Protein 8T3P (pdb70)

Foldseek 3Di:
DAWAEEEEEAQFLLRLLQQLLVVVRHNAYEYFAQADQDLDLDDTPLCLVLLAWFWAWQLLVVLLCVSFPPLVVVQVVQAKDKAFPPQQEQEQDLQATFDNPGGLITIITARSSVSRNSSNVRRQPDPRYHYDYSKHFDAWDWAFDPDATATFFTWIARNVVRDIDTGGTLAYEYPSALPDPVQVRCVVRVYDGWDKWKWAQQKKKKKFKFQAQPPCLPQAGKYKAWANPDLADKIKIKIWHRHGPNMIMIMIMIGPPDDADDWQVVHLVSCCPTPHSVVSVRCVPTGTDDTMDMDRPAMWMATPLLPRPTNHFRYAYAFNNGIDHGCVLNCRSSLSSLLSVLCSVCQCVQRPDDPPGRVSSRSVSNVSSRVSNVQRRVVRSLVRNSHHPIDTDRDPCVPPVDDPVVSVVLVSLLVQCLRFFPVSVSVVSCSSSVNDGPCVSVDPVNVVSSVPTDGHDGDPARPTDPSNCVSSVHDSD/DAWAEEEEEDQFLLSLLQQLLVVVPHNAYEYFEQADQDLDLDDTDLCQCLLAWFWAFQLLVVLLCVSFPPLVVVVVVQFKDKAFPPQQEFEQDPQATFDNPGGLTTTITARSSSSSSSSNVRRQPDPRYHYDHSKHFDAFDWALQTATFFTFIARDVDGDIDTGGTQAYEYPSAQPDPVQVRCVVRVADGWDKWKWAQQKKKKKFKFQAFDCCQPPAGKYKAWPLQDKIKIKIWHRYGPRMIMIMIMITPPDDADPWQVVHLVSCCPTPHNVVSVLCVPTGIDDIMDMDRPAMWMATCLLPRPNRHFNYAYAFNNHIDHGCVLNCRSSLSSLLSVLCNVCVCVLQPDDPPDRVRSRSSSNVSSRVSNVQRRVVRSLVRNSHNPIDTDDDPCVRVVDDPVVSVVLVSLLVNQLRFFPVSVSVVVCSSSVNDGPCVSVDPVNVCSSVVTDGDDGDPDRPDDVVNCVSSVD

Secondary structure (DSSP, 8-state):
---SEEEEE--SHHHHHHHHHHHHHSSEEEEE-SSPPPSSS---TT-GGGGS--EEEHHHHHHHHHHSTTHHHHHHHTT-EEEEETTTEEEEETTEEPP-PPPSEEEEE--HHHHHHHHHHHHS--TTEEEE-SEEEEEEEEE-STT--EEEEEEEEETTT--EEEEE-SEEEE---TT--HHHHHHHHTPPPPPEEEEE---EEEEEEEEPPTTHHHHS-EEEEE----TTS--EEEEEEEETTTEEEEEEEE-TTS----SGGGHHHHHHTSSSTHHHHHHTTSEE-S--EEE----EEEE-GGG-TTPPBTEEE-HHHHEE--GGG--HHHHHHHHHHHHHHHHHHHH-SSSSSSHHHHHHHHHHHHHHTHHHHHHHHHHHTTSTT-EEE---HHHHTS-HHHHHHHHHHHHHHHHH-HHHHHHHHHHHTTSS-GGGGGSHHHHHHHHHS--PPPPSS----HHHHHHHT----/---SEEEEE--SHHHHHHHHHHHTTSSEEEEE-SSPPPSSS---TT-GGGGS--EEEHHHHHHHHHHSTTHHHHHHHTT-EEEEETTTEEEEETTEEPP-PPPSEEEEE--HHHHHHHHHHHHS--TTEEEE-SEEEEEEEE----BEEEEEEEESSS--EEEEE-SEEEE---TT--HHHHHHHTTPPPPPEEEEE---EEEEEEEE--TTHHHHSPEEEE--TTS--EEEEEEEETTTEEEEEEEE-TTS----SGGGHHHHHHTSSSTHHHHHHSSSPB-S--EEE----EEEE-GGG-TTPPBTEEE-HHHHEE--GGG--HHHHHHHHHHHHHHHHHHHH-SSSSSSHHHHHHHHHHHHHHTHHHHHHHHHHHTTSTT-EEE---HHHHTS-HHHHHHHHHHHHHHHHH-HHHHHHHHHHHTTSS-GGGGGSHHHHHHHHHS--PPPPSS----HHHHHHTT-

Organism: Streptomyces virginiae (NCBI:txid1961)

Radius of gyration: 30.42 Å; Cα contacts (8 Å, |Δi|>4): 2243; chains: 2; bounding box: 74×69×85 Å

InterPro domains:
  IPR003953 FAD-dependent oxidoreductase 2, FAD-binding domain [PF00890] (121-202)
  IPR036188 FAD/NAD(P)-binding domain superfamily [G3DSA:3.50.50.60] (3-400)
  IPR036188 FAD/NAD(P)-binding domain superfamily [SSF51905] (4-359)

Sequence (945 aa):
TRPAHAVVLGASMAGTLAAHVLARHVDAVTVVERDALPEEPQHRKGVPQARHAHLLWSNGARLIEEMLPGTTDRLLAAGARRRLGFPEDLVTLTGQGWQHRFPATQFALVVASRPLLDLTVRQQALGADNITVRQRTEAVELTGSGGGSGGRVTGVVVVRDLDSGRQEQLEADLVIDATGRGSRLKQWLAALGVPALEEDVVDAGVAYATRLFKAPPGATTHFPAVNIAADDRVREPGRFGVVYPIEGGRWLATLSCTRGAQLPTHEDEFIPFAENLNHPILADLLRDAEPLTPVFGSRSGANRRLYPERLEQWPDGLLVIGDSLTAFNPIYGHGMSSAARCATTIDRREFERSVQEGTGSARAGTRALQKAIGAAVDDPWILAATKDIDYVNCRVSATDPRLIGVDTEQRLRFAEAITAASIRSPKASEIVTDVMSLNAPQAELGSNRFLMAMRADERLPELTAPPFLPEELAVVGLDAATRPAHAVVLGASMAGTLAAHVLARHVDAVTVVERDALPEEPQHRKGVPQARHAHLLWSNGARLIEEMLPGTTDRLLAAGARRLGFPEDLVTLTGQGWQHRFPATQFALVASRPLLDLTVRQQALGADNITVRQRTEAVELTGSSGGRVTGVVVRDLDSGRQEQLEADLVIDATGRGSRLKQWLAALGVPALEEDVVDAGVAYATRLFKAPPGATTHFPAVNIARVREPGRFGVVYPIEGGRWLATLSCTRGAQLPTHEDEFIPFAENLNHPILADLLRDAEPLTPVFGSRSGANRRLYPERLEQWPDGLLVIGDSLTAFNPIYGHGMSSAARCATTIDRREFERSVQEGTGSARAGTRALQKAIGAAVDDPWILAATKDIDYVNCRVSATDPRLIGVDTEQRLRFAEAITAASIRSPKASEIVTDVMMSLNAPQAELGSNRFLMAMRADERRLPELTAPPFLPEELAVVGL

Nearest PDB structures (foldseek):
  8t3p-assembly1_A  TM=1.002E+00  e=0.000E+00  Streptomyces virginiae
  8t3p-assembly2_B  TM=1.000E+00  e=8.580E-97  Streptomyces virginiae
  8wvt-assembly2_B  TM=9.619E-01  e=8.902E-63  Streptomyces lasalocidi
  8wvb-assembly1_A  TM=9.643E-01  e=7.269E-62  Streptomyces lasalocidi
  8wvb-assembly2_B  TM=9.584E-01  e=1.609E-61  Streptomyces lasalocidi

Solvent-accessible surface area: 37587 Å² total; per-residue (Å²): 122,65,21,49,40,0,0,0,0,8,0,28,8,10,0,2,0,0,0,27,0,0,14,99,18,1,99,43,1,13,0,4,14,132,20,59,20,27,163,113,72,98,72,34,94,43,8,91,67,6,90,15,24,36,16,3,17,0,18,0,4,116,34,3,56,118,2,6,102,30,2,30,102,102,4,68,93,47,38,8,46,126,0,4,26,9,70,37,3,0,26,17,25,19,68,23,16,19,24,50,23,105,45,61,20,17,0,7,0,10,11,10,13,14,10,13,16,6,1,22,87,54,1,30,62,44,156,48,16,80,47,63,76,99,2,27,14,42,75,11,23,40,65,21,19,58,73,53,6,126,1,53,0,0,14,1,72,46,46,111,69,45,188,105,77,121,22,138,11,70,6,0,0,1,8,50,20,78,70,26,124,4,112,96,11,5,71,81,23,47,8,58,96,22,85,54,1,39,0,28,0,22,4,7,12,2,0,31,25,2,91,10,31,129,37,0,21,86,117,1,4,0,2,42,0,19,9,84,55,174,105,57,82,33,0,78,19,0,22,2,16,2,9,24,62,35,54,2,10,0,10,0,3,4,1,79,71,30,147,20,6,99,111,70,120,57,1,40,59,20,0,74,101,13,72,53,53,10,0,0,54,9,0,109,136,16,111,64,64,22,78,25,41,62,24,209,49,1,24,0,38,12,4,6,2,54,109,23,139,63,2,0,9,1,0,0,0,0,3,40,3,1,1,0,10,1,63,61,23,18,3,27,15,1,2,5,0,31,0,0,17,2,0,38,128,34,1,5,65,14,20,45,65,13,67,76,57,35,48,46,6,6,69,44,2,1,115,21,0,1,76,14,0,15,9,0,0,3,2,0,0,27,90,0,17,37,40,43,101,25,182,63,74,17,88,8,52,40,3,100,43,34,90,61,114,51,24,41,147,108,50,93,44,23,31,29,6,9,2,41,3,44,124,0,3,77,7,15,14,28,0,41,0,0,57,20,22,24,6,20,12,35,0,40,115,0,71,111,17,55,175,80,20,103,158,50,106,115,52,136,58,26,28,28,100,96,124,18,25,77,48,24,65,62,113,98,127,118,58,20,51,39,0,0,0,0,8,1,29,9,10,0,3,0,0,0,27,0,0,14,95,17,1,97,42,1,11,0,3,15,142,13,43,22,33,67,102,58,102,96,34,180,46,6,94,61,7,26,10,20,37,21,4,5,0,17,0,3,102,31,2,55,136,8,5,101,24,3,29,87,123,2,68,77,43,37,10,46,127,0,5,8,7,72,29,4,0,22,18,27,74,59,19,19,17,26,56,21,104,44,59,18,18,0,8,2,11,13,8,10,12,10,11,14,6,1,21,120,69,2,22,71,43,156,49,14,79,48,66,78,122,4,41,17,39,72,9,42,33,92,108,14,22,117,2,45,0,0,31,0,72,46,76,112,61,60,81,93,79,84,25,133,10,71,6,0,0,0,7,52,20,74,69,22,59,2,115,101,18,7,69,77,51,64,15,57,96,27,92,71,3,16,0,30,0,21,4,13,14,0,0,23,22,2,50,11,41,142,34,0,23,85,119,2,4,0,0,35,0,41,120,73,48,94,32,13,87,25,0,19,5,13,3,10,25,69,32,66,4,5,0,4,0,2,4,2,75,54,25,152,24,6,88,114,72,117,67,0,41,72,19,0,71,105,14,118,55,46,11,0,0,56,13,3,118,141,16,108,64,86,36,73,20,64,45,22,162,51,4,8,0,97,13,15,5,1,38,120,27,122,77,3,0,3,2,0,0,0,0,3,46,14,2,2,1,10,3,54,59,24,18,3,27,13,0,3,5,0,32,0,0,27,2,0,39,132,34,0,5,64,17,20,47,70,17,69,76,56,36,51,50,6,8,56,46,4,2,96,23,0,1,75,15,0,15,9,0,0,3,10,0,0,29,128,0,20,42,56,43,69,18,146,71,76,21,91,10,52,41,3,105,45,37,103,61,122,62,24,72,146,105,52,109,46,24,38,20,6,8,2,36,1,47,65,0,1,78,7,21,6,30,4,75,0,1,58,17,24,28,6,18,15,32,1,36,114,0,84,128,17,47,207,77,29,114,120,52,107,109,48,133,58,23,28,22,99,90,111,18,53,74,47,24,64,106

Structure (mmCIF, N/CA/C/O backbone):
data_8T3P
#
_entry.id   8T3P
#
_cell.length_a   67.153
_cell.length_b   52.353
_cell.length_c   141.561
_cell.angle_alpha   90.00
_cell.angle_beta   93.60
_cell.angle_gamma   90.00
#
_symmetry.space_group_name_H-M   'P 1 21 1'
#
loop_
_entity.id
_entity.type
_entity.pdbx_description
1 polymer MonCI
2 non-polymer 'FLAVIN-ADENINE DINUCLEOTIDE'
3 non-polymer 'CHLORIDE ION'
4 water water
#
loop_
_atom_site.group_PDB
_atom_site.id
_atom_site.type_symbol
_atom_site.label_atom_id
_atom_site.label_alt_id
_atom_site.label_comp_id
_atom_site.label_asym_id
_atom_site.label_entity_id
_atom_site.label_seq_id
_atom_site.pdbx_PDB_ins_code
_atom_site.Cartn_x
_atom_site.Cartn_y
_atom_site.Cartn_z
_atom_site.occupancy
_atom_site.B_iso_or_equiv
_atom_site.auth_seq_id
_atom_site.auth_comp_id
_atom_site.auth_asym_id
_atom_site.auth_atom_id
_atom_site.pdbx_PDB_model_num
ATOM 1 N N . THR A 1 20 ? 70.819 -1.154 20.884 1.00 73.98 4 THR A N 1
ATOM 2 C CA . THR A 1 20 ? 71.322 -0.069 21.718 1.00 71.48 4 THR A CA 1
ATOM 3 C C . THR A 1 20 ? 70.488 1.195 21.457 1.00 67.03 4 THR A C 1
ATOM 4 O O . THR A 1 20 ? 69.425 1.125 20.838 1.00 66.91 4 THR A O 1
ATOM 8 N N . ARG A 1 21 ? 70.987 2.353 21.920 1.00 48.68 5 ARG A N 1
ATOM 9 C CA . ARG A 1 21 ? 70.209 3.589 21.989 1.00 41.30 5 ARG A CA 1
ATOM 10 C C . ARG A 1 21 ? 70.186 4.306 20.635 1.00 40.97 5 ARG A C 1
ATOM 11 O O . ARG A 1 21 ? 71.227 4.437 19.987 1.00 37.60 5 ARG A O 1
ATOM 19 N N . PRO A 1 22 ? 69.020 4.802 20.209 1.00 38.92 6 PRO A N 1
ATOM 20 C CA . PRO A 1 22 ? 68.934 5.515 18.925 1.00 35.25 6 PRO A CA 1
ATOM 21 C C . PRO A 1 22 ? 69.853 6.726 18.880 1.00 34.86 6 PRO A C 1
ATOM 22 O O . PRO A 1 22 ? 69.926 7.512 19.826 1.00 31.44 6 PRO A O 1
ATOM 26 N N . ALA A 1 23 ? 70.555 6.874 17.755 1.00 29.99 7 ALA A N 1
ATOM 27 C CA . ALA A 1 23 ? 71.394 8.038 17.509 1.00 27.60 7 ALA A CA 1
ATOM 28 C C . ALA A 1 23 ? 70.843 8.949 16.425 1.00 27.30 7 ALA A C 1
ATOM 29 O O . ALA A 1 23 ? 71.241 10.116 16.347 1.00 26.12 7 ALA A O 1
ATOM 31 N N . HIS A 1 24 ? 69.934 8.455 15.604 1.00 27.18 8 HIS A N 1
ATOM 32 C CA . HIS A 1 24 ? 69.380 9.250 14.520 1.00 26.14 8 HIS A CA 1
ATOM 33 C C . HIS A 1 24 ? 67.918 8.894 14.360 1.00 24.29 8 HIS A C 1
ATOM 34 O O . HIS A 1 24 ? 67.579 7.731 14.116 1.00 24.36 8 HIS A O 1
ATOM 41 N N . ALA A 1 25 ? 67.057 9.890 14.488 1.00 20.10 9 ALA A N 1
ATOM 42 C CA . ALA A 1 25 ? 65.638 9.683 14.313 1.00 17.74 9 ALA A CA 1
ATOM 43 C C . ALA A 1 25 ? 65.209 10.443 13.066 1.00 22.07 9 ALA A C 1
ATOM 44 O O . ALA A 1 25 ? 65.656 11.572 12.836 1.00 23.73 9 ALA A O 1
ATOM 46 N N . VAL A 1 26 ? 64.366 9.826 12.247 1.00 20.27 10 VAL A N 1
ATOM 47 C CA . VAL A 1 26 ? 63.781 10.501 11.101 1.00 17.94 10 VAL A CA 1
ATOM 48 C C . VAL A 1 26 ? 62.287 10.641 11.340 1.00 17.01 10 VAL A C 1
ATOM 49 O O . VAL A 1 26 ? 61.598 9.645 11.593 1.00 20.42 10 VAL A O 1
ATOM 53 N N . VAL A 1 27 ? 61.780 11.869 11.242 1.00 16.98 11 VAL A N 1
ATOM 54 C CA . VAL A 1 27 ? 60.350 12.144 11.371 1.00 15.29 11 VAL A CA 1
ATOM 55 C C . VAL A 1 27 ? 59.793 12.452 9.977 1.00 16.88 11 VAL A C 1
ATOM 56 O O . VAL A 1 27 ? 60.298 13.341 9.268 1.00 18.41 11 VAL A O 1
ATOM 60 N N . LEU A 1 28 ? 58.764 11.710 9.577 1.00 18.53 12 LEU A N 1
ATOM 61 C CA . LEU A 1 28 ? 58.112 11.909 8.284 1.00 16.83 12 LEU A CA 1
ATOM 62 C C . LEU A 1 28 ? 56.894 12.815 8.483 1.00 20.47 12 LEU A C 1
ATOM 63 O O . LEU A 1 28 ? 55.935 12.442 9.169 1.00 18.09 12 LEU A O 1
ATOM 68 N N . GLY A 1 29 ? 56.939 14.014 7.906 1.00 15.91 13 GLY A N 1
ATOM 69 C CA . GLY A 1 29 ? 55.854 14.954 8.075 1.00 18.11 13 GLY A CA 1
ATOM 70 C C . GLY A 1 29 ? 56.142 16.001 9.136 1.00 17.94 13 GLY A C 1
ATOM 71 O O . GLY A 1 29 ? 56.633 15.682 10.228 1.00 17.05 13 GLY A O 1
ATOM 72 N N . ALA A 1 30 ? 55.823 17.264 8.826 1.00 17.37 14 ALA A N 1
ATOM 73 C CA . ALA A 1 30 ? 56.153 18.393 9.689 1.00 18.32 14 ALA A CA 1
ATOM 74 C C . ALA A 1 30 ? 54.941 19.275 9.980 1.00 18.16 14 ALA A C 1
ATOM 75 O O . ALA A 1 30 ? 55.080 20.499 10.095 1.00 18.88 14 ALA A O 1
ATOM 77 N N . SER A 1 31 ? 53.752 18.683 10.076 1.00 19.59 15 SER A N 1
ATOM 78 C CA . SER A 1 31 ? 52.582 19.350 10.647 1.00 17.50 15 SER A CA 1
ATOM 79 C C . SER A 1 31 ? 52.603 19.165 12.173 1.00 19.15 15 SER A C 1
ATOM 80 O O . SER A 1 31 ? 53.681 18.960 12.753 1.00 18.45 15 SER A O 1
ATOM 83 N N . MET A 1 32 ? 51.431 19.205 12.837 1.00 18.83 16 MET A N 1
ATOM 84 C CA . MET A 1 32 ? 51.426 19.311 14.296 1.00 18.25 16 MET A CA 1
ATOM 85 C C . MET A 1 32 ? 52.100 18.098 14.934 1.00 19.29 16 MET A C 1
ATOM 86 O O . MET A 1 32 ? 52.934 18.240 15.835 1.00 19.64 16 MET A O 1
ATOM 91 N N . ALA A 1 33 ? 51.716 16.883 14.512 1.00 15.09 17 ALA A N 1
ATOM 92 C CA . ALA A 1 33 ? 52.290 15.669 15.119 1.00 17.12 17 ALA A CA 1
ATOM 93 C C . ALA A 1 33 ? 53.809 15.588 14.918 1.00 17.78 17 ALA A C 1
ATOM 94 O O . ALA A 1 33 ? 54.565 15.338 15.870 1.00 16.99 17 ALA A O 1
ATOM 96 N N . GLY A 1 34 ? 54.279 15.781 13.677 1.00 14.81 18 GLY A N 1
ATOM 97 C CA . GLY A 1 34 ? 55.708 15.607 13.397 1.00 15.87 18 GLY A CA 1
ATOM 98 C C . GLY A 1 34 ? 56.591 16.697 13.977 1.00 20.32 18 GLY A C 1
ATOM 99 O O . GLY A 1 34 ? 57.717 16.425 14.410 1.00 19.84 18 GLY A O 1
ATOM 100 N N . THR A 1 35 ? 56.094 17.935 14.016 1.00 17.28 19 THR A N 1
ATOM 101 C CA . THR A 1 35 ? 56.860 19.034 14.595 1.00 15.56 19 THR A CA 1
ATOM 102 C C . THR A 1 35 ? 57.030 18.844 16.101 1.00 17.30 19 THR A C 1
ATOM 103 O O . THR A 1 35 ? 58.134 18.979 16.638 1.00 17.96 19 THR A O 1
ATOM 107 N N . LEU A 1 36 ? 55.941 18.538 16.802 1.00 14.28 20 LEU A N 1
ATOM 108 C CA . LEU A 1 36 ? 56.070 18.249 18.232 1.00 15.54 20 LEU A CA 1
ATOM 109 C C . LEU A 1 36 ? 56.969 17.034 18.474 1.00 14.71 20 LEU A C 1
ATOM 110 O O . LEU A 1 36 ? 57.803 17.040 19.387 1.00 17.26 20 LEU A O 1
ATOM 115 N N . ALA A 1 37 ? 56.812 15.978 17.672 1.00 15.18 21 ALA A N 1
ATOM 116 C CA . ALA A 1 37 ? 57.621 14.780 17.882 1.00 15.90 21 ALA A CA 1
ATOM 117 C C . ALA A 1 37 ? 59.104 15.066 17.647 1.00 20.67 21 ALA A C 1
ATOM 118 O O . ALA A 1 37 ? 59.972 14.578 18.386 1.00 19.83 21 ALA A O 1
ATOM 120 N N . ALA A 1 38 ? 59.410 15.863 16.628 1.00 17.62 22 ALA A N 1
ATOM 121 C CA . ALA A 1 38 ? 60.801 16.194 16.361 1.00 17.78 22 ALA A CA 1
ATOM 122 C C . ALA A 1 38 ? 61.389 16.984 17.516 1.00 17.47 22 ALA A C 1
ATOM 123 O O . ALA A 1 38 ? 62.528 16.735 17.934 1.00 20.23 22 ALA A O 1
ATOM 125 N N . HIS A 1 39 ? 60.618 17.924 18.059 1.00 18.02 23 HIS A N 1
ATOM 126 C CA . HIS A 1 39 ? 61.103 18.694 19.198 1.00 19.81 23 HIS A CA 1
ATOM 127 C C . HIS A 1 39 ? 61.463 17.778 20.358 1.00 20.61 23 HIS A C 1
ATOM 128 O O . HIS A 1 39 ? 62.540 17.901 20.966 1.00 21.79 23 HIS A O 1
ATOM 135 N N . VAL A 1 40 ? 60.543 16.878 20.706 1.00 17.28 24 VAL A N 1
ATOM 136 C CA . VAL A 1 40 ? 60.777 15.965 21.812 1.00 18.27 24 VAL A CA 1
ATOM 137 C C . VAL A 1 40 ? 61.934 15.018 21.500 1.00 23.92 24 VAL A C 1
ATOM 138 O O . VAL A 1 40 ? 62.821 14.797 22.342 1.00 21.89 24 VAL A O 1
ATOM 142 N N . LEU A 1 41 ? 61.974 14.470 20.280 1.00 18.95 25 LEU A N 1
ATOM 143 C CA . LEU A 1 41 ? 63.027 13.500 19.996 1.00 22.35 25 LEU A CA 1
ATOM 144 C C . LEU A 1 41 ? 64.402 14.155 20.021 1.00 22.35 25 LEU A C 1
ATOM 145 O O . LEU A 1 41 ? 65.383 13.506 20.405 1.00 24.96 25 LEU A O 1
ATOM 150 N N . ALA A 1 42 ? 64.503 15.438 19.649 1.00 18.43 26 ALA A N 1
ATOM 151 C CA . ALA A 1 42 ? 65.819 16.083 19.683 1.00 21.52 26 ALA A CA 1
ATOM 152 C C . ALA A 1 42 ? 66.380 16.179 21.098 1.00 24.68 26 ALA A C 1
ATOM 153 O O . ALA A 1 42 ? 67.601 16.305 21.266 1.00 22.51 26 ALA A O 1
ATOM 155 N N . ARG A 1 43 ? 65.515 16.125 22.113 1.00 26.61 27 ARG A N 1
ATOM 156 C CA . ARG A 1 43 ? 65.957 16.091 23.502 1.00 27.31 27 ARG A CA 1
ATOM 157 C C . ARG A 1 43 ? 66.585 14.756 23.883 1.00 29.43 27 ARG A C 1
ATOM 158 O O . ARG A 1 43 ? 67.352 14.703 24.852 1.00 31.20 27 ARG A O 1
ATOM 166 N N . HIS A 1 44 ? 66.269 13.673 23.165 1.00 19.90 28 HIS A N 1
ATOM 167 C CA . HIS A 1 44 ? 66.710 12.344 23.578 1.00 21.14 28 HIS A CA 1
ATOM 168 C C . HIS A 1 44 ? 67.613 11.658 22.571 1.00 22.30 28 HIS A C 1
ATOM 169 O O . HIS A 1 44 ? 68.189 10.608 22.896 1.00 23.05 28 HIS A O 1
ATOM 176 N N . VAL A 1 45 ? 67.743 12.202 21.365 1.00 22.62 29 VAL A N 1
ATOM 177 C CA . VAL A 1 45 ? 68.452 11.544 20.280 1.00 27.03 29 VAL A CA 1
ATOM 178 C C . VAL A 1 45 ? 69.441 12.547 19.715 1.00 25.07 29 VAL A C 1
ATOM 179 O O . VAL A 1 45 ? 69.126 13.738 19.605 1.00 25.60 29 VAL A O 1
ATOM 183 N N . ASP A 1 46 ? 70.626 12.059 19.334 1.00 23.19 30 ASP A N 1
ATOM 184 C CA . ASP A 1 46 ? 71.724 12.940 18.926 1.00 27.02 30 ASP A CA 1
ATOM 185 C C . ASP A 1 46 ? 71.324 13.842 17.759 1.00 26.19 30 ASP A C 1
ATOM 186 O O . ASP A 1 46 ? 71.614 15.043 17.762 1.00 24.33 30 ASP A O 1
ATOM 191 N N . ALA A 1 47 ? 70.671 13.273 16.746 1.00 24.19 31 ALA A N 1
ATOM 192 C CA . ALA A 1 47 ? 70.331 13.978 15.513 1.00 20.68 31 ALA A CA 1
ATOM 193 C C . ALA A 1 47 ? 68.919 13.604 15.093 1.00 20.81 31 ALA A C 1
ATOM 194 O O . ALA A 1 47 ? 68.537 12.434 15.155 1.00 20.18 31 ALA A O 1
ATOM 196 N N . VAL A 1 48 ? 68.142 14.598 14.667 1.00 20.95 32 VAL A N 1
ATOM 197 C CA . VAL A 1 48 ? 66.799 14.365 14.141 1.00 20.04 32 VAL A CA 1
ATOM 198 C C . VAL A 1 48 ? 66.703 14.984 12.757 1.00 21.35 32 VAL A C 1
ATOM 199 O O . VAL A 1 48 ? 67.115 16.129 12.565 1.00 24.98 32 VAL A O 1
ATOM 203 N N . THR A 1 49 ? 66.156 14.232 11.800 1.00 18.70 33 THR A N 1
ATOM 204 C CA . THR A 1 49 ? 65.874 14.733 10.462 1.00 20.23 33 THR A CA 1
ATOM 205 C C . THR A 1 49 ? 64.361 14.768 10.295 1.00 20.69 33 THR A C 1
ATOM 206 O O . THR A 1 49 ? 63.681 13.817 10.674 1.00 23.18 33 THR A O 1
ATOM 210 N N . VAL A 1 50 ? 63.839 15.878 9.786 1.00 21.96 34 VAL A N 1
ATOM 211 C CA . VAL A 1 50 ? 62.420 16.014 9.466 1.00 21.94 34 VAL A CA 1
ATOM 212 C C . VAL A 1 50 ? 62.272 16.026 7.947 1.00 20.03 34 VAL A C 1
ATOM 213 O O . VAL A 1 50 ? 62.943 16.801 7.257 1.00 21.12 34 VAL A O 1
ATOM 217 N N . VAL A 1 51 ? 61.397 15.165 7.430 1.00 20.30 35 VAL A N 1
ATOM 218 C CA . VAL A 1 51 ? 61.134 15.071 5.998 1.00 20.75 35 VAL A CA 1
ATOM 219 C C . VAL A 1 51 ? 59.712 15.552 5.771 1.00 21.97 35 VAL A C 1
ATOM 220 O O . VAL A 1 51 ? 58.760 14.968 6.310 1.00 22.61 35 VAL A O 1
ATOM 224 N N . GLU A 1 52 ? 59.574 16.636 5.004 1.00 20.34 36 GLU A N 1
ATOM 225 C CA . GLU A 1 52 ? 58.280 17.246 4.700 1.00 18.21 36 GLU A CA 1
ATOM 226 C C . GLU A 1 52 ? 58.163 17.532 3.208 1.00 19.54 36 GLU A C 1
ATOM 227 O O . GLU A 1 52 ? 59.034 18.186 2.613 1.00 20.80 36 GLU A O 1
ATOM 233 N N . ARG A 1 53 ? 57.051 17.066 2.633 1.00 20.60 37 ARG A N 1
ATOM 234 C CA . ARG A 1 53 ? 56.792 17.153 1.199 1.00 21.54 37 ARG A CA 1
ATOM 235 C C . ARG A 1 53 ? 56.535 18.594 0.761 1.00 25.05 37 ARG A C 1
ATOM 236 O O . ARG A 1 53 ? 56.919 18.992 -0.347 1.00 24.04 37 ARG A O 1
ATOM 244 N N . ASP A 1 54 ? 55.886 19.392 1.611 1.00 20.66 38 ASP A N 1
ATOM 245 C CA . ASP A 1 54 ? 55.623 20.788 1.279 1.00 23.21 38 ASP A CA 1
ATOM 246 C C . ASP A 1 54 ? 56.848 21.664 1.532 1.00 26.16 38 ASP A C 1
ATOM 247 O O . ASP A 1 54 ? 57.755 21.316 2.302 1.00 23.75 38 ASP A O 1
ATOM 252 N N . ALA A 1 55 ? 56.856 22.827 0.877 1.00 26.18 39 ALA A N 1
ATOM 253 C CA . ALA A 1 55 ? 57.618 23.947 1.403 1.00 26.48 39 ALA A CA 1
ATOM 254 C C . ALA A 1 55 ? 56.869 24.525 2.602 1.00 27.29 39 ALA A C 1
ATOM 255 O O . ALA A 1 55 ? 55.642 24.647 2.592 1.00 28.40 39 ALA A O 1
ATOM 257 N N . LEU A 1 56 ? 57.599 24.862 3.652 1.00 24.30 40 LEU A N 1
ATOM 258 C CA . LEU A 1 56 ? 56.953 25.371 4.853 1.00 24.67 40 LEU A CA 1
ATOM 259 C C . LEU A 1 56 ? 57.057 26.878 4.882 1.00 24.92 40 LEU A C 1
ATOM 260 O O . LEU A 1 56 ? 58.180 27.405 4.861 1.00 27.39 40 LEU A O 1
ATOM 265 N N . PRO A 1 57 ? 55.949 27.601 4.950 1.00 26.49 41 PRO A N 1
ATOM 266 C CA . PRO A 1 57 ? 56.008 29.065 4.900 1.00 26.70 41 PRO A CA 1
ATOM 267 C C . PRO A 1 57 ? 56.500 29.696 6.194 1.00 27.06 41 PRO A C 1
ATOM 268 O O . PRO A 1 57 ? 56.335 29.159 7.293 1.00 28.22 41 PRO A O 1
ATOM 272 N N . GLU A 1 58 ? 57.142 30.854 6.039 1.00 32.07 42 GLU A N 1
ATOM 273 C CA . GLU A 1 58 ? 57.586 31.640 7.186 1.00 36.14 42 GLU A CA 1
ATOM 274 C C . GLU A 1 58 ? 56.543 32.660 7.634 1.00 28.81 42 GLU A C 1
ATOM 275 O O . GLU A 1 58 ? 56.728 33.301 8.673 1.00 34.06 42 GLU A O 1
ATOM 281 N N . GLU A 1 59 ? 55.462 32.810 6.879 1.00 32.67 43 GLU A N 1
ATOM 282 C CA . GLU A 1 59 ? 54.284 33.606 7.182 1.00 34.50 43 GLU A CA 1
ATOM 283 C C . GLU A 1 59 ? 53.084 32.674 7.305 1.00 33.15 43 GLU A C 1
ATOM 284 O O . GLU A 1 59 ? 53.123 31.541 6.814 1.00 32.12 43 GLU A O 1
ATOM 290 N N . PRO A 1 60 ? 52.008 33.099 7.978 1.00 29.40 44 PRO A N 1
ATOM 291 C CA . PRO A 1 60 ? 50.873 32.181 8.165 1.00 31.05 44 PRO A CA 1
ATOM 292 C C . PRO A 1 60 ? 50.055 32.033 6.891 1.00 31.26 44 PRO A C 1
ATOM 293 O O . PRO A 1 60 ? 49.070 32.741 6.685 1.00 37.29 44 PRO A O 1
ATOM 297 N N . GLN A 1 61 ? 50.474 31.124 6.019 1.00 27.21 45 GLN A N 1
ATOM 298 C CA . GLN A 1 61 ? 49.779 30.838 4.775 1.00 26.33 45 GLN A CA 1
ATOM 299 C C . GLN A 1 61 ? 49.350 29.378 4.742 1.00 27.08 45 GLN A C 1
ATOM 300 O O . GLN A 1 61 ? 50.025 28.501 5.290 1.00 28.38 45 GLN A O 1
ATOM 306 N N . HIS A 1 62 ? 48.243 29.119 4.053 1.00 26.31 46 HIS A N 1
ATOM 307 C CA . HIS A 1 62 ? 47.795 27.749 3.847 1.00 26.22 46 HIS A CA 1
ATOM 308 C C . HIS A 1 62 ? 48.758 27.008 2.929 1.00 24.33 46 HIS A C 1
ATOM 309 O O . HIS A 1 62 ? 49.496 27.617 2.149 1.00 23.16 46 HIS A O 1
ATOM 316 N N . ARG A 1 63 ? 48.797 25.683 3.072 1.00 19.93 47 ARG A N 1
ATOM 317 C CA . ARG A 1 63 ? 49.658 24.876 2.218 1.00 23.33 47 ARG A CA 1
ATOM 318 C C . ARG A 1 63 ? 48.941 23.589 1.840 1.00 22.84 47 ARG A C 1
ATOM 319 O O . ARG A 1 63 ? 48.032 23.125 2.532 1.00 18.22 47 ARG A O 1
ATOM 327 N N . LYS A 1 64 ? 49.369 23.015 0.716 1.00 24.48 48 LYS A N 1
ATOM 328 C CA . LYS A 1 64 ? 48.629 21.912 0.118 1.00 24.35 48 LYS A CA 1
ATOM 329 C C . LYS A 1 64 ? 48.684 20.656 0.978 1.00 23.65 48 LYS A C 1
ATOM 330 O O . LYS A 1 64 ? 47.760 19.836 0.922 1.00 22.65 48 LYS A O 1
ATOM 332 N N . GLY A 1 65 ? 49.718 20.499 1.808 1.00 22.03 49 GLY A N 1
ATOM 333 C CA . GLY A 1 65 ? 49.800 19.303 2.635 1.00 21.69 49 GLY A CA 1
ATOM 334 C C . GLY A 1 65 ? 48.885 19.265 3.850 1.00 20.85 49 GLY A C 1
ATOM 335 O O . GLY A 1 65 ? 48.759 18.205 4.470 1.00 18.41 49 GLY A O 1
ATOM 336 N N . VAL A 1 66 ? 48.272 20.382 4.233 1.00 17.17 50 VAL A N 1
ATOM 337 C CA . VAL A 1 66 ? 47.322 20.372 5.354 1.00 17.47 50 VAL A CA 1
ATOM 338 C C . VAL A 1 66 ? 46.051 21.059 4.862 1.00 17.81 50 VAL A C 1
ATOM 339 O O . VAL A 1 66 ? 45.730 22.172 5.316 1.00 15.05 50 VAL A O 1
ATOM 343 N N . PRO A 1 67 ? 45.300 20.439 3.936 1.00 20.17 51 PRO A N 1
ATOM 344 C CA . PRO A 1 67 ? 44.095 21.100 3.400 1.00 18.79 51 PRO A CA 1
ATOM 345 C C . PRO A 1 67 ? 43.022 21.318 4.455 1.00 19.18 51 PRO A C 1
ATOM 346 O O . PRO A 1 67 ? 42.166 22.215 4.306 1.00 16.11 51 PRO A O 1
ATOM 350 N N . GLN A 1 68 ? 43.045 20.524 5.521 1.00 13.98 52 GLN A N 1
ATOM 351 C CA . GLN A 1 68 ? 42.055 20.665 6.566 1.00 13.04 52 GLN A CA 1
ATOM 352 C C . GLN A 1 68 ? 42.197 21.974 7.320 1.00 14.68 52 GLN A C 1
ATOM 353 O O . GLN A 1 68 ? 41.253 22.377 8.013 1.00 13.85 52 GLN A O 1
ATOM 359 N N . ALA A 1 69 ? 43.347 22.652 7.198 1.00 17.42 53 ALA A N 1
ATOM 360 C CA . ALA A 1 69 ? 43.553 23.913 7.905 1.00 16.68 53 ALA A CA 1
ATOM 361 C C . ALA A 1 69 ? 42.644 25.034 7.408 1.00 20.88 53 ALA A C 1
ATOM 362 O O . ALA A 1 69 ? 42.610 26.099 8.037 1.00 21.93 53 ALA A O 1
ATOM 364 N N . ARG A 1 70 ? 41.927 24.835 6.290 1.00 18.31 54 ARG A N 1
ATOM 365 C CA . ARG A 1 70 ? 40.924 25.795 5.837 1.00 21.08 54 ARG A CA 1
ATOM 366 C C . ARG A 1 70 ? 39.728 25.874 6.764 1.00 21.53 54 ARG A C 1
ATOM 367 O O . ARG A 1 70 ? 38.940 26.806 6.644 1.00 20.61 54 ARG A O 1
ATOM 375 N N . HIS A 1 71 ? 39.512 24.859 7.587 1.00 13.00 55 HIS A N 1
ATOM 376 C CA . HIS A 1 71 ? 38.282 24.732 8.353 1.00 12.66 55 HIS A CA 1
ATOM 377 C C . HIS A 1 71 ? 38.547 25.101 9.803 1.00 12.49 55 HIS A C 1
ATOM 378 O O . HIS A 1 71 ? 39.690 25.119 10.251 1.00 12.40 55 HIS A O 1
ATOM 385 N N . ALA A 1 72 ? 37.465 25.369 10.531 1.00 14.64 56 ALA A N 1
ATOM 386 C CA . ALA A 1 72 ? 37.594 25.867 11.895 1.00 18.92 56 ALA A CA 1
ATOM 387 C C . ALA A 1 72 ? 38.341 24.858 12.759 1.00 16.66 56 ALA A C 1
ATOM 388 O O . ALA A 1 72 ? 38.063 23.656 12.714 1.00 15.06 56 ALA A O 1
ATOM 390 N N . HIS A 1 73 ? 39.306 25.349 13.532 1.00 14.91 57 HIS A N 1
ATOM 391 C CA . HIS A 1 73 ? 40.107 24.521 14.425 1.00 13.89 57 HIS A CA 1
ATOM 392 C C . HIS A 1 73 ? 40.017 25.102 15.835 1.00 17.57 57 HIS A C 1
ATOM 393 O O . HIS A 1 73 ? 40.189 26.314 16.024 1.00 15.79 57 HIS A O 1
ATOM 400 N N . LEU A 1 74 ? 39.704 24.246 16.805 1.00 15.53 58 LEU A N 1
ATOM 401 C CA . LEU A 1 74 ? 39.836 24.540 18.230 1.00 15.53 58 LEU A CA 1
ATOM 402 C C . LEU A 1 74 ? 41.035 23.781 18.776 1.00 16.33 58 LEU A C 1
ATOM 403 O O . LEU A 1 74 ? 41.162 22.577 18.536 1.00 17.80 58 LEU A O 1
ATOM 408 N N . LEU A 1 75 ? 41.877 24.441 19.566 1.00 14.69 59 LEU A N 1
ATOM 409 C CA . LEU A 1 75 ? 42.928 23.721 20.287 1.00 14.58 59 LEU A CA 1
ATOM 410 C C . LEU A 1 75 ? 42.465 23.591 21.737 1.00 13.86 59 LEU A C 1
ATOM 411 O O . LEU A 1 75 ? 42.540 24.546 22.508 1.00 13.35 59 LEU A O 1
ATOM 416 N N . TRP A 1 76 ? 41.973 22.407 22.106 1.00 16.02 60 TRP A N 1
ATOM 417 C CA . TRP A 1 76 ? 41.394 22.249 23.426 1.00 16.92 60 TRP A CA 1
ATOM 418 C C . TRP A 1 76 ? 42.489 22.342 24.484 1.00 17.77 60 TRP A C 1
ATOM 419 O O . TRP A 1 76 ? 43.667 22.094 24.219 1.00 16.75 60 TRP A O 1
ATOM 430 N N . SER A 1 77 ? 42.070 22.695 25.699 1.00 15.21 61 SER A N 1
ATOM 431 C CA . SER A 1 77 ? 42.994 22.895 26.816 1.00 15.33 61 SER A CA 1
ATOM 432 C C . SER A 1 77 ? 43.921 21.696 27.047 1.00 16.41 61 SER A C 1
ATOM 433 O O . SER A 1 77 ? 45.073 21.883 27.443 1.00 16.61 61 SER A O 1
ATOM 436 N N . ASN A 1 78 ? 43.458 20.469 26.800 1.00 14.86 62 ASN A N 1
ATOM 437 C CA . ASN A 1 78 ? 44.358 19.322 26.923 1.00 14.91 62 ASN A CA 1
ATOM 438 C C . ASN A 1 78 ? 45.564 19.487 25.997 1.00 18.07 62 ASN A C 1
ATOM 439 O O . ASN A 1 78 ? 46.710 19.528 26.456 1.00 15.13 62 ASN A O 1
ATOM 444 N N . GLY A 1 79 ? 45.316 19.659 24.690 1.00 15.29 63 GLY A N 1
ATOM 445 C CA . GLY A 1 79 ? 46.424 19.909 23.773 1.00 14.49 63 GLY A CA 1
ATOM 446 C C . GLY A 1 79 ? 47.183 21.194 24.067 1.00 18.30 63 GLY A C 1
ATOM 447 O O . GLY A 1 79 ? 48.407 21.241 23.957 1.00 16.68 63 GLY A O 1
ATOM 448 N N . ALA A 1 80 ? 46.473 22.268 24.419 1.00 14.86 64 ALA A N 1
ATOM 449 C CA . ALA A 1 80 ? 47.170 23.536 24.629 1.00 17.19 64 ALA A CA 1
ATOM 450 C C . ALA A 1 80 ? 48.148 23.451 25.805 1.00 17.90 64 ALA A C 1
ATOM 451 O O . ALA A 1 80 ? 49.286 23.952 25.716 1.00 16.87 64 ALA A O 1
ATOM 453 N N . ARG A 1 81 ? 47.726 22.831 26.917 1.00 17.81 65 ARG A N 1
ATOM 454 C CA . ARG A 1 81 ? 48.616 22.710 28.072 1.00 18.63 65 ARG A CA 1
ATOM 455 C C . ARG A 1 81 ? 49.794 21.798 27.772 1.00 20.92 65 ARG A C 1
ATOM 456 O O . ARG A 1 81 ? 50.906 22.033 28.256 1.00 21.94 65 ARG A O 1
ATOM 464 N N . LEU A 1 82 ? 49.562 20.715 27.036 1.00 15.31 66 LEU A N 1
ATOM 465 C CA . LEU A 1 82 ? 50.674 19.836 26.707 1.00 14.67 66 LEU A CA 1
ATOM 466 C C . LEU A 1 82 ? 51.689 20.553 25.819 1.00 18.13 66 LEU A C 1
ATOM 467 O O . LEU A 1 82 ? 52.900 20.432 26.039 1.00 17.49 66 LEU A O 1
ATOM 472 N N . ILE A 1 83 ? 51.216 21.329 24.832 1.00 15.84 67 ILE A N 1
ATOM 473 C CA . ILE A 1 83 ? 52.131 22.121 24.009 1.00 17.38 67 ILE A CA 1
ATOM 474 C C . ILE A 1 83 ? 52.844 23.176 24.857 1.00 19.86 67 ILE A C 1
ATOM 475 O O . ILE A 1 83 ? 54.050 23.417 24.697 1.00 18.89 67 ILE A O 1
ATOM 480 N N . GLU A 1 84 ? 52.122 23.817 25.779 1.00 19.31 68 GLU A N 1
ATOM 481 C CA . GLU A 1 84 ? 52.758 24.826 26.621 1.00 21.07 68 GLU A CA 1
ATOM 482 C C . GLU A 1 84 ? 53.839 24.210 27.508 1.00 22.82 68 GLU A C 1
ATOM 483 O O . GLU A 1 84 ? 54.859 24.851 27.793 1.00 25.37 68 GLU A O 1
ATOM 489 N N . GLU A 1 85 ? 53.618 22.976 27.976 1.00 27.31 69 GLU A N 1
ATOM 490 C CA . GLU A 1 85 ? 54.630 22.294 28.777 1.00 28.35 69 GLU A CA 1
ATOM 491 C C . GLU A 1 85 ? 55.869 22.021 27.937 1.00 28.22 69 GLU A C 1
ATOM 492 O O . GLU A 1 85 ? 56.992 22.311 28.367 1.00 27.95 69 GLU A O 1
ATOM 498 N N . MET A 1 86 ? 55.682 21.488 26.716 1.00 22.37 70 MET A N 1
ATOM 499 C CA . MET A 1 86 ? 56.833 21.180 25.868 1.00 22.24 70 MET A CA 1
ATOM 500 C C . MET A 1 86 ? 57.527 22.442 25.358 1.00 25.75 70 MET A C 1
ATOM 501 O O . MET A 1 86 ? 58.746 22.434 25.147 1.00 23.61 70 MET A O 1
ATOM 506 N N . LEU A 1 87 ? 56.773 23.514 25.123 1.00 22.43 71 LEU A N 1
ATOM 507 C CA . LEU A 1 87 ? 57.272 24.705 24.426 1.00 21.93 71 LEU A CA 1
ATOM 508 C C . LEU A 1 87 ? 56.807 25.955 25.173 1.00 23.41 71 LEU A C 1
ATOM 509 O O . LEU A 1 87 ? 55.858 26.639 24.750 1.00 23.19 71 LEU A O 1
ATOM 514 N N . PRO A 1 88 ? 57.443 26.270 26.300 1.00 24.86 72 PRO A N 1
ATOM 515 C CA . PRO A 1 88 ? 57.007 27.417 27.111 1.00 22.57 72 PRO A CA 1
ATOM 516 C C . PRO A 1 88 ? 56.982 28.704 26.305 1.00 26.11 72 PRO A C 1
ATOM 517 O O . PRO A 1 88 ? 57.833 28.941 25.438 1.00 23.80 72 PRO A O 1
ATOM 521 N N . GLY A 1 89 ? 55.994 29.544 26.598 1.00 24.25 73 GLY A N 1
ATOM 522 C CA . GLY A 1 89 ? 55.816 30.785 25.870 1.00 25.83 73 GLY A CA 1
ATOM 523 C C . GLY A 1 89 ? 54.887 30.696 24.673 1.00 27.12 73 GLY A C 1
ATOM 524 O O . GLY A 1 89 ? 54.461 31.740 24.159 1.00 27.89 73 GLY A O 1
ATOM 525 N N . THR A 1 90 ? 54.538 29.487 24.229 1.00 22.75 74 THR A N 1
ATOM 526 C CA . THR A 1 90 ? 53.753 29.352 23.003 1.00 22.44 74 THR A CA 1
ATOM 527 C C . THR A 1 90 ? 52.393 30.027 23.139 1.00 23.36 74 THR A C 1
ATOM 528 O O . THR A 1 90 ? 51.948 30.727 22.217 1.00 22.20 74 THR A O 1
ATOM 532 N N . THR A 1 91 ? 51.725 29.847 24.290 1.00 19.91 75 THR A N 1
ATOM 533 C CA . THR A 1 91 ? 50.373 30.379 24.436 1.00 18.68 75 THR A CA 1
ATOM 534 C C . THR A 1 91 ? 50.376 31.902 24.372 1.00 21.49 75 THR A C 1
ATOM 535 O O . THR A 1 91 ? 49.525 32.507 23.708 1.00 21.44 75 THR A O 1
ATOM 539 N N . ASP A 1 92 ? 51.328 32.543 25.053 1.00 25.20 76 ASP A N 1
ATOM 540 C CA . ASP A 1 92 ? 51.421 33.993 24.970 1.00 25.95 76 ASP A CA 1
ATOM 541 C C . ASP A 1 92 ? 51.764 34.475 23.566 1.00 24.04 76 ASP A C 1
ATOM 542 O O . ASP A 1 92 ? 51.306 35.547 23.168 1.00 22.82 76 ASP A O 1
ATOM 547 N N . ARG A 1 93 ? 52.594 33.739 22.824 1.00 24.82 77 ARG A N 1
ATOM 548 C CA . ARG A 1 93 ? 52.875 34.155 21.455 1.00 25.86 77 ARG A CA 1
ATOM 549 C C . ARG A 1 93 ? 51.611 34.091 20.606 1.00 23.82 77 ARG A C 1
ATOM 550 O O . ARG A 1 93 ? 51.351 34.994 19.807 1.00 22.22 77 ARG A O 1
ATOM 558 N N . LEU A 1 94 ? 50.793 33.052 20.805 1.00 21.70 78 LEU A N 1
ATOM 559 C CA . LEU A 1 94 ? 49.535 32.928 20.074 1.00 18.46 78 LEU A CA 1
ATOM 560 C C . LEU A 1 94 ? 48.578 34.077 20.406 1.00 17.81 78 LEU A C 1
ATOM 561 O O . LEU A 1 94 ? 48.000 34.694 19.506 1.00 22.07 78 LEU A O 1
ATOM 566 N N . LEU A 1 95 ? 48.382 34.366 21.700 1.00 24.42 79 LEU A N 1
ATOM 567 C CA . LEU A 1 95 ? 47.500 35.464 22.096 1.00 21.28 79 LEU A CA 1
ATOM 568 C C . LEU A 1 95 ? 48.035 36.801 21.608 1.00 24.89 79 LEU A C 1
ATOM 569 O O . LEU A 1 95 ? 47.263 37.675 21.195 1.00 23.81 79 LEU A O 1
ATOM 574 N N . ALA A 1 96 ? 49.357 36.987 21.658 1.00 25.27 80 ALA A N 1
ATOM 575 C CA . ALA A 1 96 ? 49.928 38.229 21.151 1.00 26.76 80 ALA A CA 1
ATOM 576 C C . ALA A 1 96 ? 49.676 38.382 19.658 1.00 28.63 80 ALA A C 1
ATOM 577 O O . ALA A 1 96 ? 49.512 39.505 19.176 1.00 29.16 80 ALA A O 1
ATOM 579 N N . ALA A 1 97 ? 49.610 37.273 18.915 1.00 30.25 81 ALA A N 1
ATOM 580 C CA . ALA A 1 97 ? 49.304 37.316 17.490 1.00 28.19 81 ALA A CA 1
ATOM 581 C C . ALA A 1 97 ? 47.802 37.283 17.192 1.00 28.51 81 ALA A C 1
ATOM 582 O O . ALA A 1 97 ? 47.422 37.172 16.023 1.00 27.85 81 ALA A O 1
ATOM 584 N N . GLY A 1 98 ? 46.941 37.389 18.205 1.00 21.01 82 GLY A N 1
ATOM 585 C CA . GLY A 1 98 ? 45.522 37.537 17.975 1.00 20.54 82 GLY A CA 1
ATOM 586 C C . GLY A 1 98 ? 44.669 36.302 18.206 1.00 22.47 82 GLY A C 1
ATOM 587 O O . GLY A 1 98 ? 43.452 36.372 18.006 1.00 21.06 82 GLY A O 1
ATOM 588 N N . ALA A 1 99 ? 45.259 35.173 18.576 1.00 19.83 83 ALA A N 1
ATOM 589 C CA . ALA A 1 99 ? 44.459 34.034 18.986 1.00 21.44 83 ALA A CA 1
ATOM 590 C C . ALA A 1 99 ? 43.565 34.426 20.158 1.00 21.81 83 ALA A C 1
ATOM 591 O O . ALA A 1 99 ? 43.838 35.373 20.892 1.00 21.88 83 ALA A O 1
ATOM 593 N N . ARG A 1 100 ? 42.482 33.694 20.331 1.00 20.07 84 ARG A N 1
ATOM 594 C CA . ARG A 1 100 ? 41.572 33.975 21.428 1.00 17.76 84 ARG A CA 1
ATOM 595 C C . ARG A 1 100 ? 41.451 32.762 22.337 1.00 21.18 84 ARG A C 1
ATOM 596 O O . ARG A 1 100 ? 41.383 31.628 21.866 1.00 20.88 84 ARG A O 1
ATOM 604 N N A ARG A 1 101 ? 41.457 33.008 23.645 0.55 19.66 85 ARG A N 1
ATOM 605 N N B ARG A 1 101 ? 41.412 33.010 23.645 0.45 19.66 85 ARG A N 1
ATOM 606 C CA A ARG A 1 101 ? 41.253 31.957 24.634 0.55 19.82 85 ARG A CA 1
ATOM 607 C CA B ARG A 1 101 ? 41.251 31.955 24.643 0.45 19.82 85 ARG A CA 1
ATOM 608 C C A ARG A 1 101 ? 39.762 31.914 24.940 0.55 19.79 85 ARG A C 1
ATOM 609 C C B ARG A 1 101 ? 39.762 31.905 24.957 0.45 19.79 85 ARG A C 1
ATOM 610 O O A ARG A 1 101 ? 39.231 32.816 25.594 0.55 18.01 85 ARG A O 1
ATOM 611 O O B ARG A 1 101 ? 39.237 32.786 25.636 0.45 18.00 85 ARG A O 1
ATOM 626 N N . LEU A 1 102 ? 39.076 30.898 24.421 1.00 18.12 86 LEU A N 1
ATOM 627 C CA . LEU A 1 102 ? 37.636 30.758 24.606 1.00 17.90 86 LEU A CA 1
ATOM 628 C C . LEU A 1 102 ? 37.380 29.899 25.838 1.00 16.58 86 LEU A C 1
ATOM 629 O O . LEU A 1 102 ? 37.791 28.740 25.859 1.00 19.27 86 LEU A O 1
ATOM 634 N N . GLY A 1 103 ? 36.699 30.447 26.843 1.00 19.36 87 GLY A N 1
ATOM 635 C CA . GLY A 1 103 ? 36.331 29.647 28.007 1.00 19.32 87 GLY A CA 1
ATOM 636 C C . GLY A 1 103 ? 35.035 28.884 27.735 1.00 21.15 87 GLY A C 1
ATOM 637 O O . GLY A 1 103 ? 34.085 29.421 27.170 1.00 19.80 87 GLY A O 1
ATOM 638 N N . PHE A 1 104 ? 34.999 27.604 28.162 1.00 17.72 88 PHE A N 1
ATOM 639 C CA . PHE A 1 104 ? 33.802 26.775 28.001 1.00 16.21 88 PHE A CA 1
ATOM 640 C C . PHE A 1 104 ? 33.145 26.511 29.348 1.00 17.34 88 PHE A C 1
ATOM 641 O O . PHE A 1 104 ? 33.829 26.129 30.310 1.00 18.62 88 PHE A O 1
ATOM 649 N N . PRO A 1 105 ? 31.830 26.644 29.446 1.00 18.17 89 PRO A N 1
ATOM 650 C CA . PRO A 1 105 ? 30.885 26.978 28.370 1.00 17.80 89 PRO A CA 1
ATOM 651 C C . PRO A 1 105 ? 30.660 28.477 28.207 1.00 18.93 89 PRO A C 1
ATOM 652 O O . PRO A 1 105 ? 29.920 28.948 27.335 1.00 20.84 89 PRO A O 1
ATOM 656 N N . GLU A 1 106 ? 31.363 29.211 29.057 1.00 20.00 90 GLU A N 1
ATOM 657 C CA . GLU A 1 106 ? 31.041 30.603 29.333 1.00 20.92 90 GLU A CA 1
ATOM 658 C C . GLU A 1 106 ? 31.047 31.453 28.065 1.00 20.54 90 GLU A C 1
ATOM 659 O O . GLU A 1 106 ? 30.202 32.338 27.898 1.00 22.17 90 GLU A O 1
ATOM 665 N N . ASP A 1 107 ? 32.024 31.233 27.179 1.00 19.66 91 ASP A N 1
ATOM 666 C CA . ASP A 1 107 ? 32.229 32.115 26.036 1.00 20.89 91 ASP A CA 1
ATOM 667 C C . ASP A 1 107 ? 31.533 31.646 24.757 1.00 22.88 91 ASP A C 1
ATOM 668 O O . ASP A 1 107 ? 31.819 32.187 23.677 1.00 22.39 91 ASP A O 1
ATOM 673 N N . LEU A 1 108 ? 30.628 30.673 24.845 1.00 20.13 92 LEU A N 1
ATOM 674 C CA . LEU A 1 108 ? 29.943 30.130 23.674 1.00 23.09 92 LEU A CA 1
ATOM 675 C C . LEU A 1 108 ? 28.431 30.176 23.838 1.00 23.76 92 LEU A C 1
ATOM 676 O O . LEU A 1 108 ? 27.904 29.917 24.921 1.00 25.71 92 LEU A O 1
ATOM 681 N N . VAL A 1 109 ? 27.741 30.499 22.756 1.00 18.06 93 VAL A N 1
ATOM 682 C CA . VAL A 1 109 ? 26.297 30.358 22.672 1.00 19.43 93 VAL A CA 1
ATOM 683 C C . VAL A 1 109 ? 26.089 29.060 21.907 1.00 21.12 93 VAL A C 1
ATOM 684 O O . VAL A 1 109 ? 26.453 28.958 20.729 1.00 21.40 93 VAL A O 1
ATOM 688 N N . THR A 1 110 ? 25.610 28.028 22.607 1.00 17.59 94 THR A N 1
ATOM 689 C CA . THR A 1 110 ? 25.583 26.668 22.084 1.00 16.23 94 THR A CA 1
ATOM 690 C C . THR A 1 110 ? 24.173 26.112 22.195 1.00 17.87 94 THR A C 1
ATOM 691 O O . THR A 1 110 ? 23.611 26.062 23.296 1.00 19.49 94 THR A O 1
ATOM 695 N N . LEU A 1 111 ? 23.609 25.678 21.067 1.00 18.24 95 LEU A N 1
ATOM 696 C CA . LEU A 1 111 ? 22.334 24.961 21.066 1.00 20.33 95 LEU A CA 1
ATOM 697 C C . LEU A 1 111 ? 22.618 23.468 20.896 1.00 21.42 95 LEU A C 1
ATOM 698 O O . LEU A 1 111 ? 23.181 23.048 19.874 1.00 17.97 95 LEU A O 1
ATOM 703 N N . THR A 1 112 ? 22.304 22.675 21.916 1.00 19.06 96 THR A N 1
ATOM 704 C CA . THR A 1 112 ? 22.476 21.231 21.824 1.00 19.43 96 THR A CA 1
ATOM 705 C C . THR A 1 112 ? 21.162 20.594 21.406 1.00 19.95 96 THR A C 1
ATOM 706 O O . THR A 1 112 ? 20.108 21.230 21.431 1.00 21.73 96 THR A O 1
ATOM 710 N N . GLY A 1 113 ? 21.214 19.288 21.137 1.00 25.24 97 GLY A N 1
ATOM 711 C CA . GLY A 1 113 ? 19.989 18.538 20.901 1.00 26.56 97 GLY A CA 1
ATOM 712 C C . GLY A 1 113 ? 19.037 18.511 22.083 1.00 30.15 97 GLY A C 1
ATOM 713 O O . GLY A 1 113 ? 17.925 17.988 21.952 1.00 30.67 97 GLY A O 1
ATOM 714 N N . GLN A 1 114 ? 19.440 19.064 23.226 1.00 25.79 98 GLN A N 1
ATOM 715 C CA . GLN A 1 114 ? 18.596 19.126 24.408 1.00 25.46 98 GLN A CA 1
ATOM 716 C C . GLN A 1 114 ? 18.217 20.555 24.808 1.00 24.64 98 GLN A C 1
ATOM 717 O O . GLN A 1 114 ? 17.506 20.740 25.796 1.00 22.55 98 GLN A O 1
ATOM 723 N N . GLY A 1 115 ? 18.674 21.575 24.084 1.00 19.56 99 GLY A N 1
ATOM 724 C CA . GLY A 1 115 ? 18.408 22.954 24.454 1.00 18.24 99 GLY A CA 1
ATOM 725 C C . GLY A 1 115 ? 19.683 23.778 24.515 1.00 18.66 99 GLY A C 1
ATOM 726 O O . GLY A 1 115 ? 20.783 23.300 24.237 1.00 16.27 99 GLY A O 1
ATOM 727 N N . TRP A 1 116 ? 19.515 25.055 24.878 1.00 20.41 100 TRP A N 1
ATOM 728 C CA . TRP A 1 116 ? 20.650 25.967 24.997 1.00 18.22 100 TRP A CA 1
ATOM 729 C C . TRP A 1 116 ? 21.484 25.664 26.246 1.00 20.29 100 TRP A C 1
ATOM 730 O O . TRP A 1 116 ? 20.950 25.381 27.326 1.00 18.88 100 TRP A O 1
ATOM 741 N N . GLN A 1 117 ? 22.803 25.756 26.091 1.00 16.54 101 GLN A N 1
ATOM 742 C CA . GLN A 1 117 ? 23.756 25.591 27.186 1.00 15.50 101 GLN A CA 1
ATOM 743 C C . GLN A 1 117 ? 23.738 26.851 28.047 1.00 18.33 101 GLN A C 1
ATOM 744 O O . GLN A 1 117 ? 23.966 27.949 27.530 1.00 18.00 101 GLN A O 1
ATOM 750 N N . HIS A 1 118 ? 23.485 26.713 29.356 1.00 16.33 102 HIS A N 1
ATOM 751 C CA . HIS A 1 118 ? 23.688 27.853 30.242 1.00 16.89 102 HIS A CA 1
ATOM 752 C C . HIS A 1 118 ? 25.162 28.229 30.277 1.00 17.21 102 HIS A C 1
ATOM 753 O O . HIS A 1 118 ? 26.032 27.360 30.362 1.00 18.47 102 HIS A O 1
ATOM 760 N N . ARG A 1 119 ? 25.454 29.526 30.229 1.00 18.82 103 ARG A N 1
ATOM 761 C CA . ARG A 1 119 ? 26.855 29.956 30.134 1.00 18.77 103 ARG A CA 1
ATOM 762 C C . ARG A 1 119 ? 27.488 30.085 31.521 1.00 19.27 103 ARG A C 1
ATOM 763 O O . ARG A 1 119 ? 27.810 31.170 31.998 1.00 19.76 103 ARG A O 1
ATOM 771 N N . PHE A 1 120 ? 27.702 28.915 32.142 1.00 17.45 104 PHE A N 1
ATOM 772 C CA . PHE A 1 120 ? 28.363 28.832 33.440 1.00 20.83 104 PHE A CA 1
ATOM 773 C C . PHE A 1 120 ? 29.793 29.378 33.362 1.00 19.98 104 PHE A C 1
ATOM 774 O O . PHE A 1 120 ? 30.430 29.315 32.303 1.00 19.07 104 PHE A O 1
ATOM 782 N N . PRO A 1 121 ? 30.329 29.888 34.478 1.00 20.26 105 PRO A N 1
ATOM 783 C CA . PRO A 1 121 ? 31.729 30.326 34.491 1.00 20.20 105 PRO A CA 1
ATOM 784 C C . PRO A 1 121 ? 32.643 29.228 33.970 1.00 20.31 105 PRO A C 1
ATOM 785 O O . PRO A 1 121 ? 32.452 28.045 34.261 1.00 20.21 105 PRO A O 1
ATOM 789 N N . ALA A 1 122 ? 33.627 29.631 33.165 1.00 19.32 106 ALA A N 1
ATOM 790 C CA . ALA A 1 122 ? 34.392 28.656 32.399 1.00 18.01 106 ALA A CA 1
ATOM 791 C C . ALA A 1 122 ? 35.158 27.699 33.314 1.00 20.48 106 ALA A C 1
ATOM 792 O O . ALA A 1 122 ? 35.794 28.102 34.292 1.00 19.65 106 ALA A O 1
ATOM 794 N N . THR A 1 123 ? 35.087 26.415 32.981 1.00 19.48 107 THR A N 1
ATOM 795 C CA . THR A 1 123 ? 35.873 25.399 33.651 1.00 18.68 107 THR A CA 1
ATOM 796 C C . THR A 1 123 ? 36.951 24.792 32.755 1.00 19.62 107 THR A C 1
ATOM 797 O O . THR A 1 123 ? 37.858 24.136 33.269 1.00 19.02 107 THR A O 1
ATOM 801 N N . GLN A 1 124 ? 36.869 24.993 31.438 1.00 16.64 108 GLN A N 1
ATOM 802 C CA . GLN A 1 124 ? 37.915 24.598 30.502 1.00 15.01 108 GLN A CA 1
ATOM 803 C C . GLN A 1 124 ? 38.016 25.700 29.450 1.00 16.52 108 GLN A C 1
ATOM 804 O O . GLN A 1 124 ? 37.231 26.656 29.456 1.00 16.34 108 GLN A O 1
ATOM 810 N N . PHE A 1 125 ? 38.994 25.584 28.556 1.00 17.75 109 PHE A N 1
ATOM 811 C CA . PHE A 1 125 ? 39.159 26.568 27.495 1.00 19.65 109 PHE A CA 1
ATOM 812 C C . PHE A 1 125 ? 39.635 25.867 26.237 1.00 17.16 109 PHE A C 1
ATOM 813 O O . PHE A 1 125 ? 40.031 24.696 26.249 1.00 16.20 109 PHE A O 1
ATOM 821 N N . ALA A 1 126 ? 39.588 26.607 25.135 1.00 16.17 110 ALA A N 1
ATOM 822 C CA . ALA A 1 126 ? 40.262 26.214 23.919 1.00 12.99 110 ALA A CA 1
ATOM 823 C C . ALA A 1 126 ? 40.865 27.465 23.302 1.00 16.03 110 ALA A C 1
ATOM 824 O O . ALA A 1 126 ? 40.360 28.573 23.491 1.00 16.54 110 ALA A O 1
ATOM 826 N N . LEU A 1 127 ? 41.974 27.293 22.589 1.00 15.18 111 LEU A N 1
ATOM 827 C CA . LEU A 1 127 ? 42.573 28.413 21.871 1.00 16.29 111 LEU A CA 1
ATOM 828 C C . LEU A 1 127 ? 42.081 28.356 20.437 1.00 17.42 111 LEU A C 1
ATOM 829 O O . LEU A 1 127 ? 42.054 27.275 19.839 1.00 17.29 111 LEU A O 1
ATOM 834 N N A VAL A 1 128 ? 41.677 29.510 19.899 0.68 17.05 112 VAL A N 1
ATOM 835 N N B VAL A 1 128 ? 41.697 29.508 19.893 0.32 17.05 112 VAL A N 1
ATOM 836 C CA A VAL A 1 128 ? 41.153 29.607 18.538 0.68 16.72 112 VAL A CA 1
ATOM 837 C CA B VAL A 1 128 ? 41.159 29.599 18.540 0.32 16.72 112 VAL A CA 1
ATOM 838 C C A VAL A 1 128 ? 41.997 30.603 17.748 0.68 17.42 112 VAL A C 1
ATOM 839 C C B VAL A 1 128 ? 41.987 30.598 17.746 0.32 17.42 112 VAL A C 1
ATOM 840 O O A VAL A 1 128 ? 42.153 31.766 18.144 0.68 20.31 112 VAL A O 1
ATOM 841 O O B VAL A 1 128 ? 42.089 31.774 18.120 0.32 20.31 112 VAL A O 1
ATOM 848 N N . ALA A 1 129 ? 42.574 30.126 16.653 1.00 17.23 113 ALA A N 1
ATOM 849 C CA . ALA A 1 129 ? 43.334 30.947 15.733 1.00 16.99 113 ALA A CA 1
ATOM 850 C C . ALA A 1 129 ? 43.189 30.275 14.377 1.00 19.48 113 ALA A C 1
ATOM 851 O O . ALA A 1 129 ? 42.725 29.136 14.298 1.00 17.49 113 ALA A O 1
ATOM 853 N N . SER A 1 130 ? 43.589 30.966 13.306 1.00 15.31 114 SER A N 1
ATOM 854 C CA . SER A 1 130 ? 43.683 30.266 12.027 1.00 16.49 114 SER A CA 1
ATOM 855 C C . SER A 1 130 ? 44.731 29.161 12.160 1.00 17.04 114 SER A C 1
ATOM 856 O O . SER A 1 130 ? 45.750 29.320 12.846 1.00 16.35 114 SER A O 1
ATOM 859 N N . ARG A 1 131 ? 44.440 28.002 11.573 1.00 16.49 115 ARG A N 1
ATOM 860 C CA . ARG A 1 131 ? 45.373 26.898 11.687 1.00 17.75 115 ARG A CA 1
ATOM 861 C C . ARG A 1 131 ? 46.758 27.235 11.112 1.00 18.72 115 ARG A C 1
ATOM 862 O O . ARG A 1 131 ? 47.756 26.802 11.713 1.00 20.68 115 ARG A O 1
ATOM 870 N N . PRO A 1 132 ? 46.911 28.061 10.073 1.00 18.75 116 PRO A N 1
ATOM 871 C CA . PRO A 1 132 ? 48.280 28.406 9.651 1.00 21.49 116 PRO A CA 1
ATOM 872 C C . PRO A 1 132 ? 49.054 29.207 10.686 1.00 22.88 116 PRO A C 1
ATOM 873 O O . PRO A 1 132 ? 50.272 29.029 10.780 1.00 21.20 116 PRO A O 1
ATOM 877 N N . LEU A 1 133 ? 48.392 30.060 11.473 1.00 16.46 117 LEU A N 1
ATOM 878 C CA . LEU A 1 133 ? 49.095 30.781 12.533 1.00 17.97 117 LEU A CA 1
ATOM 879 C C . LEU A 1 133 ? 49.525 29.839 13.652 1.00 16.85 117 LEU A C 1
ATOM 880 O O . LEU A 1 133 ? 50.637 29.963 14.186 1.00 21.78 117 LEU A O 1
ATOM 885 N N . LEU A 1 134 ? 48.643 28.923 14.055 1.00 20.33 118 LEU A N 1
ATOM 886 C CA . LEU A 1 134 ? 49.000 27.973 15.102 1.00 19.57 118 LEU A CA 1
ATOM 887 C C . LEU A 1 134 ? 50.209 27.154 14.674 1.00 22.00 118 LEU A C 1
ATOM 888 O O . LEU A 1 134 ? 51.187 27.007 15.428 1.00 20.34 118 LEU A O 1
ATOM 893 N N . ASP A 1 135 ? 50.167 26.650 13.440 1.00 21.05 119 ASP A N 1
ATOM 894 C CA . ASP A 1 135 ? 51.223 25.783 12.930 1.00 22.83 119 ASP A CA 1
ATOM 895 C C . ASP A 1 135 ? 52.548 26.531 12.863 1.00 21.35 119 ASP A C 1
ATOM 896 O O . ASP A 1 135 ? 53.589 26.029 13.318 1.00 21.87 119 ASP A O 1
ATOM 901 N N . LEU A 1 136 ? 52.521 27.753 12.326 1.00 15.22 120 LEU A N 1
ATOM 902 C CA . LEU A 1 136 ? 53.740 28.553 12.247 1.00 19.86 120 LEU A CA 1
ATOM 903 C C . LEU A 1 136 ? 54.311 28.834 13.635 1.00 18.11 120 LEU A C 1
ATOM 904 O O . LEU A 1 136 ? 55.517 28.685 13.863 1.00 16.71 120 LEU A O 1
ATOM 909 N N . THR A 1 137 ? 53.458 29.259 14.577 1.00 20.61 121 THR A N 1
ATOM 910 C CA . THR A 1 137 ? 53.935 29.573 15.925 1.00 18.27 121 THR A CA 1
ATOM 911 C C . THR A 1 137 ? 54.592 28.364 16.565 1.00 18.86 121 THR A C 1
ATOM 912 O O . THR A 1 137 ? 55.620 28.492 17.244 1.00 20.06 121 THR A O 1
ATOM 916 N N . VAL A 1 138 ? 54.022 27.180 16.353 1.00 18.05 122 VAL A N 1
ATOM 917 C CA . VAL A 1 138 ? 54.586 25.966 16.939 1.00 18.48 122 VAL A CA 1
ATOM 918 C C . VAL A 1 138 ? 55.926 25.636 16.293 1.00 19.18 122 VAL A C 1
ATOM 919 O O . VAL A 1 138 ? 56.913 25.373 16.992 1.00 20.90 122 VAL A O 1
ATOM 923 N N . ARG A 1 139 ? 55.976 25.648 14.953 1.00 19.82 123 ARG A N 1
ATOM 924 C CA . ARG A 1 139 ? 57.213 25.395 14.212 1.00 23.38 123 ARG A CA 1
ATOM 925 C C . ARG A 1 139 ? 58.318 26.328 14.659 1.00 25.48 123 ARG A C 1
ATOM 926 O O . ARG A 1 139 ? 59.458 25.898 14.853 1.00 29.04 123 ARG A O 1
ATOM 934 N N . GLN A 1 140 ? 58.001 27.626 14.770 1.00 25.06 124 GLN A N 1
ATOM 935 C CA . GLN A 1 140 ? 58.975 28.626 15.209 1.00 27.18 124 GLN A CA 1
ATOM 936 C C . GLN A 1 140 ? 59.568 28.268 16.563 1.00 31.24 124 GLN A C 1
ATOM 937 O O . GLN A 1 140 ? 60.752 28.521 16.813 1.00 32.98 124 GLN A O 1
ATOM 943 N N . GLN A 1 141 ? 58.753 27.717 17.462 1.00 31.04 125 GLN A N 1
ATOM 944 C CA . GLN A 1 141 ? 59.265 27.329 18.769 1.00 31.92 125 GLN A CA 1
ATOM 945 C C . GLN A 1 141 ? 60.019 26.004 18.699 1.00 35.60 125 GLN A C 1
ATOM 946 O O . GLN A 1 141 ? 60.997 25.805 19.426 1.00 41.82 125 GLN A O 1
ATOM 952 N N . ALA A 1 142 ? 59.574 25.082 17.842 1.00 31.03 126 ALA A N 1
ATOM 953 C CA . ALA A 1 142 ? 59.959 23.680 17.959 1.00 30.00 126 ALA A CA 1
ATOM 954 C C . ALA A 1 142 ? 61.088 23.258 17.034 1.00 31.77 126 ALA A C 1
ATOM 955 O O . ALA A 1 142 ? 61.829 22.331 17.377 1.00 35.47 126 ALA A O 1
ATOM 957 N N . LEU A 1 143 ? 61.228 23.867 15.861 1.00 28.88 127 LEU A N 1
ATOM 958 C CA . LEU A 1 143 ? 62.190 23.393 14.877 1.00 28.11 127 LEU A CA 1
ATOM 959 C C . LEU A 1 143 ? 63.481 24.204 14.882 1.00 32.26 127 LEU A C 1
ATOM 960 O O . LEU A 1 143 ? 64.296 24.045 13.973 1.00 31.32 127 LEU A O 1
ATOM 965 N N . GLY A 1 144 ? 63.701 25.034 15.905 1.00 39.82 128 GLY A N 1
ATOM 966 C CA . GLY A 1 144 ? 64.902 25.842 16.013 1.00 41.75 128 GLY A CA 1
ATOM 967 C C . GLY A 1 144 ? 66.121 25.149 16.598 1.00 41.29 128 GLY A C 1
ATOM 968 O O . GLY A 1 144 ? 67.222 25.698 16.510 1.00 43.38 128 GLY A O 1
ATOM 969 N N . ALA A 1 145 ? 65.959 23.959 17.177 1.00 38.16 129 ALA A N 1
ATOM 970 C CA . ALA A 1 145 ? 67.064 23.272 17.840 1.00 36.39 129 ALA A CA 1
ATOM 971 C C . ALA A 1 145 ? 68.172 22.917 16.849 1.00 36.12 129 ALA A C 1
ATOM 972 O O . ALA A 1 145 ? 67.916 22.544 15.700 1.00 30.70 129 ALA A O 1
ATOM 974 N N . ASP A 1 146 ? 69.416 22.997 17.335 1.00 34.75 130 ASP A N 1
ATOM 975 C CA . ASP A 1 146 ? 70.598 22.826 16.499 1.00 33.49 130 ASP A CA 1
ATOM 976 C C . ASP A 1 146 ? 70.745 21.423 15.945 1.00 32.70 130 ASP A C 1
ATOM 977 O O . ASP A 1 146 ? 71.428 21.253 14.934 1.00 34.00 130 ASP A O 1
ATOM 982 N N . ASN A 1 147 ? 70.154 20.413 16.589 1.00 28.46 131 ASN A N 1
ATOM 983 C CA . ASN A 1 147 ? 70.286 19.040 16.125 1.00 27.68 131 ASN A CA 1
ATOM 984 C C . ASN A 1 147 ? 69.058 18.554 15.348 1.00 26.06 131 ASN A C 1
ATOM 985 O O . ASN A 1 147 ? 68.935 17.349 15.093 1.00 30.74 131 ASN A O 1
ATOM 990 N N . ILE A 1 148 ? 68.171 19.458 14.946 1.00 24.50 132 ILE A N 1
ATOM 991 C CA . ILE A 1 148 ? 67.073 19.150 14.026 1.00 21.48 132 ILE A CA 1
ATOM 992 C C . ILE A 1 148 ? 67.423 19.674 12.633 1.00 21.92 132 ILE A C 1
ATOM 993 O O . ILE A 1 148 ? 67.715 20.863 12.466 1.00 24.56 132 ILE A O 1
ATOM 998 N N . THR A 1 149 ? 67.368 18.798 11.631 1.00 21.52 133 THR A N 1
ATOM 999 C CA . THR A 1 149 ? 67.568 19.166 10.232 1.00 23.35 133 THR A CA 1
ATOM 1000 C C . THR A 1 149 ? 66.236 18.964 9.515 1.00 21.98 133 THR A C 1
ATOM 1001 O O . THR A 1 149 ? 65.655 17.875 9.576 1.00 23.42 133 THR A O 1
ATOM 1005 N N . VAL A 1 150 ? 65.725 20.019 8.888 1.00 24.93 134 VAL A N 1
ATOM 1006 C CA . VAL A 1 150 ? 64.437 19.959 8.196 1.00 30.07 134 VAL A CA 1
ATOM 1007 C C . VAL A 1 150 ? 64.694 19.906 6.704 1.00 27.63 134 VAL A C 1
ATOM 1008 O O . VAL A 1 150 ? 65.279 20.834 6.133 1.00 25.39 134 VAL A O 1
ATOM 1012 N N . ARG A 1 151 ? 64.272 18.819 6.078 1.00 23.24 135 ARG A N 1
ATOM 1013 C CA . ARG A 1 151 ? 64.355 18.669 4.626 1.00 24.82 135 ARG A CA 1
ATOM 1014 C C . ARG A 1 151 ? 62.965 18.925 4.057 1.00 22.80 135 ARG A C 1
ATOM 1015 O O . ARG A 1 151 ? 62.113 18.040 4.079 1.00 23.87 135 ARG A O 1
ATOM 1023 N N . GLN A 1 152 ? 62.723 20.147 3.601 1.00 27.92 136 GLN A N 1
ATOM 1024 C CA . GLN A 1 152 ? 61.463 20.497 2.955 1.00 30.82 136 GLN A CA 1
ATOM 1025 C C . GLN A 1 152 ? 61.468 20.053 1.494 1.00 29.73 136 GLN A C 1
ATOM 1026 O O . GLN A 1 152 ? 62.500 19.694 0.935 1.00 28.21 136 GLN A O 1
ATOM 1032 N N . ARG A 1 153 ? 60.289 20.103 0.866 1.00 22.12 137 ARG A N 1
ATOM 1033 C CA . ARG A 1 153 ? 60.135 19.692 -0.527 1.00 24.29 137 ARG A CA 1
ATOM 1034 C C . ARG A 1 153 ? 60.770 18.326 -0.758 1.00 27.50 137 ARG A C 1
ATOM 1035 O O . ARG A 1 153 ? 61.400 18.069 -1.785 1.00 23.90 137 ARG A O 1
ATOM 1043 N N . THR A 1 154 ? 60.625 17.448 0.235 1.00 22.95 138 THR A N 1
ATOM 1044 C CA . THR A 1 154 ? 61.173 16.102 0.195 1.00 22.10 138 THR A CA 1
ATOM 1045 C C . THR A 1 154 ? 60.093 15.118 0.608 1.00 25.68 138 THR A C 1
ATOM 1046 O O . THR A 1 154 ? 59.478 15.281 1.664 1.00 22.59 138 THR A O 1
ATOM 1050 N N . GLU A 1 155 ? 59.896 14.083 -0.198 1.00 26.97 139 GLU A N 1
ATOM 1051 C CA . GLU A 1 155 ? 58.796 13.144 -0.024 1.00 27.52 139 GLU A CA 1
ATOM 1052 C C . GLU A 1 155 ? 59.339 11.810 0.468 1.00 25.03 139 GLU A C 1
ATOM 1053 O O . GLU A 1 155 ? 60.322 11.304 -0.076 1.00 25.14 139 GLU A O 1
ATOM 1059 N N . ALA A 1 156 ? 58.707 11.247 1.498 1.00 23.04 140 ALA A N 1
ATOM 1060 C CA . ALA A 1 156 ? 59.012 9.885 1.910 1.00 21.29 140 ALA A CA 1
ATOM 1061 C C . ALA A 1 156 ? 58.349 8.917 0.935 1.00 23.20 140 ALA A C 1
ATOM 1062 O O . ALA A 1 156 ? 57.140 9.011 0.690 1.00 23.47 140 ALA A O 1
ATOM 1064 N N . VAL A 1 157 ? 59.136 7.999 0.377 1.00 26.67 141 VAL A N 1
ATOM 1065 C CA . VAL A 1 157 ? 58.691 7.114 -0.701 1.00 28.03 141 VAL A CA 1
ATOM 1066 C C . VAL A 1 157 ? 58.401 5.709 -0.190 1.00 28.08 141 VAL A C 1
ATOM 1067 O O . VAL A 1 157 ? 57.368 5.127 -0.514 1.00 27.65 141 VAL A O 1
ATOM 1071 N N . GLU A 1 158 ? 59.316 5.133 0.587 1.00 23.16 142 GLU A N 1
ATOM 1072 C CA . GLU A 1 158 ? 59.051 3.843 1.207 1.00 23.99 142 GLU A CA 1
ATOM 1073 C C . GLU A 1 158 ? 60.008 3.659 2.373 1.00 24.92 142 GLU A C 1
ATOM 1074 O O . GLU A 1 158 ? 60.966 4.416 2.544 1.00 27.17 142 GLU A O 1
ATOM 1080 N N . LEU A 1 159 ? 59.733 2.639 3.179 1.00 26.06 143 LEU A N 1
ATOM 1081 C CA . LEU A 1 159 ? 60.625 2.275 4.269 1.00 27.39 143 LEU A CA 1
ATOM 1082 C C . LEU A 1 159 ? 61.615 1.213 3.805 1.00 29.73 143 LEU A C 1
ATOM 1083 O O . LEU A 1 159 ? 61.328 0.426 2.900 1.00 28.13 143 LEU A O 1
ATOM 1088 N N . THR A 1 160 ? 62.791 1.201 4.428 1.00 24.92 144 THR A N 1
ATOM 1089 C CA . THR A 1 160 ? 63.787 0.175 4.156 1.00 27.27 144 THR A CA 1
ATOM 1090 C C . THR A 1 160 ? 63.975 -0.706 5.384 1.00 28.09 144 THR A C 1
ATOM 1091 O O . THR A 1 160 ? 63.791 -0.263 6.520 1.00 26.00 144 THR A O 1
ATOM 1095 N N . GLY A 1 161 ? 64.337 -1.960 5.145 1.00 26.97 145 GLY A N 1
ATOM 1096 C CA . GLY A 1 161 ? 64.517 -2.904 6.230 1.00 26.82 145 GLY A CA 1
ATOM 1097 C C . GLY A 1 161 ? 63.887 -4.250 5.925 1.00 29.02 145 GLY A C 1
ATOM 1098 O O . GLY A 1 161 ? 63.762 -4.633 4.757 1.00 31.16 145 GLY A O 1
ATOM 1099 N N . SER A 1 162 ? 63.474 -4.974 6.963 1.00 33.60 146 SER A N 1
ATOM 1100 C CA . SER A 1 162 ? 62.854 -6.281 6.808 1.00 36.87 146 SER A CA 1
ATOM 1101 C C . SER A 1 162 ? 61.671 -6.396 7.760 1.00 39.94 146 SER A C 1
ATOM 1102 O O . SER A 1 162 ? 61.670 -5.815 8.849 1.00 43.20 146 SER A O 1
ATOM 1105 N N . GLY A 1 163 ? 60.650 -7.136 7.327 1.00 33.71 147 GLY A N 1
ATOM 1106 C CA . GLY A 1 163 ? 59.439 -7.275 8.106 1.00 35.36 147 GLY A CA 1
ATOM 1107 C C . GLY A 1 163 ? 58.960 -8.711 8.104 1.00 39.25 147 GLY A C 1
ATOM 1108 O O . GLY A 1 163 ? 59.485 -9.561 7.383 1.00 35.96 147 GLY A O 1
ATOM 1109 N N . GLY A 1 164 ? 57.959 -8.969 8.934 1.00 42.05 148 GLY A N 1
ATOM 1110 C CA . GLY A 1 164 ? 57.427 -10.306 9.065 1.00 46.89 148 GLY A CA 1
ATOM 1111 C C . GLY A 1 164 ? 58.207 -11.160 10.054 1.00 47.93 148 GLY A C 1
ATOM 1112 O O . GLY A 1 164 ? 59.365 -10.899 10.377 1.00 41.51 148 GLY A O 1
ATOM 1113 N N . GLY A 1 165 ? 57.533 -12.217 10.520 1.00 59.89 149 GLY A N 1
ATOM 1114 C CA . GLY A 1 165 ? 57.928 -13.100 11.609 1.00 62.59 149 GLY A CA 1
ATOM 1115 C C . GLY A 1 165 ? 59.245 -12.922 12.344 1.00 64.28 149 GLY A C 1
ATOM 1116 O O . GLY A 1 165 ? 60.321 -13.042 11.749 1.00 66.92 149 GLY A O 1
ATOM 1117 N N . SER A 1 166 ? 59.170 -12.644 13.646 1.00 61.34 150 SER A N 1
ATOM 1118 C CA . SER A 1 166 ? 60.307 -12.872 14.533 1.00 63.99 150 SER A CA 1
ATOM 1119 C C . SER A 1 166 ? 61.216 -11.663 14.736 1.00 65.64 150 SER A C 1
ATOM 1120 O O . SER A 1 166 ? 61.337 -11.166 15.861 1.00 69.40 150 SER A O 1
ATOM 1121 N N . GLY A 1 167 ? 61.861 -11.183 13.669 1.00 67.06 151 GLY A N 1
ATOM 1122 C CA . GLY A 1 167 ? 62.910 -10.185 13.824 1.00 64.41 151 GLY A CA 1
ATOM 1123 C C . GLY A 1 167 ? 62.888 -8.931 12.958 1.00 59.71 151 GLY A C 1
ATOM 1124 O O . GLY A 1 167 ? 63.940 -8.316 12.737 1.00 58.62 151 GLY A O 1
ATOM 1125 N N . GLY A 1 168 ? 61.711 -8.519 12.485 1.00 41.25 152 GLY A N 1
ATOM 1126 C CA . GLY A 1 168 ? 61.649 -7.408 11.551 1.00 35.53 152 GLY A CA 1
ATOM 1127 C C . GLY A 1 168 ? 62.177 -6.109 12.139 1.00 30.87 152 GLY A C 1
ATOM 1128 O O . GLY A 1 168 ? 62.025 -5.822 13.332 1.00 29.17 152 GLY A O 1
ATOM 1129 N N . ARG A 1 169 ? 62.796 -5.301 11.273 1.00 34.16 153 ARG A N 1
ATOM 1130 C CA . ARG A 1 169 ? 63.312 -3.994 11.658 1.00 33.87 153 ARG A CA 1
ATOM 1131 C C . ARG A 1 169 ? 63.257 -3.019 10.495 1.00 34.32 153 ARG A C 1
ATOM 1132 O O . ARG A 1 169 ? 63.531 -3.387 9.352 1.00 34.14 153 ARG A O 1
ATOM 1140 N N . VAL A 1 170 ? 62.932 -1.766 10.805 1.00 26.76 154 VAL A N 1
ATOM 1141 C CA . VAL A 1 170 ? 63.000 -0.680 9.830 1.00 24.08 154 VAL A CA 1
ATOM 1142 C C . VAL A 1 170 ? 64.325 0.037 10.014 1.00 26.15 154 VAL A C 1
ATOM 1143 O O . VAL A 1 170 ? 64.692 0.403 11.134 1.00 28.71 154 VAL A O 1
ATOM 1147 N N . THR A 1 171 ? 65.058 0.215 8.918 1.00 30.92 155 THR A N 1
ATOM 1148 C CA . THR A 1 171 ? 66.419 0.723 8.983 1.00 30.96 155 THR A CA 1
ATOM 1149 C C . THR A 1 171 ? 66.562 2.091 8.353 1.00 29.72 155 THR A C 1
ATOM 1150 O O . THR A 1 171 ? 67.667 2.644 8.344 1.00 30.20 155 THR A O 1
ATOM 1154 N N . GLY A 1 172 ? 65.503 2.630 7.781 1.00 25.82 156 GLY A N 1
ATOM 1155 C CA . GLY A 1 172 ? 65.610 3.915 7.130 1.00 24.58 156 GLY A CA 1
ATOM 1156 C C . GLY A 1 172 ? 64.429 4.145 6.209 1.00 23.96 156 GLY A C 1
ATOM 1157 O O . GLY A 1 172 ? 63.430 3.433 6.256 1.00 25.76 156 GLY A O 1
ATOM 1158 N N A VAL A 1 173 ? 64.583 5.156 5.360 0.61 22.60 157 VAL A N 1
ATOM 1159 N N B VAL A 1 173 ? 64.577 5.174 5.374 0.39 22.59 157 VAL A N 1
ATOM 1160 C CA A VAL A 1 173 ? 6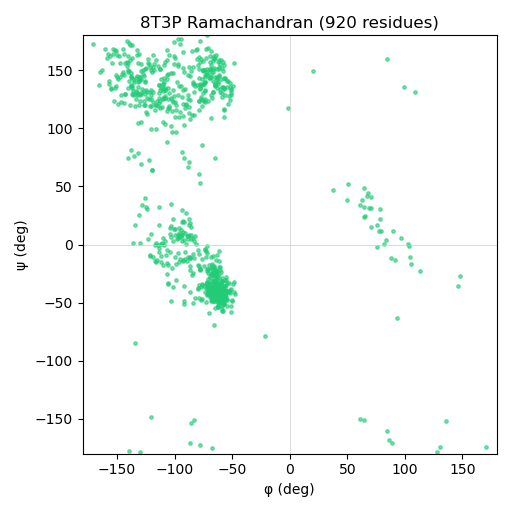3.513 5.617 4.485 0.61 25.56 157 VAL A CA 1
ATOM 1161 C CA B VAL A 1 173 ? 63.516 5.662 4.498 0.39 25.55 157 VAL A CA 1
ATOM 1162 C C A VAL A 1 173 ? 64.126 6.053 3.160 0.61 26.76 157 VAL A C 1
ATOM 1163 C C B VAL A 1 173 ? 64.135 6.052 3.160 0.39 26.77 157 VAL A C 1
ATOM 1164 O O A VAL A 1 173 ? 65.205 6.657 3.129 0.61 26.52 157 VAL A O 1
ATOM 1165 O O B VAL A 1 173 ? 65.217 6.648 3.121 0.39 26.53 157 VAL A O 1
ATOM 1172 N N . VAL A 1 174 ? 63.450 5.728 2.064 1.00 24.74 158 VAL A N 1
ATOM 1173 C CA . VAL A 1 174 ? 63.792 6.277 0.751 1.00 26.14 158 VAL A CA 1
ATOM 1174 C C . VAL A 1 174 ? 63.062 7.603 0.605 1.00 25.13 158 VAL A C 1
ATOM 1175 O O . VAL A 1 174 ? 61.844 7.676 0.809 1.00 23.74 158 VAL A O 1
ATOM 1179 N N . VAL A 1 175 ? 63.797 8.660 0.282 1.00 22.11 159 VAL A N 1
ATOM 1180 C CA . VAL A 1 175 ? 63.198 9.982 0.139 1.00 24.78 159 VAL A CA 1
ATOM 1181 C C . VAL A 1 175 ? 63.461 10.474 -1.272 1.00 26.63 159 VAL A C 1
ATOM 1182 O O . VAL A 1 175 ? 64.432 10.066 -1.920 1.00 29.82 159 VAL A O 1
ATOM 1186 N N . ARG A 1 176 ? 62.578 11.323 -1.772 1.00 28.42 160 ARG A N 1
ATOM 1187 C CA . ARG A 1 176 ? 62.776 11.905 -3.091 1.00 30.15 160 ARG A CA 1
ATOM 1188 C C . ARG A 1 176 ? 62.757 13.417 -2.969 1.00 32.40 160 ARG A C 1
ATOM 1189 O O . ARG A 1 176 ? 61.805 13.986 -2.421 1.00 32.26 160 ARG A O 1
ATOM 1197 N N . ASP A 1 177 ? 63.806 14.065 -3.471 1.00 27.31 161 ASP A N 1
ATOM 1198 C CA . ASP A 1 177 ? 63.801 15.517 -3.540 1.00 29.96 161 ASP A CA 1
ATOM 1199 C C . ASP A 1 177 ? 62.867 15.925 -4.667 1.00 30.09 161 ASP A C 1
ATOM 1200 O O . ASP A 1 177 ? 63.031 15.474 -5.808 1.00 30.13 161 ASP A O 1
ATOM 1205 N N . LEU A 1 178 ? 61.889 16.767 -4.360 1.00 31.35 162 LEU A N 1
ATOM 1206 C CA . LEU A 1 178 ? 60.880 17.086 -5.363 1.00 35.77 162 LEU A CA 1
ATOM 1207 C C . LEU A 1 178 ? 61.372 18.085 -6.403 1.00 35.62 162 LEU A C 1
ATOM 1208 O O . LEU A 1 178 ? 60.820 18.129 -7.507 1.00 37.99 162 LEU A O 1
ATOM 1213 N N . ASP A 1 179 ? 62.395 18.874 -6.096 1.00 41.94 163 ASP A N 1
ATOM 1214 C CA . ASP A 1 179 ? 62.881 19.827 -7.086 1.00 48.11 163 ASP A CA 1
ATOM 1215 C C . ASP A 1 179 ? 63.782 19.152 -8.116 1.00 48.99 163 ASP A C 1
ATOM 1216 O O . ASP A 1 179 ? 63.736 19.496 -9.302 1.00 52.07 163 ASP A O 1
ATOM 1221 N N . SER A 1 180 ? 64.606 18.194 -7.683 1.00 36.86 164 SER A N 1
ATOM 1222 C CA . SER A 1 180 ? 65.528 17.484 -8.563 1.00 34.14 164 SER A CA 1
ATOM 1223 C C . SER A 1 180 ? 65.019 16.126 -9.016 1.00 37.23 164 SER A C 1
ATOM 1224 O O . SER A 1 180 ? 65.556 15.582 -9.984 1.00 38.69 164 SER A O 1
ATOM 1227 N N . GLY A 1 181 ? 64.013 15.556 -8.345 1.00 35.47 165 GLY A N 1
ATOM 1228 C CA . GLY A 1 181 ? 63.551 14.219 -8.667 1.00 34.73 165 GLY A CA 1
ATOM 1229 C C . GLY A 1 181 ? 64.452 13.108 -8.173 1.00 34.02 165 GLY A C 1
ATOM 1230 O O . GLY A 1 181 ? 64.104 11.929 -8.332 1.00 39.51 165 GLY A O 1
ATOM 1231 N N . ARG A 1 182 ? 65.571 13.448 -7.543 1.00 30.46 166 ARG A N 1
ATOM 1232 C CA . ARG A 1 182 ? 66.556 12.480 -7.089 1.00 29.77 166 ARG A CA 1
ATOM 1233 C C . ARG A 1 182 ? 66.114 11.758 -5.825 1.00 32.94 166 ARG A C 1
ATOM 1234 O O . ARG A 1 182 ? 65.603 12.372 -4.881 1.00 31.75 166 ARG A O 1
ATOM 1242 N N . GLN A 1 183 ? 66.336 10.448 -5.806 1.00 32.56 167 GLN A N 1
ATOM 1243 C CA . GLN A 1 183 ? 65.983 9.610 -4.671 1.00 35.02 167 GLN A CA 1
ATOM 1244 C C . GLN A 1 183 ? 67.244 9.217 -3.926 1.00 34.12 167 GLN A C 1
ATOM 1245 O O . GLN A 1 183 ? 68.284 8.969 -4.538 1.00 34.08 167 GLN A O 1
ATOM 1251 N N . GLU A 1 184 ? 67.143 9.166 -2.605 1.00 31.97 168 GLU A N 1
ATOM 1252 C CA . GLU A 1 184 ? 68.272 8.845 -1.752 1.00 36.00 168 GLU A CA 1
ATOM 1253 C C . GLU A 1 184 ? 67.782 8.017 -0.574 1.00 36.21 168 GLU A C 1
ATOM 1254 O O . GLU A 1 184 ? 66.653 8.184 -0.102 1.00 34.75 168 GLU A O 1
ATOM 1260 N N . GLN A 1 185 ? 68.635 7.101 -0.127 1.00 35.42 169 GLN A N 1
ATOM 1261 C CA . GLN A 1 185 ? 68.366 6.273 1.036 1.00 34.23 169 GLN A CA 1
ATOM 1262 C C . GLN A 1 185 ? 68.810 7.009 2.287 1.00 41.15 169 GLN A C 1
ATOM 1263 O O . GLN A 1 185 ? 69.969 7.418 2.395 1.00 42.27 169 GLN A O 1
ATOM 1269 N N . LEU A 1 186 ? 67.888 7.171 3.229 1.00 30.54 170 LEU A N 1
ATOM 1270 C CA . LEU A 1 186 ? 68.149 7.871 4.477 1.00 32.73 170 LEU A CA 1
ATOM 1271 C C . LEU A 1 186 ? 68.143 6.842 5.596 1.00 34.96 170 LEU A C 1
ATOM 1272 O O . LEU A 1 186 ? 67.074 6.348 5.980 1.00 33.07 170 LEU A O 1
ATOM 1277 N N . GLU A 1 187 ? 69.331 6.508 6.100 1.00 31.59 171 GLU A N 1
ATOM 1278 C CA . GLU A 1 187 ? 69.445 5.547 7.189 1.00 31.99 171 GLU A CA 1
ATOM 1279 C C . GLU A 1 187 ? 69.024 6.189 8.504 1.00 27.88 171 GLU A C 1
ATOM 1280 O O . GLU A 1 187 ? 69.156 7.399 8.694 1.00 31.53 171 GLU A O 1
ATOM 1286 N N . ALA A 1 188 ? 68.499 5.367 9.409 1.00 30.01 172 ALA A N 1
ATOM 1287 C CA . ALA A 1 188 ? 67.975 5.879 10.668 1.00 29.97 172 ALA A CA 1
ATOM 1288 C C . ALA A 1 188 ? 67.801 4.730 11.646 1.00 28.03 172 ALA A C 1
ATOM 1289 O O . ALA A 1 188 ? 67.532 3.595 11.248 1.00 30.70 172 ALA A O 1
ATOM 1291 N N . ASP A 1 189 ? 67.976 5.040 12.929 1.00 25.13 173 ASP A N 1
ATOM 1292 C CA . ASP A 1 189 ? 67.721 4.066 13.976 1.00 25.42 173 ASP A CA 1
ATOM 1293 C C . ASP A 1 189 ? 66.253 4.019 14.348 1.00 24.98 173 ASP A C 1
ATOM 1294 O O . ASP A 1 189 ? 65.780 2.991 14.841 1.00 24.90 173 ASP A O 1
ATOM 1299 N N . LEU A 1 190 ? 65.533 5.110 14.100 1.00 22.11 174 LEU A N 1
ATOM 1300 C CA . LEU A 1 190 ? 64.134 5.240 14.471 1.00 23.14 174 LEU A CA 1
ATOM 1301 C C . LEU A 1 190 ? 63.434 6.088 13.415 1.00 19.68 174 LEU A C 1
ATOM 1302 O O . LEU A 1 190 ? 63.922 7.167 13.062 1.00 19.24 174 LEU A O 1
ATOM 1307 N N . VAL A 1 191 ? 62.316 5.588 12.896 1.00 16.96 175 VAL A N 1
ATOM 1308 C CA . VAL A 1 191 ? 61.508 6.295 11.903 1.00 16.24 175 VAL A CA 1
ATOM 1309 C C . VAL A 1 191 ? 60.127 6.532 12.498 1.00 16.20 175 VAL A C 1
ATOM 1310 O O . VAL A 1 191 ? 59.516 5.596 13.026 1.00 17.67 175 VAL A O 1
ATOM 1314 N N . ILE A 1 192 ? 59.640 7.769 12.406 1.00 18.08 176 ILE A N 1
ATOM 1315 C CA . ILE A 1 192 ? 58.340 8.157 12.957 1.00 19.33 176 ILE A CA 1
ATOM 1316 C C . ILE A 1 192 ? 57.442 8.604 11.817 1.00 17.84 176 ILE A C 1
ATOM 1317 O O . ILE A 1 192 ? 57.726 9.614 11.155 1.00 17.56 176 ILE A O 1
ATOM 1322 N N . ASP A 1 193 ? 56.361 7.871 11.593 1.00 15.81 177 ASP A N 1
ATOM 1323 C CA . ASP A 1 193 ? 55.386 8.280 10.590 1.00 17.08 177 ASP A CA 1
ATOM 1324 C C . ASP A 1 193 ? 54.445 9.306 11.210 1.00 17.31 177 ASP A C 1
ATOM 1325 O O . ASP A 1 193 ? 53.621 8.961 12.059 1.00 15.25 177 ASP A O 1
ATOM 1330 N N . ALA A 1 194 ? 54.536 10.553 10.759 1.00 14.67 178 ALA A N 1
ATOM 1331 C CA . ALA A 1 194 ? 53.574 11.596 11.108 1.00 13.71 178 ALA A CA 1
ATOM 1332 C C . ALA A 1 194 ? 53.002 12.231 9.837 1.00 13.06 178 ALA A C 1
ATOM 1333 O O . ALA A 1 194 ? 52.813 13.455 9.756 1.00 14.49 178 ALA A O 1
ATOM 1335 N N . THR A 1 195 ? 52.730 11.412 8.818 1.00 14.58 179 THR A N 1
ATOM 1336 C CA . THR A 1 195 ? 52.298 11.946 7.523 1.00 14.17 179 THR A CA 1
ATOM 1337 C C . THR A 1 195 ? 50.782 12.027 7.387 1.00 15.62 179 THR A C 1
ATOM 1338 O O . THR A 1 195 ? 50.277 12.292 6.292 1.00 16.87 179 THR A O 1
ATOM 1342 N N . GLY A 1 196 ? 50.044 11.836 8.481 1.00 17.40 180 GLY A N 1
ATOM 1343 C CA . GLY A 1 196 ? 48.659 12.223 8.520 1.00 14.45 180 GLY A CA 1
ATOM 1344 C C . GLY A 1 196 ? 47.714 11.163 7.978 1.00 16.38 180 GLY A C 1
ATOM 1345 O O . GLY A 1 196 ? 48.080 10.016 7.742 1.00 16.21 180 GLY A O 1
ATOM 1346 N N . ARG A 1 197 ? 46.462 11.586 7.774 1.00 19.53 181 ARG A N 1
ATOM 1347 C CA . ARG A 1 197 ? 45.405 10.662 7.356 1.00 20.87 181 ARG A CA 1
ATOM 1348 C C . ARG A 1 197 ? 45.698 10.071 5.982 1.00 22.33 181 ARG A C 1
ATOM 1349 O O . ARG A 1 197 ? 45.287 8.939 5.693 1.00 22.36 181 ARG A O 1
ATOM 1357 N N . GLY A 1 198 ? 46.437 10.800 5.143 1.00 19.74 182 GLY A N 1
ATOM 1358 C CA . GLY A 1 198 ? 46.860 10.291 3.850 1.00 21.61 182 GLY A CA 1
ATOM 1359 C C . GLY A 1 198 ? 48.154 9.497 3.863 1.00 23.35 182 GLY A C 1
ATOM 1360 O O . GLY A 1 198 ? 48.768 9.311 2.807 1.00 23.89 182 GLY A O 1
ATOM 1361 N N . SER A 1 199 ? 48.585 9.019 5.035 1.00 17.90 183 SER A N 1
ATOM 1362 C CA . SER A 1 199 ? 49.835 8.263 5.122 1.00 19.42 183 SER A CA 1
ATOM 1363 C C . SER A 1 199 ? 49.799 7.018 4.248 1.00 19.98 183 SER A C 1
ATOM 1364 O O . SER A 1 199 ? 48.778 6.337 4.160 1.00 19.76 183 SER A O 1
ATOM 1367 N N . ARG A 1 200 ? 50.940 6.701 3.629 1.00 19.89 184 ARG A N 1
ATOM 1368 C CA . ARG A 1 200 ? 51.108 5.465 2.877 1.00 20.83 184 ARG A CA 1
ATOM 1369 C C . ARG A 1 200 ? 51.568 4.286 3.740 1.00 20.88 184 ARG A C 1
ATOM 1370 O O . ARG A 1 200 ? 52.018 3.266 3.199 1.00 20.46 184 ARG A O 1
ATOM 1378 N N . LEU A 1 201 ? 51.439 4.398 5.064 1.00 19.52 185 LEU A N 1
ATOM 1379 C CA . LEU A 1 201 ? 52.006 3.417 5.988 1.00 20.05 185 LEU A CA 1
ATOM 1380 C C . LEU A 1 201 ? 51.637 1.978 5.631 1.00 16.92 185 LEU A C 1
ATOM 1381 O O . LEU A 1 201 ? 52.503 1.101 5.594 1.00 20.00 185 LEU A O 1
ATOM 1386 N N . LYS A 1 202 ? 50.354 1.713 5.363 1.00 16.36 186 LYS A N 1
ATOM 1387 C CA . LYS A 1 202 ? 49.946 0.343 5.052 1.00 18.14 186 LYS A CA 1
ATOM 1388 C C . LYS A 1 202 ? 50.709 -0.220 3.853 1.00 21.74 186 LYS A C 1
ATOM 1389 O O . LYS A 1 202 ? 50.998 -1.424 3.803 1.00 19.33 186 LYS A O 1
ATOM 1395 N N . GLN A 1 203 ? 51.001 0.624 2.860 1.00 23.56 187 GLN A N 1
ATOM 1396 C CA . GLN A 1 203 ? 51.727 0.150 1.683 1.00 26.32 187 GLN A CA 1
ATOM 1397 C C . GLN A 1 203 ? 53.174 -0.145 2.035 1.00 26.85 187 GLN A C 1
ATOM 1398 O O . GLN A 1 203 ? 53.751 -1.136 1.575 1.00 27.17 187 GLN A O 1
ATOM 1404 N N . TRP A 1 204 ? 53.781 0.737 2.823 1.00 21.09 188 TRP A N 1
ATOM 1405 C CA . TRP A 1 204 ? 55.150 0.533 3.267 1.00 22.82 188 TRP A CA 1
ATOM 1406 C C . TRP A 1 204 ? 55.289 -0.766 4.050 1.00 25.90 188 TRP A C 1
ATOM 1407 O O . TRP A 1 204 ? 56.241 -1.526 3.847 1.00 23.58 188 TRP A O 1
ATOM 1418 N N . LEU A 1 205 ? 54.346 -1.035 4.952 1.00 21.98 189 LEU A N 1
ATOM 1419 C CA . LEU A 1 205 ? 54.390 -2.260 5.747 1.00 25.23 189 LEU A CA 1
ATOM 1420 C C . LEU A 1 205 ? 54.233 -3.497 4.862 1.00 24.47 189 LEU A C 1
ATOM 1421 O O . LEU A 1 205 ? 54.992 -4.461 4.991 1.00 24.80 189 LEU A O 1
ATOM 1426 N N . ALA A 1 206 ? 53.265 -3.478 3.945 1.00 21.41 190 ALA A N 1
ATOM 1427 C CA . ALA A 1 206 ? 53.077 -4.617 3.048 1.00 22.97 190 ALA A CA 1
ATOM 1428 C C . ALA A 1 206 ? 54.336 -4.894 2.235 1.00 22.13 190 ALA A C 1
ATOM 1429 O O . ALA A 1 206 ? 54.671 -6.053 1.955 1.00 24.73 190 ALA A O 1
ATOM 1431 N N . ALA A 1 207 ? 55.046 -3.841 1.840 1.00 27.60 191 ALA A N 1
ATOM 1432 C CA . ALA A 1 207 ? 56.234 -4.025 1.017 1.00 30.76 191 ALA A CA 1
ATOM 1433 C C . ALA A 1 207 ? 57.362 -4.684 1.813 1.00 32.34 191 ALA A C 1
ATOM 1434 O O . ALA A 1 207 ? 58.214 -5.382 1.239 1.00 30.62 191 ALA A O 1
ATOM 1436 N N . LEU A 1 208 ? 57.371 -4.496 3.132 1.00 30.81 192 LEU A N 1
ATOM 1437 C CA . LEU A 1 208 ? 58.356 -5.139 3.992 1.00 31.07 192 LEU A CA 1
ATOM 1438 C C . LEU A 1 208 ? 57.958 -6.549 4.387 1.00 32.52 192 LEU A C 1
ATOM 1439 O O . LEU A 1 208 ? 58.760 -7.253 5.008 1.00 34.09 192 LEU A O 1
ATOM 1444 N N . GLY A 1 209 ? 56.742 -6.968 4.074 1.00 25.25 193 GLY A N 1
ATOM 1445 C CA . GLY A 1 209 ? 56.277 -8.267 4.494 1.00 25.44 193 GLY A CA 1
ATOM 1446 C C . GLY A 1 209 ? 55.586 -8.291 5.832 1.00 29.54 193 GLY A C 1
ATOM 1447 O O . GLY A 1 209 ? 55.332 -9.382 6.357 1.00 30.46 193 GLY A O 1
ATOM 1448 N N . VAL A 1 210 ? 55.255 -7.132 6.388 1.00 26.98 194 VAL A N 1
ATOM 1449 C CA . VAL A 1 210 ? 54.549 -7.063 7.672 1.00 25.05 194 VAL A CA 1
ATOM 1450 C C . VAL A 1 210 ? 53.070 -7.362 7.435 1.00 24.90 194 VAL A C 1
ATOM 1451 O O . VAL A 1 210 ? 52.492 -6.834 6.478 1.00 22.99 194 VAL A O 1
ATOM 1455 N N . PRO A 1 211 ? 52.429 -8.200 8.251 1.00 26.59 195 PRO A N 1
ATOM 1456 C CA . PRO A 1 211 ? 50.999 -8.465 8.045 1.00 26.23 195 PRO A CA 1
ATOM 1457 C C . PRO A 1 211 ? 50.161 -7.231 8.360 1.00 24.99 195 PRO A C 1
ATOM 1458 O O . PRO A 1 211 ? 50.635 -6.245 8.929 1.00 26.98 195 PRO A O 1
ATOM 1462 N N . ALA A 1 212 ? 48.895 -7.287 7.941 1.00 25.35 196 ALA A N 1
ATOM 1463 C CA . ALA A 1 212 ? 48.005 -6.142 8.049 1.00 24.88 196 ALA A CA 1
ATOM 1464 C C . ALA A 1 212 ? 47.725 -5.792 9.507 1.00 22.67 196 ALA A C 1
ATOM 1465 O O . ALA A 1 212 ? 47.713 -6.652 10.386 1.00 25.05 196 ALA A O 1
ATOM 1467 N N . LEU A 1 213 ? 47.448 -4.518 9.746 1.00 21.71 197 LEU A N 1
ATOM 1468 C CA . LEU A 1 213 ? 47.160 -4.036 11.085 1.00 22.79 197 LEU A CA 1
ATOM 1469 C C . LEU A 1 213 ? 45.674 -4.197 11.396 1.00 22.11 197 LEU A C 1
ATOM 1470 O O . LEU A 1 213 ? 44.823 -4.025 10.523 1.00 23.13 197 LEU A O 1
ATOM 1475 N N . GLU A 1 214 ? 45.370 -4.508 12.650 1.00 23.90 198 GLU A N 1
ATOM 1476 C CA . GLU A 1 214 ? 44.004 -4.385 13.146 1.00 23.45 198 GLU A CA 1
ATOM 1477 C C . GLU A 1 214 ? 43.574 -2.920 13.145 1.00 20.88 198 GLU A C 1
ATOM 1478 O O . GLU A 1 214 ? 44.370 -2.031 13.430 1.00 17.89 198 GLU A O 1
ATOM 1484 N N . GLU A 1 215 ? 42.298 -2.676 12.846 1.00 22.21 199 GLU A N 1
ATOM 1485 C CA . GLU A 1 215 ? 41.815 -1.319 12.662 1.00 21.74 199 GLU A CA 1
ATOM 1486 C C . GLU A 1 215 ? 40.343 -1.249 13.040 1.00 17.65 199 GLU A C 1
ATOM 1487 O O . GLU A 1 215 ? 39.560 -2.114 12.641 1.00 19.55 199 GLU A O 1
ATOM 1493 N N . ASP A 1 216 ? 39.968 -0.201 13.767 1.00 16.17 200 ASP A N 1
ATOM 1494 C CA . ASP A 1 216 ? 38.570 0.085 14.095 1.00 14.73 200 ASP A CA 1
ATOM 1495 C C . ASP A 1 216 ? 38.115 1.319 13.324 1.00 14.40 200 ASP A C 1
ATOM 1496 O O . ASP A 1 216 ? 38.882 2.270 13.158 1.00 14.85 200 ASP A O 1
ATOM 1501 N N . VAL A 1 217 ? 36.858 1.314 12.882 1.00 14.45 201 VAL A N 1
ATOM 1502 C CA . VAL A 1 217 ? 36.265 2.431 12.159 1.00 14.21 201 VAL A CA 1
ATOM 1503 C C . VAL A 1 217 ? 34.867 2.658 12.701 1.00 14.30 201 VAL A C 1
ATOM 1504 O O . VAL A 1 217 ? 34.095 1.702 12.856 1.00 15.09 201 VAL A O 1
ATOM 1508 N N . VAL A 1 218 ? 34.529 3.917 12.952 1.00 14.07 202 VAL A N 1
ATOM 1509 C CA . VAL A 1 218 ? 33.146 4.353 13.182 1.00 14.15 202 VAL A CA 1
ATOM 1510 C C . VAL A 1 218 ? 32.962 5.578 12.284 1.00 14.32 202 VAL A C 1
ATOM 1511 O O . VAL A 1 218 ? 33.495 6.660 12.571 1.00 13.65 202 VAL A O 1
ATOM 1515 N N . ASP A 1 219 ? 32.243 5.396 11.173 1.00 15.05 203 ASP A N 1
ATOM 1516 C CA . ASP A 1 219 ? 32.213 6.350 10.063 1.00 13.84 203 ASP A CA 1
ATOM 1517 C C . ASP A 1 219 ? 30.777 6.818 9.859 1.00 15.42 203 ASP A C 1
ATOM 1518 O O . ASP A 1 219 ? 29.998 6.148 9.175 1.00 17.59 203 ASP A O 1
ATOM 1523 N N . ALA A 1 220 ? 30.450 7.994 10.386 1.00 14.42 204 ALA A N 1
ATOM 1524 C CA . ALA A 1 220 ? 29.119 8.556 10.241 1.00 15.06 204 ALA A CA 1
ATOM 1525 C C . ALA A 1 220 ? 28.949 9.347 8.946 1.00 15.15 204 ALA A C 1
ATOM 1526 O O . ALA A 1 220 ? 27.928 10.007 8.785 1.00 14.96 204 ALA A O 1
ATOM 1528 N N . GLY A 1 221 ? 29.923 9.298 8.040 1.00 17.41 205 GLY A N 1
ATOM 1529 C CA . GLY A 1 221 ? 29.849 10.025 6.779 1.00 18.96 205 GLY A CA 1
ATOM 1530 C C . GLY A 1 221 ? 29.790 11.534 6.915 1.00 18.27 205 GLY A C 1
ATOM 1531 O O . GLY A 1 221 ? 29.048 12.192 6.175 1.00 19.23 205 GLY A O 1
ATOM 1532 N N . VAL A 1 222 ? 30.523 12.093 7.863 1.00 17.43 206 VAL A N 1
ATOM 1533 C CA . VAL A 1 222 ? 30.473 13.527 8.136 1.00 15.20 206 VAL A CA 1
ATOM 1534 C C . VAL A 1 222 ? 31.245 14.278 7.056 1.00 19.68 206 VAL A C 1
ATOM 1535 O O . VAL A 1 222 ? 32.296 13.830 6.587 1.00 16.62 206 VAL A O 1
ATOM 1539 N N . ALA A 1 223 ? 30.728 15.432 6.665 1.00 15.39 207 ALA A N 1
ATOM 1540 C CA . ALA A 1 223 ? 31.398 16.295 5.704 1.00 15.08 207 ALA A CA 1
ATOM 1541 C C . ALA A 1 223 ? 31.289 17.728 6.206 1.00 17.17 207 ALA A C 1
ATOM 1542 O O . ALA A 1 223 ? 30.433 18.046 7.030 1.00 14.02 207 ALA A O 1
ATOM 1544 N N . TYR A 1 224 ? 32.168 18.592 5.690 1.00 14.95 208 TYR A N 1
ATOM 1545 C CA . TYR A 1 224 ? 32.333 19.964 6.147 1.00 13.18 208 TYR A CA 1
ATOM 1546 C C . TYR A 1 224 ? 32.332 20.914 4.958 1.00 17.54 208 TYR A C 1
ATOM 1547 O O . TYR A 1 224 ? 32.848 20.587 3.887 1.00 16.68 208 TYR A O 1
ATOM 1556 N N . ALA A 1 225 ? 31.753 22.093 5.176 1.00 13.33 209 ALA A N 1
ATOM 1557 C CA . ALA A 1 225 ? 31.764 23.189 4.219 1.00 13.14 209 ALA A CA 1
ATOM 1558 C C . ALA A 1 225 ? 32.043 24.461 4.998 1.00 13.08 209 ALA A C 1
ATOM 1559 O O . ALA A 1 225 ? 31.372 24.736 5.997 1.00 14.03 209 ALA A O 1
ATOM 1561 N N . THR A 1 226 ? 33.020 25.244 4.545 1.00 14.39 210 THR A N 1
ATOM 1562 C CA . THR A 1 226 ? 33.512 26.359 5.337 1.00 14.26 210 THR A CA 1
ATOM 1563 C C . THR A 1 226 ? 33.675 27.586 4.463 1.00 17.38 210 THR A C 1
ATOM 1564 O O . THR A 1 226 ? 34.124 27.481 3.317 1.00 15.03 210 THR A O 1
ATOM 1568 N N . ARG A 1 227 ? 33.342 28.751 5.014 1.00 13.47 211 ARG A N 1
ATOM 1569 C CA . ARG A 1 227 ? 33.679 30.033 4.400 1.00 13.57 211 ARG A CA 1
ATOM 1570 C C . ARG A 1 227 ? 34.326 30.919 5.453 1.00 14.84 211 ARG A C 1
ATOM 1571 O O . ARG A 1 227 ? 33.958 30.868 6.628 1.00 13.45 211 ARG A O 1
ATOM 1579 N N . LEU A 1 228 ? 35.299 31.709 5.037 1.00 17.25 212 LEU A N 1
ATOM 1580 C CA . LEU A 1 228 ? 35.909 32.708 5.903 1.00 17.52 212 LEU A CA 1
ATOM 1581 C C . LEU A 1 228 ? 35.196 34.028 5.662 1.00 19.48 212 LEU A C 1
ATOM 1582 O O . LEU A 1 228 ? 34.876 34.357 4.515 1.00 18.39 212 LEU A O 1
ATOM 1587 N N . PHE A 1 229 ? 34.884 34.746 6.746 1.00 19.14 213 PHE A N 1
ATOM 1588 C CA . PHE A 1 229 ? 34.208 36.033 6.654 1.00 16.96 213 PHE A CA 1
ATOM 1589 C C . PHE A 1 229 ? 35.002 37.111 7.375 1.00 22.48 213 PHE A C 1
ATOM 1590 O O . PHE A 1 229 ? 35.720 36.833 8.348 1.00 21.54 213 PHE A O 1
ATOM 1598 N N . LYS A 1 230 ? 34.852 38.358 6.917 1.00 21.79 214 LYS A N 1
ATOM 1599 C CA . LYS A 1 230 ? 35.169 39.476 7.797 1.00 19.87 214 LYS A CA 1
ATOM 1600 C C . LYS A 1 230 ? 34.069 39.608 8.835 1.00 23.78 214 LYS A C 1
ATOM 1601 O O . LYS A 1 230 ? 32.899 39.758 8.478 1.00 22.68 214 LYS A O 1
ATOM 1607 N N . ALA A 1 231 ? 34.436 39.547 10.115 1.00 20.95 215 ALA A N 1
ATOM 1608 C CA . ALA A 1 231 ? 33.444 39.632 11.177 1.00 21.00 215 ALA A CA 1
ATOM 1609 C C . ALA A 1 231 ? 32.967 41.070 11.343 1.00 18.92 215 ALA A C 1
ATOM 1610 O O . ALA A 1 231 ? 33.665 42.011 10.967 1.00 20.02 215 ALA A O 1
ATOM 1612 N N . PRO A 1 232 ? 31.786 41.280 11.917 1.00 22.58 216 PRO A N 1
ATOM 1613 C CA . PRO A 1 232 ? 31.438 42.636 12.385 1.00 26.15 216 PRO A CA 1
ATOM 1614 C C . PRO A 1 232 ? 32.562 43.169 13.252 1.00 24.78 216 PRO A C 1
ATOM 1615 O O . PRO A 1 232 ? 33.091 42.433 14.098 1.00 26.18 216 PRO A O 1
ATOM 1619 N N . PRO A 1 233 ? 32.991 44.412 13.050 1.00 26.56 217 PRO A N 1
ATOM 1620 C CA . PRO A 1 233 ? 34.119 44.935 13.835 1.00 25.61 217 PRO A CA 1
ATOM 1621 C C . PRO A 1 233 ? 33.905 44.731 15.328 1.00 22.82 217 PRO A C 1
ATOM 1622 O O . PRO A 1 233 ? 32.839 45.031 15.872 1.00 24.71 217 PRO A O 1
ATOM 1626 N N . GLY A 1 234 ? 34.920 44.180 15.987 1.00 22.80 218 GLY A N 1
ATOM 1627 C CA . GLY A 1 234 ? 34.861 43.945 17.412 1.00 24.14 218 GLY A CA 1
ATOM 1628 C C . GLY A 1 234 ? 34.261 42.615 17.805 1.00 24.83 218 GLY A C 1
ATOM 1629 O O . GLY A 1 234 ? 34.362 42.230 18.979 1.00 24.16 218 GLY A O 1
ATOM 1630 N N . ALA A 1 235 ? 33.633 41.897 16.868 1.00 21.72 219 ALA A N 1
ATOM 1631 C CA . ALA A 1 235 ? 32.992 40.643 17.256 1.00 24.01 219 ALA A CA 1
ATOM 1632 C C . ALA A 1 235 ? 34.006 39.589 17.686 1.00 20.42 219 ALA A C 1
ATOM 1633 O O . ALA A 1 235 ? 33.704 38.768 18.565 1.00 23.35 219 ALA A O 1
ATOM 1635 N N . THR A 1 236 ? 35.208 39.593 17.106 1.00 19.91 220 THR A N 1
ATOM 1636 C CA . THR A 1 236 ? 36.154 38.546 17.468 1.00 20.53 220 THR A CA 1
ATOM 1637 C C . THR A 1 236 ? 36.668 38.715 18.889 1.00 23.47 220 THR A C 1
ATOM 1638 O O . THR A 1 236 ? 37.200 37.762 19.466 1.00 21.97 220 THR A O 1
ATOM 1642 N N . THR A 1 237 ? 36.511 39.895 19.472 1.00 25.48 221 THR A N 1
ATOM 1643 C CA . THR A 1 237 ? 36.959 40.130 20.832 1.00 24.96 221 THR A CA 1
ATOM 1644 C C . THR A 1 237 ? 35.810 40.192 21.827 1.00 26.52 221 THR A C 1
ATOM 1645 O O . THR A 1 237 ? 35.962 39.724 22.955 1.00 29.27 221 THR A O 1
ATOM 1649 N N . HIS A 1 238 ? 34.648 40.701 21.406 1.00 22.47 222 HIS A N 1
ATOM 1650 C CA . HIS A 1 238 ? 33.548 41.038 22.307 1.00 23.63 222 HIS A CA 1
ATOM 1651 C C . HIS A 1 238 ? 32.256 40.282 22.013 1.00 25.87 222 HIS A C 1
ATOM 1652 O O . HIS A 1 238 ? 31.205 40.613 22.587 1.00 23.46 222 HIS A O 1
ATOM 1659 N N . PHE A 1 239 ? 32.294 39.292 21.127 1.00 20.11 223 PHE A N 1
ATOM 1660 C CA . PHE A 1 239 ? 31.115 38.519 20.803 1.00 16.87 223 PHE A CA 1
ATOM 1661 C C . PHE A 1 239 ? 31.484 37.047 20.902 1.00 18.65 223 PHE A C 1
ATOM 1662 O O . PHE A 1 239 ? 32.608 36.668 20.537 1.00 19.08 223 PHE A O 1
ATOM 1670 N N . PRO A 1 240 ? 30.590 36.200 21.402 1.00 17.27 224 PRO A N 1
ATOM 1671 C CA . PRO A 1 240 ? 30.962 34.802 21.660 1.00 17.25 224 PRO A CA 1
ATOM 1672 C C . PRO A 1 240 ? 31.160 33.995 20.378 1.00 19.20 224 PRO A C 1
ATOM 1673 O O . PRO A 1 240 ? 30.880 34.447 19.269 1.00 19.64 224 PRO A O 1
ATOM 1677 N N . ALA A 1 241 ? 31.723 32.796 20.539 1.00 17.33 225 ALA A N 1
ATOM 1678 C CA . ALA A 1 241 ? 31.599 31.808 19.468 1.00 16.53 225 ALA A CA 1
ATOM 1679 C C . ALA A 1 241 ? 30.200 31.196 19.531 1.00 16.03 225 ALA A C 1
ATOM 1680 O O . ALA A 1 241 ? 29.532 31.234 20.569 1.00 15.04 225 ALA A O 1
ATOM 1682 N N . VAL A 1 242 ? 29.733 30.654 18.404 1.00 16.08 226 VAL A N 1
ATOM 1683 C CA . VAL A 1 242 ? 28.359 30.148 18.323 1.00 16.57 226 VAL A CA 1
ATOM 1684 C C . VAL A 1 242 ? 28.367 28.766 17.688 1.00 19.01 226 VAL A C 1
ATOM 1685 O O . VAL A 1 242 ? 28.977 28.568 16.636 1.00 18.59 226 VAL A O 1
ATOM 1689 N N . ASN A 1 243 ? 27.682 27.819 18.321 1.00 16.54 227 ASN A N 1
ATOM 1690 C CA . ASN A 1 243 ? 27.672 26.416 17.911 1.00 17.77 227 ASN A CA 1
ATOM 1691 C C . ASN A 1 243 ? 26.229 25.919 17.931 1.00 21.06 227 ASN A C 1
ATOM 1692 O O . ASN A 1 243 ? 25.589 25.942 18.982 1.00 19.72 227 ASN A O 1
ATOM 1697 N N . ILE A 1 244 ? 25.716 25.479 16.773 1.00 21.25 228 ILE A N 1
ATOM 1698 C CA . ILE A 1 244 ? 24.325 25.069 16.622 1.00 21.01 228 ILE A CA 1
ATOM 1699 C C . ILE A 1 244 ? 24.283 23.612 16.163 1.00 27.61 228 ILE A C 1
ATOM 1700 O O . ILE A 1 244 ? 24.878 23.261 15.137 1.00 21.49 228 ILE A O 1
ATOM 1705 N N . ALA A 1 245 ? 23.571 22.770 16.911 1.00 31.05 229 ALA A N 1
ATOM 1706 C CA . ALA A 1 245 ? 23.395 21.369 16.548 1.00 30.06 229 ALA A CA 1
ATOM 1707 C C . ALA A 1 245 ? 21.916 21.054 16.335 1.00 37.86 229 ALA A C 1
ATOM 1708 O O . ALA A 1 245 ? 21.026 21.809 16.751 1.00 32.86 229 ALA A O 1
ATOM 1710 N N . ALA A 1 246 ? 21.672 19.922 15.665 1.00 48.40 230 ALA A N 1
ATOM 1711 C CA . ALA A 1 246 ? 20.325 19.425 15.414 1.00 48.98 230 ALA A CA 1
ATOM 1712 C C . ALA A 1 246 ? 19.640 19.007 16.714 1.00 52.03 230 ALA A C 1
ATOM 1713 O O . ALA A 1 246 ? 20.279 18.774 17.744 1.00 48.73 230 ALA A O 1
ATOM 1715 N N . ASP A 1 247 ? 18.306 18.930 16.659 1.00 61.68 231 ASP A N 1
ATOM 1716 C CA . ASP A 1 247 ? 17.582 18.179 17.677 1.00 62.36 231 ASP A CA 1
ATOM 1717 C C . ASP A 1 247 ? 17.949 16.707 17.633 1.00 63.89 231 ASP A C 1
ATOM 1718 O O . ASP A 1 247 ? 17.580 15.963 18.546 1.00 60.57 231 ASP A O 1
ATOM 1723 N N . ASP A 1 248 ? 18.689 16.293 16.602 1.00 78.85 232 ASP A N 1
ATOM 1724 C CA . ASP A 1 248 ? 19.178 14.932 16.444 1.00 85.38 232 ASP A CA 1
ATOM 1725 C C . ASP A 1 248 ? 18.042 13.926 16.622 1.00 87.21 232 ASP A C 1
ATOM 1726 O O . ASP A 1 248 ? 18.115 12.997 17.433 1.00 93.40 232 ASP A O 1
ATOM 1731 N N . ARG A 1 249 ? 16.961 14.145 15.867 1.00 88.93 233 ARG A N 1
ATOM 1732 C CA . ARG A 1 249 ? 15.948 13.111 15.705 1.00 79.42 233 ARG A CA 1
ATOM 1733 C C . ARG A 1 249 ? 16.621 11.810 15.295 1.00 78.30 233 ARG A C 1
ATOM 1734 O O . ARG A 1 249 ? 17.473 11.792 14.404 1.00 76.91 233 ARG A O 1
ATOM 1742 N N . VAL A 1 250 ? 16.229 10.726 15.970 1.00 56.28 234 VAL A N 1
ATOM 1743 C CA . VAL A 1 250 ? 16.995 9.477 15.971 1.00 54.10 234 VAL A CA 1
ATOM 1744 C C . VAL A 1 250 ? 17.310 9.017 14.557 1.00 49.51 234 VAL A C 1
ATOM 1745 O O . VAL A 1 250 ? 18.415 8.539 14.271 1.00 49.65 234 VAL A O 1
ATOM 1749 N N . ARG A 1 251 ? 16.341 9.134 13.655 1.00 43.81 235 ARG A N 1
ATOM 1750 C CA . ARG A 1 251 ? 16.443 8.532 12.336 1.00 43.08 235 ARG A CA 1
ATOM 1751 C C . ARG A 1 251 ? 16.816 9.539 11.270 1.00 40.64 235 ARG A C 1
ATOM 1752 O O . ARG A 1 251 ? 16.554 9.301 10.086 1.00 41.51 235 ARG A O 1
ATOM 1753 N N . GLU A 1 252 ? 17.416 10.657 11.659 1.00 34.54 236 GLU A N 1
ATOM 1754 C CA . GLU A 1 252 ? 17.741 11.670 10.674 1.00 32.27 236 GLU A CA 1
ATOM 1755 C C . GLU A 1 252 ? 19.206 12.051 10.775 1.00 26.84 236 GLU A C 1
ATOM 1756 O O . GLU A 1 252 ? 19.781 12.071 11.871 1.00 24.26 236 GLU A O 1
ATOM 1762 N N . PRO A 1 253 ? 19.826 12.380 9.641 1.00 21.22 237 PRO A N 1
ATOM 1763 C CA . PRO A 1 253 ? 21.202 12.886 9.666 1.00 19.25 237 PRO A CA 1
ATOM 1764 C C . PRO A 1 253 ? 21.330 14.114 10.561 1.00 22.55 237 PRO A C 1
ATOM 1765 O O . PRO A 1 253 ? 20.436 14.959 10.621 1.00 22.16 237 PRO A O 1
ATOM 1769 N N . GLY A 1 254 ? 22.457 14.205 11.264 1.00 19.11 238 GLY A N 1
ATOM 1770 C CA . GLY A 1 254 ? 22.765 15.417 11.999 1.00 18.94 238 GLY A CA 1
ATOM 1771 C C . GLY A 1 254 ? 23.212 16.528 11.057 1.00 17.10 238 GLY A C 1
ATOM 1772 O O . GLY A 1 254 ? 23.783 16.291 9.988 1.00 16.61 238 GLY A O 1
ATOM 1773 N N . ARG A 1 255 ? 22.912 17.754 11.444 1.00 16.16 239 ARG A N 1
ATOM 1774 C CA . ARG A 1 255 ? 23.341 18.941 10.711 1.00 17.02 239 ARG A CA 1
ATOM 1775 C C . ARG A 1 255 ? 23.815 19.947 11.748 1.00 17.31 239 ARG A C 1
ATOM 1776 O O . ARG A 1 255 ? 23.156 20.120 12.775 1.00 18.91 239 ARG A O 1
ATOM 1784 N N . PHE A 1 256 ? 24.946 20.599 11.481 1.00 14.12 240 PHE A N 1
ATOM 1785 C CA . PHE A 1 256 ? 25.617 21.420 12.480 1.00 15.24 240 PHE A CA 1
ATOM 1786 C C . PHE A 1 256 ? 26.197 22.674 11.850 1.00 16.40 240 PHE A C 1
ATOM 1787 O O . PHE A 1 256 ? 26.515 22.704 10.657 1.00 15.60 240 PHE A O 1
ATOM 1795 N N . GLY A 1 257 ? 26.405 23.695 12.674 1.00 13.59 241 GLY A N 1
ATOM 1796 C CA . GLY A 1 257 ? 27.168 24.850 12.229 1.00 15.94 241 GLY A CA 1
ATOM 1797 C C . GLY A 1 257 ? 27.879 25.523 13.385 1.00 17.37 241 GLY A C 1
ATOM 1798 O O . GLY A 1 257 ? 27.368 25.570 14.516 1.00 15.99 241 GLY A O 1
ATOM 1799 N N . VAL A 1 258 ? 29.061 26.064 13.099 1.00 15.82 242 VAL A N 1
ATOM 1800 C CA . VAL A 1 258 ? 29.823 26.781 14.114 1.00 19.45 242 VAL A CA 1
ATOM 1801 C C . VAL A 1 258 ? 30.399 28.028 13.471 1.00 20.83 242 VAL A C 1
ATOM 1802 O O . VAL A 1 258 ? 30.743 28.031 12.284 1.00 17.83 242 VAL A O 1
ATOM 1806 N N . VAL A 1 259 ? 30.480 29.101 14.262 1.00 17.65 243 VAL A N 1
ATOM 1807 C CA . VAL A 1 259 ? 31.221 30.304 13.879 1.00 15.92 243 VAL A CA 1
ATOM 1808 C C . VAL A 1 259 ? 32.205 30.600 15.001 1.00 17.76 243 VAL A C 1
ATOM 1809 O O . VAL A 1 259 ? 31.795 30.764 16.164 1.00 18.59 243 VAL A O 1
ATOM 1813 N N . TYR A 1 260 ? 33.537 30.601 14.656 1.00 17.68 244 TYR A N 1
ATOM 1814 C CA . TYR A 1 260 ? 34.652 30.890 15.553 1.00 20.16 244 TYR A CA 1
ATOM 1815 C C . TYR A 1 260 ? 35.342 32.181 15.135 1.00 22.21 244 TYR A C 1
ATOM 1816 O O . TYR A 1 260 ? 35.570 32.404 13.935 1.00 18.15 244 TYR A O 1
ATOM 1825 N N . PRO A 1 261 ? 35.683 33.034 16.104 1.00 19.06 245 PRO A N 1
ATOM 1826 C CA . PRO A 1 261 ? 36.555 34.177 15.819 1.00 17.94 245 PRO A CA 1
ATOM 1827 C C . PRO A 1 261 ? 37.988 33.701 15.621 1.00 22.14 245 PRO A C 1
ATOM 1828 O O . PRO A 1 261 ? 38.465 32.813 16.339 1.00 21.93 245 PRO A O 1
ATOM 1832 N N . ILE A 1 262 ? 38.694 34.287 14.650 1.00 16.61 246 ILE A N 1
ATOM 1833 C CA . ILE A 1 262 ? 40.143 34.076 14.555 1.00 16.44 246 ILE A CA 1
ATOM 1834 C C . ILE A 1 262 ? 40.831 35.428 14.436 1.00 18.29 246 ILE A C 1
ATOM 1835 O O . ILE A 1 262 ? 40.183 36.473 14.459 1.00 20.69 246 ILE A O 1
ATOM 1840 N N . GLU A 1 263 ? 42.156 35.401 14.318 1.00 17.04 247 GLU A N 1
ATOM 1841 C CA . GLU A 1 263 ? 42.894 36.654 14.327 1.00 21.31 247 GLU A CA 1
ATOM 1842 C C . GLU A 1 263 ? 42.545 37.490 13.095 1.00 22.12 247 GLU A C 1
ATOM 1843 O O . GLU A 1 263 ? 42.054 36.989 12.081 1.00 20.48 247 GLU A O 1
ATOM 1849 N N . GLY A 1 264 ? 42.800 38.788 13.193 1.00 23.93 248 GLY A N 1
ATOM 1850 C CA . GLY A 1 264 ? 42.542 39.671 12.075 1.00 22.36 248 GLY A CA 1
ATOM 1851 C C . GLY A 1 264 ? 41.097 40.067 11.885 1.00 21.73 248 GLY A C 1
ATOM 1852 O O . GLY A 1 264 ? 40.714 40.448 10.772 1.00 20.67 248 GLY A O 1
ATOM 1853 N N . GLY A 1 265 ? 40.275 39.990 12.931 1.00 18.82 249 GLY A N 1
ATOM 1854 C CA . GLY A 1 265 ? 38.886 40.397 12.794 1.00 19.00 249 GLY A CA 1
ATOM 1855 C C . GLY A 1 265 ? 38.072 39.542 11.842 1.00 15.68 249 GLY A C 1
ATOM 1856 O O . GLY A 1 265 ? 37.130 40.044 11.226 1.00 18.99 249 GLY A O 1
ATOM 1857 N N . ARG A 1 266 ? 38.384 38.249 11.741 1.00 19.18 250 ARG A N 1
ATOM 1858 C CA . ARG A 1 266 ? 37.713 37.335 10.829 1.00 17.81 250 ARG A CA 1
ATOM 1859 C C . ARG A 1 266 ? 36.900 36.285 11.581 1.00 18.38 250 ARG A C 1
ATOM 1860 O O . ARG A 1 266 ? 37.194 35.945 12.728 1.00 16.39 250 ARG A O 1
ATOM 1868 N N . TRP A 1 267 ? 35.831 35.820 10.935 1.00 17.10 251 TRP A N 1
ATOM 1869 C CA . TRP A 1 267 ? 35.007 34.710 11.413 1.00 16.10 251 TRP A CA 1
ATOM 1870 C C . TRP A 1 267 ? 35.235 33.520 10.495 1.00 18.92 251 TRP A C 1
ATOM 1871 O O . TRP A 1 267 ? 35.145 33.659 9.270 1.00 18.37 251 TRP A O 1
ATOM 1882 N N . LEU A 1 268 ? 35.478 32.350 11.067 1.00 16.26 252 LEU A N 1
ATOM 1883 C CA . LEU A 1 268 ? 35.512 31.121 10.292 1.00 17.16 252 LEU A CA 1
ATOM 1884 C C . LEU A 1 268 ? 34.222 30.359 10.579 1.00 16.89 252 LEU A C 1
ATOM 1885 O O . LEU A 1 268 ? 33.956 30.000 11.736 1.00 16.59 252 LEU A O 1
ATOM 1890 N N . ALA A 1 269 ? 33.413 30.118 9.535 1.00 13.22 253 ALA A N 1
ATOM 1891 C CA . ALA A 1 269 ? 32.118 29.452 9.694 1.00 13.22 253 ALA A CA 1
ATOM 1892 C C . ALA A 1 269 ? 32.192 28.074 9.046 1.00 13.54 253 ALA A C 1
ATOM 1893 O O . ALA A 1 269 ? 32.414 27.973 7.841 1.00 15.80 253 ALA A O 1
ATOM 1895 N N . THR A 1 270 ? 32.010 27.025 9.829 1.00 12.96 254 THR A N 1
ATOM 1896 C CA . THR A 1 270 ? 32.101 25.660 9.324 1.00 14.16 254 THR A CA 1
ATOM 1897 C C . THR A 1 270 ? 30.768 24.958 9.562 1.00 16.57 254 THR A C 1
ATOM 1898 O O . THR A 1 270 ? 30.313 24.840 10.711 1.00 15.67 254 THR A O 1
ATOM 1902 N N . LEU A 1 271 ? 30.135 24.526 8.466 1.00 15.44 255 LEU A N 1
ATOM 1903 C CA . LEU A 1 271 ? 28.877 23.797 8.447 1.00 14.95 255 LEU A CA 1
ATOM 1904 C C . LEU A 1 271 ? 29.170 22.328 8.196 1.00 15.93 255 LEU A C 1
ATOM 1905 O O . LEU A 1 271 ? 30.131 21.983 7.504 1.00 15.40 255 LEU A O 1
ATOM 1910 N N . SER A 1 272 ? 28.346 21.454 8.760 1.00 16.00 256 SER A N 1
ATOM 1911 C CA . SER A 1 272 ? 28.647 20.032 8.599 1.00 13.76 256 SER A CA 1
ATOM 1912 C C . SER A 1 272 ? 27.370 19.219 8.708 1.00 16.08 256 SER A C 1
ATOM 1913 O O . SER A 1 272 ? 26.338 19.700 9.190 1.00 15.58 256 SER A O 1
ATOM 1916 N N . CYS A 1 273 ? 27.453 17.974 8.246 1.00 15.33 257 CYS A N 1
ATOM 1917 C CA . CYS A 1 273 ? 26.317 17.067 8.356 1.00 16.32 257 CYS A CA 1
ATOM 1918 C C . CYS A 1 273 ? 26.823 15.638 8.288 1.00 16.46 257 CYS A C 1
ATOM 1919 O O . CYS A 1 273 ? 27.932 15.379 7.821 1.00 18.56 257 CYS A O 1
ATOM 1922 N N . THR A 1 274 ? 25.974 14.704 8.703 1.00 13.95 258 THR A N 1
ATOM 1923 C CA . THR A 1 274 ? 26.285 13.289 8.596 1.00 14.01 258 THR A CA 1
ATOM 1924 C C . THR A 1 274 ? 25.649 12.683 7.326 1.00 14.51 258 THR A C 1
ATOM 1925 O O . THR A 1 274 ? 24.915 13.333 6.579 1.00 16.90 258 THR A O 1
ATOM 1929 N N . ARG A 1 275 ? 25.940 11.404 7.100 1.00 15.45 259 ARG A N 1
ATOM 1930 C CA . ARG A 1 275 ? 25.518 10.677 5.903 1.00 15.83 259 ARG A CA 1
ATOM 1931 C C . ARG A 1 275 ? 24.017 10.783 5.655 1.00 15.45 259 ARG A C 1
ATOM 1932 O O . ARG A 1 275 ? 23.195 10.485 6.537 1.00 17.62 259 ARG A O 1
ATOM 1940 N N . GLY A 1 276 ? 23.657 11.186 4.427 1.00 19.85 260 GLY A N 1
ATOM 1941 C CA . GLY A 1 276 ? 22.264 11.328 4.045 1.00 21.98 260 GLY A CA 1
ATOM 1942 C C . GLY A 1 276 ? 21.755 12.762 3.961 1.00 22.29 260 GLY A C 1
ATOM 1943 O O . GLY A 1 276 ? 20.694 12.988 3.361 1.00 22.55 260 GLY A O 1
ATOM 1944 N N . ALA A 1 277 ? 22.454 13.728 4.542 1.00 21.24 261 ALA A N 1
ATOM 1945 C CA . ALA A 1 277 ? 22.121 15.130 4.358 1.00 20.90 261 ALA A CA 1
ATOM 1946 C C . ALA A 1 277 ? 23.049 15.738 3.316 1.00 22.72 261 ALA A C 1
ATOM 1947 O O . ALA A 1 277 ? 24.122 15.207 3.034 1.00 21.72 261 ALA A O 1
ATOM 1949 N N . GLN A 1 278 ? 22.625 16.863 2.752 1.00 29.19 262 GLN A N 1
ATOM 1950 C CA . GLN A 1 278 ? 23.364 17.543 1.696 1.00 31.00 262 GLN A CA 1
ATOM 1951 C C . GLN A 1 278 ? 23.976 18.831 2.239 1.00 25.77 262 GLN A C 1
ATOM 1952 O O . GLN A 1 278 ? 23.292 19.619 2.894 1.00 29.17 262 GLN A O 1
ATOM 1958 N N . LEU A 1 279 ? 25.238 19.046 1.954 1.00 19.75 263 LEU A N 1
ATOM 1959 C CA . LEU A 1 279 ? 25.960 20.244 2.360 1.00 18.44 263 LEU A CA 1
ATOM 1960 C C . LEU A 1 279 ? 26.046 21.208 1.195 1.00 18.67 263 LEU A C 1
ATOM 1961 O O . LEU A 1 279 ? 26.024 20.783 0.044 1.00 20.92 263 LEU A O 1
ATOM 1966 N N . PRO A 1 280 ? 26.207 22.500 1.464 1.00 19.48 264 PRO A N 1
ATOM 1967 C CA . PRO A 1 280 ? 26.417 23.469 0.377 1.00 18.76 264 PRO A CA 1
ATOM 1968 C C . PRO A 1 280 ? 27.702 23.191 -0.392 1.00 20.05 264 PRO A C 1
ATOM 1969 O O . PRO A 1 280 ? 28.757 22.934 0.191 1.00 20.16 264 PRO A O 1
ATOM 1973 N N . THR A 1 281 ? 27.616 23.306 -1.711 1.00 26.95 265 THR A N 1
ATOM 1974 C CA . THR A 1 281 ? 28.800 23.307 -2.564 1.00 24.87 265 THR A CA 1
ATOM 1975 C C . THR A 1 281 ? 28.943 24.569 -3.403 1.00 27.20 265 THR A C 1
ATOM 1976 O O . THR A 1 281 ? 29.986 24.755 -4.042 1.00 30.95 265 THR A O 1
ATOM 1980 N N . HIS A 1 282 ? 27.927 25.421 -3.442 1.00 20.45 266 HIS A N 1
ATOM 1981 C CA . HIS A 1 282 ? 28.004 26.719 -4.083 1.00 18.63 266 HIS A CA 1
ATOM 1982 C C . HIS A 1 282 ? 27.781 27.782 -3.021 1.00 19.08 266 HIS A C 1
ATOM 1983 O O . HIS A 1 282 ? 27.170 27.532 -1.968 1.00 19.69 266 HIS A O 1
ATOM 1990 N N . GLU A 1 283 ? 28.305 28.968 -3.292 1.00 17.79 267 GLU A N 1
ATOM 1991 C CA . GLU A 1 283 ? 28.270 30.026 -2.290 1.00 19.62 267 GLU A CA 1
ATOM 1992 C C . GLU A 1 283 ? 26.844 30.410 -1.898 1.00 19.35 267 GLU A C 1
ATOM 1993 O O . GLU A 1 283 ? 26.572 30.621 -0.713 1.00 18.81 267 GLU A O 1
ATOM 1999 N N . ASP A 1 284 ? 25.911 30.498 -2.862 1.00 17.30 268 ASP A N 1
ATOM 2000 C CA . ASP A 1 284 ? 24.541 30.892 -2.516 1.00 18.07 268 ASP A CA 1
ATOM 2001 C C . ASP A 1 284 ? 23.767 29.805 -1.758 1.00 16.13 268 ASP A C 1
ATOM 2002 O O . ASP A 1 284 ? 22.612 30.031 -1.387 1.00 18.64 268 ASP A O 1
ATOM 2007 N N . GLU A 1 285 ? 24.367 28.651 -1.516 1.00 15.81 269 GLU A N 1
ATOM 2008 C CA . GLU A 1 285 ? 23.734 27.611 -0.725 1.00 15.69 269 GLU A CA 1
ATOM 2009 C C . GLU A 1 285 ? 24.152 27.657 0.744 1.00 19.82 269 GLU A C 1
ATOM 2010 O O . GLU A 1 285 ? 23.511 27.003 1.583 1.00 16.74 269 GLU A O 1
ATOM 2016 N N . PHE A 1 286 ? 25.192 28.439 1.060 1.00 16.64 270 PHE A N 1
ATOM 2017 C CA . PHE A 1 286 ? 25.856 28.365 2.360 1.00 18.50 270 PHE A CA 1
ATOM 2018 C C . PHE A 1 286 ? 24.974 28.915 3.481 1.00 19.30 270 PHE A C 1
ATOM 2019 O O . PHE A 1 286 ? 24.651 28.199 4.444 1.00 15.76 270 PHE A O 1
ATOM 2027 N N . ILE A 1 287 ? 24.569 30.187 3.379 1.00 14.99 271 ILE A N 1
ATOM 2028 C CA . ILE A 1 287 ? 23.729 30.778 4.428 1.00 15.12 271 ILE A CA 1
ATOM 2029 C C . ILE A 1 287 ? 22.390 30.061 4.526 1.00 17.12 271 ILE A C 1
ATOM 2030 O O . ILE A 1 287 ? 21.917 29.837 5.655 1.00 17.38 271 ILE A O 1
ATOM 2035 N N . PRO A 1 288 ? 21.726 29.656 3.419 1.00 18.99 272 PRO A N 1
ATOM 2036 C CA . PRO A 1 288 ? 20.469 28.907 3.581 1.00 20.29 272 PRO A CA 1
ATOM 2037 C C . PRO A 1 288 ? 20.630 27.613 4.363 1.00 20.12 272 PRO A C 1
ATOM 2038 O O . PRO A 1 288 ? 19.705 27.231 5.087 1.00 19.14 272 PRO A O 1
ATOM 2042 N N . PHE A 1 289 ? 21.762 26.914 4.240 1.00 17.80 273 PHE A N 1
ATOM 2043 C CA . PHE A 1 289 ? 21.956 25.736 5.080 1.00 17.42 273 PHE A CA 1
ATOM 2044 C C . PHE A 1 289 ? 21.959 26.136 6.548 1.00 17.10 273 PHE A C 1
ATOM 2045 O O . PHE A 1 289 ? 21.284 25.504 7.375 1.00 17.76 273 PHE A O 1
ATOM 2053 N N . ALA A 1 290 ? 22.696 27.202 6.891 1.00 16.94 274 ALA A N 1
ATOM 2054 C CA . ALA A 1 290 ? 22.727 27.661 8.285 1.00 18.75 274 ALA A CA 1
ATOM 2055 C C . ALA A 1 290 ? 21.360 28.155 8.750 1.00 20.60 274 ALA A C 1
ATOM 2056 O O . ALA A 1 290 ? 21.013 28.040 9.934 1.00 18.16 274 ALA A O 1
ATOM 2058 N N . GLU A 1 291 ? 20.570 28.704 7.829 1.00 22.61 275 GLU A N 1
ATOM 2059 C CA . GLU A 1 291 ? 19.213 29.135 8.135 1.00 21.83 275 GLU A CA 1
ATOM 2060 C C . GLU A 1 291 ? 18.321 27.958 8.506 1.00 25.45 275 GLU A C 1
ATOM 2061 O O . GLU A 1 291 ? 17.345 28.118 9.253 1.00 26.12 275 GLU A O 1
ATOM 2067 N N . ASN A 1 292 ? 18.643 26.766 8.012 1.00 22.32 276 ASN A N 1
ATOM 2068 C CA . ASN A 1 292 ? 17.809 25.602 8.238 1.00 24.72 276 ASN A CA 1
ATOM 2069 C C . ASN A 1 292 ? 18.245 24.780 9.425 1.00 24.46 276 ASN A C 1
ATOM 2070 O O . ASN A 1 292 ? 17.715 23.686 9.620 1.00 23.52 276 ASN A O 1
ATOM 2075 N N . LEU A 1 293 ? 19.195 25.272 10.218 1.00 23.68 277 LEU A N 1
ATOM 2076 C CA . LEU A 1 293 ? 19.546 24.581 11.453 1.00 19.14 277 LEU A CA 1
ATOM 2077 C C . LEU A 1 293 ? 18.397 24.753 12.478 1.00 23.37 277 LEU A C 1
ATOM 2078 O O . LEU A 1 293 ? 17.377 25.390 12.210 1.00 22.71 277 LEU A O 1
ATOM 2083 N N . ASN A 1 294 ? 18.551 24.179 13.674 1.00 27.02 278 ASN A N 1
ATOM 2084 C CA . ASN A 1 294 ? 17.432 24.187 14.624 1.00 31.19 278 ASN A CA 1
ATOM 2085 C C . ASN A 1 294 ? 17.073 25.599 15.070 1.00 31.82 278 ASN A C 1
ATOM 2086 O O . ASN A 1 294 ? 15.934 25.859 15.475 1.00 31.37 278 ASN A O 1
ATOM 2091 N N . HIS A 1 295 ? 18.039 26.509 15.054 1.00 24.04 279 HIS A N 1
ATOM 2092 C CA . HIS A 1 295 ? 17.783 27.908 15.281 1.00 22.87 279 HIS A CA 1
ATOM 2093 C C . HIS A 1 295 ? 18.572 28.665 14.219 1.00 24.95 279 HIS A C 1
ATOM 2094 O O . HIS A 1 295 ? 19.717 28.288 13.924 1.00 21.49 279 HIS A O 1
ATOM 2101 N N . PRO A 1 296 ? 18.001 29.720 13.636 1.00 26.41 280 PRO A N 1
ATOM 2102 C CA . PRO A 1 296 ? 18.632 30.393 12.495 1.00 27.07 280 PRO A CA 1
ATOM 2103 C C . PRO A 1 296 ? 19.709 31.412 12.849 1.00 27.23 280 PRO A C 1
ATOM 2104 O O . PRO A 1 296 ? 20.191 32.096 11.938 1.00 25.02 280 PRO A O 1
ATOM 2108 N N . ILE A 1 297 ? 20.119 31.516 14.126 1.00 23.15 281 ILE A N 1
ATOM 2109 C CA . ILE A 1 297 ? 21.016 32.592 14.561 1.00 23.70 281 ILE A CA 1
ATOM 2110 C C . ILE A 1 297 ? 22.274 32.682 13.695 1.00 19.84 281 ILE A C 1
ATOM 2111 O O . ILE A 1 297 ? 22.746 33.781 13.402 1.00 18.80 281 ILE A O 1
ATOM 2116 N N . LEU A 1 298 ? 22.873 31.541 13.311 1.00 19.68 282 LEU A N 1
ATOM 2117 C CA . LEU A 1 298 ? 24.094 31.637 12.508 1.00 21.88 282 LEU A CA 1
ATOM 2118 C C . LEU A 1 298 ? 23.832 32.384 11.216 1.00 20.91 282 LEU A C 1
ATOM 2119 O O . LEU A 1 298 ? 24.653 33.188 10.773 1.00 21.21 282 LEU A O 1
ATOM 2124 N N . ALA A 1 299 ? 22.700 32.109 10.575 1.00 19.62 283 ALA A N 1
ATOM 2125 C CA . ALA A 1 299 ? 22.372 32.833 9.353 1.00 23.63 283 ALA A CA 1
ATOM 2126 C C . ALA A 1 299 ? 22.175 34.324 9.624 1.00 23.21 283 ALA A C 1
ATOM 2127 O O . ALA A 1 299 ? 22.602 35.171 8.825 1.00 21.81 283 ALA A O 1
ATOM 2129 N N . ASP A 1 300 ? 21.524 34.670 10.742 1.00 23.45 284 ASP A N 1
ATOM 2130 C CA . ASP A 1 300 ? 21.339 36.083 11.069 1.00 22.55 284 ASP A CA 1
ATOM 2131 C C . ASP A 1 300 ? 22.676 36.782 11.271 1.00 21.67 284 ASP A C 1
ATOM 2132 O O . ASP A 1 300 ? 22.826 37.949 10.913 1.00 24.63 284 ASP A O 1
ATOM 2137 N N . LEU A 1 301 ? 23.652 36.082 11.859 1.00 22.01 285 LEU A N 1
ATOM 2138 C CA . LEU A 1 301 ? 24.980 36.656 12.064 1.00 19.28 285 LEU A CA 1
ATOM 2139 C C . LEU A 1 301 ? 25.737 36.805 10.753 1.00 21.62 285 LEU A C 1
ATOM 2140 O O . LEU A 1 301 ? 26.409 37.816 10.527 1.00 23.77 285 LEU A O 1
ATOM 2145 N N . LEU A 1 302 ? 25.635 35.819 9.867 1.00 21.16 286 LEU A N 1
ATOM 2146 C CA . LEU A 1 302 ? 26.433 35.857 8.645 1.00 22.56 286 LEU A CA 1
ATOM 2147 C C . LEU A 1 302 ? 25.767 36.640 7.519 1.00 25.53 286 LEU A C 1
ATOM 2148 O O . LEU A 1 302 ? 26.447 36.979 6.537 1.00 25.88 286 LEU A O 1
ATOM 2153 N N . ARG A 1 303 ? 24.479 36.983 7.672 1.00 31.28 287 ARG A N 1
ATOM 2154 C CA . ARG A 1 303 ? 23.675 37.500 6.564 1.00 34.98 287 ARG A CA 1
ATOM 2155 C C . ARG A 1 303 ? 24.308 38.722 5.902 1.00 35.07 287 ARG A C 1
ATOM 2156 O O . ARG A 1 303 ? 24.295 38.832 4.672 1.00 34.66 287 ARG A O 1
ATOM 2164 N N . ASP A 1 304 ? 24.883 39.637 6.685 1.00 39.58 288 ASP A N 1
ATOM 2165 C CA . ASP A 1 304 ? 25.529 40.825 6.132 1.00 47.52 288 ASP A CA 1
ATOM 2166 C C . ASP A 1 304 ? 27.047 40.841 6.302 1.00 47.66 288 ASP A C 1
ATOM 2167 O O . ASP A 1 304 ? 27.688 41.810 5.879 1.00 48.94 288 ASP A O 1
ATOM 2172 N N . ALA A 1 305 ? 27.637 39.812 6.914 1.00 29.75 289 ALA A N 1
ATOM 2173 C CA . ALA A 1 305 ? 29.088 39.738 7.022 1.00 25.07 289 ALA A CA 1
ATOM 2174 C C . ALA A 1 305 ? 29.703 39.546 5.644 1.00 25.52 289 ALA A C 1
ATOM 2175 O O . ALA A 1 305 ? 29.108 38.932 4.759 1.00 26.94 289 ALA A O 1
ATOM 2177 N N . GLU A 1 306 ? 30.919 40.044 5.476 1.00 25.99 290 GLU A N 1
ATOM 2178 C CA . GLU A 1 306 ? 31.540 40.056 4.158 1.00 24.27 290 GLU A CA 1
ATOM 2179 C C . GLU A 1 306 ? 32.281 38.741 3.922 1.00 26.11 290 GLU A C 1
ATOM 2180 O O . GLU A 1 306 ? 33.204 38.410 4.688 1.00 22.76 290 GLU A O 1
ATOM 2186 N N . P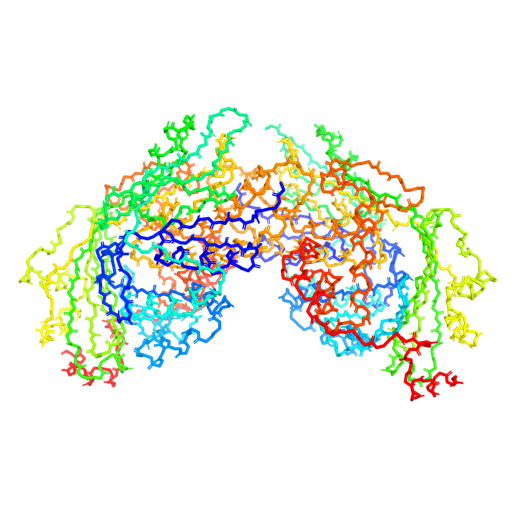RO A 1 307 ? 31.901 37.952 2.918 1.00 18.55 291 PRO A N 1
ATOM 2187 C CA . PRO A 1 307 ? 32.594 36.681 2.686 1.00 16.47 291 PRO A CA 1
ATOM 2188 C C . PRO A 1 307 ? 33.921 36.934 1.989 1.00 18.39 291 PRO A C 1
ATOM 2189 O O . PRO A 1 307 ? 34.026 37.751 1.067 1.00 18.01 291 PRO A O 1
ATOM 2193 N N . LEU A 1 308 ? 34.946 36.228 2.455 1.00 19.62 292 LEU A N 1
ATOM 2194 C CA . LEU A 1 308 ? 36.295 36.410 1.945 1.00 18.42 292 LEU A CA 1
ATOM 2195 C C . LEU A 1 308 ? 36.752 35.279 1.047 1.00 19.93 292 LEU A C 1
ATOM 2196 O O . LEU A 1 308 ? 37.709 35.467 0.296 1.00 21.80 292 LEU A O 1
ATOM 2201 N N . THR A 1 309 ? 36.090 34.131 1.099 1.00 15.67 293 THR A N 1
ATOM 2202 C CA . THR A 1 309 ? 36.515 32.934 0.395 1.00 15.47 293 THR A CA 1
ATOM 2203 C C . THR A 1 309 ? 35.295 32.264 -0.202 1.00 17.19 293 THR A C 1
ATOM 2204 O O . THR A 1 309 ? 34.168 32.481 0.258 1.00 17.71 293 THR A O 1
ATOM 2208 N N . PRO A 1 310 ? 35.485 31.443 -1.207 1.00 18.68 294 PRO A N 1
ATOM 2209 C CA . PRO A 1 310 ? 34.428 30.496 -1.575 1.00 16.86 294 PRO A CA 1
ATOM 2210 C C . PRO A 1 310 ? 34.218 29.434 -0.499 1.00 19.34 294 PRO A C 1
ATOM 2211 O O . PRO A 1 310 ? 34.874 29.445 0.552 1.00 19.73 294 PRO A O 1
ATOM 2215 N N . VAL A 1 311 ? 33.343 28.480 -0.791 1.00 18.49 295 VAL A N 1
ATOM 2216 C CA . VAL A 1 311 ? 33.101 27.344 0.091 1.00 17.01 295 VAL A CA 1
ATOM 2217 C C . VAL A 1 311 ? 34.223 26.330 -0.098 1.00 21.77 295 VAL A C 1
ATOM 2218 O O . VAL A 1 311 ? 34.491 25.904 -1.228 1.00 19.06 295 VAL A O 1
ATOM 2222 N N . PHE A 1 312 ? 34.910 25.989 0.992 1.00 18.10 296 PHE A N 1
ATOM 2223 C CA . PHE A 1 312 ? 35.854 24.877 1.029 1.00 17.37 296 PHE A CA 1
ATOM 2224 C C . PHE A 1 312 ? 35.142 23.670 1.624 1.00 16.42 296 PHE A C 1
ATOM 2225 O O . PHE A 1 312 ? 34.403 23.808 2.598 1.00 17.82 296 PHE A O 1
ATOM 2233 N N . GLY A 1 313 ? 35.396 22.487 1.067 1.00 15.05 297 GLY A N 1
ATOM 2234 C CA . GLY A 1 313 ? 34.815 21.256 1.564 1.00 13.56 297 GLY A CA 1
ATOM 2235 C C . GLY A 1 313 ? 35.857 20.307 2.135 1.00 17.72 297 GLY A C 1
ATOM 2236 O O . GLY A 1 313 ? 37.032 20.344 1.758 1.00 17.60 297 GLY A O 1
ATOM 2237 N N . SER A 1 314 ? 35.422 19.455 3.066 1.00 15.54 298 SER A N 1
ATOM 2238 C CA . SER A 1 314 ? 36.218 18.313 3.511 1.00 13.80 298 SER A CA 1
ATOM 2239 C C . SER A 1 314 ? 35.297 17.107 3.628 1.00 16.28 298 SER A C 1
ATOM 2240 O O . SER A 1 314 ? 34.128 17.242 4.014 1.00 13.79 298 SER A O 1
ATOM 2243 N N . ARG A 1 315 ? 35.824 15.935 3.282 1.00 16.26 299 ARG A N 1
ATOM 2244 C CA . ARG A 1 315 ? 35.147 14.671 3.551 1.00 14.43 299 ARG A CA 1
ATOM 2245 C C . ARG A 1 315 ? 35.896 13.823 4.573 1.00 12.87 299 ARG A C 1
ATOM 2246 O O . ARG A 1 315 ? 35.638 12.619 4.682 1.00 16.43 299 ARG A O 1
ATOM 2254 N N . SER A 1 316 ? 36.820 14.418 5.321 1.00 15.19 300 SER A N 1
ATOM 2255 C CA . SER A 1 316 ? 37.625 13.658 6.288 1.00 13.05 300 SER A CA 1
ATOM 2256 C C . SER A 1 316 ? 36.957 13.677 7.671 1.00 19.48 300 SER A C 1
ATOM 2257 O O . SER A 1 316 ? 37.402 14.355 8.601 1.00 17.99 300 SER A O 1
ATOM 2260 N N . GLY A 1 317 ? 35.880 12.904 7.808 1.00 18.35 301 GLY A N 1
ATOM 2261 C CA . GLY A 1 317 ? 35.098 12.963 9.042 1.00 18.88 301 GLY A CA 1
ATOM 2262 C C . GLY A 1 317 ? 34.924 11.645 9.790 1.00 18.29 301 GLY A C 1
ATOM 2263 O O . GLY A 1 317 ? 34.201 11.579 10.784 1.00 23.70 301 GLY A O 1
ATOM 2264 N N . ALA A 1 318 ? 35.571 10.586 9.322 1.00 12.05 302 ALA A N 1
ATOM 2265 C CA . ALA A 1 318 ? 35.400 9.272 9.926 1.00 12.08 302 ALA A CA 1
ATOM 2266 C C . ALA A 1 318 ? 36.326 9.134 11.121 1.00 14.72 302 ALA A C 1
ATOM 2267 O O . ALA A 1 318 ? 37.404 9.737 11.162 1.00 14.21 302 ALA A O 1
ATOM 2269 N N . ASN A 1 319 ? 35.924 8.295 12.081 1.00 11.97 303 ASN A N 1
ATOM 2270 C CA . ASN A 1 319 ? 36.819 7.883 13.153 1.00 11.91 303 ASN A CA 1
ATOM 2271 C C . ASN A 1 319 ? 37.489 6.577 12.771 1.00 12.83 303 ASN A C 1
ATOM 2272 O O . ASN A 1 319 ? 36.806 5.596 12.455 1.00 13.46 303 ASN A O 1
ATOM 2277 N N . ARG A 1 320 ? 38.818 6.549 12.837 1.00 15.76 304 ARG A N 1
ATOM 2278 C CA . ARG A 1 320 ? 39.541 5.335 12.494 1.00 13.54 304 ARG A CA 1
ATOM 2279 C C . ARG A 1 320 ? 40.760 5.248 13.396 1.00 12.77 304 ARG A C 1
ATOM 2280 O O . ARG A 1 320 ? 41.352 6.258 13.762 1.00 16.27 304 ARG A O 1
ATOM 2288 N N . ARG A 1 321 ? 41.133 4.029 13.736 1.00 14.09 305 ARG A N 1
ATOM 2289 C CA . ARG A 1 321 ? 42.254 3.815 14.652 1.00 13.96 305 ARG A CA 1
ATOM 2290 C C . ARG A 1 321 ? 42.990 2.546 14.266 1.00 13.89 305 ARG A C 1
ATOM 2291 O O . ARG A 1 321 ? 42.384 1.470 14.237 1.00 14.12 305 ARG A O 1
ATOM 2299 N N . LEU A 1 322 ? 44.289 2.669 13.988 1.00 13.96 306 LEU A N 1
ATOM 2300 C CA . LEU A 1 322 ? 45.145 1.511 13.794 1.00 14.70 306 LEU A CA 1
ATOM 2301 C C . LEU A 1 322 ? 45.659 1.025 15.143 1.00 14.01 306 LEU A C 1
ATOM 2302 O O . LEU A 1 322 ? 45.848 1.822 16.063 1.00 13.66 306 LEU A O 1
ATOM 2307 N N . TYR A 1 323 ? 45.904 -0.283 15.265 1.00 13.85 307 TYR A N 1
ATOM 2308 C CA . TYR A 1 323 ? 46.456 -0.849 16.501 1.00 15.75 307 TYR A CA 1
ATOM 2309 C C . TYR A 1 323 ? 47.802 -1.535 16.272 1.00 15.74 307 TYR A C 1
ATOM 2310 O O . TYR A 1 323 ? 47.931 -2.748 16.473 1.00 16.75 307 TYR A O 1
ATOM 2319 N N . PRO A 1 324 ? 48.839 -0.783 15.872 1.00 19.67 308 PRO A N 1
ATOM 2320 C CA . PRO A 1 324 ? 50.186 -1.386 15.811 1.00 19.37 308 PRO A CA 1
ATOM 2321 C C . PRO A 1 324 ? 50.641 -2.014 17.126 1.00 23.83 308 PRO A C 1
ATOM 2322 O O . PRO A 1 324 ? 51.407 -2.990 17.099 1.00 21.50 308 PRO A O 1
ATOM 2326 N N . GLU A 1 325 ? 50.195 -1.481 18.271 1.00 20.35 309 GLU A N 1
ATOM 2327 C CA . GLU A 1 325 ? 50.560 -2.041 19.568 1.00 21.59 309 GLU A CA 1
ATOM 2328 C C . GLU A 1 325 ? 50.035 -3.452 19.762 1.00 24.39 309 GLU A C 1
ATOM 2329 O O . GLU A 1 325 ? 50.465 -4.135 20.699 1.00 22.05 309 GLU A O 1
ATOM 2335 N N . ARG A 1 326 ? 49.117 -3.901 18.912 1.00 21.91 310 ARG A N 1
ATOM 2336 C CA . ARG A 1 326 ? 48.608 -5.264 18.958 1.00 23.36 310 ARG A CA 1
ATOM 2337 C C . ARG A 1 326 ? 49.287 -6.203 17.976 1.00 26.14 310 ARG A C 1
ATOM 2338 O O . ARG A 1 326 ? 49.009 -7.404 18.008 1.00 29.70 310 ARG A O 1
ATOM 2346 N N . LEU A 1 327 ? 50.135 -5.697 17.087 1.00 21.54 311 LEU A N 1
ATOM 2347 C CA . LEU A 1 327 ? 50.691 -6.522 16.019 1.00 23.80 311 LEU A CA 1
ATOM 2348 C C . LEU A 1 327 ? 51.958 -7.208 16.523 1.00 24.61 311 LEU A C 1
ATOM 2349 O O . LEU A 1 327 ? 52.964 -6.543 16.793 1.00 22.92 311 LEU A O 1
ATOM 2354 N N . GLU A 1 328 ? 51.909 -8.537 16.642 1.00 25.43 312 GLU A N 1
ATOM 2355 C CA . GLU A 1 328 ? 53.089 -9.296 17.056 1.00 30.07 312 GLU A CA 1
ATOM 2356 C C . GLU A 1 328 ? 54.277 -9.040 16.134 1.00 29.96 312 GLU A C 1
ATOM 2357 O O . GLU A 1 328 ? 55.425 -9.021 16.589 1.00 33.37 312 GLU A O 1
ATOM 2363 N N . GLN A 1 329 ? 54.029 -8.857 14.837 1.00 28.89 313 GLN A N 1
ATOM 2364 C CA . GLN A 1 329 ? 55.095 -8.612 13.869 1.00 31.68 313 GLN A CA 1
ATOM 2365 C C . GLN A 1 329 ? 55.358 -7.128 13.615 1.00 31.81 313 GLN A C 1
ATOM 2366 O O . GLN A 1 329 ? 55.783 -6.764 12.512 1.00 30.25 313 GLN A O 1
ATOM 2372 N N . TRP A 1 330 ? 55.126 -6.255 14.589 1.00 28.05 314 TRP A N 1
ATOM 2373 C CA . TRP A 1 330 ? 55.465 -4.852 14.391 1.00 24.66 314 TRP A CA 1
ATOM 2374 C C . TRP A 1 330 ? 56.980 -4.715 14.292 1.00 25.25 314 TRP A C 1
ATOM 2375 O O . TRP A 1 330 ? 57.700 -5.276 15.125 1.00 29.85 314 TRP A O 1
ATOM 2386 N N . PRO A 1 331 ? 57.503 -4.017 13.285 1.00 24.98 315 PRO A N 1
ATOM 2387 C CA . PRO A 1 331 ? 58.961 -3.952 13.112 1.00 25.67 315 PRO A CA 1
ATOM 2388 C C . PRO A 1 331 ? 59.620 -2.968 14.069 1.00 26.26 315 PRO A C 1
ATOM 2389 O O . PRO A 1 331 ? 59.066 -1.909 14.381 1.00 23.89 315 PRO A O 1
ATOM 2393 N N . ASP A 1 332 ? 60.814 -3.340 14.541 1.00 24.82 316 ASP A N 1
ATOM 2394 C CA . ASP A 1 332 ? 61.618 -2.460 15.391 1.00 27.71 316 ASP A CA 1
ATOM 2395 C C . ASP A 1 332 ? 62.018 -1.201 14.629 1.00 26.27 316 ASP A C 1
ATOM 2396 O O . ASP A 1 332 ? 62.179 -1.218 13.411 1.00 27.43 316 ASP A O 1
ATOM 2401 N N . GLY A 1 333 ? 62.206 -0.111 15.365 1.00 22.95 317 GLY A N 1
ATOM 2402 C CA . GLY A 1 333 ? 62.667 1.132 14.785 1.00 22.41 317 GLY A CA 1
ATOM 2403 C C . GLY A 1 333 ? 61.609 1.954 14.080 1.00 22.89 317 GLY A C 1
ATOM 2404 O O . GLY A 1 333 ? 61.964 2.901 13.369 1.00 22.99 317 GLY A O 1
ATOM 2405 N N . LEU A 1 334 ? 60.329 1.621 14.246 1.00 19.76 318 LEU A N 1
ATOM 2406 C CA . LEU A 1 334 ? 59.223 2.304 13.580 1.00 18.44 318 LEU A CA 1
ATOM 2407 C C . LEU A 1 334 ? 58.173 2.702 14.607 1.00 22.06 318 LEU A C 1
ATOM 2408 O O . LEU A 1 334 ? 57.761 1.874 15.427 1.00 19.25 318 LEU A O 1
ATOM 2413 N N . LEU A 1 335 ? 57.754 3.968 14.560 1.00 17.86 319 LEU A N 1
ATOM 2414 C CA . LEU A 1 335 ? 56.639 4.488 15.349 1.00 17.50 319 LEU A CA 1
ATOM 2415 C C . LEU A 1 335 ? 55.659 5.177 14.407 1.00 18.73 319 LEU A C 1
ATOM 2416 O O . LEU A 1 335 ? 56.054 5.704 13.361 1.00 16.27 319 LEU A O 1
ATOM 2421 N N . VAL A 1 336 ? 54.380 5.163 14.779 1.00 16.68 320 VAL A N 1
ATOM 2422 C CA . VAL A 1 336 ? 53.330 5.869 14.045 1.00 15.43 320 VAL A CA 1
ATOM 2423 C C . VAL A 1 336 ? 52.586 6.764 15.030 1.00 15.59 320 VAL A C 1
ATOM 2424 O O . VAL A 1 336 ? 52.208 6.306 16.112 1.00 16.88 320 VAL A O 1
ATOM 2428 N N . ILE A 1 337 ? 52.380 8.036 14.666 1.00 14.58 321 ILE A N 1
ATOM 2429 C CA . ILE A 1 337 ? 51.732 9.010 15.556 1.00 12.68 321 ILE A CA 1
ATOM 2430 C C . ILE A 1 337 ? 50.760 9.868 14.756 1.00 13.16 321 ILE A C 1
ATOM 2431 O O . ILE A 1 337 ? 50.719 9.815 13.527 1.00 13.43 321 ILE A O 1
ATOM 2436 N N . GLY A 1 338 ? 49.981 10.683 15.480 1.00 15.41 322 GLY A N 1
ATOM 2437 C CA . GLY A 1 338 ? 49.075 11.645 14.864 1.00 14.70 322 GLY A CA 1
ATOM 2438 C C . GLY A 1 338 ? 47.967 10.996 14.051 1.00 16.58 322 GLY A C 1
ATOM 2439 O O . GLY A 1 338 ? 47.543 9.862 14.309 1.00 14.40 322 GLY A O 1
ATOM 2440 N N . ASP A 1 339 ? 47.506 11.723 13.020 1.00 14.78 323 ASP A N 1
ATOM 2441 C CA . ASP A 1 339 ? 46.376 11.240 12.232 1.00 13.48 323 ASP A CA 1
ATOM 2442 C C . ASP A 1 339 ? 46.690 9.947 11.501 1.00 14.67 323 ASP A C 1
ATOM 2443 O O . ASP A 1 339 ? 45.760 9.193 11.204 1.00 15.60 323 ASP A O 1
ATOM 2448 N N . SER A 1 340 ? 47.965 9.657 11.218 1.00 13.24 324 SER A N 1
ATOM 2449 C CA . SER A 1 340 ? 48.277 8.392 10.556 1.00 15.32 324 SER A CA 1
ATOM 2450 C C . SER A 1 340 ? 47.900 7.214 11.455 1.00 15.83 324 SER A C 1
ATOM 2451 O O . SER A 1 340 ? 47.344 6.208 10.988 1.00 17.93 324 SER A O 1
ATOM 2454 N N . LEU A 1 341 ? 48.157 7.348 12.763 1.00 15.91 325 LEU A N 1
ATOM 2455 C CA . LEU A 1 341 ? 47.801 6.302 13.719 1.00 12.78 325 LEU A CA 1
ATOM 2456 C C . LEU A 1 341 ? 46.289 6.264 13.935 1.00 15.06 325 LEU A C 1
ATOM 2457 O O . LEU A 1 341 ? 45.665 5.200 13.861 1.00 15.61 325 LEU A O 1
ATOM 2462 N N . THR A 1 342 ? 45.686 7.425 14.200 1.00 15.44 326 THR A N 1
ATOM 2463 C CA . THR A 1 342 ? 44.265 7.492 14.512 1.00 15.14 326 THR A CA 1
ATOM 2464 C C . THR A 1 342 ? 43.738 8.892 14.210 1.00 15.16 326 THR A C 1
ATOM 2465 O O . THR A 1 342 ? 44.422 9.881 14.461 1.00 16.46 326 THR A O 1
ATOM 2469 N N . ALA A 1 343 ? 42.522 8.972 13.660 1.00 14.85 327 ALA A N 1
ATOM 2470 C CA . ALA A 1 343 ? 41.955 10.259 13.270 1.00 14.32 327 ALA A CA 1
ATOM 2471 C C . ALA A 1 343 ? 40.462 10.227 13.567 1.00 14.17 327 ALA A C 1
ATOM 2472 O O . ALA A 1 343 ? 39.856 9.151 13.656 1.00 15.64 327 ALA A O 1
ATOM 2474 N N . PHE A 1 344 ? 39.881 11.405 13.755 1.00 12.99 328 PHE A N 1
ATOM 2475 C CA . PHE A 1 344 ? 38.568 11.512 14.375 1.00 15.28 328 PHE A CA 1
ATOM 2476 C C . PHE A 1 344 ? 37.655 12.430 13.574 1.00 16.79 328 PHE A C 1
ATOM 2477 O O . PHE A 1 344 ? 38.107 13.236 12.753 1.00 14.39 328 PHE A O 1
ATOM 2485 N N . ASN A 1 345 ? 36.354 12.306 13.856 1.00 13.69 329 ASN A N 1
ATOM 2486 C CA . ASN A 1 345 ? 35.375 13.275 13.380 1.00 12.44 329 ASN A CA 1
ATOM 2487 C C . ASN A 1 345 ? 35.787 14.660 13.895 1.00 13.38 329 ASN A C 1
ATOM 2488 O O . ASN A 1 345 ? 35.847 14.861 15.108 1.00 15.31 329 ASN A O 1
ATOM 2493 N N . PRO A 1 346 ? 36.108 15.613 13.012 1.00 15.51 330 PRO A N 1
ATOM 2494 C CA . PRO A 1 346 ? 36.626 16.919 13.471 1.00 14.28 330 PRO A CA 1
ATOM 2495 C C . PRO A 1 346 ? 35.671 17.720 14.346 1.00 16.53 330 PRO A C 1
ATOM 2496 O O . PRO A 1 346 ? 36.120 18.659 15.017 1.00 13.63 330 PRO A O 1
ATOM 2500 N N . ILE A 1 347 ? 34.368 17.412 14.320 1.00 14.04 331 ILE A N 1
ATOM 2501 C CA . ILE A 1 347 ? 33.389 18.175 15.101 1.00 15.65 331 ILE A CA 1
ATOM 2502 C C . ILE A 1 347 ? 33.772 18.219 16.581 1.00 13.72 331 ILE A C 1
ATOM 2503 O O . ILE A 1 347 ? 33.538 19.230 17.267 1.00 15.14 331 ILE A O 1
ATOM 2508 N N . TYR A 1 348 ? 34.400 17.155 17.098 1.00 15.66 332 TYR A N 1
ATOM 2509 C CA . TYR A 1 348 ? 34.760 17.179 18.514 1.00 14.85 332 TYR A CA 1
ATOM 2510 C C . TYR A 1 348 ? 36.110 17.840 18.776 1.00 16.17 332 TYR A C 1
ATOM 2511 O O . TYR A 1 348 ? 36.442 18.085 19.940 1.00 15.31 332 TYR A O 1
ATOM 2520 N N . GLY A 1 349 ? 36.902 18.111 17.734 1.00 16.33 333 GLY A N 1
ATOM 2521 C CA . GLY A 1 349 ? 38.089 18.971 17.841 1.00 14.83 333 GLY A CA 1
ATOM 2522 C C . GLY A 1 349 ? 39.300 18.460 18.605 1.00 13.79 333 GLY A C 1
ATOM 2523 O O . GLY A 1 349 ? 39.953 19.243 19.307 1.00 14.44 333 GLY A O 1
ATOM 2524 N N . HIS A 1 350 ? 39.654 17.188 18.457 1.00 11.41 334 HIS A N 1
ATOM 2525 C CA . HIS A 1 350 ? 40.703 16.605 19.297 1.00 14.23 334 HIS A CA 1
ATOM 2526 C C . HIS A 1 350 ? 41.981 16.210 18.570 1.00 15.32 334 HIS A C 1
ATOM 2527 O O . HIS A 1 350 ? 42.940 15.840 19.236 1.00 12.82 334 HIS A O 1
ATOM 2534 N N . GLY A 1 351 ? 42.034 16.287 17.243 1.00 13.45 335 GLY A N 1
ATOM 2535 C CA . GLY A 1 351 ? 43.195 15.751 16.529 1.00 12.65 335 GLY A CA 1
ATOM 2536 C C . GLY A 1 351 ? 44.515 16.396 16.939 1.00 13.27 335 GLY A C 1
ATOM 2537 O O . GLY A 1 351 ? 45.539 15.715 17.083 1.00 15.20 335 GLY A O 1
ATOM 2538 N N . MET A 1 352 ? 44.524 17.719 17.119 1.00 12.20 336 MET A N 1
ATOM 2539 C CA . MET A 1 352 ? 45.771 18.377 17.519 1.00 13.51 336 MET A CA 1
ATOM 2540 C C . MET A 1 352 ? 46.126 18.006 18.954 1.00 13.89 336 MET A C 1
ATOM 2541 O O . MET A 1 352 ? 47.304 17.857 19.299 1.00 14.47 336 MET A O 1
ATOM 2546 N N . SER A 1 353 ? 45.110 17.870 19.827 1.00 13.79 337 SER A N 1
ATOM 2547 C CA . SER A 1 353 ? 45.376 17.437 21.203 1.00 13.37 337 SER A CA 1
ATOM 2548 C C . SER A 1 353 ? 45.924 16.014 21.214 1.00 15.65 337 SER A C 1
ATOM 2549 O O . SER A 1 353 ? 46.830 15.676 21.990 1.00 13.64 337 SER A O 1
ATOM 2552 N N . SER A 1 354 ? 45.386 15.160 20.339 1.00 13.74 338 SER A N 1
ATOM 2553 C CA . SER A 1 354 ? 45.877 13.791 20.253 1.00 14.30 338 SER A CA 1
ATOM 2554 C C . SER A 1 354 ? 47.313 13.771 19.737 1.00 14.02 338 SER A C 1
ATOM 2555 O O . SER A 1 354 ? 48.156 12.991 20.217 1.00 15.65 338 SER A O 1
ATOM 2558 N N . ALA A 1 355 ? 47.628 14.670 18.801 1.00 14.86 339 ALA A N 1
ATOM 2559 C CA . ALA A 1 355 ? 49.001 14.778 18.317 1.00 14.43 339 ALA A CA 1
ATOM 2560 C C . ALA A 1 355 ? 49.947 15.198 19.439 1.00 13.43 339 ALA A C 1
ATOM 2561 O O . ALA A 1 355 ? 51.044 14.629 19.596 1.00 14.90 339 ALA A O 1
ATOM 2563 N N . ALA A 1 356 ? 49.528 16.188 20.241 1.00 13.69 340 ALA A N 1
ATOM 2564 C CA . ALA A 1 356 ? 50.340 16.632 21.371 1.00 14.17 340 ALA A CA 1
ATOM 2565 C C . ALA A 1 356 ? 50.537 15.515 22.388 1.00 15.52 340 ALA A C 1
ATOM 2566 O O . ALA A 1 356 ? 51.611 15.402 22.992 1.00 17.08 340 ALA A O 1
ATOM 2568 N N . ARG A 1 357 ? 49.501 14.692 22.616 1.00 14.50 341 ARG A N 1
ATOM 2569 C CA . ARG A 1 357 ? 49.635 13.550 23.520 1.00 15.38 341 ARG A CA 1
ATOM 2570 C C . ARG A 1 357 ? 50.685 12.557 23.021 1.00 17.68 341 ARG A C 1
ATOM 2571 O O . ARG A 1 357 ? 51.452 12.002 23.819 1.00 18.70 341 ARG A O 1
ATOM 2579 N N . CYS A 1 358 ? 50.710 12.296 21.706 1.00 15.18 342 CYS A N 1
ATOM 2580 C CA . CYS A 1 358 ? 51.716 11.390 21.150 1.00 17.93 342 CYS A CA 1
ATOM 2581 C C . CYS A 1 358 ? 53.121 11.878 21.464 1.00 17.29 342 CYS A C 1
ATOM 2582 O O . CYS A 1 358 ? 53.972 11.097 21.898 1.00 19.00 342 CYS A O 1
ATOM 2585 N N . ALA A 1 359 ? 53.389 13.169 21.246 1.00 16.49 343 ALA A N 1
ATOM 2586 C CA . ALA A 1 359 ? 54.729 13.690 21.525 1.00 18.40 343 ALA A CA 1
ATOM 2587 C C . ALA A 1 359 ? 55.033 13.695 23.023 1.00 17.65 343 ALA A C 1
ATOM 2588 O O . ALA A 1 359 ? 56.148 13.360 23.435 1.00 20.15 343 ALA A O 1
ATOM 2590 N N . THR A 1 360 ? 54.070 14.111 23.849 1.00 16.05 344 THR A N 1
ATOM 2591 C CA . THR A 1 360 ? 54.283 14.085 25.293 1.00 18.04 344 THR A CA 1
ATOM 2592 C C . THR A 1 360 ? 54.619 12.678 25.764 1.00 18.41 344 THR A C 1
ATOM 2593 O O . THR A 1 360 ? 55.517 12.484 26.598 1.00 19.80 344 THR A O 1
ATOM 2597 N N . THR A 1 361 ? 53.930 11.681 25.214 1.00 15.84 345 THR A N 1
ATOM 2598 C CA . THR A 1 361 ? 54.135 10.309 25.654 1.00 16.23 345 THR A CA 1
ATOM 2599 C C . THR A 1 361 ? 55.532 9.833 25.266 1.00 18.18 345 THR A C 1
ATOM 2600 O O . THR A 1 361 ? 56.223 9.190 26.062 1.00 20.61 345 THR A O 1
ATOM 2604 N N . ILE A 1 362 ? 55.964 10.150 24.048 1.00 15.12 346 ILE A N 1
ATOM 2605 C CA . ILE A 1 362 ? 57.334 9.835 23.654 1.00 16.51 346 ILE A CA 1
ATOM 2606 C C . ILE A 1 362 ? 58.314 10.463 24.638 1.00 16.44 346 ILE A C 1
ATOM 2607 O O . ILE A 1 362 ? 59.220 9.794 25.152 1.00 17.27 346 ILE A O 1
ATOM 2612 N N . ASP A 1 363 ? 58.105 11.745 24.949 1.00 20.05 347 ASP A N 1
ATOM 2613 C CA . ASP A 1 363 ? 58.973 12.453 25.884 1.00 22.69 347 ASP A CA 1
ATOM 2614 C C . ASP A 1 363 ? 59.009 11.778 27.244 1.00 26.30 347 ASP A C 1
ATOM 2615 O O . ASP A 1 363 ? 60.081 11.609 27.837 1.00 28.32 347 ASP A O 1
ATOM 2620 N N A ARG A 1 364 ? 57.842 11.363 27.739 0.47 23.17 348 ARG A N 1
ATOM 2621 N N B ARG A 1 364 ? 57.859 11.371 27.760 0.53 23.28 348 ARG A N 1
ATOM 2622 C CA A ARG A 1 364 ? 57.747 10.786 29.075 0.47 21.98 348 ARG A CA 1
ATOM 2623 C CA B ARG A 1 364 ? 57.880 10.807 29.100 0.53 21.63 348 ARG A CA 1
ATOM 2624 C C A ARG A 1 364 ? 58.303 9.367 29.119 0.47 22.45 348 ARG A C 1
ATOM 2625 C C B ARG A 1 364 ? 58.328 9.353 29.127 0.53 22.45 348 ARG A C 1
ATOM 2626 O O A ARG A 1 364 ? 58.816 8.936 30.155 0.47 23.13 348 ARG A O 1
ATOM 2627 O O B ARG A 1 364 ? 58.777 8.880 30.172 0.53 23.12 348 ARG A O 1
ATOM 2642 N N . GLU A 1 365 ? 58.214 8.622 28.019 1.00 18.15 349 GLU A N 1
ATOM 2643 C CA . GLU A 1 365 ? 58.557 7.215 28.045 1.00 19.32 349 GLU A CA 1
ATOM 2644 C C . GLU A 1 365 ? 59.844 6.855 27.323 1.00 19.95 349 GLU A C 1
ATOM 2645 O O . GLU A 1 365 ? 60.284 5.695 27.419 1.00 19.15 349 GLU A O 1
ATOM 2651 N N . PHE A 1 366 ? 60.451 7.798 26.596 1.00 18.59 350 PHE A N 1
ATOM 2652 C CA . PHE A 1 366 ? 61.609 7.453 25.771 1.00 19.64 350 PHE A CA 1
ATOM 2653 C C . PHE A 1 366 ? 62.699 6.764 26.590 1.00 18.76 350 PHE A C 1
ATOM 2654 O O . PHE A 1 366 ? 63.191 5.692 26.214 1.00 21.22 350 PHE A O 1
ATOM 2662 N N . GLU A 1 367 ? 63.115 7.379 27.698 1.00 19.04 351 GLU A N 1
ATOM 2663 C CA . GLU A 1 367 ? 64.299 6.859 28.394 1.00 19.28 351 GLU A CA 1
ATOM 2664 C C . GLU A 1 367 ? 64.013 5.486 29.000 1.00 21.44 351 GLU A C 1
ATOM 2665 O O . GLU A 1 367 ? 64.798 4.543 28.832 1.00 21.03 351 GLU A O 1
ATOM 2671 N N . ARG A 1 368 ? 62.884 5.353 29.698 1.00 25.50 352 ARG A N 1
ATOM 2672 C CA . ARG A 1 368 ? 62.470 4.059 30.236 1.00 25.20 352 ARG A CA 1
ATOM 2673 C C . ARG A 1 368 ? 62.437 2.974 29.166 1.00 22.98 352 ARG A C 1
ATOM 2674 O O . ARG A 1 368 ? 62.867 1.841 29.412 1.00 26.25 352 ARG A O 1
ATOM 2682 N N . SER A 1 369 ? 61.962 3.312 27.960 1.00 21.12 353 SER A N 1
ATOM 2683 C CA . SER A 1 369 ? 61.765 2.314 26.915 1.00 23.40 353 SER A CA 1
ATOM 2684 C C . SER A 1 369 ? 63.060 1.879 26.247 1.00 28.22 353 SER A C 1
ATOM 2685 O O . SER A 1 369 ? 63.179 0.712 25.852 1.00 23.99 353 SER A O 1
ATOM 2688 N N . VAL A 1 370 ? 64.031 2.782 26.098 1.00 27.15 354 VAL A N 1
ATOM 2689 C CA . VAL A 1 370 ? 65.253 2.464 25.367 1.00 28.14 354 VAL A CA 1
ATOM 2690 C C . VAL A 1 370 ? 66.394 2.051 26.290 1.00 31.54 354 VAL A C 1
ATOM 2691 O O . VAL A 1 370 ? 67.534 1.866 25.820 1.00 31.71 354 VAL A O 1
ATOM 2695 N N . GLN A 1 371 ? 66.135 1.915 27.591 1.00 26.72 355 GLN A N 1
ATOM 2696 C CA . GLN A 1 371 ? 67.206 1.511 28.497 1.00 31.41 355 GLN A CA 1
ATOM 2697 C C . GLN A 1 371 ? 67.802 0.183 28.046 1.00 35.21 355 GLN A C 1
ATOM 2698 O O . GLN A 1 371 ? 67.080 -0.752 27.682 1.00 33.69 355 GLN A O 1
ATOM 2704 N N . GLU A 1 372 ? 69.129 0.114 28.036 1.00 42.02 356 GLU A N 1
ATOM 2705 C CA . GLU A 1 372 ? 69.789 -1.044 27.456 1.00 46.59 356 GLU A CA 1
ATOM 2706 C C . GLU A 1 372 ? 69.646 -2.272 28.363 1.00 47.23 356 GLU A C 1
ATOM 2707 O O . GLU A 1 372 ? 69.333 -2.175 29.557 1.00 45.21 356 GLU A O 1
ATOM 2713 N N . GLY A 1 373 ? 69.850 -3.443 27.761 1.00 48.78 357 GLY A N 1
ATOM 2714 C CA . GLY A 1 373 ? 69.654 -4.708 28.442 1.00 49.35 357 GLY A CA 1
ATOM 2715 C C . GLY A 1 373 ? 69.130 -5.822 27.552 1.00 49.15 357 GLY A C 1
ATOM 2716 O O . GLY A 1 373 ? 69.510 -6.983 27.730 1.00 49.53 357 GLY A O 1
ATOM 2717 N N . THR A 1 374 ? 68.257 -5.493 26.590 1.00 46.12 358 THR A N 1
ATOM 2718 C CA . THR A 1 374 ? 67.668 -6.515 25.732 1.00 45.28 358 THR A CA 1
ATOM 2719 C C . THR A 1 374 ? 68.524 -6.846 24.513 1.00 47.74 358 THR A C 1
ATOM 2720 O O . THR A 1 374 ? 68.329 -7.908 23.907 1.00 48.10 358 THR A O 1
ATOM 2724 N N . GLY A 1 375 ? 69.462 -5.978 24.138 1.00 44.32 359 GLY A N 1
ATOM 2725 C CA . GLY A 1 375 ? 70.319 -6.247 23.003 1.00 46.96 359 GLY A CA 1
ATOM 2726 C C . GLY A 1 375 ? 69.731 -5.886 21.660 1.00 49.19 359 GLY A C 1
ATOM 2727 O O . GLY A 1 375 ? 70.367 -6.153 20.631 1.00 47.99 359 GLY A O 1
ATOM 2728 N N . SER A 1 376 ? 68.539 -5.297 21.627 1.00 46.13 360 SER A N 1
ATOM 2729 C CA . SER A 1 376 ? 67.937 -4.874 20.373 1.00 46.23 360 SER A CA 1
ATOM 2730 C C . SER A 1 376 ? 66.993 -3.718 20.661 1.00 44.82 360 SER A C 1
ATOM 2731 O O . SER A 1 376 ? 66.670 -3.424 21.816 1.00 44.97 360 SER A O 1
ATOM 2734 N N . ALA A 1 377 ? 66.550 -3.064 19.586 1.00 44.33 361 ALA A N 1
ATOM 2735 C CA . ALA A 1 377 ? 65.603 -1.959 19.678 1.00 43.49 361 ALA A CA 1
ATOM 2736 C C . ALA A 1 377 ? 64.152 -2.418 19.772 1.00 40.92 361 ALA A C 1
ATOM 2737 O O . ALA A 1 377 ? 63.266 -1.556 19.810 1.00 40.19 361 ALA A O 1
ATOM 2739 N N . ARG A 1 378 ? 63.891 -3.736 19.819 1.00 41.47 362 ARG A N 1
ATOM 2740 C CA . ARG A 1 378 ? 62.513 -4.246 19.826 1.00 43.99 362 ARG A CA 1
ATOM 2741 C C . ARG A 1 378 ? 61.727 -3.786 21.045 1.00 42.89 362 ARG A C 1
ATOM 2742 O O . ARG A 1 378 ? 60.609 -3.268 20.912 1.00 36.57 362 ARG A O 1
ATOM 2750 N N . ALA A 1 379 ? 62.274 -4.024 22.246 1.00 41.41 363 ALA A N 1
ATOM 2751 C CA . ALA A 1 379 ? 61.565 -3.701 23.482 1.00 39.66 363 ALA A CA 1
ATOM 2752 C C . ALA A 1 379 ? 61.192 -2.224 23.542 1.00 34.29 363 ALA A C 1
ATOM 2753 O O . ALA A 1 379 ? 60.061 -1.877 23.900 1.00 31.87 363 ALA A O 1
ATOM 2755 N N . GLY A 1 380 ? 62.138 -1.350 23.181 1.00 27.21 364 GLY A N 1
ATOM 2756 C CA . GLY A 1 380 ? 61.895 0.082 23.214 1.00 25.24 364 GLY A CA 1
ATOM 2757 C C . GLY A 1 380 ? 60.858 0.546 22.206 1.00 25.60 364 GLY A C 1
ATOM 2758 O O . GLY A 1 380 ? 59.960 1.315 22.544 1.00 21.57 364 GLY A O 1
ATOM 2759 N N . THR A 1 381 ? 60.990 0.116 20.944 1.00 24.43 365 THR A N 1
ATOM 2760 C CA . THR A 1 381 ? 60.003 0.463 19.925 1.00 24.87 365 THR A CA 1
ATOM 2761 C C . THR A 1 381 ? 58.609 0.020 20.333 1.00 21.82 365 THR A C 1
ATOM 2762 O O . THR A 1 381 ? 57.647 0.793 20.257 1.00 23.01 365 THR A O 1
ATOM 2766 N N . ARG A 1 382 ? 58.476 -1.242 20.738 1.00 25.39 366 ARG A N 1
ATOM 2767 C CA . ARG A 1 382 ? 57.166 -1.753 21.102 1.00 27.65 366 ARG A CA 1
ATOM 2768 C C . ARG A 1 382 ? 56.629 -1.073 22.354 1.00 25.75 366 ARG A C 1
ATOM 2769 O O . ARG A 1 382 ? 55.428 -0.790 22.430 1.00 24.36 366 ARG A O 1
ATOM 2777 N N . ALA A 1 383 ? 57.490 -0.795 23.346 1.00 21.67 367 ALA A N 1
ATOM 2778 C CA . ALA A 1 383 ? 57.010 -0.107 24.549 1.00 19.58 367 ALA A CA 1
ATOM 2779 C C . ALA A 1 383 ? 56.548 1.315 24.234 1.00 21.72 367 ALA A C 1
ATOM 2780 O O . ALA A 1 383 ? 55.534 1.791 24.776 1.00 18.82 367 ALA A O 1
ATOM 2782 N N . LEU A 1 384 ? 57.275 2.020 23.367 1.00 16.78 368 LEU A N 1
ATOM 2783 C CA . LEU A 1 384 ? 56.827 3.352 22.961 1.00 18.29 368 LEU A CA 1
ATOM 2784 C C . LEU A 1 384 ? 55.501 3.289 22.220 1.00 17.18 368 LEU A C 1
ATOM 2785 O O . LEU A 1 384 ? 54.573 4.058 22.517 1.00 16.55 368 LEU A O 1
ATOM 2790 N N . GLN A 1 385 ? 55.389 2.396 21.233 1.00 15.69 369 GLN A N 1
ATOM 2791 C CA . GLN A 1 385 ? 54.136 2.359 20.470 1.00 15.66 369 GLN A CA 1
ATOM 2792 C C . GLN A 1 385 ? 52.955 1.942 21.352 1.00 18.10 369 GLN A C 1
ATOM 2793 O O . GLN A 1 385 ? 51.826 2.400 21.142 1.00 15.69 369 GLN A O 1
ATOM 2799 N N . LYS A 1 386 ? 53.190 1.063 22.332 1.00 19.25 370 LYS A N 1
ATOM 2800 C CA . LYS A 1 386 ? 52.122 0.705 23.255 1.00 20.92 370 LYS A CA 1
ATOM 2801 C C . LYS A 1 386 ? 51.708 1.904 24.105 1.00 20.23 370 LYS A C 1
ATOM 2802 O O . LYS A 1 386 ? 50.512 2.129 24.332 1.00 18.99 370 LYS A O 1
ATOM 2808 N N . ALA A 1 387 ? 52.667 2.714 24.561 1.00 20.68 371 ALA A N 1
ATOM 2809 C CA . ALA A 1 387 ? 52.282 3.877 25.361 1.00 19.49 371 ALA A CA 1
ATOM 2810 C C . ALA A 1 387 ? 51.569 4.934 24.508 1.00 20.14 371 ALA A C 1
ATOM 2811 O O . ALA A 1 387 ? 50.616 5.584 24.967 1.00 18.17 371 ALA A O 1
ATOM 2813 N N . ILE A 1 388 ? 52.017 5.123 23.266 1.00 20.01 372 ILE A N 1
ATOM 2814 C CA . ILE A 1 388 ? 51.322 6.023 22.352 1.00 16.96 372 ILE A CA 1
ATOM 2815 C C . ILE A 1 388 ? 49.892 5.549 22.144 1.00 15.03 372 ILE A C 1
ATOM 2816 O O . ILE A 1 388 ? 48.951 6.356 22.128 1.00 14.81 372 ILE A O 1
ATOM 2821 N N . GLY A 1 389 ? 49.712 4.233 21.956 1.00 17.74 373 GLY A N 1
ATOM 2822 C CA . GLY A 1 389 ? 48.381 3.679 21.779 1.00 16.49 373 GLY A CA 1
ATOM 2823 C C . GLY A 1 389 ? 47.460 3.982 22.944 1.00 16.08 373 GLY A C 1
ATOM 2824 O O . GLY A 1 389 ? 46.295 4.355 22.747 1.00 16.21 373 GLY A O 1
ATOM 2825 N N . ALA A 1 390 ? 47.962 3.837 24.173 1.00 16.22 374 ALA A N 1
ATOM 2826 C CA . ALA A 1 390 ? 47.135 4.185 25.322 1.00 16.70 374 ALA A CA 1
ATOM 2827 C C . ALA A 1 390 ? 46.806 5.665 25.347 1.00 18.22 374 ALA A C 1
ATOM 2828 O O . ALA A 1 390 ? 45.728 6.045 25.823 1.00 16.34 374 ALA A O 1
ATOM 2830 N N . ALA A 1 391 ? 47.724 6.516 24.873 1.00 15.55 375 ALA A N 1
ATOM 2831 C CA . ALA A 1 391 ? 47.512 7.958 24.965 1.00 15.10 375 ALA A CA 1
ATOM 2832 C C . ALA A 1 391 ? 46.420 8.456 24.017 1.00 17.76 375 ALA A C 1
ATOM 2833 O O . ALA A 1 391 ? 45.815 9.498 24.291 1.00 15.70 375 ALA A O 1
ATOM 2835 N N . VAL A 1 392 ? 46.146 7.745 22.926 1.00 15.68 376 VAL A N 1
ATOM 2836 C CA . VAL A 1 392 ? 45.140 8.201 21.978 1.00 12.55 376 VAL A CA 1
ATOM 2837 C C . VAL A 1 392 ? 43.789 7.537 22.232 1.00 14.63 376 VAL A C 1
ATOM 2838 O O . VAL A 1 392 ? 42.845 7.752 21.463 1.00 15.56 376 VAL A O 1
ATOM 2842 N N . ASP A 1 393 ? 43.657 6.772 23.319 1.00 13.34 377 ASP A N 1
ATOM 2843 C CA . ASP A 1 393 ? 42.370 6.134 23.572 1.00 15.56 377 ASP A CA 1
ATOM 2844 C C . ASP A 1 393 ? 41.266 7.154 23.864 1.00 12.22 377 ASP A C 1
ATOM 2845 O O . ASP A 1 393 ? 40.124 6.978 23.403 1.00 15.35 377 ASP A O 1
ATOM 2850 N N . ASP A 1 394 ? 41.561 8.215 24.644 1.00 13.95 378 ASP A N 1
ATOM 2851 C CA . ASP A 1 394 ? 40.488 9.143 25.025 1.00 12.03 378 ASP A CA 1
ATOM 2852 C C . ASP A 1 394 ? 39.799 9.766 23.805 1.00 14.21 378 ASP A C 1
ATOM 2853 O O . ASP A 1 394 ? 38.562 9.716 23.726 1.00 12.09 378 ASP A O 1
ATOM 2858 N N . PRO A 1 395 ? 40.506 10.374 22.845 1.00 15.55 379 PRO A N 1
ATOM 2859 C CA . PRO A 1 395 ? 39.774 10.958 21.704 1.00 12.74 379 PRO A CA 1
ATOM 2860 C C . PRO A 1 395 ? 39.087 9.910 20.849 1.00 12.77 379 PRO A C 1
ATOM 2861 O O . PRO A 1 395 ? 38.055 10.218 20.230 1.00 14.48 379 PRO A O 1
ATOM 2865 N N . TRP A 1 396 ? 39.624 8.682 20.792 1.00 11.56 380 TRP A N 1
ATOM 2866 C CA . TRP A 1 396 ? 38.966 7.630 20.006 1.00 11.70 380 TRP A CA 1
ATOM 2867 C C . TRP A 1 396 ? 37.606 7.280 20.604 1.00 13.57 380 TRP A C 1
ATOM 2868 O O . TRP A 1 396 ? 36.585 7.313 19.917 1.00 13.84 380 TRP A O 1
ATOM 2879 N N . ILE A 1 397 ? 37.571 6.939 21.892 1.00 15.01 381 ILE A N 1
ATOM 2880 C CA . ILE A 1 397 ? 36.325 6.427 22.447 1.00 14.08 381 ILE A CA 1
ATOM 2881 C C . ILE A 1 397 ? 35.306 7.555 22.563 1.00 15.91 381 ILE A C 1
ATOM 2882 O O . ILE A 1 397 ? 34.112 7.328 22.373 1.00 15.55 381 ILE A O 1
ATOM 2887 N N . LEU A 1 398 ? 35.757 8.793 22.811 1.00 15.01 382 LEU A N 1
ATOM 2888 C CA . LEU A 1 398 ? 34.823 9.927 22.790 1.00 12.48 382 LEU A CA 1
ATOM 2889 C C . LEU A 1 398 ? 34.132 10.071 21.433 1.00 13.70 382 LEU A C 1
ATOM 2890 O O . LEU A 1 398 ? 32.891 10.064 21.340 1.00 13.57 382 LEU A O 1
ATOM 2895 N N . ALA A 1 399 ? 34.919 10.184 20.367 1.00 11.50 383 ALA A N 1
ATOM 2896 C CA . ALA A 1 399 ? 34.314 10.477 19.074 1.00 11.51 383 ALA A CA 1
ATOM 2897 C C . ALA A 1 399 ? 33.521 9.285 18.566 1.00 12.89 383 ALA A C 1
ATOM 2898 O O . ALA A 1 399 ? 32.422 9.455 18.020 1.00 13.39 383 ALA A O 1
ATOM 2900 N N . ALA A 1 400 ? 34.041 8.069 18.762 1.00 13.42 384 ALA A N 1
ATOM 2901 C CA . ALA A 1 400 ? 33.318 6.887 18.299 1.00 14.42 384 ALA A CA 1
ATOM 2902 C C . ALA A 1 400 ? 31.991 6.724 19.036 1.00 15.74 384 ALA A C 1
ATOM 2903 O O . ALA A 1 400 ? 30.962 6.358 18.439 1.00 15.46 384 ALA A O 1
ATOM 2905 N N . THR A 1 401 ? 31.992 6.982 20.339 1.00 13.23 385 THR A N 1
ATOM 2906 C CA . THR A 1 401 ? 30.751 6.869 21.096 1.00 12.39 385 THR A CA 1
ATOM 2907 C C . THR A 1 401 ? 29.746 7.892 20.609 1.00 12.93 385 THR A C 1
ATOM 2908 O O . THR A 1 401 ? 28.554 7.604 20.513 1.00 15.43 385 THR A O 1
ATOM 2912 N N . LYS A 1 402 ? 30.211 9.090 20.274 1.00 17.17 386 LYS A N 1
ATOM 2913 C CA . LYS A 1 402 ? 29.283 10.113 19.826 1.00 18.83 386 LYS A CA 1
ATOM 2914 C C . LYS A 1 402 ? 28.719 9.815 18.441 1.00 17.57 386 LYS A C 1
ATOM 2915 O O . LYS A 1 402 ? 27.573 10.170 18.171 1.00 19.61 386 LYS A O 1
ATOM 2921 N N . ASP A 1 403 ? 29.472 9.130 17.567 1.00 13.27 387 ASP A N 1
ATOM 2922 C CA . ASP A 1 403 ? 29.048 8.947 16.183 1.00 14.57 387 ASP A CA 1
ATOM 2923 C C . ASP A 1 403 ? 28.345 7.621 15.921 1.00 17.70 387 ASP A C 1
ATOM 2924 O O . ASP A 1 403 ? 27.695 7.477 14.877 1.00 14.43 387 ASP A O 1
ATOM 2929 N N . ILE A 1 404 ? 28.440 6.648 16.839 1.00 15.12 388 ILE A N 1
ATOM 2930 C CA . ILE A 1 404 ? 28.111 5.287 16.441 1.00 14.81 388 ILE A CA 1
ATOM 2931 C C . ILE A 1 404 ? 26.625 5.116 16.149 1.00 19.38 388 ILE A C 1
ATOM 2932 O O . ILE A 1 404 ? 26.251 4.234 15.372 1.00 17.15 388 ILE A O 1
ATOM 2937 N N . ASP A 1 405 ? 25.753 5.938 16.730 1.00 17.59 389 ASP A N 1
ATOM 2938 C CA . ASP A 1 405 ? 24.321 5.716 16.548 1.00 19.53 389 ASP A CA 1
ATOM 2939 C C . ASP A 1 405 ? 23.684 6.623 15.491 1.00 20.39 389 ASP A C 1
ATOM 2940 O O . ASP A 1 405 ? 22.459 6.600 15.339 1.00 19.57 389 ASP A O 1
ATOM 2945 N N . TYR A 1 406 ? 24.468 7.389 14.732 1.00 16.53 390 TYR A N 1
ATOM 2946 C CA . TYR A 1 406 ? 23.869 8.137 13.624 1.00 16.17 390 TYR A CA 1
ATOM 2947 C C . TYR A 1 406 ? 23.272 7.186 12.594 1.00 16.03 390 TYR A C 1
ATOM 2948 O O . TYR A 1 406 ? 23.823 6.111 12.323 1.00 16.79 390 TYR A O 1
ATOM 2957 N N . VAL A 1 407 ? 22.130 7.590 12.012 1.00 16.38 391 VAL A N 1
ATOM 2958 C CA . VAL A 1 407 ? 21.504 6.764 10.989 1.00 17.23 391 VAL A CA 1
ATOM 2959 C C . VAL A 1 407 ? 22.511 6.530 9.876 1.00 17.44 391 VAL A C 1
ATOM 2960 O O . VAL A 1 407 ? 23.243 7.445 9.474 1.00 16.54 391 VAL A O 1
ATOM 2964 N N . ASN A 1 408 ? 22.615 5.268 9.450 1.00 20.13 392 ASN A N 1
ATOM 2965 C CA . ASN A 1 408 ? 23.464 4.806 8.356 1.00 24.13 392 ASN A CA 1
ATOM 2966 C C . ASN A 1 408 ? 24.953 4.977 8.633 1.00 23.36 392 ASN A C 1
ATOM 2967 O O . ASN A 1 408 ? 25.763 5.041 7.706 1.00 17.81 392 ASN A O 1
ATOM 2972 N N . CYS A 1 409 ? 25.319 5.038 9.901 1.00 20.02 393 CYS A N 1
ATOM 2973 C CA . CYS A 1 409 ? 26.725 5.021 10.266 1.00 19.30 393 CYS A CA 1
ATOM 2974 C C . CYS A 1 409 ? 27.332 3.658 9.923 1.00 21.53 393 CYS A C 1
ATOM 2975 O O . CYS A 1 409 ? 26.681 2.610 10.046 1.00 18.93 393 CYS A O 1
ATOM 2978 N N . ARG A 1 410 ? 28.566 3.682 9.432 1.00 17.60 394 ARG A N 1
ATOM 2979 C CA . ARG A 1 410 ? 29.302 2.483 9.051 1.00 21.15 394 ARG A CA 1
ATOM 2980 C C . ARG A 1 410 ? 30.242 2.110 10.191 1.00 21.60 394 ARG A C 1
ATOM 2981 O O . ARG A 1 410 ? 31.142 2.891 10.533 1.00 18.74 394 ARG A O 1
ATOM 2989 N N . VAL A 1 411 ? 30.015 0.945 10.801 1.00 20.86 395 VAL A N 1
ATOM 2990 C CA . VAL A 1 411 ? 30.770 0.537 11.990 1.00 20.18 395 VAL A CA 1
ATOM 2991 C C . VAL A 1 411 ? 31.525 -0.732 11.667 1.00 23.67 395 VAL A C 1
ATOM 2992 O O . VAL A 1 411 ? 30.916 -1.750 11.332 1.00 20.97 395 VAL A O 1
ATOM 2996 N N . SER A 1 412 ? 32.836 -0.687 11.822 1.00 19.49 396 SER A N 1
ATOM 2997 C CA . SER A 1 412 ? 33.690 -1.852 11.647 1.00 18.78 396 SER A CA 1
ATOM 2998 C C . SER A 1 412 ? 34.716 -1.809 12.774 1.00 16.53 396 SER A C 1
ATOM 2999 O O . SER A 1 412 ? 35.831 -1.356 12.564 1.00 17.38 396 SER A O 1
ATOM 3002 N N . ALA A 1 413 ? 34.330 -2.274 13.969 1.00 18.45 397 ALA A N 1
ATOM 3003 C CA . ALA A 1 413 ? 35.181 -2.102 15.144 1.00 18.08 397 ALA A CA 1
ATOM 3004 C C . ALA A 1 413 ? 35.059 -3.309 16.068 1.00 17.79 397 ALA A C 1
ATOM 3005 O O . ALA A 1 413 ? 34.010 -3.955 16.139 1.00 21.42 397 ALA A O 1
ATOM 3007 N N . THR A 1 414 ? 36.157 -3.621 16.761 1.00 17.83 398 THR A N 1
ATOM 3008 C CA . THR A 1 414 ? 36.144 -4.699 17.734 1.00 18.85 398 THR A CA 1
ATOM 3009 C C . THR A 1 414 ? 36.050 -4.199 19.177 1.00 17.74 398 THR A C 1
ATOM 3010 O O . THR A 1 414 ? 36.081 -5.012 20.085 1.00 19.11 398 THR A O 1
ATOM 3014 N N . ASP A 1 415 ? 35.929 -2.906 19.393 1.00 17.67 399 ASP A N 1
ATOM 3015 C CA . ASP A 1 415 ? 35.953 -2.307 20.729 1.00 17.03 399 ASP A CA 1
ATOM 3016 C C . ASP A 1 415 ? 34.706 -2.706 21.498 1.00 17.79 399 ASP A C 1
ATOM 3017 O O . ASP A 1 415 ? 33.610 -2.253 21.138 1.00 17.28 399 ASP A O 1
ATOM 3022 N N . PRO A 1 416 ? 34.801 -3.561 22.524 1.00 15.87 400 PRO A N 1
ATOM 3023 C CA . PRO A 1 416 ? 33.584 -3.990 23.237 1.00 17.14 400 PRO A CA 1
ATOM 3024 C C . PRO A 1 416 ? 32.839 -2.854 23.937 1.00 15.74 400 PRO A C 1
ATOM 3025 O O . PRO A 1 416 ? 31.635 -2.996 24.218 1.00 17.98 400 PRO A O 1
ATOM 3029 N N . ARG A 1 417 ? 33.508 -1.747 24.253 1.00 15.32 401 ARG A N 1
ATOM 3030 C CA . ARG A 1 417 ? 32.784 -0.598 24.814 1.00 16.15 401 ARG A CA 1
ATOM 3031 C C . ARG A 1 417 ? 31.737 -0.061 23.842 1.00 18.68 401 ARG A C 1
ATOM 3032 O O . ARG A 1 417 ? 30.714 0.509 24.262 1.00 17.29 401 ARG A O 1
ATOM 3040 N N . LEU A 1 418 ? 31.992 -0.223 22.550 1.00 13.91 402 LEU A N 1
ATOM 3041 C CA . LEU A 1 418 ? 31.076 0.202 21.509 1.00 14.45 402 LEU A CA 1
ATOM 3042 C C . LEU A 1 418 ? 30.112 -0.902 21.107 1.00 16.41 402 LEU A C 1
ATOM 3043 O O . LEU A 1 418 ? 28.895 -0.690 21.107 1.00 19.92 402 LEU A O 1
ATOM 3048 N N . ILE A 1 419 ? 30.638 -2.100 20.793 1.00 18.91 403 ILE A N 1
ATOM 3049 C CA . ILE A 1 419 ? 29.819 -3.103 20.127 1.00 19.31 403 ILE A CA 1
ATOM 3050 C C . ILE A 1 419 ? 29.147 -4.036 21.127 1.00 22.56 403 ILE A C 1
ATOM 3051 O O . ILE A 1 419 ? 28.239 -4.787 20.745 1.00 20.84 403 ILE A O 1
ATOM 3056 N N . GLY A 1 420 ? 29.566 -4.019 22.394 1.00 20.58 404 GLY A N 1
ATOM 3057 C CA . GLY A 1 420 ? 28.960 -4.878 23.381 1.00 18.34 404 GLY A CA 1
ATOM 3058 C C . GLY A 1 420 ? 27.826 -4.254 24.167 1.00 22.12 404 GLY A C 1
ATOM 3059 O O . GLY A 1 420 ? 27.353 -4.870 25.127 1.00 23.95 404 GLY A O 1
ATOM 3060 N N . VAL A 1 421 ? 27.352 -3.069 23.804 1.00 26.18 405 VAL A N 1
ATOM 3061 C CA . VAL A 1 421 ? 26.339 -2.415 24.625 1.00 27.20 405 VAL A CA 1
ATOM 3062 C C . VAL A 1 421 ? 25.075 -2.224 23.808 1.00 25.02 405 VAL A C 1
ATOM 3063 O O . VAL A 1 421 ? 25.116 -2.038 22.587 1.00 27.34 405 VAL A O 1
ATOM 3067 N N . ASP A 1 422 ? 23.954 -2.189 24.520 1.00 33.94 406 ASP A N 1
ATOM 3068 C CA . ASP A 1 422 ? 22.654 -1.933 23.913 1.00 38.99 406 ASP A CA 1
ATOM 3069 C C . ASP A 1 422 ? 22.544 -0.506 23.372 1.00 35.69 406 ASP A C 1
ATOM 3070 O O . ASP A 1 422 ? 22.749 0.470 24.100 1.00 36.02 406 ASP A O 1
ATOM 3075 N N . THR A 1 423 ? 22.190 -0.399 22.089 1.00 27.12 407 THR A N 1
ATOM 3076 C CA . THR A 1 423 ? 22.080 0.893 21.422 1.00 31.60 407 THR A CA 1
ATOM 3077 C C . THR A 1 423 ? 21.028 1.786 22.088 1.00 32.05 407 THR A C 1
ATOM 3078 O O . THR A 1 423 ? 21.224 3.000 22.224 1.00 25.54 407 THR A O 1
ATOM 3082 N N . GLU A 1 424 ? 19.904 1.210 22.505 1.00 28.85 408 GLU A N 1
ATOM 3083 C CA . GLU A 1 424 ? 18.865 2.035 23.117 1.00 29.08 408 GLU A CA 1
ATOM 3084 C C . GLU A 1 424 ? 19.326 2.583 24.465 1.00 30.07 408 GLU A C 1
ATOM 3085 O O . GLU A 1 424 ? 19.063 3.747 24.791 1.00 28.05 408 GLU A O 1
ATOM 3091 N N . GLN A 1 425 ? 20.042 1.772 25.245 1.00 29.86 409 GLN A N 1
ATOM 3092 C CA . GLN A 1 425 ? 20.626 2.254 26.495 1.00 29.42 409 GLN A CA 1
ATOM 3093 C C . GLN A 1 425 ? 21.636 3.376 26.261 1.00 27.78 409 GLN A C 1
ATOM 3094 O O . GLN A 1 425 ? 21.614 4.391 26.967 1.00 27.65 409 GLN A O 1
ATOM 3100 N N . ARG A 1 426 ? 22.520 3.221 25.269 1.00 22.00 410 ARG A N 1
ATOM 3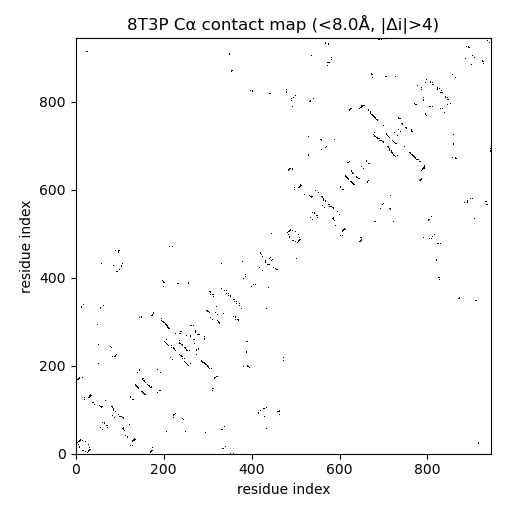101 C CA . ARG A 1 426 ? 23.496 4.268 24.977 1.00 19.50 410 ARG A CA 1
ATOM 3102 C C . ARG A 1 426 ? 22.810 5.579 24.617 1.00 19.10 410 ARG A C 1
ATOM 3103 O O . ARG A 1 426 ? 23.236 6.651 25.059 1.00 18.31 410 ARG A O 1
ATOM 3111 N N . LEU A 1 427 ? 21.775 5.511 23.780 1.00 20.46 411 LEU A N 1
ATOM 3112 C CA . LEU A 1 427 ? 21.042 6.712 23.381 1.00 22.27 411 LEU A CA 1
ATOM 3113 C C . LEU A 1 427 ? 20.432 7.401 24.596 1.00 24.17 411 LEU A C 1
ATOM 3114 O O . LEU A 1 427 ? 20.488 8.631 24.723 1.00 21.62 411 LEU A O 1
ATOM 3119 N N . ARG A 1 428 ? 19.870 6.614 25.513 1.00 24.73 412 ARG A N 1
ATOM 3120 C CA . ARG A 1 428 ? 19.328 7.171 26.746 1.00 25.13 412 ARG A CA 1
ATOM 3121 C C . ARG A 1 428 ? 20.431 7.808 27.592 1.00 20.50 412 ARG A C 1
ATOM 3122 O O . ARG A 1 428 ? 20.262 8.921 28.102 1.00 25.64 412 ARG A O 1
ATOM 3130 N N . PHE A 1 429 ? 21.571 7.123 27.749 1.00 23.45 413 PHE A N 1
ATOM 3131 C CA . PHE A 1 429 ? 22.688 7.711 28.496 1.00 25.11 413 PHE A CA 1
ATOM 3132 C C . PHE A 1 429 ? 23.089 9.052 27.905 1.00 24.84 413 PHE A C 1
ATOM 3133 O O . PHE A 1 429 ? 23.345 10.015 28.643 1.00 23.67 413 PHE A O 1
ATOM 3141 N N . ALA A 1 430 ? 23.162 9.123 26.569 1.00 24.98 414 ALA A N 1
ATOM 3142 C CA . ALA A 1 430 ? 23.692 10.307 25.893 1.00 22.89 414 ALA A CA 1
ATOM 3143 C C . ALA A 1 430 ? 22.776 11.505 26.076 1.00 23.01 414 ALA A C 1
ATOM 3144 O O . ALA A 1 430 ? 23.246 12.618 26.335 1.00 23.14 414 ALA A O 1
ATOM 3146 N N . GLU A 1 431 ? 21.467 11.303 25.938 1.00 25.78 415 GLU A N 1
ATOM 3147 C CA . GLU A 1 431 ? 20.538 12.397 26.173 1.00 28.69 415 GLU A CA 1
ATOM 3148 C C . GLU A 1 431 ? 20.620 12.870 27.611 1.00 27.79 415 GLU A C 1
ATOM 3149 O O . GLU A 1 431 ? 20.570 14.073 27.870 1.00 25.75 415 GLU A O 1
ATOM 3155 N N . ALA A 1 432 ? 20.790 11.938 28.559 1.00 21.11 416 ALA A N 1
ATOM 3156 C CA . ALA A 1 432 ? 20.855 12.333 29.963 1.00 20.89 416 ALA A CA 1
ATOM 3157 C C . ALA A 1 432 ? 22.081 13.184 30.240 1.00 19.80 416 ALA A C 1
ATOM 3158 O O . ALA A 1 432 ? 21.998 14.196 30.955 1.00 18.70 416 ALA A O 1
ATOM 3160 N N . ILE A 1 433 ? 23.231 12.790 29.682 1.00 21.01 417 ILE A N 1
ATOM 3161 C CA . ILE A 1 433 ? 24.460 13.544 29.890 1.00 21.20 417 ILE A CA 1
ATOM 3162 C C . ILE A 1 433 ? 24.302 14.941 29.329 1.00 21.06 417 ILE A C 1
ATOM 3163 O O . ILE A 1 433 ? 24.647 15.938 29.974 1.00 20.84 417 ILE A O 1
ATOM 3168 N N . THR A 1 434 ? 23.783 15.032 28.110 1.00 16.88 418 THR A N 1
ATOM 3169 C CA . THR A 1 434 ? 23.617 16.334 27.485 1.00 17.05 418 THR A CA 1
ATOM 3170 C C . THR A 1 434 ? 22.638 17.188 28.276 1.00 19.91 418 THR A C 1
ATOM 3171 O O . THR A 1 434 ? 22.904 18.367 28.534 1.00 20.03 418 THR A O 1
ATOM 3175 N N . ALA A 1 435 ? 21.512 16.602 28.681 1.00 20.52 419 ALA A N 1
ATOM 3176 C CA . ALA A 1 435 ? 20.511 17.358 29.428 1.00 24.91 419 ALA A CA 1
ATOM 3177 C C . ALA A 1 435 ? 21.088 17.911 30.727 1.00 23.38 419 ALA A C 1
ATOM 3178 O O . ALA A 1 435 ? 20.785 19.046 31.118 1.00 24.46 419 ALA A O 1
ATOM 3180 N N . ALA A 1 436 ? 21.919 17.127 31.410 1.00 20.55 420 ALA A N 1
ATOM 3181 C CA . ALA A 1 436 ? 22.523 17.615 32.640 1.00 22.71 420 ALA A CA 1
ATOM 3182 C C . ALA A 1 436 ? 23.555 18.693 32.355 1.00 21.85 420 ALA A C 1
ATOM 3183 O O . ALA A 1 436 ? 23.635 19.692 33.081 1.00 21.75 420 ALA A O 1
ATOM 3185 N N . SER A 1 437 ? 24.352 18.511 31.300 1.00 19.98 421 SER A N 1
ATOM 3186 C CA . SER A 1 437 ? 25.451 19.429 31.047 1.00 20.17 421 SER A CA 1
ATOM 3187 C C . SER A 1 437 ? 24.945 20.841 30.771 1.00 18.97 421 SER A C 1
ATOM 3188 O O . SER A 1 437 ? 25.582 21.821 31.163 1.00 20.79 421 SER A O 1
ATOM 3191 N N . ILE A 1 438 ? 23.810 20.975 30.089 1.00 16.49 422 ILE A N 1
ATOM 3192 C CA . ILE A 1 438 ? 23.387 22.323 29.716 1.00 16.69 422 ILE A CA 1
ATOM 3193 C C . ILE A 1 438 ? 22.758 23.099 30.869 1.00 17.15 422 ILE A C 1
ATOM 3194 O O . ILE A 1 438 ? 22.719 24.339 30.816 1.00 17.36 422 ILE A O 1
ATOM 3199 N N . ARG A 1 439 ? 22.263 22.430 31.913 1.00 17.44 423 ARG A N 1
ATOM 3200 C CA . ARG A 1 439 ? 21.499 23.162 32.921 1.00 18.01 423 ARG A CA 1
ATOM 3201 C C . ARG A 1 439 ? 21.936 22.908 34.365 1.00 18.19 423 ARG A C 1
ATOM 3202 O O . ARG A 1 439 ? 21.337 23.481 35.280 1.00 18.74 423 ARG A O 1
ATOM 3210 N N . SER A 1 440 ? 22.953 22.086 34.595 1.00 19.63 424 SER A N 1
ATOM 3211 C CA . SER A 1 440 ? 23.423 21.758 35.939 1.00 20.98 424 SER A CA 1
ATOM 3212 C C . SER A 1 440 ? 24.909 22.084 36.033 1.00 21.88 424 SER A C 1
ATOM 3213 O O . SER A 1 440 ? 25.720 21.428 35.348 1.00 20.48 424 SER A O 1
ATOM 3216 N N . PRO A 1 441 ? 25.332 23.068 36.844 1.00 23.62 425 PRO A N 1
ATOM 3217 C CA . PRO A 1 441 ? 26.762 23.458 36.811 1.00 22.53 425 PRO A CA 1
ATOM 3218 C C . PRO A 1 441 ? 27.722 22.332 37.183 1.00 23.24 425 PRO A C 1
ATOM 3219 O O . PRO A 1 441 ? 28.790 22.216 36.573 1.00 21.33 425 PRO A O 1
ATOM 3223 N N . LYS A 1 442 ? 27.390 21.492 38.165 1.00 22.79 426 LYS A N 1
ATOM 3224 C CA . LYS A 1 442 ? 28.342 20.451 38.548 1.00 27.80 426 LYS A CA 1
ATOM 3225 C C . LYS A 1 442 ? 28.461 19.386 37.465 1.00 26.77 426 LYS A C 1
ATOM 3226 O O . LYS A 1 442 ? 29.569 18.909 37.185 1.00 23.30 426 LYS A O 1
ATOM 3232 N N . ALA A 1 443 ? 27.348 19.052 36.796 1.00 20.32 427 ALA A N 1
ATOM 3233 C CA . ALA A 1 443 ? 27.438 18.140 35.661 1.00 24.08 427 ALA A CA 1
ATOM 3234 C C . ALA A 1 443 ? 28.217 18.774 34.517 1.00 23.74 427 ALA A C 1
ATOM 3235 O O . ALA A 1 443 ? 29.032 18.109 33.868 1.00 23.73 427 ALA A O 1
ATOM 3237 N N . SER A 1 444 ? 27.985 20.059 34.258 1.00 19.32 428 SER A N 1
ATOM 3238 C CA . SER A 1 444 ? 28.664 20.708 33.136 1.00 20.82 428 SER A CA 1
ATOM 3239 C C . SER A 1 444 ? 30.182 20.699 33.327 1.00 19.70 428 SER A C 1
ATOM 3240 O O . SER A 1 444 ? 30.930 20.517 32.357 1.00 17.32 428 SER A O 1
ATOM 3243 N N . GLU A 1 445 ? 30.655 20.838 34.567 1.00 20.77 429 GLU A N 1
ATOM 3244 C CA . GLU A 1 445 ? 32.095 20.744 34.822 1.00 19.64 429 GLU A CA 1
ATOM 3245 C C . GLU A 1 445 ? 32.659 19.406 34.364 1.00 22.70 429 GLU A C 1
ATOM 3246 O O . GLU A 1 445 ? 33.651 19.358 33.632 1.00 20.51 429 GLU A O 1
ATOM 3252 N N . ILE A 1 446 ? 32.029 18.307 34.766 1.00 18.72 430 ILE A N 1
ATOM 3253 C CA . ILE A 1 446 ? 32.559 16.989 34.419 1.00 18.84 430 ILE A CA 1
ATOM 3254 C C . ILE A 1 446 ? 32.459 16.755 32.914 1.00 16.94 430 ILE A C 1
ATOM 3255 O O . ILE A 1 446 ? 33.413 16.281 32.275 1.00 15.80 430 ILE A O 1
ATOM 3260 N N . VAL A 1 447 ? 31.326 17.123 32.305 1.00 15.95 431 VAL A N 1
ATOM 3261 C CA . VAL A 1 447 ? 31.193 16.926 30.864 1.00 15.87 431 VAL A CA 1
ATOM 3262 C C . VAL A 1 447 ? 32.187 17.813 30.103 1.00 14.85 431 VAL A C 1
ATOM 3263 O O . VAL A 1 447 ? 32.796 17.380 29.107 1.00 15.98 431 VAL A O 1
ATOM 3267 N N . THR A 1 448 ? 32.396 19.049 30.572 1.00 18.43 432 THR A N 1
ATOM 3268 C CA . THR A 1 448 ? 33.380 19.919 29.927 1.00 16.89 432 THR A CA 1
ATOM 3269 C C . THR A 1 448 ? 34.800 19.355 30.057 1.00 18.28 432 THR A C 1
ATOM 3270 O O . THR A 1 448 ? 35.603 19.454 29.115 1.00 18.58 432 THR A O 1
ATOM 3274 N N . ASP A 1 449 ? 35.124 18.751 31.208 1.00 19.46 433 ASP A N 1
ATOM 3275 C CA . ASP A 1 449 ? 36.381 18.008 31.353 1.00 20.77 433 ASP A CA 1
ATOM 3276 C C . ASP A 1 449 ? 36.544 16.938 30.272 1.00 18.21 433 ASP A C 1
ATOM 3277 O O . ASP A 1 449 ? 37.615 16.795 29.680 1.00 20.66 433 ASP A O 1
ATOM 3282 N N . VAL A 1 450 ? 35.508 16.138 30.046 1.00 17.33 434 VAL A N 1
ATOM 3283 C CA . VAL A 1 450 ? 35.583 15.098 29.018 1.00 17.22 434 VAL A CA 1
ATOM 3284 C C . VAL A 1 450 ? 35.675 15.715 27.628 1.00 14.47 434 VAL A C 1
ATOM 3285 O O . VAL A 1 450 ? 36.502 15.307 26.797 1.00 15.09 434 VAL A O 1
ATOM 3289 N N . MET A 1 451 ? 34.834 16.711 27.344 1.00 15.73 435 MET A N 1
ATOM 3290 C CA . MET A 1 451 ? 34.823 17.273 26.003 1.00 16.07 435 MET A CA 1
ATOM 3291 C C . MET A 1 451 ? 36.124 17.995 25.661 1.00 18.14 435 MET A C 1
ATOM 3292 O O . MET A 1 451 ? 36.475 18.076 24.478 1.00 17.69 435 MET A O 1
ATOM 3297 N N . SER A 1 452 ? 36.871 18.458 26.664 1.00 14.34 436 SER A N 1
ATOM 3298 C CA . SER A 1 452 ? 38.165 19.095 26.454 1.00 14.41 436 SER A CA 1
ATOM 3299 C C . SER A 1 452 ? 39.325 18.090 26.439 1.00 14.51 436 SER A C 1
ATOM 3300 O O . SER A 1 452 ? 40.487 18.513 26.378 1.00 15.06 436 SER A O 1
ATOM 3303 N N . LEU A 1 453 ? 39.028 16.785 26.511 1.00 14.52 437 LEU A N 1
ATOM 3304 C CA . LEU A 1 453 ? 40.013 15.700 26.512 1.00 14.69 437 LEU A CA 1
ATOM 3305 C C . LEU A 1 453 ? 40.843 15.679 27.790 1.00 15.30 437 LEU A C 1
ATOM 3306 O O . LEU A 1 453 ? 42.012 15.266 27.779 1.00 17.84 437 LEU A O 1
ATOM 3311 N N . ASN A 1 454 ? 40.252 16.096 28.909 1.00 15.00 438 ASN A N 1
ATOM 3312 C CA . ASN A 1 454 ? 40.967 16.072 30.184 1.00 16.06 438 ASN A CA 1
ATOM 3313 C C . ASN A 1 454 ? 40.417 15.043 31.160 1.00 20.59 438 ASN A C 1
ATOM 3314 O O . ASN A 1 454 ? 40.921 14.942 32.283 1.00 20.28 438 ASN A O 1
ATOM 3319 N N . ALA A 1 455 ? 39.407 14.279 30.761 1.00 17.91 439 ALA A N 1
ATOM 3320 C CA . ALA A 1 455 ? 38.899 13.156 31.536 1.00 18.47 439 ALA A CA 1
ATOM 3321 C C . ALA A 1 455 ? 38.354 12.156 30.525 1.00 16.52 439 ALA A C 1
ATOM 3322 O O . ALA A 1 455 ? 37.840 12.567 29.470 1.00 17.97 439 ALA A O 1
ATOM 3324 N N . PRO A 1 456 ? 38.495 10.858 30.778 1.00 18.04 440 PRO A N 1
ATOM 3325 C CA . PRO A 1 456 ? 38.022 9.864 29.806 1.00 16.16 440 PRO A CA 1
ATOM 3326 C C . PRO A 1 456 ? 36.501 9.817 29.705 1.00 20.20 440 PRO A C 1
ATOM 3327 O O . PRO A 1 456 ? 35.780 10.071 30.675 1.00 19.93 440 PRO A O 1
ATOM 3331 N N . GLN A 1 457 ? 36.022 9.451 28.509 1.00 17.77 441 GLN A N 1
ATOM 3332 C CA . GLN A 1 457 ? 34.591 9.248 28.285 1.00 16.10 441 GLN A CA 1
ATOM 3333 C C . GLN A 1 457 ? 33.968 8.349 29.355 1.00 18.74 441 GLN A C 1
ATOM 3334 O O . GLN A 1 457 ? 32.817 8.571 29.765 1.00 19.43 441 GLN A O 1
ATOM 3340 N N . ALA A 1 458 ? 34.731 7.371 29.858 1.00 15.98 442 ALA A N 1
ATOM 3341 C CA . ALA A 1 458 ? 34.229 6.462 30.891 1.00 16.41 442 ALA A CA 1
ATOM 3342 C C . ALA A 1 458 ? 33.800 7.181 32.171 1.00 16.77 442 ALA A C 1
ATOM 3343 O O . ALA A 1 458 ? 32.965 6.647 32.911 1.00 16.87 442 ALA A O 1
ATOM 3345 N N . GLU A 1 459 ? 34.333 8.374 32.437 1.00 19.29 443 GLU A N 1
ATOM 3346 C CA . GLU A 1 459 ? 33.926 9.139 33.616 1.00 20.75 443 GLU A CA 1
ATOM 3347 C C . GLU A 1 459 ? 32.437 9.500 33.634 1.00 19.49 443 GLU A C 1
ATOM 3348 O O . GLU A 1 459 ? 31.892 9.757 34.708 1.00 21.18 443 GLU A O 1
ATOM 3354 N N . LEU A 1 460 ? 31.760 9.521 32.481 1.00 17.03 444 LEU A N 1
ATOM 3355 C CA . LEU A 1 460 ? 30.334 9.836 32.416 1.00 20.02 444 LEU A CA 1
ATOM 3356 C C . LEU A 1 460 ? 29.448 8.662 32.817 1.00 19.91 444 LEU A C 1
ATOM 3357 O O . LEU A 1 460 ? 28.225 8.832 32.893 1.00 19.98 444 LEU A O 1
ATOM 3362 N N . GLY A 1 461 ? 30.026 7.481 33.013 1.00 17.57 445 GLY A N 1
ATOM 3363 C CA . GLY A 1 461 ? 29.352 6.345 33.590 1.00 18.91 445 GLY A CA 1
ATOM 3364 C C . GLY A 1 461 ? 29.715 6.090 35.039 1.00 22.21 445 GLY A C 1
ATOM 3365 O O . GLY A 1 461 ? 29.271 5.083 35.606 1.00 21.10 445 GLY A O 1
ATOM 3366 N N . SER A 1 462 ? 30.490 6.975 35.662 1.00 18.15 446 SER A N 1
ATOM 3367 C CA . SER A 1 462 ? 30.993 6.772 37.020 1.00 21.91 446 SER A CA 1
ATOM 3368 C C . SER A 1 462 ? 29.922 7.044 38.065 1.00 23.17 446 SER A C 1
ATOM 3369 O O . SER A 1 462 ? 28.948 7.760 37.818 1.00 20.83 446 SER A O 1
ATOM 3372 N N . ASN A 1 463 ? 30.146 6.484 39.268 1.00 22.27 447 ASN A N 1
ATOM 3373 C CA . ASN A 1 463 ? 29.325 6.831 40.424 1.00 24.98 447 ASN A CA 1
ATOM 3374 C C . ASN A 1 463 ? 29.357 8.329 40.672 1.00 22.53 447 ASN A C 1
ATOM 3375 O O . ASN A 1 463 ? 28.330 8.938 41.004 1.00 22.45 447 ASN A O 1
ATOM 3380 N N . ARG A 1 464 ? 30.539 8.932 40.530 1.00 29.23 448 ARG A N 1
ATOM 3381 C CA . ARG A 1 464 ? 30.689 10.354 40.808 1.00 30.98 448 ARG A CA 1
ATOM 3382 C C . ARG A 1 464 ? 29.810 11.179 39.877 1.00 30.35 448 ARG A C 1
ATOM 3383 O O . ARG A 1 464 ? 29.083 12.071 40.321 1.00 29.15 448 ARG A O 1
ATOM 3391 N N . PHE A 1 465 ? 29.834 10.876 38.580 1.00 23.19 449 PHE A N 1
ATOM 3392 C CA . PHE A 1 465 ? 29.054 11.691 37.651 1.00 21.05 449 PHE A CA 1
ATOM 3393 C C . PHE A 1 465 ? 27.560 11.439 37.813 1.00 24.68 449 PHE A C 1
ATOM 3394 O O . PHE A 1 465 ? 26.756 12.385 37.802 1.00 23.45 449 PHE A O 1
ATOM 3402 N N . LEU A 1 466 ? 27.164 10.175 37.960 1.00 24.66 450 LEU A N 1
ATOM 3403 C CA . LEU A 1 466 ? 25.753 9.879 38.182 1.00 24.88 450 LEU A CA 1
ATOM 3404 C C . LEU A 1 466 ? 25.228 10.603 39.419 1.00 27.86 450 LEU A C 1
ATOM 3405 O O . LEU A 1 466 ? 24.122 11.152 39.400 1.00 27.30 450 LEU A O 1
ATOM 3410 N N . MET A 1 467 ? 26.019 10.641 40.495 1.00 31.32 451 MET A N 1
ATOM 3411 C CA . MET A 1 467 ? 25.578 11.338 41.702 1.00 33.29 451 MET A CA 1
ATOM 3412 C C . MET A 1 467 ? 25.431 12.837 41.453 1.00 34.76 451 MET A C 1
ATOM 3413 O O . MET A 1 467 ? 24.453 13.459 41.892 1.00 34.81 451 MET A O 1
ATOM 3418 N N . ALA A 1 468 ? 26.394 13.427 40.739 1.00 29.64 452 ALA A N 1
ATOM 3419 C CA . ALA A 1 468 ? 26.312 14.838 40.376 1.00 30.61 452 ALA A CA 1
ATOM 3420 C C . ALA A 1 468 ? 25.090 15.120 39.512 1.00 30.96 452 ALA A C 1
ATOM 3421 O O . ALA A 1 468 ? 24.420 16.146 39.691 1.00 35.27 452 ALA A O 1
ATOM 3423 N N . MET A 1 469 ? 24.790 14.226 38.566 1.00 30.97 453 MET A N 1
ATOM 3424 C CA . MET A 1 469 ? 23.584 14.359 37.750 1.00 28.17 453 MET A CA 1
ATOM 3425 C C . MET A 1 469 ? 22.337 14.383 38.617 1.00 33.06 453 MET A C 1
ATOM 3426 O O . MET A 1 469 ? 21.364 15.082 38.312 1.00 37.45 453 MET A O 1
ATOM 3431 N N . ARG A 1 470 ? 22.335 13.585 39.680 1.00 29.62 454 ARG A N 1
ATOM 3432 C CA . ARG A 1 470 ? 21.135 13.408 40.489 1.00 32.39 454 ARG A CA 1
ATOM 3433 C C . ARG A 1 470 ? 20.966 14.543 41.498 1.00 33.72 454 ARG A C 1
ATOM 3434 O O . ARG A 1 470 ? 19.874 15.116 41.627 1.00 35.78 454 ARG A O 1
ATOM 3442 N N . ALA A 1 471 ? 22.047 14.896 42.203 1.00 32.97 455 ALA A N 1
ATOM 3443 C CA . ALA A 1 471 ? 21.975 15.817 43.331 1.00 28.73 455 ALA A CA 1
ATOM 3444 C C . ALA A 1 471 ? 22.034 17.284 42.933 1.00 30.22 455 ALA A C 1
ATOM 3445 O O . ALA A 1 471 ? 21.528 18.126 43.676 1.00 27.35 455 ALA A O 1
ATOM 3447 N N . ASP A 1 472 ? 22.645 17.628 41.798 1.00 25.21 456 ASP A N 1
ATOM 3448 C CA . ASP A 1 472 ? 22.776 19.037 41.457 1.00 24.21 456 ASP A CA 1
ATOM 3449 C C . ASP A 1 472 ? 21.420 19.646 41.118 1.00 27.99 456 ASP A C 1
ATOM 3450 O O . ASP A 1 472 ? 20.508 18.970 40.641 1.00 25.42 456 ASP A O 1
ATOM 3455 N N . GLU A 1 473 ? 21.294 20.939 41.382 1.00 27.88 457 GLU A N 1
ATOM 3456 C CA . GLU A 1 473 ? 20.164 21.687 40.863 1.00 27.21 457 GLU A CA 1
ATOM 3457 C C . GLU A 1 473 ? 20.161 21.624 39.332 1.00 28.29 457 GLU A C 1
ATOM 3458 O O . GLU A 1 473 ? 21.180 21.365 38.683 1.00 23.93 457 GLU A O 1
ATOM 3464 N N . ARG A 1 474 ? 18.994 21.861 38.750 1.00 23.53 458 ARG A N 1
ATOM 3465 C CA . ARG A 1 474 ? 18.888 22.047 37.308 1.00 22.82 458 ARG A CA 1
ATOM 3466 C C . ARG A 1 474 ? 18.164 23.362 37.079 1.00 24.58 458 ARG A C 1
ATOM 3467 O O . ARG A 1 474 ? 17.045 23.544 37.564 1.00 25.20 458 ARG A O 1
ATOM 3475 N N . LEU A 1 475 ? 18.820 24.288 36.393 1.00 20.17 459 LEU A N 1
ATOM 3476 C CA . LEU A 1 475 ? 18.230 25.591 36.132 1.00 22.43 459 LEU A CA 1
ATOM 3477 C C . LEU A 1 475 ? 17.077 25.450 35.143 1.00 23.52 459 LEU A C 1
ATOM 3478 O O . LEU A 1 475 ? 16.961 24.429 34.462 1.00 21.21 459 LEU A O 1
ATOM 3483 N N . PRO A 1 476 ? 16.197 26.451 35.065 1.00 23.50 460 PRO A N 1
ATOM 3484 C CA . PRO A 1 476 ? 15.134 26.402 34.056 1.00 26.89 460 PRO A CA 1
ATOM 3485 C C . PRO A 1 476 ? 15.712 26.373 32.647 1.00 24.95 460 PRO A C 1
ATOM 3486 O O . PRO A 1 476 ? 16.820 26.862 32.391 1.00 22.77 460 PRO A O 1
ATOM 3490 N N . GLU A 1 477 ? 14.957 25.745 31.742 1.00 24.36 461 GLU A N 1
ATOM 3491 C CA . GLU A 1 477 ? 15.282 25.783 30.318 1.00 24.88 461 GLU A CA 1
ATOM 3492 C C . GLU A 1 477 ? 15.431 27.217 29.843 1.00 28.41 461 GLU A C 1
ATOM 3493 O O . GLU A 1 477 ? 14.663 28.097 30.237 1.00 29.55 461 GLU A O 1
ATOM 3499 N N . LEU A 1 478 ? 16.413 27.447 28.971 1.00 21.01 462 LEU A N 1
ATOM 3500 C CA . LEU A 1 478 ? 16.503 28.724 28.281 1.00 22.02 462 LEU A CA 1
ATOM 3501 C C . LEU A 1 478 ? 15.595 28.677 27.059 1.00 23.85 462 LEU A C 1
ATOM 3502 O O . LEU A 1 478 ? 15.485 27.639 26.405 1.00 24.12 462 LEU A O 1
ATOM 3507 N N . THR A 1 479 ? 14.898 29.779 26.778 1.00 31.56 463 THR A N 1
ATOM 3508 C CA . THR A 1 479 ? 13.998 29.817 25.630 1.00 37.55 463 THR A CA 1
ATOM 3509 C C . THR A 1 479 ? 14.526 30.689 24.496 1.00 38.63 463 THR A C 1
ATOM 3510 O O . THR A 1 479 ? 13.839 30.858 23.482 1.00 38.48 463 THR A O 1
ATOM 3514 N N . ALA A 1 480 ? 15.721 31.246 24.641 1.00 33.12 464 ALA A N 1
ATOM 3515 C CA . ALA A 1 480 ? 16.346 32.091 23.635 1.00 32.17 464 ALA A CA 1
ATOM 3516 C C . ALA A 1 480 ? 17.848 31.865 23.721 1.00 31.04 464 ALA A C 1
ATOM 3517 O O . ALA A 1 480 ? 18.345 31.406 24.753 1.00 35.00 464 ALA A O 1
ATOM 3519 N N . PRO A 1 481 ? 18.592 32.129 22.648 1.00 26.48 465 PRO A N 1
ATOM 3520 C CA . PRO A 1 481 ? 20.045 32.061 22.749 1.00 24.77 465 PRO A CA 1
ATOM 3521 C C . PRO A 1 481 ? 20.527 33.025 23.817 1.00 26.38 465 PRO A C 1
ATOM 3522 O O . PRO A 1 481 ? 20.133 34.203 23.822 1.00 25.14 465 PRO A O 1
ATOM 3526 N N . PRO A 1 482 ? 21.322 32.549 24.790 1.00 22.89 466 PRO A N 1
ATOM 3527 C CA . PRO A 1 482 ? 21.704 33.400 25.935 1.00 21.76 466 PRO A CA 1
ATOM 3528 C C . PRO A 1 482 ? 22.819 34.396 25.609 1.00 20.31 466 PRO A C 1
ATOM 3529 O O . PRO A 1 482 ? 23.893 34.392 26.208 1.00 22.57 466 PRO A O 1
ATOM 3533 N N . PHE A 1 483 ? 22.563 35.281 24.653 1.00 24.39 467 PHE A N 1
ATOM 3534 C CA . PHE A 1 483 ? 23.470 36.401 24.407 1.00 24.58 467 PHE A CA 1
ATOM 3535 C C . PHE A 1 483 ? 23.349 37.447 25.509 1.00 25.93 467 PHE A C 1
ATOM 3536 O O . PHE A 1 483 ? 22.259 37.697 26.016 1.00 28.55 467 PHE A O 1
ATOM 3544 N N . LEU A 1 484 ? 24.474 38.076 25.872 1.00 26.84 468 LEU A N 1
ATOM 3545 C CA . LEU A 1 484 ? 24.414 39.246 26.741 1.00 27.46 468 LEU A CA 1
ATOM 3546 C C . LEU A 1 484 ? 24.038 40.490 25.929 1.00 25.04 468 LEU A C 1
ATOM 3547 O O . LEU A 1 484 ? 24.249 40.530 24.713 1.00 27.84 468 LEU A O 1
ATOM 3552 N N . PRO A 1 485 ? 23.440 41.506 26.563 1.00 27.99 469 PRO A N 1
ATOM 3553 C CA . PRO A 1 485 ? 23.065 42.708 25.796 1.00 31.17 469 PRO A CA 1
ATOM 3554 C C . PRO A 1 485 ? 24.242 43.387 25.116 1.00 28.79 469 PRO A C 1
ATOM 3555 O O . PRO A 1 485 ? 24.092 43.868 23.986 1.00 28.32 469 PRO A O 1
ATOM 3559 N N . GLU A 1 486 ? 25.413 43.425 25.765 1.00 26.40 470 GLU A N 1
ATOM 3560 C CA . GLU A 1 486 ? 26.579 44.041 25.145 1.00 26.47 470 GLU A CA 1
ATOM 3561 C C . GLU A 1 486 ? 26.998 43.280 23.898 1.00 23.91 470 GLU A C 1
ATOM 3562 O O . GLU A 1 486 ? 27.585 43.863 22.979 1.00 24.15 470 GLU A O 1
ATOM 3568 N N . GLU A 1 487 ? 26.700 41.983 23.847 1.00 22.40 471 GLU A N 1
ATOM 3569 C CA . GLU A 1 487 ? 27.095 41.171 22.702 1.00 22.46 471 GLU A CA 1
ATOM 3570 C C . GLU A 1 487 ? 26.177 41.426 21.509 1.00 23.31 471 GLU A C 1
ATOM 3571 O O . GLU A 1 487 ? 26.651 41.622 20.384 1.00 24.71 471 GLU A O 1
ATOM 3577 N N . LEU A 1 488 ? 24.861 41.414 21.736 1.00 26.84 472 LEU A N 1
ATOM 3578 C CA . LEU A 1 488 ? 23.907 41.815 20.702 1.00 29.07 472 LEU A CA 1
ATOM 3579 C C . LEU A 1 488 ? 24.202 43.203 20.157 1.00 31.59 472 LEU A C 1
ATOM 3580 O O . LEU A 1 488 ? 24.088 43.430 18.947 1.00 33.69 472 LEU A O 1
ATOM 3585 N N . ALA A 1 489 ? 24.573 44.147 21.032 1.00 25.14 473 ALA A N 1
ATOM 3586 C CA . ALA A 1 489 ? 24.945 45.480 20.559 1.00 24.44 473 ALA A CA 1
ATOM 3587 C C . ALA A 1 489 ? 26.087 45.422 19.541 1.00 25.02 473 ALA A C 1
ATOM 3588 O O . ALA A 1 489 ? 26.072 46.152 18.550 1.00 25.32 473 ALA A O 1
ATOM 3590 N N . VAL A 1 490 ? 27.091 44.569 19.775 1.00 23.96 474 VAL A N 1
ATOM 3591 C CA . VAL A 1 490 ? 28.232 44.488 18.856 1.00 23.35 474 VAL A CA 1
ATOM 3592 C C . VAL A 1 490 ? 27.778 44.117 17.445 1.00 25.33 474 VAL A C 1
ATOM 3593 O O . VAL A 1 490 ? 28.205 44.728 16.459 1.00 27.85 474 VAL A O 1
ATOM 3597 N N . VAL A 1 491 ? 26.924 43.100 17.317 1.00 32.77 475 VAL A N 1
ATOM 3598 C CA . VAL A 1 491 ? 26.537 42.636 15.983 1.00 33.49 475 VAL A CA 1
ATOM 3599 C C . VAL A 1 491 ? 25.248 43.313 15.539 1.00 35.44 475 VAL A C 1
ATOM 3600 O O . VAL A 1 491 ? 24.695 42.987 14.482 1.00 37.86 475 VAL A O 1
ATOM 3604 N N . GLY A 1 492 ? 24.777 44.269 16.333 1.00 35.59 476 GLY A N 1
ATOM 3605 C CA . GLY A 1 492 ? 23.623 45.058 15.941 1.00 37.97 476 GLY A CA 1
ATOM 3606 C C . GLY A 1 492 ? 22.367 44.243 15.737 1.00 42.82 476 GLY A C 1
ATOM 3607 O O . GLY A 1 492 ? 21.569 44.562 14.849 1.00 41.53 476 GLY A O 1
ATOM 3608 N N . LEU A 1 493 ? 22.181 43.176 16.509 1.00 42.27 477 LEU A N 1
ATOM 3609 C CA . LEU A 1 493 ? 20.909 42.473 16.517 1.00 41.45 477 LEU A CA 1
ATOM 3610 C C . LEU A 1 493 ? 20.089 42.883 17.728 1.00 44.39 477 LEU A C 1
ATOM 3611 O O . LEU A 1 493 ? 20.598 43.449 18.702 1.00 41.95 477 LEU A O 1
ATOM 3616 N N . ASP A 1 494 ? 18.796 42.607 17.642 1.00 62.05 478 ASP A N 1
ATOM 3617 C CA . ASP A 1 494 ? 17.871 42.849 18.733 1.00 68.60 478 ASP A CA 1
ATOM 3618 C C . ASP A 1 494 ? 17.392 41.510 19.272 1.00 66.10 478 ASP A C 1
ATOM 3619 O O . ASP A 1 494 ? 17.187 40.565 18.501 1.00 67.07 478 ASP A O 1
ATOM 3624 N N . ALA A 1 495 ? 17.233 41.433 20.600 1.00 56.50 479 ALA A N 1
ATOM 3625 C CA . ALA A 1 495 ? 16.732 40.213 21.229 1.00 55.87 479 ALA A CA 1
ATOM 3626 C C . ALA A 1 495 ? 15.493 39.683 20.514 1.00 57.51 479 ALA A C 1
ATOM 3627 O O . ALA A 1 495 ? 15.377 38.475 20.268 1.00 58.49 479 ALA A O 1
ATOM 3629 N N . ALA A 1 496 ? 14.567 40.570 20.148 1.00 50.88 480 ALA A N 1
ATOM 3630 C CA . ALA A 1 496 ? 13.408 40.146 19.369 1.00 50.66 480 ALA A CA 1
ATOM 3631 C C . ALA A 1 496 ? 13.779 39.998 17.900 1.00 55.06 480 ALA A C 1
ATOM 3632 O O . ALA A 1 496 ? 13.683 40.959 17.133 1.00 59.93 480 ALA A O 1
ATOM 3634 N N . THR B 1 20 ? 29.968 -7.139 35.547 1.00 59.00 4 THR B N 1
ATOM 3635 C CA . THR B 1 20 ? 29.643 -5.724 35.428 1.00 54.48 4 THR B CA 1
ATOM 3636 C C . THR B 1 20 ? 30.521 -4.900 36.393 1.00 49.20 4 THR B C 1
ATOM 3637 O O . THR B 1 20 ? 31.581 -5.359 36.832 1.00 46.32 4 THR B O 1
ATOM 3641 N N . ARG B 1 21 ? 30.076 -3.685 36.697 1.00 39.38 5 ARG B N 1
ATOM 3642 C CA . ARG B 1 21 ? 30.882 -2.762 37.487 1.00 33.90 5 ARG B CA 1
ATOM 3643 C C . ARG B 1 21 ? 30.880 -3.190 38.956 1.00 32.22 5 ARG B C 1
ATOM 3644 O O . ARG B 1 21 ? 29.838 -3.592 39.484 1.00 33.09 5 ARG B O 1
ATOM 3652 N N . PRO B 1 22 ? 32.023 -3.121 39.643 1.00 33.36 6 PRO B N 1
ATOM 3653 C CA . PRO B 1 22 ? 32.068 -3.590 41.036 1.00 34.78 6 PRO B CA 1
ATOM 3654 C C . PRO B 1 22 ? 31.186 -2.736 41.937 1.00 34.61 6 PRO B C 1
ATOM 3655 O O . PRO B 1 22 ? 31.173 -1.508 41.839 1.00 31.87 6 PRO B O 1
ATOM 3659 N N . ALA B 1 23 ? 30.439 -3.406 42.819 1.00 27.81 7 ALA B N 1
ATOM 3660 C CA . ALA B 1 23 ? 29.574 -2.736 43.788 1.00 30.48 7 ALA B CA 1
ATOM 3661 C C . ALA B 1 23 ? 30.103 -2.785 45.214 1.00 30.44 7 ALA B C 1
ATOM 3662 O O . ALA B 1 23 ? 29.774 -1.912 46.016 1.00 31.71 7 ALA B O 1
ATOM 3664 N N . HIS B 1 24 ? 30.918 -3.778 45.536 1.00 29.82 8 HIS B N 1
ATOM 3665 C CA . HIS B 1 24 ? 31.511 -3.915 46.862 1.00 31.07 8 HIS B CA 1
ATOM 3666 C C . HIS B 1 24 ? 32.966 -4.338 46.695 1.00 30.76 8 HIS B C 1
ATOM 3667 O O . HIS B 1 24 ? 33.247 -5.365 46.069 1.00 34.09 8 HIS B O 1
ATOM 3674 N N . ALA B 1 25 ? 33.882 -3.517 47.204 1.00 30.80 9 ALA B N 1
ATOM 3675 C CA . ALA B 1 25 ? 35.304 -3.832 47.233 1.00 29.70 9 ALA B CA 1
ATOM 3676 C C . ALA B 1 25 ? 35.725 -4.079 48.675 1.00 31.28 9 ALA B C 1
ATOM 3677 O O . ALA B 1 25 ? 35.279 -3.380 49.592 1.00 35.30 9 ALA B O 1
ATOM 3679 N N . VAL B 1 26 ? 36.550 -5.097 48.875 1.00 31.33 10 VAL B N 1
ATOM 3680 C CA . VAL B 1 26 ? 37.134 -5.402 50.179 1.00 36.82 10 VAL B CA 1
ATOM 3681 C C . VAL B 1 26 ? 38.644 -5.209 50.100 1.00 34.94 10 VAL B C 1
ATOM 3682 O O . VAL B 1 26 ? 39.323 -5.819 49.263 1.00 34.83 10 VAL B O 1
ATOM 3686 N N . VAL B 1 27 ? 39.171 -4.357 50.971 1.00 31.67 11 VAL B N 1
ATOM 3687 C CA . VAL B 1 27 ? 40.600 -4.085 51.040 1.00 31.24 11 VAL B CA 1
ATOM 3688 C C . VAL B 1 27 ? 41.156 -4.874 52.218 1.00 35.44 11 VAL B C 1
ATOM 3689 O O . VAL B 1 27 ? 40.680 -4.716 53.346 1.00 40.39 11 VAL B O 1
ATOM 3693 N N . LEU B 1 28 ? 42.145 -5.730 51.963 1.00 34.12 12 LEU B N 1
ATOM 3694 C CA . LEU B 1 28 ? 42.814 -6.492 53.022 1.00 32.49 12 LEU B CA 1
ATOM 3695 C C . LEU B 1 28 ? 44.088 -5.767 53.437 1.00 37.57 12 LEU B C 1
ATOM 3696 O O . LEU B 1 28 ? 45.064 -5.733 52.685 1.00 38.29 12 LEU B O 1
ATOM 3701 N N . GLY B 1 29 ? 44.082 -5.198 54.634 1.00 41.69 13 GLY B N 1
ATOM 3702 C CA . GLY B 1 29 ? 45.192 -4.397 55.099 1.00 40.93 13 GLY B CA 1
ATOM 3703 C C . GLY B 1 29 ? 44.857 -2.922 55.154 1.00 42.06 13 GLY B C 1
ATOM 3704 O O . GLY B 1 29 ? 44.327 -2.345 54.198 1.00 40.95 13 GLY B O 1
ATOM 3705 N N . ALA B 1 30 ? 45.162 -2.302 56.284 1.00 41.24 14 ALA B N 1
ATOM 3706 C CA . ALA B 1 30 ? 44.874 -0.897 56.520 1.00 36.09 14 ALA B CA 1
ATOM 3707 C C . ALA B 1 30 ? 46.138 -0.124 56.882 1.00 40.82 14 ALA B C 1
ATOM 3708 O O . ALA B 1 30 ? 46.083 0.858 57.625 1.00 45.15 14 ALA B O 1
ATOM 3710 N N . SER B 1 31 ? 47.288 -0.553 56.369 1.00 41.71 15 SER B N 1
ATOM 3711 C CA . SER B 1 31 ? 48.462 0.307 56.442 1.00 41.61 15 SER B CA 1
ATOM 3712 C C . SER B 1 31 ? 48.417 1.294 55.278 1.00 42.57 15 SER B C 1
ATOM 3713 O O . SER B 1 31 ? 47.334 1.653 54.796 1.00 39.09 15 SER B O 1
ATOM 3716 N N . MET B 1 32 ? 49.586 1.728 54.812 1.00 40.25 16 MET B N 1
ATOM 3717 C CA . MET B 1 32 ? 49.634 2.878 53.915 1.00 38.50 16 MET B CA 1
ATOM 3718 C C . MET B 1 32 ? 48.963 2.556 52.592 1.00 35.97 16 MET B C 1
ATOM 3719 O O . MET B 1 32 ? 48.190 3.357 52.052 1.00 35.10 16 MET B O 1
ATOM 3724 N N . ALA B 1 33 ? 49.250 1.375 52.047 1.00 35.12 17 ALA B N 1
ATOM 3725 C CA . ALA B 1 33 ? 48.657 0.988 50.770 1.00 35.26 17 ALA B CA 1
ATOM 3726 C C . ALA B 1 33 ? 47.150 0.772 50.900 1.00 33.23 17 ALA B C 1
ATOM 3727 O O . ALA B 1 33 ? 46.359 1.264 50.075 1.00 28.68 17 ALA B O 1
ATOM 3729 N N . GLY B 1 34 ? 46.734 0.024 51.924 1.00 30.57 18 GLY B N 1
ATOM 3730 C CA . GLY B 1 34 ? 45.322 -0.303 52.043 1.00 31.76 18 GLY B CA 1
ATOM 3731 C C . GLY B 1 34 ? 44.470 0.918 52.322 1.00 32.63 18 GLY B C 1
ATOM 3732 O O . GLY B 1 34 ? 43.377 1.065 51.770 1.00 35.38 18 GLY B O 1
ATOM 3733 N N . THR B 1 35 ? 44.974 1.820 53.164 1.00 35.94 19 THR B N 1
ATOM 3734 C CA . THR B 1 35 ? 44.240 3.029 53.520 1.00 31.26 19 THR B CA 1
ATOM 3735 C C . THR B 1 35 ? 44.051 3.947 52.311 1.00 31.65 19 THR B C 1
ATOM 3736 O O . THR B 1 35 ? 42.966 4.5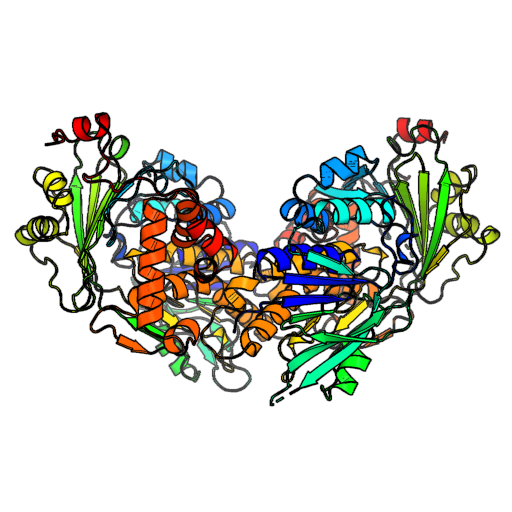00 52.098 1.00 30.07 19 THR B O 1
ATOM 3740 N N . LEU B 1 36 ? 45.110 4.139 51.524 1.00 30.25 20 LEU B N 1
ATOM 3741 C CA . LEU B 1 36 ? 44.994 4.959 50.323 1.00 31.04 20 LEU B CA 1
ATOM 3742 C C . LEU B 1 36 ? 44.085 4.302 49.288 1.00 31.62 20 LEU B C 1
ATOM 3743 O O . LEU B 1 36 ? 43.260 4.983 48.662 1.00 28.69 20 LEU B O 1
ATOM 3748 N N . ALA B 1 37 ? 44.223 2.987 49.088 1.00 30.92 21 ALA B N 1
ATOM 3749 C CA . ALA B 1 37 ? 43.365 2.293 48.130 1.00 32.43 21 ALA B CA 1
ATOM 3750 C C . ALA B 1 37 ? 41.905 2.316 48.565 1.00 32.79 21 ALA B C 1
ATOM 3751 O O . ALA B 1 37 ? 41.007 2.507 47.737 1.00 28.59 21 ALA B O 1
ATOM 3753 N N . ALA B 1 38 ? 41.643 2.114 49.857 1.00 30.13 22 ALA B N 1
ATOM 3754 C CA . ALA B 1 38 ? 40.267 2.172 50.338 1.00 31.04 22 ALA B CA 1
ATOM 3755 C C . ALA B 1 38 ? 39.655 3.538 50.063 1.00 28.37 22 ALA B C 1
ATOM 3756 O O . ALA B 1 38 ? 38.509 3.638 49.593 1.00 29.34 22 ALA B O 1
ATOM 3758 N N . HIS B 1 39 ? 40.413 4.600 50.339 1.00 29.30 23 HIS B N 1
ATOM 3759 C CA . HIS B 1 39 ? 39.934 5.943 50.044 1.00 31.89 23 HIS B CA 1
ATOM 3760 C C . HIS B 1 39 ? 39.603 6.088 48.563 1.00 32.00 23 HIS B C 1
ATOM 3761 O O . HIS B 1 39 ? 38.551 6.625 48.190 1.00 29.97 23 HIS B O 1
ATOM 3768 N N . VAL B 1 40 ? 40.496 5.602 47.701 1.00 27.99 24 VAL B N 1
ATOM 3769 C CA . VAL B 1 40 ? 40.309 5.795 46.264 1.00 29.59 24 VAL B CA 1
ATOM 3770 C C . VAL B 1 40 ? 39.137 4.956 45.767 1.00 24.80 24 VAL B C 1
ATOM 3771 O O . VAL B 1 40 ? 38.327 5.412 44.953 1.00 24.75 24 VAL B O 1
ATOM 3775 N N . LEU B 1 41 ? 39.009 3.728 46.269 1.00 27.31 25 LEU B N 1
ATOM 3776 C CA . LEU B 1 41 ? 37.975 2.848 45.751 1.00 31.29 25 LEU B CA 1
ATOM 3777 C C . LEU B 1 41 ? 36.587 3.326 46.158 1.00 31.62 25 LEU B C 1
ATOM 3778 O O . LEU B 1 41 ? 35.639 3.207 45.381 1.00 27.16 25 LEU B O 1
ATOM 3783 N N . ALA B 1 42 ? 36.456 3.914 47.348 1.00 27.38 26 ALA B N 1
ATOM 3784 C CA . ALA B 1 42 ? 35.151 4.391 47.790 1.00 26.52 26 ALA B CA 1
ATOM 3785 C C . ALA B 1 42 ? 34.622 5.539 46.932 1.00 25.85 26 ALA B C 1
ATOM 3786 O O . ALA B 1 42 ? 33.407 5.777 46.921 1.00 29.73 26 ALA B O 1
ATOM 3788 N N . ARG B 1 43 ? 35.495 6.239 46.187 1.00 27.66 27 ARG B N 1
ATOM 3789 C CA . ARG B 1 43 ? 35.015 7.190 45.189 1.00 29.38 27 ARG B CA 1
ATOM 3790 C C . ARG B 1 43 ? 34.378 6.497 43.992 1.00 33.23 27 ARG B C 1
ATOM 3791 O O . ARG B 1 43 ? 33.599 7.128 43.267 1.00 32.49 27 ARG B O 1
ATOM 3799 N N . HIS B 1 44 ? 34.695 5.223 43.757 1.00 25.47 28 HIS B N 1
ATOM 3800 C CA . HIS B 1 44 ? 34.298 4.564 42.527 1.00 26.03 28 HIS B CA 1
ATOM 3801 C C . HIS B 1 44 ? 33.353 3.391 42.720 1.00 24.26 28 HIS B C 1
ATOM 3802 O O . HIS B 1 44 ? 32.748 2.934 41.735 1.00 24.21 28 HIS B O 1
ATOM 3809 N N . VAL B 1 45 ? 33.215 2.899 43.940 1.00 28.21 29 VAL B N 1
ATOM 3810 C CA . VAL B 1 45 ? 32.524 1.656 44.253 1.00 29.53 29 VAL B CA 1
ATOM 3811 C C . VAL B 1 45 ? 31.554 1.957 45.381 1.00 31.78 29 VAL B C 1
ATOM 3812 O O . VAL B 1 45 ? 31.880 2.721 46.295 1.00 29.75 29 VAL B O 1
ATOM 3816 N N . ASP B 1 46 ? 30.364 1.354 45.316 1.00 31.85 30 ASP B N 1
ATOM 3817 C CA . ASP B 1 46 ? 29.285 1.750 46.217 1.00 31.67 30 ASP B CA 1
ATOM 3818 C C . ASP B 1 46 ? 29.669 1.508 47.671 1.00 33.19 30 ASP B C 1
ATOM 3819 O O . ASP B 1 46 ? 29.436 2.360 48.535 1.00 34.01 30 ASP B O 1
ATOM 3824 N N . ALA B 1 47 ? 30.240 0.346 47.960 1.00 29.42 31 ALA B N 1
ATOM 3825 C CA . ALA B 1 47 ? 30.695 0.036 49.310 1.00 30.88 31 ALA B CA 1
ATOM 3826 C C . ALA B 1 47 ? 32.112 -0.532 49.317 1.00 33.78 31 ALA B C 1
ATOM 3827 O O . ALA B 1 47 ? 32.472 -1.374 48.486 1.00 32.42 31 ALA B O 1
ATOM 3829 N N . VAL B 1 48 ? 32.892 -0.093 50.301 1.00 33.50 32 VAL B N 1
ATOM 3830 C CA . VAL B 1 48 ? 34.216 -0.634 50.588 1.00 33.60 32 VAL B CA 1
ATOM 3831 C C . VAL B 1 48 ? 34.267 -1.094 52.041 1.00 34.39 32 VAL B C 1
ATOM 3832 O O . VAL B 1 48 ? 33.881 -0.351 52.952 1.00 32.43 32 VAL B O 1
ATOM 3836 N N . THR B 1 49 ? 34.759 -2.309 52.240 1.00 32.53 33 THR B N 1
ATOM 3837 C CA . THR B 1 49 ? 35.068 -2.870 53.548 1.00 36.03 33 THR B CA 1
ATOM 3838 C C . THR B 1 49 ? 36.581 -2.991 53.685 1.00 38.37 33 THR B C 1
ATOM 3839 O O . THR B 1 49 ? 37.234 -3.605 52.832 1.00 38.48 33 THR B O 1
ATOM 3843 N N . VAL B 1 50 ? 37.137 -2.405 54.746 1.00 40.66 34 VAL B N 1
ATOM 3844 C CA . VAL B 1 50 ? 38.552 -2.562 55.072 1.00 37.23 34 VAL B CA 1
ATOM 3845 C C . VAL B 1 50 ? 38.673 -3.599 56.177 1.00 39.47 34 VAL B C 1
ATOM 3846 O O . VAL B 1 50 ? 38.005 -3.488 57.213 1.00 39.35 34 VAL B O 1
ATOM 3850 N N . VAL B 1 51 ? 39.518 -4.608 55.951 1.00 41.08 35 VAL B N 1
ATOM 3851 C CA . VAL B 1 51 ? 39.796 -5.670 56.914 1.00 44.31 35 VAL B CA 1
ATOM 3852 C C . VAL B 1 51 ? 41.210 -5.467 57.451 1.00 44.27 35 VAL B C 1
ATOM 3853 O O . VAL B 1 51 ? 42.169 -5.381 56.669 1.00 40.42 35 VAL B O 1
ATOM 3857 N N . GLU B 1 52 ? 41.344 -5.405 58.780 1.00 40.53 36 GLU B N 1
ATOM 3858 C CA . GLU B 1 52 ? 42.625 -5.129 59.430 1.00 40.90 36 GLU B CA 1
ATOM 3859 C C . GLU B 1 52 ? 42.756 -5.949 60.710 1.00 42.94 36 GLU B C 1
ATOM 3860 O O . GLU B 1 52 ? 41.863 -5.922 61.565 1.00 42.95 36 GLU B O 1
ATOM 3866 N N . ARG B 1 53 ? 43.888 -6.651 60.838 1.00 43.66 37 ARG B N 1
ATOM 3867 C CA . ARG B 1 53 ? 44.146 -7.524 61.981 1.00 46.11 37 ARG B CA 1
ATOM 3868 C C . ARG B 1 53 ? 44.298 -6.736 63.278 1.00 48.33 37 ARG B C 1
ATOM 3869 O O . ARG B 1 53 ? 43.864 -7.197 64.343 1.00 53.13 37 ARG B O 1
ATOM 3877 N N . ASP B 1 54 ? 44.917 -5.560 63.216 1.00 44.11 38 ASP B N 1
ATOM 3878 C CA . ASP B 1 54 ? 45.183 -4.779 64.413 1.00 50.35 38 ASP B CA 1
ATOM 3879 C C . ASP B 1 54 ? 43.986 -3.919 64.802 1.00 51.68 38 ASP B C 1
ATOM 3880 O O . ASP B 1 54 ? 43.038 -3.717 64.036 1.00 51.81 38 ASP B O 1
ATOM 3885 N N . ALA B 1 55 ? 44.050 -3.399 66.022 1.00 54.79 39 ALA B N 1
ATOM 3886 C CA . ALA B 1 55 ? 43.260 -2.245 66.414 1.00 53.93 39 ALA B CA 1
ATOM 3887 C C . ALA B 1 55 ? 43.997 -0.991 65.955 1.00 53.90 39 ALA B C 1
ATOM 3888 O O . ALA B 1 55 ? 45.205 -0.855 66.179 1.00 54.79 39 ALA B O 1
ATOM 3890 N N . LEU B 1 56 ? 43.285 -0.090 65.291 1.00 44.84 40 LEU B N 1
ATOM 3891 C CA . LEU B 1 56 ? 43.912 1.130 64.807 1.00 47.88 40 LEU B CA 1
ATOM 3892 C C . LEU B 1 56 ? 43.811 2.203 65.881 1.00 48.64 40 LEU B C 1
ATOM 3893 O O . LEU B 1 56 ? 42.695 2.533 66.309 1.00 48.15 40 LEU B O 1
ATOM 3898 N N . PRO B 1 57 ? 44.929 2.748 66.352 1.00 49.62 41 PRO B N 1
ATOM 3899 C CA . PRO B 1 57 ? 44.872 3.729 67.442 1.00 53.13 41 PRO B CA 1
ATOM 3900 C C . PRO B 1 57 ? 44.354 5.068 66.950 1.00 53.15 41 PRO B C 1
ATOM 3901 O O . PRO B 1 57 ? 44.579 5.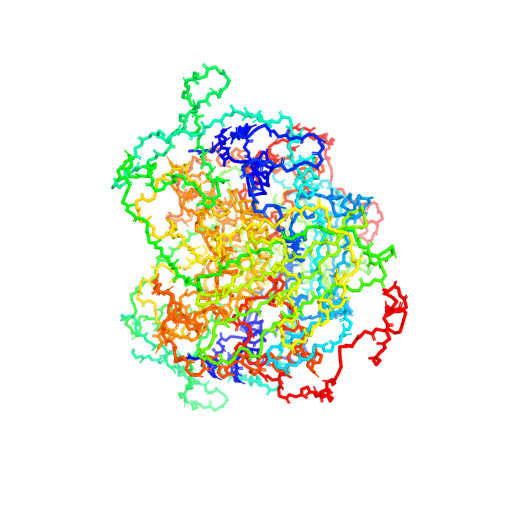469 65.806 1.00 51.99 41 PRO B O 1
ATOM 3905 N N . GLU B 1 58 ? 43.628 5.754 67.823 1.00 51.96 42 GLU B N 1
ATOM 3906 C CA . GLU B 1 58 ? 43.257 7.142 67.580 1.00 50.51 42 GLU B CA 1
ATOM 3907 C C . GLU B 1 58 ? 44.358 8.098 68.000 1.00 52.10 42 GLU B C 1
ATOM 3908 O O . GLU B 1 58 ? 44.174 9.320 67.961 1.00 53.03 42 GLU B O 1
ATOM 3909 N N . GLU B 1 59 ? 45.497 7.547 68.393 1.00 53.89 43 GLU B N 1
ATOM 3910 C CA . GLU B 1 59 ? 46.634 8.256 68.939 1.00 57.01 43 GLU B CA 1
ATOM 3911 C C . GLU B 1 59 ? 47.884 7.793 68.206 1.00 54.54 43 GLU B C 1
ATOM 3912 O O . GLU B 1 59 ? 48.019 6.597 67.911 1.00 54.41 43 GLU B O 1
ATOM 3918 N N . PRO B 1 60 ? 48.814 8.706 67.896 1.00 61.79 44 PRO B N 1
ATOM 3919 C CA . PRO B 1 60 ? 50.015 8.306 67.142 1.00 60.84 44 PRO B CA 1
ATOM 3920 C C . PRO B 1 60 ? 50.878 7.346 67.944 1.00 64.79 44 PRO B C 1
ATOM 3921 O O . PRO B 1 60 ? 51.926 7.728 68.474 1.00 68.84 44 PRO B O 1
ATOM 3925 N N . GLN B 1 61 ? 50.426 6.100 68.054 1.00 56.36 45 GLN B N 1
ATOM 3926 C CA . GLN B 1 61 ? 51.127 5.050 68.774 1.00 55.86 45 GLN B CA 1
ATOM 3927 C C . GLN B 1 61 ? 51.489 3.942 67.801 1.00 53.06 45 GLN B C 1
ATOM 3928 O O . GLN B 1 61 ? 50.781 3.709 66.818 1.00 51.66 45 GLN B O 1
ATOM 3934 N N . HIS B 1 62 ? 52.591 3.255 68.080 1.00 52.38 46 HIS B N 1
ATOM 3935 C CA . HIS B 1 62 ? 52.967 2.122 67.258 1.00 48.99 46 HIS B CA 1
ATOM 3936 C C . HIS B 1 62 ? 51.937 1.010 67.413 1.00 53.76 46 HIS B C 1
ATOM 3937 O O . HIS B 1 62 ? 51.147 0.988 68.370 1.00 55.58 46 HIS B O 1
ATOM 3944 N N . ARG B 1 63 ? 51.946 0.075 66.464 1.00 48.03 47 ARG B N 1
ATOM 3945 C CA . ARG B 1 63 ? 51.079 -1.095 66.549 1.00 47.84 47 ARG B CA 1
ATOM 3946 C C . ARG B 1 63 ? 51.814 -2.303 65.982 1.00 45.98 47 ARG B C 1
ATOM 3947 O O . ARG B 1 63 ? 52.818 -2.170 65.284 1.00 46.69 47 ARG B O 1
ATOM 3955 N N . LYS B 1 64 ? 51.285 -3.493 66.287 1.00 53.60 48 LYS B N 1
ATOM 3956 C CA . LYS B 1 64 ? 51.983 -4.745 65.984 1.00 56.06 48 LYS B CA 1
ATOM 3957 C C . LYS B 1 64 ? 52.147 -4.970 64.484 1.00 52.62 48 LYS B C 1
ATOM 3958 O O . LYS B 1 64 ? 53.226 -5.356 64.022 1.00 48.79 48 LYS B O 1
ATOM 3964 N N . GLY B 1 65 ? 51.072 -4.787 63.717 1.00 58.08 49 GLY B N 1
ATOM 3965 C CA . GLY B 1 65 ? 51.035 -5.229 62.329 1.00 57.13 49 GLY B CA 1
ATOM 3966 C C . GLY B 1 65 ? 51.939 -4.467 61.390 1.00 53.56 49 GLY B C 1
ATOM 3967 O O . GLY B 1 65 ? 52.103 -4.896 60.242 1.00 48.77 49 GLY B O 1
ATOM 3968 N N . VAL B 1 66 ? 52.514 -3.353 61.841 1.00 42.82 50 VAL B N 1
ATOM 3969 C CA . VAL B 1 66 ? 53.491 -2.584 61.071 1.00 42.05 50 VAL B CA 1
ATOM 3970 C C . VAL B 1 66 ? 54.775 -2.494 61.880 1.00 42.85 50 VAL B C 1
ATOM 3971 O O . VAL B 1 66 ? 55.106 -1.419 62.398 1.00 48.05 50 VAL B O 1
ATOM 3975 N N . PRO B 1 67 ? 55.532 -3.584 62.001 1.00 43.35 51 PRO B N 1
ATOM 3976 C CA . PRO B 1 67 ? 56.735 -3.543 62.854 1.00 44.26 51 PRO B CA 1
ATOM 3977 C C . PRO B 1 67 ? 57.814 -2.624 62.311 1.00 43.79 51 PRO B C 1
ATOM 3978 O O . PRO B 1 67 ? 58.636 -2.116 63.081 1.00 44.49 51 PRO B O 1
ATOM 3982 N N . GLN B 1 68 ? 57.832 -2.380 60.998 1.00 42.64 52 GLN B N 1
ATOM 3983 C CA . GLN B 1 68 ? 58.892 -1.567 60.411 1.00 42.19 52 GLN B CA 1
ATOM 3984 C C . GLN B 1 68 ? 58.750 -0.091 60.742 1.00 43.39 52 GLN B C 1
ATOM 3985 O O . GLN B 1 68 ? 59.680 0.679 60.481 1.00 42.10 52 GLN B O 1
ATOM 3991 N N . ALA B 1 69 ? 57.610 0.310 61.305 1.00 42.24 53 ALA B N 1
ATOM 3992 C CA . ALA B 1 69 ? 57.396 1.693 61.712 1.00 43.07 53 ALA B CA 1
ATOM 3993 C C . ALA B 1 69 ? 58.404 2.162 62.762 1.00 43.32 53 ALA B C 1
ATOM 3994 O O . ALA B 1 69 ? 58.599 3.375 62.920 1.00 43.32 53 ALA B O 1
ATOM 3996 N N . ARG B 1 70 ? 59.066 1.238 63.462 1.00 44.22 54 ARG B N 1
ATOM 3997 C CA . ARG B 1 70 ? 60.052 1.637 64.466 1.00 45.26 54 ARG B CA 1
ATOM 3998 C C . ARG B 1 70 ? 61.349 2.153 63.845 1.00 44.95 54 ARG B C 1
ATOM 3999 O O . ARG B 1 70 ? 62.235 2.583 64.581 1.00 45.76 54 ARG B O 1
ATOM 4002 N N . HIS B 1 71 ? 61.489 2.121 62.527 1.00 49.13 55 HIS B N 1
ATOM 4003 C CA . HIS B 1 71 ? 62.692 2.560 61.824 1.00 48.18 55 HIS B CA 1
ATOM 4004 C C . HIS B 1 71 ? 62.487 3.887 61.110 1.00 48.36 55 HIS B C 1
ATOM 4005 O O . HIS B 1 71 ? 61.365 4.381 60.957 1.00 47.05 55 HIS B O 1
ATOM 4012 N N . ALA B 1 72 ? 63.613 4.458 60.678 1.00 48.08 56 ALA B N 1
ATOM 4013 C CA . ALA B 1 72 ? 63.604 5.659 59.856 1.00 50.14 56 ALA B CA 1
ATOM 4014 C C . ALA B 1 72 ? 62.680 5.481 58.677 1.00 46.33 56 ALA B C 1
ATOM 4015 O O . ALA B 1 72 ? 62.762 4.475 57.974 1.00 44.64 56 ALA B O 1
ATOM 4017 N N . HIS B 1 73 ? 61.780 6.445 58.490 1.00 44.22 57 HIS B N 1
ATOM 4018 C CA . HIS B 1 73 ? 60.913 6.478 57.319 1.00 40.87 57 HIS B CA 1
ATOM 4019 C C . HIS B 1 73 ? 60.984 7.870 56.712 1.00 43.14 57 HIS B C 1
ATOM 4020 O O . HIS B 1 73 ? 60.754 8.867 57.408 1.00 45.83 57 HIS B O 1
ATOM 4027 N N . LEU B 1 74 ? 61.345 7.936 55.435 1.00 40.62 58 LEU B N 1
ATOM 4028 C CA . LEU B 1 74 ? 61.234 9.142 54.633 1.00 36.90 58 LEU B CA 1
ATOM 4029 C C . LEU B 1 74 ? 60.045 8.978 53.696 1.00 35.87 58 LEU B C 1
ATOM 4030 O O . LEU B 1 74 ? 59.923 7.948 53.028 1.00 35.84 58 LEU B O 1
ATOM 4035 N N . LEU B 1 75 ? 59.168 9.974 53.659 1.00 39.41 59 LEU B N 1
ATOM 4036 C CA . LEU B 1 75 ? 58.101 10.032 52.662 1.00 36.06 59 LEU B CA 1
ATOM 4037 C C . LEU B 1 75 ? 58.595 10.972 51.577 1.00 34.98 59 LEU B C 1
ATOM 4038 O O . LEU B 1 75 ? 58.509 12.193 51.722 1.00 34.88 59 LEU B O 1
ATOM 4043 N N . TRP B 1 76 ? 59.147 10.404 50.506 1.00 33.23 60 TRP B N 1
ATOM 4044 C CA . TRP B 1 76 ? 59.688 11.233 49.438 1.00 32.79 60 TRP B CA 1
ATOM 4045 C C . TRP B 1 76 ? 58.596 12.083 48.796 1.00 30.74 60 TRP B C 1
ATOM 4046 O O . TRP B 1 76 ? 57.412 11.750 48.829 1.00 32.60 60 TRP B O 1
ATOM 4057 N N . SER B 1 77 ? 59.035 13.179 48.167 1.00 30.33 61 SER B N 1
ATOM 4058 C CA . SER B 1 77 ? 58.128 14.109 47.491 1.00 31.93 61 SER B CA 1
ATOM 4059 C C . SER B 1 77 ? 57.170 13.412 46.523 1.00 29.22 61 SER B C 1
ATOM 4060 O O . SER B 1 77 ? 56.009 13.815 46.401 1.00 30.62 61 SER B O 1
ATOM 4063 N N . ASN B 1 78 ? 57.639 12.394 45.796 1.00 28.91 62 ASN B N 1
ATOM 4064 C CA . ASN B 1 78 ? 56.727 11.633 44.948 1.00 27.45 62 ASN B CA 1
ATOM 4065 C C . ASN B 1 78 ? 55.510 11.172 45.740 1.00 27.86 62 ASN B C 1
ATOM 4066 O O . ASN B 1 78 ? 54.369 11.506 45.407 1.00 27.78 62 ASN B O 1
ATOM 4071 N N . GLY B 1 79 ? 55.747 10.413 46.809 1.00 30.72 63 GLY B N 1
ATOM 4072 C CA . GLY B 1 79 ? 54.637 9.901 47.591 1.00 31.87 63 GLY B CA 1
ATOM 4073 C C . GLY B 1 79 ? 53.896 10.999 48.324 1.00 32.69 63 GLY B C 1
ATOM 4074 O O . GLY B 1 79 ? 52.669 10.960 48.441 1.00 31.16 63 GLY B O 1
ATOM 4075 N N . ALA B 1 80 ? 54.629 11.997 48.816 1.00 30.02 64 ALA B N 1
ATOM 4076 C CA . ALA B 1 80 ? 53.993 13.085 49.546 1.00 34.44 64 ALA B CA 1
ATOM 4077 C C . ALA B 1 80 ? 53.049 13.880 48.652 1.00 32.03 64 ALA B C 1
ATOM 4078 O O . ALA B 1 80 ? 51.950 14.246 49.079 1.00 31.68 64 ALA B O 1
ATOM 4080 N N . ARG B 1 81 ? 53.453 14.164 47.413 1.00 30.53 65 ARG B N 1
ATOM 4081 C CA . ARG B 1 81 ? 52.574 14.930 46.529 1.00 28.12 65 ARG B CA 1
ATOM 4082 C C . ARG B 1 81 ? 51.375 14.099 46.074 1.00 32.38 65 ARG B C 1
ATOM 4083 O O . ARG B 1 81 ? 50.269 14.630 45.911 1.00 28.88 65 ARG B O 1
ATOM 4091 N N . LEU B 1 82 ? 51.583 12.804 45.818 1.00 34.50 66 LEU B N 1
ATOM 4092 C CA . LEU B 1 82 ? 50.466 11.936 45.453 1.00 31.37 66 LEU B CA 1
ATOM 4093 C C . LEU B 1 82 ? 49.446 11.856 46.584 1.00 33.72 66 LEU B C 1
ATOM 4094 O O . LEU B 1 82 ? 48.234 11.897 46.343 1.00 32.04 66 LEU B O 1
ATOM 4099 N N . ILE B 1 83 ? 49.921 11.754 47.827 1.00 30.86 67 ILE B N 1
ATOM 4100 C CA . ILE B 1 83 ? 49.014 11.691 48.970 1.00 30.78 67 ILE B CA 1
ATOM 4101 C C . ILE B 1 83 ? 48.303 13.025 49.159 1.00 29.95 67 ILE B C 1
ATOM 4102 O O . ILE B 1 83 ? 47.118 13.067 49.504 1.00 33.27 67 ILE B O 1
ATOM 4107 N N . GLU B 1 84 ? 49.014 14.137 48.946 1.00 32.79 68 GLU B N 1
ATOM 4108 C CA . GLU B 1 84 ? 48.398 15.452 49.101 1.00 34.18 68 GLU B CA 1
ATOM 4109 C C . GLU B 1 84 ? 47.323 15.688 48.040 1.00 36.89 68 GLU B C 1
ATOM 4110 O O . GLU B 1 84 ? 46.310 16.348 48.306 1.00 36.33 68 GLU B O 1
ATOM 4116 N N . GLU B 1 85 ? 47.518 15.159 46.833 1.00 34.53 69 GLU B N 1
ATOM 4117 C CA . GLU B 1 85 ? 46.474 15.306 45.825 1.00 35.52 69 GLU B CA 1
ATOM 4118 C C . GLU B 1 85 ? 45.267 14.424 46.134 1.00 35.67 69 GLU B C 1
ATOM 4119 O O . GLU B 1 85 ? 44.135 14.848 45.902 1.00 37.91 69 GLU B O 1
ATOM 4125 N N . MET B 1 86 ? 45.469 13.211 46.661 1.00 34.29 70 MET B N 1
ATOM 4126 C CA . MET B 1 86 ? 44.319 12.405 47.076 1.00 34.83 70 MET B CA 1
ATOM 4127 C C . MET B 1 86 ? 43.668 12.947 48.341 1.00 37.63 70 MET B C 1
ATOM 4128 O O . MET B 1 86 ? 42.447 12.827 48.491 1.00 36.45 70 MET B O 1
ATOM 4133 N N . LEU B 1 87 ? 44.455 13.513 49.272 1.00 34.41 71 LEU B N 1
ATOM 4134 C CA . LEU B 1 87 ? 43.966 13.916 50.596 1.00 37.27 71 LEU B CA 1
ATOM 4135 C C . LEU B 1 87 ? 44.416 15.335 50.919 1.00 35.24 71 LEU B C 1
ATOM 4136 O O . LEU B 1 87 ? 45.344 15.534 51.711 1.00 35.95 71 LEU B O 1
ATOM 4141 N N . PRO B 1 88 ? 43.748 16.344 50.364 1.00 37.70 72 PRO B N 1
ATOM 4142 C CA . PRO B 1 88 ? 44.211 17.727 50.546 1.00 38.28 72 PRO B CA 1
ATOM 4143 C C . PRO B 1 88 ? 44.230 18.126 52.012 1.00 40.09 72 PRO B C 1
ATOM 4144 O O . PRO B 1 88 ? 43.257 17.926 52.742 1.00 39.04 72 PRO B O 1
ATOM 4148 N N . GLY B 1 89 ? 45.355 18.699 52.437 1.00 42.50 73 GLY B N 1
ATOM 4149 C CA . GLY B 1 89 ? 45.537 19.120 53.808 1.00 43.54 73 GLY B CA 1
ATOM 4150 C C . GLY B 1 89 ? 46.432 18.223 54.633 1.00 41.52 73 GLY B C 1
ATOM 4151 O O . GLY B 1 89 ? 46.825 18.621 55.737 1.00 42.70 73 GLY B O 1
ATOM 4152 N N . THR B 1 90 ? 46.782 17.040 54.123 1.00 37.18 74 THR B N 1
ATOM 4153 C CA . THR B 1 90 ? 47.565 16.077 54.893 1.00 38.51 74 THR B CA 1
ATOM 4154 C C . THR B 1 90 ? 48.940 16.637 55.260 1.00 40.47 74 THR B C 1
ATOM 4155 O O . THR B 1 90 ? 49.386 16.520 56.409 1.00 39.13 74 THR B O 1
ATOM 4159 N N . THR B 1 91 ? 49.628 17.248 54.293 1.00 38.59 75 THR B N 1
ATOM 4160 C CA . THR B 1 91 ? 50.953 17.804 54.558 1.00 39.18 75 THR B CA 1
ATOM 4161 C C . THR B 1 91 ? 50.899 18.843 55.677 1.00 40.71 75 THR B C 1
ATOM 4162 O O . THR B 1 91 ? 51.668 18.772 56.645 1.00 39.05 75 THR B O 1
ATOM 4166 N N . ASP B 1 92 ? 49.989 19.813 55.565 1.00 44.46 76 ASP B N 1
ATOM 4167 C CA . ASP B 1 92 ? 49.901 20.833 56.603 1.00 46.59 76 ASP B CA 1
ATOM 4168 C C . ASP B 1 92 ? 49.529 20.221 57.945 1.00 46.87 76 ASP B C 1
ATOM 4169 O O . ASP B 1 92 ? 50.054 20.641 58.983 1.00 50.79 76 ASP B O 1
ATOM 4174 N N . ARG B 1 93 ? 48.663 19.202 57.952 1.00 46.38 77 ARG B N 1
ATOM 4175 C CA . ARG B 1 93 ? 48.346 18.538 59.218 1.00 48.52 77 ARG B CA 1
ATOM 4176 C C . ARG B 1 93 ? 49.582 17.874 59.809 1.00 50.42 77 ARG B C 1
ATOM 4177 O O . ARG B 1 93 ? 49.832 17.975 61.020 1.00 48.17 77 ARG B O 1
ATOM 4185 N N . LEU B 1 94 ? 50.384 17.217 58.963 1.00 42.36 78 LEU B N 1
ATOM 4186 C CA . LEU B 1 94 ? 51.598 16.565 59.438 1.00 42.10 78 LEU B CA 1
ATOM 4187 C C . LEU B 1 94 ? 52.553 17.577 60.050 1.00 42.19 78 LEU B C 1
ATOM 4188 O O . LEU B 1 94 ? 53.067 17.372 61.157 1.00 46.45 78 LEU B O 1
ATOM 4193 N N . LEU B 1 95 ? 52.795 18.683 59.341 1.00 40.77 79 LEU B N 1
ATOM 4194 C CA . LEU B 1 95 ? 53.674 19.727 59.858 1.00 41.51 79 LEU B CA 1
ATOM 4195 C C . LEU B 1 95 ? 53.158 20.279 61.183 1.00 44.75 79 LEU B C 1
ATOM 4196 O O . LEU B 1 95 ? 53.918 20.416 62.150 1.00 43.12 79 LEU B O 1
ATOM 4201 N N . ALA B 1 96 ? 51.857 20.581 61.256 1.00 47.01 80 ALA B N 1
ATOM 4202 C CA . ALA B 1 96 ? 51.288 21.055 62.515 1.00 47.15 80 ALA B CA 1
ATOM 4203 C C . ALA B 1 96 ? 51.489 20.042 63.638 1.00 49.86 80 ALA B C 1
ATOM 4204 O O . ALA B 1 96 ? 51.592 20.424 64.811 1.00 50.32 80 ALA B O 1
ATOM 4206 N N . ALA B 1 97 ? 51.559 18.756 63.298 1.00 49.23 81 ALA B N 1
ATOM 4207 C CA . ALA B 1 97 ? 51.770 17.675 64.251 1.00 44.24 81 ALA B CA 1
ATOM 4208 C C . ALA B 1 97 ? 53.240 17.415 64.559 1.00 46.99 81 ALA B C 1
ATOM 4209 O O . ALA B 1 97 ? 53.543 16.455 65.275 1.00 47.14 81 ALA B O 1
ATOM 4211 N N . GLY B 1 98 ? 54.159 18.220 64.029 1.00 41.27 82 GLY B N 1
ATOM 4212 C CA . GLY B 1 98 ? 55.560 18.093 64.366 1.00 45.84 82 GLY B CA 1
ATOM 4213 C C . GLY B 1 98 ? 56.434 17.420 63.327 1.00 45.63 82 GLY B C 1
ATOM 4214 O O . GLY B 1 98 ? 57.634 17.250 63.574 1.00 38.45 82 GLY B O 1
ATOM 4215 N N . ALA B 1 99 ? 55.875 17.013 62.189 1.00 49.32 83 ALA B N 1
ATOM 4216 C CA . ALA B 1 99 ? 56.694 16.504 61.098 1.00 45.04 83 ALA B CA 1
ATOM 4217 C C . ALA B 1 99 ? 57.609 17.606 60.579 1.00 44.44 83 ALA B C 1
ATOM 4218 O O . ALA B 1 99 ? 57.397 18.794 60.837 1.00 45.45 83 ALA B O 1
ATOM 4220 N N . ARG B 1 100 ? 58.644 17.207 59.841 1.00 39.50 84 ARG B N 1
ATOM 4221 C CA . ARG B 1 100 ? 59.570 18.171 59.264 1.00 40.37 84 ARG B CA 1
ATOM 4222 C C . ARG B 1 100 ? 59.728 17.904 57.777 1.00 41.16 84 ARG B C 1
ATOM 4223 O O . ARG B 1 100 ? 59.896 16.754 57.356 1.00 39.87 84 ARG B O 1
ATOM 4231 N N . ARG B 1 101 ? 59.666 18.973 56.993 1.00 50.38 85 ARG B N 1
ATOM 4232 C CA . ARG B 1 101 ? 59.855 18.905 55.550 1.00 47.49 85 ARG B CA 1
ATOM 4233 C C . ARG B 1 101 ? 61.335 19.151 55.290 1.00 47.34 85 ARG B C 1
ATOM 4234 O O . ARG B 1 101 ? 61.815 20.286 55.372 1.00 49.01 85 ARG B O 1
ATOM 4242 N N . LEU B 1 102 ? 62.063 18.069 55.011 1.00 43.53 86 LEU B N 1
ATOM 4243 C CA . LEU B 1 102 ? 63.496 18.116 54.743 1.00 36.73 86 LEU B CA 1
ATOM 4244 C C . LEU B 1 102 ? 63.734 18.311 53.254 1.00 39.42 86 LEU B C 1
ATOM 4245 O O . LEU B 1 102 ? 63.340 17.468 52.444 1.00 35.92 86 LEU B O 1
ATOM 4250 N N . GLY B 1 103 ? 64.408 19.399 52.901 1.00 34.70 87 GLY B N 1
ATOM 4251 C CA . GLY B 1 103 ? 64.774 19.644 51.527 1.00 32.78 87 GLY B CA 1
ATOM 4252 C C . GLY B 1 103 ? 66.048 18.887 51.191 1.00 32.54 87 GLY B C 1
ATOM 4253 O O . GLY B 1 103 ? 66.994 18.837 51.989 1.00 33.51 87 GLY B O 1
ATOM 4254 N N . PHE B 1 104 ? 66.059 18.299 50.008 1.00 34.59 88 PHE B N 1
ATOM 4255 C CA . PHE B 1 104 ? 67.249 17.616 49.517 1.00 34.34 88 PHE B CA 1
ATOM 4256 C C . PHE B 1 104 ? 67.887 18.413 48.385 1.00 35.01 88 PHE B C 1
ATOM 4257 O O . PHE B 1 104 ? 67.187 18.830 47.455 1.00 33.79 88 PHE B O 1
ATOM 4265 N N . PRO B 1 105 ? 69.214 18.586 48.402 1.00 33.88 89 PRO B N 1
ATOM 4266 C CA . PRO B 1 105 ? 70.166 18.070 49.410 1.00 34.02 89 PRO B CA 1
ATOM 4267 C C . PRO B 1 105 ? 70.445 19.043 50.554 1.00 35.32 89 PRO B C 1
ATOM 4268 O O . PRO B 1 105 ? 71.244 18.766 51.446 1.00 37.61 89 PRO B O 1
ATOM 4272 N N . GLU B 1 106 ? 69.757 20.182 50.547 1.00 51.72 90 GLU B N 1
ATOM 4273 C CA . GLU B 1 106 ? 70.136 21.305 51.396 1.00 52.60 90 GLU B CA 1
ATOM 4274 C C . GLU B 1 106 ? 70.076 20.958 52.883 1.00 52.78 90 GLU B C 1
ATOM 4275 O O . GLU B 1 106 ? 70.961 21.352 53.649 1.00 54.47 90 GLU B O 1
ATOM 4281 N N . ASP B 1 107 ? 69.054 20.216 53.317 1.00 39.04 91 ASP B N 1
ATOM 4282 C CA . ASP B 1 107 ? 68.837 19.952 54.742 1.00 40.74 91 ASP B CA 1
ATOM 4283 C C . ASP B 1 107 ? 69.472 18.653 55.235 1.00 43.21 91 ASP B C 1
ATOM 4284 O O . ASP B 1 107 ? 69.067 18.145 56.286 1.00 43.07 91 ASP B O 1
ATOM 4289 N N . LEU B 1 108 ? 70.441 18.098 54.508 1.00 45.01 92 LEU B N 1
ATOM 4290 C CA . LEU B 1 108 ? 71.144 16.896 54.944 1.00 46.15 92 LEU B CA 1
ATOM 4291 C C . LEU B 1 108 ? 72.643 17.085 54.772 1.00 47.54 92 LEU B C 1
ATOM 4292 O O . LEU B 1 108 ? 73.085 17.705 53.800 1.00 43.95 92 LEU B O 1
ATOM 4297 N N . VAL B 1 109 ? 73.426 16.540 55.701 1.00 49.89 93 VAL B N 1
ATOM 4298 C CA . VAL B 1 109 ? 74.848 16.342 55.470 1.00 49.39 93 VAL B CA 1
ATOM 4299 C C . VAL B 1 109 ? 75.044 14.850 55.232 1.00 49.21 93 VAL B C 1
ATOM 4300 O O . VAL B 1 109 ? 74.701 14.018 56.083 1.00 49.35 93 VAL B O 1
ATOM 4304 N N . THR B 1 110 ? 75.518 14.516 54.029 1.00 41.18 94 THR B N 1
ATOM 4305 C CA . THR B 1 110 ? 75.500 13.164 53.492 1.00 37.28 94 THR B CA 1
ATOM 4306 C C . THR B 1 110 ? 76.883 12.815 52.978 1.00 39.32 94 THR B C 1
ATOM 4307 O O . THR B 1 110 ? 77.458 13.570 52.191 1.00 38.84 94 THR B O 1
ATOM 4311 N N . LEU B 1 111 ? 77.396 11.667 53.411 1.00 35.96 95 LEU B N 1
ATOM 4312 C CA . LEU B 1 111 ? 78.661 11.129 52.942 1.00 36.13 95 LEU B CA 1
ATOM 4313 C C . LEU B 1 111 ? 78.381 9.953 52.017 1.00 37.05 95 LEU B C 1
ATOM 4314 O O . LEU B 1 111 ? 77.817 8.942 52.447 1.00 36.36 95 LEU B O 1
ATOM 4319 N N . THR B 1 112 ? 78.739 10.100 50.749 1.00 38.30 96 THR B N 1
ATOM 4320 C CA . THR B 1 112 ? 78.583 9.033 49.774 1.00 34.18 96 THR B CA 1
ATOM 4321 C C . THR B 1 112 ? 79.932 8.359 49.573 1.00 35.68 96 THR B C 1
ATOM 4322 O O . THR B 1 112 ? 80.947 8.796 50.106 1.00 35.42 96 THR B O 1
ATOM 4326 N N . GLY B 1 113 ? 79.939 7.277 48.792 1.00 46.67 97 GLY B N 1
ATOM 4327 C CA . GLY B 1 113 ? 81.209 6.643 48.472 1.00 47.07 97 GLY B CA 1
ATOM 4328 C C . GLY B 1 113 ? 82.167 7.539 47.722 1.00 48.27 97 GLY B C 1
ATOM 4329 O O . GLY B 1 113 ? 83.361 7.226 47.648 1.00 51.62 97 GLY B O 1
ATOM 4330 N N . GLN B 1 114 ? 81.678 8.659 47.195 1.00 43.06 98 GLN B N 1
ATOM 4331 C CA . GLN B 1 114 ? 82.462 9.595 46.405 1.00 39.57 98 GLN B CA 1
ATOM 4332 C C . GLN B 1 114 ? 82.840 10.851 47.167 1.00 38.18 98 GLN B C 1
ATOM 4333 O O . GLN B 1 114 ? 83.579 11.681 46.625 1.00 41.99 98 GLN B O 1
ATOM 4339 N N . GLY B 1 115 ? 82.320 11.037 48.391 1.00 29.26 99 GLY B N 1
ATOM 4340 C CA . GLY B 1 115 ? 82.632 12.205 49.186 1.00 29.98 99 GLY B CA 1
ATOM 4341 C C . GLY B 1 115 ? 81.383 12.863 49.737 1.00 32.29 99 GLY B C 1
ATOM 4342 O O . GLY B 1 115 ? 80.263 12.357 49.602 1.00 32.73 99 GLY B O 1
ATOM 4343 N N . TRP B 1 116 ? 81.579 14.016 50.379 1.00 34.56 100 TRP B N 1
ATOM 4344 C CA . TRP B 1 116 ? 80.477 14.744 50.998 1.00 35.27 100 TRP B CA 1
ATOM 4345 C C . TRP B 1 116 ? 79.632 15.453 49.951 1.00 32.68 100 TRP B C 1
ATOM 4346 O O . TRP B 1 116 ? 80.162 16.079 49.025 1.00 33.49 100 TRP B O 1
ATOM 4357 N N . GLN B 1 117 ? 78.310 15.389 50.130 1.00 29.83 101 GLN B N 1
ATOM 4358 C CA . GLN B 1 117 ? 77.372 16.086 49.252 1.00 29.21 101 GLN B CA 1
ATOM 4359 C C . GLN B 1 117 ? 77.338 17.580 49.585 1.00 31.50 101 GLN B C 1
ATOM 4360 O O . GLN B 1 117 ? 77.116 17.960 50.746 1.00 31.66 101 GLN B O 1
ATOM 4366 N N . HIS B 1 118 ? 77.574 18.430 48.581 1.00 28.97 102 HIS B N 1
ATOM 4367 C CA . HIS B 1 118 ? 77.395 19.869 48.762 1.00 29.45 102 HIS B CA 1
ATOM 4368 C C . HIS B 1 118 ? 75.922 20.171 49.029 1.00 34.11 102 HIS B C 1
ATOM 4369 O O . HIS B 1 118 ? 75.032 19.616 48.373 1.00 31.40 102 HIS B O 1
ATOM 4376 N N . ARG B 1 119 ? 75.656 21.056 49.993 1.00 35.06 103 ARG B N 1
ATOM 4377 C CA . ARG B 1 119 ? 74.274 21.288 50.426 1.00 36.18 103 ARG B CA 1
ATOM 4378 C C . ARG B 1 119 ? 73.642 22.375 49.553 1.00 36.05 103 ARG B C 1
ATOM 4379 O O . ARG B 1 119 ? 73.322 23.479 49.997 1.00 38.05 103 ARG B O 1
ATOM 4387 N N . PHE B 1 120 ? 73.463 22.013 48.266 1.00 31.71 104 PHE B N 1
ATOM 4388 C CA . PHE B 1 120 ? 72.836 22.873 47.272 1.00 31.17 104 PHE B CA 1
ATOM 4389 C C . PHE B 1 120 ? 71.401 23.208 47.681 1.00 31.19 104 PHE B C 1
ATOM 4390 O O . PHE B 1 120 ? 70.767 22.439 48.405 1.00 32.33 104 PHE B O 1
ATOM 4398 N N . PRO B 1 121 ? 70.864 24.336 47.200 1.00 35.55 105 PRO B N 1
ATOM 4399 C CA . PRO B 1 121 ? 69.456 24.658 47.465 1.00 37.27 105 PRO B CA 1
ATOM 4400 C C . PRO B 1 121 ? 68.561 23.489 47.085 1.00 37.12 105 PRO B C 1
ATOM 4401 O O . PRO B 1 121 ? 68.732 22.873 46.030 1.00 34.16 105 PRO B O 1
ATOM 4405 N N . ALA B 1 122 ? 67.605 23.183 47.964 1.00 33.40 106 ALA B N 1
ATOM 4406 C CA . ALA B 1 122 ? 66.797 21.981 47.804 1.00 32.56 106 ALA B CA 1
ATOM 4407 C C . ALA B 1 122 ? 66.068 21.992 46.468 1.00 33.25 106 ALA B C 1
ATOM 4408 O O . ALA B 1 122 ? 65.534 23.024 46.043 1.00 32.99 106 ALA B O 1
ATOM 4410 N N . THR B 1 123 ? 66.098 20.837 45.785 1.00 37.13 107 THR B N 1
ATOM 4411 C CA . THR B 1 123 ? 65.392 20.614 44.532 1.00 34.26 107 THR B CA 1
ATOM 4412 C C . THR B 1 123 ? 64.312 19.549 44.635 1.00 33.76 107 THR B C 1
ATOM 4413 O O . THR B 1 123 ? 63.500 19.430 43.716 1.00 35.19 107 THR B O 1
ATOM 4417 N N . GLN B 1 124 ? 64.326 18.753 45.700 1.00 32.07 108 GLN B N 1
ATOM 4418 C CA . GLN B 1 124 ? 63.237 17.879 46.097 1.00 32.27 108 GLN B CA 1
ATOM 4419 C C . GLN B 1 124 ? 63.130 17.947 47.607 1.00 33.67 108 GLN B C 1
ATOM 4420 O O . GLN B 1 124 ? 63.888 18.660 48.273 1.00 34.24 108 GLN B O 1
ATOM 4426 N N . PHE B 1 125 ? 62.209 17.166 48.156 1.00 32.20 109 PHE B N 1
ATOM 4427 C CA . PHE B 1 125 ? 62.025 17.125 49.594 1.00 32.36 109 PHE B CA 1
ATOM 4428 C C . PHE B 1 125 ? 61.491 15.759 49.998 1.00 30.60 109 PHE B C 1
ATOM 4429 O O . PHE B 1 125 ? 61.065 14.953 49.161 1.00 31.56 109 PHE B O 1
ATOM 4437 N N . ALA B 1 126 ? 61.537 15.506 51.294 1.00 29.53 110 ALA B N 1
ATOM 4438 C CA . ALA B 1 126 ? 60.798 14.415 51.895 1.00 29.79 110 ALA B CA 1
ATOM 4439 C C . ALA B 1 126 ? 60.239 14.914 53.216 1.00 32.72 110 ALA B C 1
ATOM 4440 O O . ALA B 1 126 ? 60.804 15.811 53.835 1.00 31.29 110 ALA B O 1
ATOM 4442 N N . LEU B 1 127 ? 59.095 14.369 53.608 1.00 33.73 111 LEU B N 1
ATOM 4443 C CA . LEU B 1 127 ? 58.500 14.669 54.905 1.00 33.43 111 LEU B CA 1
ATOM 4444 C C . LEU B 1 127 ? 58.978 13.625 55.892 1.00 34.22 111 LEU B C 1
ATOM 4445 O O . LEU B 1 127 ? 58.960 12.428 55.579 1.00 34.91 111 LEU B O 1
ATOM 4450 N N . VAL B 1 128 ? 59.415 14.065 57.075 1.00 32.90 112 VAL B N 1
ATOM 4451 C CA . VAL B 1 128 ? 59.917 13.149 58.084 1.00 33.42 112 VAL B CA 1
ATOM 4452 C C . VAL B 1 128 ? 59.103 13.314 59.363 1.00 36.94 112 VAL B C 1
ATOM 4453 O O . VAL B 1 128 ? 58.957 14.424 59.893 1.00 37.58 112 VAL B O 1
ATOM 4457 N N . ALA B 1 129 ? 58.559 12.199 59.829 1.00 34.61 113 ALA B N 1
ATOM 4458 C CA . ALA B 1 129 ? 57.769 12.121 61.043 1.00 39.57 113 ALA B CA 1
ATOM 4459 C C . ALA B 1 129 ? 57.854 10.686 61.521 1.00 40.17 113 ALA B C 1
ATOM 4460 O O . ALA B 1 129 ? 58.242 9.788 60.768 1.00 35.96 113 ALA B O 1
ATOM 4462 N N . SER B 1 130 ? 57.518 10.484 62.790 1.00 40.90 114 SER B N 1
ATOM 4463 C CA . SER B 1 130 ? 57.223 9.146 63.259 1.00 37.05 114 SER B CA 1
ATOM 4464 C C . SER B 1 130 ? 56.238 8.480 62.310 1.00 36.45 114 SER B C 1
ATOM 4465 O O . SER B 1 130 ? 55.289 9.104 61.835 1.00 36.21 114 SER B O 1
ATOM 4468 N N . ARG B 1 131 ? 56.504 7.223 61.992 1.00 37.80 115 ARG B N 1
ATOM 4469 C CA . ARG B 1 131 ? 55.601 6.494 61.115 1.00 38.18 115 ARG B CA 1
ATOM 4470 C C . ARG B 1 131 ? 54.205 6.337 61.717 1.00 44.07 115 ARG B C 1
ATOM 4471 O O . ARG B 1 131 ? 53.224 6.487 60.967 1.00 40.86 115 ARG B O 1
ATOM 4479 N N . PRO B 1 132 ? 54.032 6.077 63.025 1.00 43.85 116 PRO B N 1
ATOM 4480 C CA . PRO B 1 132 ? 52.673 6.104 63.599 1.00 41.79 116 PRO B CA 1
ATOM 4481 C C . PRO B 1 132 ? 51.949 7.438 63.467 1.00 42.16 116 PRO B C 1
ATOM 4482 O O . PRO B 1 132 ? 50.719 7.441 63.338 1.00 43.81 116 PRO B O 1
ATOM 4486 N N . LEU B 1 133 ? 52.650 8.575 63.508 1.00 39.77 117 LEU B N 1
ATOM 4487 C CA . LEU B 1 133 ? 51.958 9.842 63.277 1.00 39.65 117 LEU B CA 1
ATOM 4488 C C . LEU B 1 133 ? 51.507 9.972 61.823 1.00 42.05 117 LEU B C 1
ATOM 4489 O O . LEU B 1 133 ? 50.389 10.432 61.544 1.00 43.30 117 LEU B O 1
ATOM 4494 N N . LEU B 1 134 ? 52.355 9.565 60.884 1.00 40.10 118 LEU B N 1
ATOM 4495 C CA . LEU B 1 134 ? 51.997 9.688 59.476 1.00 39.49 118 LEU B CA 1
ATOM 4496 C C . LEU B 1 134 ? 50.790 8.812 59.138 1.00 38.33 118 LEU B C 1
ATOM 4497 O O . LEU B 1 134 ? 49.874 9.252 58.433 1.00 36.02 118 LEU B O 1
ATOM 4502 N N . ASP B 1 135 ? 50.767 7.573 59.641 1.00 44.26 119 ASP B N 1
ATOM 4503 C CA . ASP B 1 135 ? 49.638 6.680 59.384 1.00 44.24 119 ASP B CA 1
ATOM 4504 C C . ASP B 1 135 ? 48.353 7.234 59.974 1.00 46.81 119 ASP B C 1
ATOM 4505 O O . ASP B 1 135 ? 47.302 7.238 59.321 1.00 47.25 119 ASP B O 1
ATOM 4510 N N . LEU B 1 136 ? 48.411 7.666 61.232 1.00 41.78 120 LEU B N 1
ATOM 4511 C CA . LEU B 1 136 ? 47.229 8.234 61.870 1.00 45.61 120 LEU B CA 1
ATOM 4512 C C . LEU B 1 136 ? 46.707 9.427 61.072 1.00 41.65 120 LEU B C 1
ATOM 4513 O O . LEU B 1 136 ? 45.517 9.508 60.753 1.00 39.61 120 LEU B O 1
ATOM 4518 N N . THR B 1 137 ? 47.603 10.334 60.691 1.00 39.62 121 THR B N 1
ATOM 4519 C CA . THR B 1 137 ? 47.199 11.498 59.914 1.00 38.44 121 THR B CA 1
ATOM 4520 C C . THR B 1 137 ? 46.538 11.087 58.603 1.00 38.16 121 THR B C 1
ATOM 4521 O O . THR B 1 137 ? 45.527 11.677 58.198 1.00 38.90 121 THR B O 1
ATOM 4525 N N . VAL B 1 138 ? 47.071 10.058 57.939 1.00 39.97 122 VAL B N 1
ATOM 4526 C CA . VAL B 1 138 ? 46.486 9.636 56.668 1.00 39.08 122 VAL B CA 1
ATOM 4527 C C . VAL B 1 138 ? 45.150 8.943 56.908 1.00 36.22 122 VAL B C 1
ATOM 4528 O O . VAL B 1 138 ? 44.179 9.187 56.188 1.00 36.24 122 VAL B O 1
ATOM 4532 N N . ARG B 1 139 ? 45.079 8.069 57.921 1.00 40.59 123 ARG B N 1
ATOM 4533 C CA . ARG B 1 139 ? 43.811 7.410 58.247 1.00 43.43 123 ARG B CA 1
ATOM 4534 C C . ARG B 1 139 ? 42.735 8.429 58.594 1.00 44.01 123 ARG B C 1
ATOM 4535 O O . ARG B 1 139 ? 41.590 8.313 58.134 1.00 43.12 123 ARG B O 1
ATOM 4543 N N . GLN B 1 140 ? 43.082 9.418 59.432 1.00 46.11 124 GLN B N 1
ATOM 4544 C CA . GLN B 1 140 ? 42.129 10.457 59.821 1.00 49.62 124 GLN B CA 1
ATOM 4545 C C . GLN B 1 140 ? 41.447 11.065 58.602 1.00 52.09 124 GLN B C 1
ATOM 4546 O O . GLN B 1 140 ? 40.216 11.190 58.560 1.00 51.44 124 GLN B O 1
ATOM 4552 N N . GLN B 1 141 ? 42.246 11.448 57.599 1.00 59.94 125 GLN B N 1
ATOM 4553 C CA . GLN B 1 141 ? 41.755 12.090 56.386 1.00 61.39 125 GLN B CA 1
ATOM 4554 C C . GLN B 1 141 ? 41.137 11.119 55.391 1.00 60.44 125 GLN B C 1
ATOM 4555 O O . GLN B 1 141 ? 40.363 11.556 54.535 1.00 62.02 125 GLN B O 1
ATOM 4561 N N . ALA B 1 142 ? 41.462 9.827 55.466 1.00 48.54 126 ALA B N 1
ATOM 4562 C CA . ALA B 1 142 ? 41.132 8.897 54.390 1.00 47.04 126 ALA B CA 1
ATOM 4563 C C . ALA B 1 142 ? 39.980 7.947 54.683 1.00 46.43 126 ALA B C 1
ATOM 4564 O O . ALA B 1 142 ? 39.256 7.584 53.755 1.00 45.17 126 ALA B O 1
ATOM 4566 N N . LEU B 1 143 ? 39.795 7.504 55.921 1.00 49.56 127 LEU B N 1
ATOM 4567 C CA . LEU B 1 143 ? 38.845 6.432 56.197 1.00 50.45 127 LEU B CA 1
ATOM 4568 C C . LEU B 1 143 ? 37.552 6.920 56.824 1.00 49.29 127 LEU B C 1
ATOM 4569 O O . LEU B 1 143 ? 36.786 6.102 57.334 1.00 50.81 127 LEU B O 1
ATOM 4574 N N . GLY B 1 144 ? 37.285 8.219 56.786 1.00 53.10 128 GLY B N 1
ATOM 4575 C CA . GLY B 1 144 ? 36.062 8.766 57.327 1.00 54.68 128 GLY B CA 1
ATOM 4576 C C . GLY B 1 144 ? 34.904 8.843 56.359 1.00 54.57 128 GLY B C 1
ATOM 4577 O O . GLY B 1 144 ? 33.869 9.422 56.706 1.00 58.52 128 GLY B O 1
ATOM 4578 N N . ALA B 1 145 ? 35.040 8.285 55.157 1.00 47.18 129 ALA B N 1
ATOM 4579 C CA . ALA B 1 145 ? 33.960 8.326 54.180 1.00 46.41 129 ALA B CA 1
ATOM 4580 C C . ALA B 1 145 ? 32.803 7.434 54.613 1.00 43.52 129 ALA B C 1
ATOM 4581 O O . ALA B 1 145 ? 33.003 6.350 55.176 1.00 44.40 129 ALA B O 1
ATOM 4583 N N . ASP B 1 146 ? 31.585 7.893 54.326 1.00 48.06 130 ASP B N 1
ATOM 4584 C CA . ASP B 1 146 ? 30.392 7.217 54.819 1.00 48.96 130 ASP B CA 1
ATOM 4585 C C . ASP B 1 146 ? 30.208 5.826 54.219 1.00 46.01 130 ASP B C 1
ATOM 4586 O O . ASP B 1 146 ? 29.511 5.003 54.818 1.00 45.11 130 ASP B O 1
ATOM 4591 N N . ASN B 1 147 ? 30.827 5.529 53.072 1.00 39.34 131 ASN B N 1
ATOM 4592 C CA . ASN B 1 147 ? 30.671 4.226 52.437 1.00 35.41 131 ASN B CA 1
ATOM 4593 C C . ASN B 1 147 ? 31.887 3.320 52.647 1.00 35.86 131 ASN B C 1
ATOM 4594 O O . ASN B 1 147 ? 32.011 2.295 51.970 1.00 35.14 131 ASN B O 1
ATOM 4599 N N . ILE B 1 148 ? 32.758 3.651 53.601 1.00 37.18 132 ILE B N 1
ATOM 4600 C CA . ILE B 1 148 ? 33.853 2.784 54.036 1.00 38.35 132 ILE B CA 1
ATOM 4601 C C . ILE B 1 148 ? 33.547 2.274 55.438 1.00 41.12 132 ILE B C 1
ATOM 4602 O O . ILE B 1 148 ? 33.321 3.073 56.358 1.00 42.95 132 ILE B O 1
ATOM 4607 N N . THR B 1 149 ? 33.578 0.955 55.615 1.00 41.47 133 THR B N 1
ATOM 4608 C CA . THR B 1 149 ? 33.452 0.356 56.939 1.00 45.85 133 THR B CA 1
ATOM 4609 C C . THR B 1 149 ? 34.764 -0.334 57.293 1.00 46.94 133 THR B C 1
ATOM 4610 O O . THR B 1 149 ? 35.199 -1.258 56.594 1.00 46.49 133 THR B O 1
ATOM 4614 N N . VAL B 1 150 ? 35.388 0.125 58.372 1.00 41.40 134 VAL B N 1
ATOM 4615 C CA . VAL B 1 150 ? 36.665 -0.408 58.831 1.00 44.35 134 VAL B CA 1
ATOM 4616 C C . VAL B 1 150 ? 36.370 -1.497 59.849 1.00 47.20 134 VAL B C 1
ATOM 4617 O O . VAL B 1 150 ? 35.706 -1.245 60.858 1.00 51.71 134 VAL B O 1
ATOM 4621 N N . ARG B 1 151 ? 36.833 -2.708 59.573 1.00 47.28 135 ARG B N 1
ATOM 4622 C CA . ARG B 1 151 ? 36.658 -3.851 60.463 1.00 48.93 135 ARG B CA 1
ATOM 4623 C C . ARG B 1 151 ? 38.001 -4.152 61.134 1.00 52.03 135 ARG B C 1
ATOM 4624 O O . ARG B 1 151 ? 38.790 -4.961 60.640 1.00 49.64 135 ARG B O 1
ATOM 4632 N N . GLN B 1 152 ? 38.245 -3.488 62.268 1.00 53.60 136 GLN B N 1
ATOM 4633 C CA . GLN B 1 152 ? 39.466 -3.666 63.049 1.00 51.44 136 GLN B CA 1
ATOM 4634 C C . GLN B 1 152 ? 39.455 -5.013 63.760 1.00 51.89 136 GLN B C 1
ATOM 4635 O O . GLN B 1 152 ? 38.428 -5.695 63.846 1.00 53.80 136 GLN B O 1
ATOM 4641 N N . ARG B 1 153 ? 40.620 -5.372 64.301 1.00 47.61 137 ARG B N 1
ATOM 4642 C CA . ARG B 1 153 ? 40.854 -6.667 64.951 1.00 53.15 137 ARG B CA 1
ATOM 4643 C C . ARG B 1 153 ? 40.124 -7.793 64.214 1.00 54.44 137 ARG B C 1
ATOM 4644 O O . ARG B 1 153 ? 39.412 -8.613 64.797 1.00 55.03 137 ARG B O 1
ATOM 4652 N N . THR B 1 154 ? 40.279 -7.791 62.893 1.00 47.27 138 THR B N 1
ATOM 4653 C CA . THR B 1 154 ? 39.691 -8.784 62.007 1.00 46.99 138 THR B CA 1
ATOM 4654 C C . THR B 1 154 ? 40.746 -9.275 61.025 1.00 46.83 138 THR B C 1
ATOM 4655 O O . THR B 1 154 ? 41.358 -8.474 60.299 1.00 45.55 138 THR B O 1
ATOM 4659 N N . GLU B 1 155 ? 40.943 -10.588 60.985 1.00 49.30 139 GLU B N 1
ATOM 4660 C CA . GLU B 1 155 ? 41.998 -11.195 60.180 1.00 54.66 139 GLU B CA 1
ATOM 4661 C C . GLU B 1 155 ? 41.421 -11.775 58.898 1.00 53.82 139 GLU B C 1
ATOM 4662 O O . GLU B 1 155 ? 40.404 -12.474 58.931 1.00 53.25 139 GLU B O 1
ATOM 4668 N N . ALA B 1 156 ? 42.069 -11.479 57.773 1.00 46.94 140 ALA B N 1
ATOM 4669 C CA . ALA B 1 156 ? 41.743 -12.126 56.508 1.00 45.23 140 ALA B CA 1
ATOM 4670 C C . ALA B 1 156 ? 42.392 -13.503 56.492 1.00 46.84 140 ALA B C 1
ATOM 4671 O O . ALA B 1 156 ? 43.622 -13.613 56.520 1.00 48.57 140 ALA B O 1
ATOM 4673 N N . VAL B 1 157 ? 41.575 -14.550 56.458 1.00 47.69 141 VAL B N 1
ATOM 4674 C CA . VAL B 1 157 ? 42.098 -15.913 56.541 1.00 52.69 141 VAL B CA 1
ATOM 4675 C C . VAL B 1 157 ? 42.541 -16.428 55.179 1.00 49.21 141 VAL B C 1
ATOM 4676 O O . VAL B 1 157 ? 43.648 -16.952 55.037 1.00 48.98 141 VAL B O 1
ATOM 4680 N N . GLU B 1 158 ? 41.682 -16.318 54.170 1.00 50.66 142 GLU B N 1
ATOM 4681 C CA . GLU B 1 158 ? 42.010 -16.773 52.825 1.00 57.63 142 GLU B CA 1
ATOM 4682 C C . GLU B 1 158 ? 40.907 -16.298 51.892 1.00 52.62 142 GLU B C 1
ATOM 4683 O O . GLU B 1 158 ? 39.887 -15.763 52.330 1.00 53.73 142 GLU B O 1
ATOM 4689 N N . LEU B 1 159 ? 41.126 -16.496 50.600 1.00 48.18 143 LEU B N 1
ATOM 4690 C CA . LEU B 1 159 ? 40.222 -15.987 49.581 1.00 48.73 143 LEU B CA 1
ATOM 4691 C C . LEU B 1 159 ? 39.245 -17.065 49.141 1.00 53.39 143 LEU B C 1
ATOM 4692 O O . LEU B 1 159 ? 39.525 -18.263 49.241 1.00 56.90 143 LEU B O 1
ATOM 4697 N N . THR B 1 160 ? 38.084 -16.622 48.664 1.00 51.95 144 THR B N 1
ATOM 4698 C CA . THR B 1 160 ? 37.070 -17.503 48.107 1.00 57.00 144 THR B CA 1
ATOM 4699 C C . THR B 1 160 ? 37.007 -17.286 46.605 1.00 55.14 144 THR B C 1
ATOM 4700 O O . THR B 1 160 ? 37.116 -16.149 46.128 1.00 52.81 144 THR B O 1
ATOM 4704 N N . GLY B 1 161 ? 36.847 -18.381 45.865 1.00 47.12 145 GLY B N 1
ATOM 4705 C CA . GLY B 1 161 ? 37.090 -18.344 44.436 1.00 49.87 145 GLY B CA 1
ATOM 4706 C C . GLY B 1 161 ? 36.201 -19.298 43.671 1.00 58.93 145 GLY B C 1
ATOM 4707 O O . GLY B 1 161 ? 35.612 -20.230 44.232 1.00 61.38 145 GLY B O 1
ATOM 4708 N N . SER B 1 162 ? 36.115 -19.048 42.368 1.00 85.24 146 SER B N 1
ATOM 4709 C CA . SER B 1 162 ? 35.325 -19.872 41.465 1.00 90.08 146 SER B CA 1
ATOM 4710 C C . SER B 1 162 ? 36.109 -20.185 40.201 1.00 92.76 146 SER B C 1
ATOM 4711 O O . SER B 1 162 ? 36.149 -19.374 39.277 1.00 94.46 146 SER B O 1
ATOM 4714 N N . SER B 1 166 ? 39.133 -18.394 31.796 1.00 73.87 150 SER B N 1
ATOM 4715 C CA . SER B 1 166 ? 40.373 -19.131 32.009 1.00 75.43 150 SER B CA 1
ATOM 4716 C C . SER B 1 166 ? 40.685 -19.278 33.492 1.00 79.16 150 SER B C 1
ATOM 4717 O O . SER B 1 166 ? 40.432 -20.326 34.091 1.00 86.66 150 SER B O 1
ATOM 4720 N N . GLY B 1 167 ? 41.219 -18.206 34.080 1.00 69.05 151 GLY B N 1
ATOM 4721 C CA . GLY B 1 167 ? 41.795 -18.252 35.409 1.00 65.85 151 GLY B CA 1
ATOM 4722 C C . GLY B 1 167 ? 40.888 -17.913 36.575 1.00 63.53 151 GLY B C 1
ATOM 4723 O O . GLY B 1 167 ? 41.380 -17.570 37.655 1.00 65.44 151 GLY B O 1
ATOM 4724 N N . GLY B 1 168 ? 39.575 -17.993 36.383 1.00 50.16 152 GLY B N 1
ATOM 4725 C CA . GLY B 1 168 ? 38.655 -18.010 37.507 1.00 47.17 152 GLY B CA 1
ATOM 4726 C C . GLY B 1 168 ? 38.280 -16.637 38.035 1.00 41.57 152 GLY B C 1
ATOM 4727 O O . GLY B 1 168 ? 38.437 -15.607 37.374 1.00 43.83 152 GLY B O 1
ATOM 4728 N N . ARG B 1 169 ? 37.784 -16.638 39.273 1.00 48.88 153 ARG B N 1
ATOM 4729 C CA . ARG B 1 169 ? 37.187 -15.448 39.875 1.00 53.71 153 ARG B CA 1
ATOM 4730 C C . ARG B 1 169 ? 37.334 -15.504 41.385 1.00 57.15 153 ARG B C 1
ATOM 4731 O O . ARG B 1 169 ? 36.870 -16.460 42.016 1.00 57.64 153 ARG B O 1
ATOM 4739 N N . VAL B 1 170 ? 37.945 -14.481 41.970 1.00 53.95 154 VAL B N 1
ATOM 4740 C CA . VAL B 1 170 ? 37.882 -14.322 43.417 1.00 52.79 154 VAL B CA 1
ATOM 4741 C C . VAL B 1 170 ? 36.528 -13.712 43.741 1.00 52.80 154 VAL B C 1
ATOM 4742 O O . VAL B 1 170 ? 36.174 -12.647 43.219 1.00 50.80 154 VAL B O 1
ATOM 4746 N N . THR B 1 171 ? 35.762 -14.397 44.583 1.00 46.57 155 THR B N 1
ATOM 4747 C CA . THR B 1 171 ? 34.413 -13.988 44.924 1.00 46.29 155 THR B CA 1
ATOM 4748 C C . THR B 1 171 ? 34.287 -13.438 46.335 1.00 47.85 155 THR B C 1
ATOM 4749 O O . THR B 1 171 ? 33.221 -12.919 46.685 1.00 49.45 155 THR B O 1
ATOM 4753 N N . GLY B 1 172 ? 35.320 -13.546 47.157 1.00 47.97 156 GLY B N 1
ATOM 4754 C CA . GLY B 1 172 ? 35.180 -13.139 48.538 1.00 48.23 156 GLY B CA 1
ATOM 4755 C C . GLY B 1 172 ? 36.383 -13.546 49.357 1.00 50.79 156 GLY B C 1
ATOM 4756 O O . GLY B 1 172 ? 37.386 -14.056 48.842 1.00 50.44 156 GLY B O 1
ATOM 4757 N N . VAL B 1 173 ? 36.257 -13.301 50.658 1.00 47.86 157 VAL B N 1
ATOM 4758 C CA . VAL B 1 173 ? 37.338 -13.520 51.607 1.00 46.23 157 VAL B CA 1
ATOM 4759 C C . VAL B 1 173 ? 36.751 -14.193 52.839 1.00 49.75 157 VAL B C 1
ATOM 4760 O O . VAL B 1 173 ? 35.743 -13.732 53.387 1.00 48.02 157 VAL B O 1
ATOM 4764 N N . VAL B 1 174 ? 37.367 -15.298 53.254 1.00 48.02 158 VAL B N 1
ATOM 4765 C CA . VAL B 1 174 ? 37.063 -15.917 54.537 1.00 47.53 158 VAL B CA 1
ATOM 4766 C C . VAL B 1 174 ? 37.697 -15.051 55.617 1.00 46.99 158 VAL B C 1
ATOM 4767 O O . VAL B 1 174 ? 38.900 -14.774 55.575 1.00 49.57 158 VAL B O 1
ATOM 4771 N N . VAL B 1 175 ? 36.900 -14.582 56.567 1.00 50.51 159 VAL B N 1
ATOM 4772 C CA . VAL B 1 175 ? 37.434 -13.627 57.528 1.00 51.53 159 VAL B CA 1
ATOM 4773 C C . VAL B 1 175 ? 37.259 -14.171 58.944 1.00 57.06 159 VAL B C 1
ATOM 4774 O O . VAL B 1 175 ? 36.379 -14.998 59.209 1.00 53.92 159 VAL B O 1
ATOM 4778 N N . ARG B 1 176 ? 38.118 -13.703 59.857 1.00 60.62 160 ARG B N 1
ATOM 4779 C CA . ARG B 1 176 ? 38.166 -14.170 61.242 1.00 65.54 160 ARG B CA 1
ATOM 4780 C C . ARG B 1 176 ? 37.992 -12.995 62.198 1.00 62.43 160 ARG B C 1
ATOM 4781 O O . ARG B 1 176 ? 38.880 -12.141 62.306 1.00 60.88 160 ARG B O 1
ATOM 4789 N N . ASP B 1 177 ? 36.872 -12.963 62.912 1.00 58.99 161 ASP B N 1
ATOM 4790 C CA . ASP B 1 177 ? 36.766 -12.090 64.072 1.00 62.08 161 ASP B CA 1
ATOM 4791 C C . ASP B 1 177 ? 37.591 -12.679 65.211 1.00 71.71 161 ASP B C 1
ATOM 4792 O O . ASP B 1 177 ? 37.511 -13.879 65.495 1.00 75.05 161 ASP B O 1
ATOM 4797 N N . LEU B 1 178 ? 38.406 -11.844 65.861 1.00 67.24 162 LEU B N 1
ATOM 4798 C CA . LEU B 1 178 ? 39.331 -12.381 66.853 1.00 68.79 162 LEU B CA 1
ATOM 4799 C C . LEU B 1 178 ? 39.073 -11.929 68.290 1.00 69.50 162 LEU B C 1
ATOM 4800 O O . LEU B 1 178 ? 39.632 -12.535 69.211 1.00 71.72 162 LEU B O 1
ATOM 4805 N N . ASP B 1 179 ? 38.241 -10.910 68.522 1.00 75.91 163 ASP B N 1
ATOM 4806 C CA . ASP B 1 179 ? 37.724 -10.705 69.873 1.00 78.51 163 ASP B CA 1
ATOM 4807 C C . ASP B 1 179 ? 36.762 -11.825 70.245 1.00 79.08 163 ASP B C 1
ATOM 4808 O O . ASP B 1 179 ? 36.827 -12.371 71.353 1.00 80.14 163 ASP B O 1
ATOM 4813 N N . SER B 1 180 ? 35.856 -12.167 69.330 1.00 69.40 164 SER B N 1
ATOM 4814 C CA . SER B 1 180 ? 35.177 -13.454 69.310 1.00 67.24 164 SER B CA 1
ATOM 4815 C C . SER B 1 180 ? 36.060 -14.440 68.539 1.00 69.63 164 SER B C 1
ATOM 4816 O O . SER B 1 180 ? 37.211 -14.146 68.220 1.00 71.53 164 SER B O 1
ATOM 4819 N N . GLY B 1 181 ? 35.558 -15.626 68.229 1.00 78.68 165 GLY B N 1
ATOM 4820 C CA . GLY B 1 181 ? 36.377 -16.530 67.443 1.00 76.25 165 GLY B CA 1
ATOM 4821 C C . GLY B 1 181 ? 35.778 -16.845 66.091 1.00 71.72 165 GLY B C 1
ATOM 4822 O O . GLY B 1 181 ? 36.357 -17.603 65.305 1.00 67.62 165 GLY B O 1
ATOM 4823 N N . ARG B 1 182 ? 34.626 -16.242 65.809 1.00 62.84 166 ARG B N 1
ATOM 4824 C CA . ARG B 1 182 ? 33.778 -16.669 64.703 1.00 63.95 166 ARG B CA 1
ATOM 4825 C C . ARG B 1 182 ? 34.413 -16.320 63.357 1.00 67.65 166 ARG B C 1
ATOM 4826 O O . ARG B 1 182 ? 34.733 -15.153 63.095 1.00 69.13 166 ARG B O 1
ATOM 4829 N N . GLN B 1 183 ? 34.605 -17.332 62.506 1.00 71.54 167 GLN B N 1
ATOM 4830 C CA . GLN B 1 183 ? 34.930 -17.054 61.118 1.00 67.41 167 GLN B CA 1
ATOM 4831 C C . GLN B 1 183 ? 33.660 -16.738 60.337 1.00 67.02 167 GLN B C 1
ATOM 4832 O O . GLN B 1 183 ? 32.538 -16.984 60.782 1.00 67.04 167 GLN B O 1
ATOM 4838 N N . GLU B 1 184 ? 33.856 -16.208 59.135 1.00 64.92 168 GLU B N 1
ATOM 4839 C CA . GLU B 1 184 ? 32.757 -15.605 58.402 1.00 64.08 168 GLU B CA 1
ATOM 4840 C C . GLU B 1 184 ? 33.185 -15.414 56.959 1.00 55.77 168 GLU B C 1
ATOM 4841 O O . GLU B 1 184 ? 34.315 -14.997 56.697 1.00 52.66 168 GLU B O 1
ATOM 4847 N N . GLN B 1 185 ? 32.292 -15.728 56.030 1.00 55.29 169 GLN B N 1
ATOM 4848 C CA . GLN B 1 185 ? 32.577 -15.496 54.624 1.00 57.63 169 GLN B CA 1
ATOM 4849 C C . GLN B 1 185 ? 32.122 -14.078 54.286 1.00 52.55 169 GLN B C 1
ATOM 4850 O O . GLN B 1 185 ? 30.976 -13.709 54.556 1.00 57.02 169 GLN B O 1
ATOM 4856 N N . LEU B 1 186 ? 33.035 -13.276 53.742 1.00 48.40 170 LEU B N 1
ATOM 4857 C CA . LEU B 1 186 ? 32.780 -11.893 53.351 1.00 44.81 170 LEU B CA 1
ATOM 4858 C C . LEU B 1 186 ? 32.744 -11.819 51.830 1.00 43.33 170 LEU B C 1
ATOM 4859 O O . LEU B 1 186 ? 33.793 -11.873 51.182 1.00 43.57 170 LEU B O 1
ATOM 4864 N N . GLU B 1 187 ? 31.543 -11.712 51.265 1.00 46.25 171 GLU B N 1
ATOM 4865 C CA . GLU B 1 187 ? 31.397 -11.636 49.814 1.00 44.88 171 GLU B CA 1
ATOM 4866 C C . GLU B 1 187 ? 31.871 -10.286 49.288 1.00 47.14 171 GLU B C 1
ATOM 4867 O O . GLU B 1 187 ? 31.765 -9.264 49.971 1.00 46.89 171 GLU B O 1
ATOM 4873 N N . ALA B 1 188 ? 32.399 -10.294 48.059 1.00 44.21 172 ALA B N 1
ATOM 4874 C CA . ALA B 1 188 ? 32.876 -9.076 47.407 1.00 43.71 172 ALA B CA 1
ATOM 4875 C C . ALA B 1 188 ? 33.022 -9.303 45.903 1.00 42.36 172 ALA B C 1
ATOM 4876 O O . ALA B 1 188 ? 33.312 -10.417 45.456 1.00 42.04 172 ALA B O 1
ATOM 4878 N N . ASP B 1 189 ? 32.838 -8.223 45.134 1.00 41.60 173 ASP B N 1
ATOM 4879 C CA . ASP B 1 189 ? 33.109 -8.200 43.696 1.00 40.25 173 ASP B CA 1
ATOM 4880 C C . ASP B 1 189 ? 34.555 -7.874 43.362 1.00 37.63 173 ASP B C 1
ATOM 4881 O O . ASP B 1 189 ? 35.011 -8.197 42.264 1.00 39.81 173 ASP B O 1
ATOM 4886 N N . LEU B 1 190 ? 35.270 -7.229 44.276 1.00 34.04 174 LEU B N 1
ATOM 4887 C CA . LEU B 1 190 ? 36.664 -6.861 44.115 1.00 32.67 174 LEU B CA 1
ATOM 4888 C C . LEU B 1 190 ? 37.356 -7.007 45.454 1.00 35.93 174 LEU B C 1
ATOM 4889 O O . LEU B 1 190 ? 36.871 -6.492 46.467 1.00 33.90 174 LEU B O 1
ATOM 4894 N N . VAL B 1 191 ? 38.481 -7.718 45.453 1.00 33.00 175 VAL B N 1
ATOM 4895 C CA . VAL B 1 191 ? 39.300 -7.911 46.643 1.00 34.12 175 VAL B CA 1
ATOM 4896 C C . VAL B 1 191 ? 40.685 -7.362 46.340 1.00 33.21 175 VAL B C 1
ATOM 4897 O O . VAL B 1 191 ? 41.250 -7.637 45.270 1.00 33.23 175 VAL B O 1
ATOM 4901 N N . ILE B 1 192 ? 41.204 -6.544 47.255 1.00 39.24 176 ILE B N 1
ATOM 4902 C CA . ILE B 1 192 ? 42.513 -5.915 47.109 1.00 34.57 176 ILE B CA 1
ATOM 4903 C C . ILE B 1 192 ? 43.416 -6.489 48.182 1.00 36.65 176 ILE B C 1
ATOM 4904 O O . ILE B 1 192 ? 43.107 -6.378 49.378 1.00 40.30 176 ILE B O 1
ATOM 4909 N N . ASP B 1 193 ? 44.533 -7.092 47.776 1.00 35.81 177 ASP B N 1
ATOM 4910 C CA . ASP B 1 193 ? 45.515 -7.565 48.748 1.00 36.51 177 ASP B CA 1
ATOM 4911 C C . ASP B 1 193 ? 46.464 -6.420 49.074 1.00 34.57 177 ASP B C 1
ATOM 4912 O O . ASP B 1 193 ? 47.315 -6.051 48.254 1.00 36.64 177 ASP B O 1
ATOM 4917 N N . ALA B 1 194 ? 46.333 -5.868 50.278 1.00 33.94 178 ALA B N 1
ATOM 4918 C CA . ALA B 1 194 ? 47.233 -4.825 50.747 1.00 33.83 178 ALA B CA 1
ATOM 4919 C C . ALA B 1 194 ? 47.876 -5.220 52.076 1.00 34.79 178 ALA B C 1
ATOM 4920 O O . ALA B 1 194 ? 48.169 -4.358 52.907 1.00 35.00 178 ALA B O 1
ATOM 4922 N N . THR B 1 195 ? 48.115 -6.518 52.273 1.00 35.42 179 THR B N 1
ATOM 4923 C CA . THR B 1 195 ? 48.573 -7.038 53.558 1.00 36.44 179 THR B CA 1
ATOM 4924 C C . THR B 1 195 ? 50.087 -7.026 53.716 1.00 36.57 179 THR B C 1
ATOM 4925 O O . THR B 1 195 ? 50.597 -7.581 54.697 1.00 37.45 179 THR B O 1
ATOM 4929 N N . GLY B 1 196 ? 50.813 -6.431 52.776 1.00 37.68 180 GLY B N 1
ATOM 4930 C CA . GLY B 1 196 ? 52.215 -6.127 52.986 1.00 39.51 180 GLY B CA 1
ATOM 4931 C C . GLY B 1 196 ? 53.165 -7.239 52.590 1.00 41.46 180 GLY B C 1
ATOM 4932 O O . GLY B 1 196 ? 52.808 -8.253 51.975 1.00 40.80 180 GLY B O 1
ATOM 4933 N N . ARG B 1 197 ? 54.428 -7.014 52.967 1.00 43.58 181 ARG B N 1
ATOM 4934 C CA . ARG B 1 197 ? 55.506 -7.917 52.592 1.00 46.17 181 ARG B CA 1
ATOM 4935 C C . ARG B 1 197 ? 55.254 -9.328 53.103 1.00 48.36 181 ARG B C 1
ATOM 4936 O O . ARG B 1 197 ? 55.638 -10.308 52.451 1.00 48.13 181 ARG B O 1
ATOM 4944 N N . GLY B 1 198 ? 54.582 -9.454 54.241 1.00 41.83 182 GLY B N 1
ATOM 4945 C CA . GLY B 1 198 ? 54.267 -10.743 54.809 1.00 44.06 182 GLY B CA 1
ATOM 4946 C C . GLY B 1 198 ? 53.003 -11.375 54.284 1.00 45.60 182 GLY B C 1
ATOM 4947 O O . GLY B 1 198 ? 52.512 -12.334 54.888 1.00 44.36 182 GLY B O 1
ATOM 4948 N N . SER B 1 199 ? 52.470 -10.882 53.171 1.00 45.38 183 SER B N 1
ATOM 4949 C CA . SER B 1 199 ? 51.187 -11.370 52.695 1.00 46.90 183 SER B CA 1
ATOM 4950 C C . SER B 1 199 ? 51.287 -12.859 52.390 1.00 48.13 183 SER B C 1
ATOM 4951 O O . SER B 1 199 ? 52.337 -13.362 51.972 1.00 44.05 183 SER B O 1
ATOM 4954 N N . ARG B 1 200 ? 50.195 -13.570 52.641 1.00 45.09 184 ARG B N 1
ATOM 4955 C CA . ARG B 1 200 ? 50.071 -14.965 52.249 1.00 47.02 184 ARG B CA 1
ATOM 4956 C C . ARG B 1 200 ? 49.467 -15.124 50.857 1.00 43.49 184 ARG B C 1
ATOM 4957 O O . ARG B 1 200 ? 48.840 -16.156 50.579 1.00 42.24 184 ARG B O 1
ATOM 4960 N N . LEU B 1 201 ? 49.638 -14.125 49.973 1.00 51.18 185 LEU B N 1
ATOM 4961 C CA . LEU B 1 201 ? 48.984 -14.167 48.666 1.00 46.19 185 LEU B CA 1
ATOM 4962 C C . LEU B 1 201 ? 49.351 -15.431 47.906 1.00 42.82 185 LEU B C 1
ATOM 4963 O O . LEU B 1 201 ? 48.498 -16.044 47.256 1.00 43.81 185 LEU B O 1
ATOM 4968 N N . LYS B 1 202 ? 50.612 -15.851 47.988 1.00 44.80 186 LYS B N 1
ATOM 4969 C CA . LYS B 1 202 ? 51.022 -17.030 47.238 1.00 46.00 186 LYS B CA 1
ATOM 4970 C C . LYS B 1 202 ? 50.309 -18.280 47.754 1.00 43.79 186 LYS B C 1
ATOM 4971 O O . LYS B 1 202 ? 49.923 -19.154 46.969 1.00 44.30 186 LYS B O 1
ATOM 4977 N N . GLN B 1 203 ? 50.106 -18.371 49.070 1.00 47.76 187 GLN B N 1
ATOM 4978 C CA . GLN B 1 203 ? 49.320 -19.472 49.621 1.00 52.71 187 GLN B CA 1
ATOM 4979 C C . GLN B 1 203 ? 47.895 -19.412 49.097 1.00 52.57 187 GLN B C 1
ATOM 4980 O O . GLN B 1 203 ? 47.372 -20.393 48.556 1.00 49.86 187 GLN B O 1
ATOM 4986 N N . TRP B 1 204 ? 47.261 -18.246 49.232 1.00 50.39 188 TRP B N 1
ATOM 4987 C CA . TRP B 1 204 ? 45.866 -18.101 48.839 1.00 46.00 188 TRP B CA 1
ATOM 4988 C C . TRP B 1 204 ? 45.675 -18.434 47.369 1.00 42.45 188 TRP B C 1
ATOM 4989 O O . TRP B 1 204 ? 44.691 -19.084 46.993 1.00 44.19 188 TRP B O 1
ATOM 5000 N N . LEU B 1 205 ? 46.599 -17.969 46.522 1.00 46.66 189 LEU B N 1
ATOM 5001 C CA . LEU B 1 205 ? 46.509 -18.229 45.087 1.00 44.54 189 LEU B CA 1
ATOM 5002 C C . LEU B 1 205 ? 46.633 -19.718 44.803 1.00 48.00 189 LEU B C 1
ATOM 5003 O O . LEU B 1 205 ? 45.862 -20.281 44.016 1.00 47.77 189 LEU B O 1
ATOM 5008 N N . ALA B 1 206 ? 47.612 -20.370 45.439 1.00 49.83 190 ALA B N 1
ATOM 5009 C CA . ALA B 1 206 ? 47.792 -21.804 45.260 1.00 52.54 190 ALA B CA 1
ATOM 5010 C C . ALA B 1 206 ? 46.519 -22.564 45.601 1.00 51.47 190 ALA B C 1
ATOM 5011 O O . ALA B 1 206 ? 46.088 -23.434 44.836 1.00 48.65 190 ALA B O 1
ATOM 5013 N N . ALA B 1 207 ? 45.880 -22.211 46.725 1.00 58.86 191 ALA B N 1
ATOM 5014 C CA . ALA B 1 207 ? 44.650 -22.878 47.144 1.00 61.94 191 ALA B CA 1
ATOM 5015 C C . ALA B 1 207 ? 43.543 -22.734 46.106 1.00 63.82 191 ALA B C 1
ATOM 5016 O O . ALA B 1 207 ? 42.764 -23.671 45.883 1.00 65.52 191 ALA B O 1
ATOM 5018 N N . LEU B 1 208 ? 43.444 -21.566 45.473 1.00 52.76 192 LEU B N 1
ATOM 5019 C CA . LEU B 1 208 ? 42.431 -21.345 44.456 1.00 52.81 192 LEU B CA 1
ATOM 5020 C C . LEU B 1 208 ? 42.724 -22.087 43.160 1.00 53.33 192 LEU B C 1
ATOM 5021 O O . LEU B 1 208 ? 41.889 -22.053 42.249 1.00 52.16 192 LEU B O 1
ATOM 5026 N N . GLY B 1 209 ? 43.880 -22.739 43.051 1.00 48.19 193 GLY B N 1
ATOM 5027 C CA . GLY B 1 209 ? 44.262 -23.369 41.807 1.00 45.16 193 GLY B CA 1
ATOM 5028 C C . GLY B 1 209 ? 44.791 -22.414 40.767 1.00 47.62 193 GLY B C 1
ATOM 5029 O O . GLY B 1 209 ? 44.607 -22.653 39.568 1.00 51.04 193 GLY B O 1
ATOM 5030 N N . VAL B 1 210 ? 45.431 -21.327 41.190 1.00 54.81 194 VAL B N 1
ATOM 5031 C CA . VAL B 1 210 ? 46.031 -20.349 40.281 1.00 56.79 194 VAL B CA 1
ATOM 5032 C C . VAL B 1 210 ? 47.476 -20.768 40.024 1.00 54.00 194 VAL B C 1
ATOM 5033 O O . VAL B 1 210 ? 48.184 -21.126 40.976 1.00 53.01 194 VAL B O 1
ATOM 5037 N N . PRO B 1 211 ? 47.947 -20.769 38.773 1.00 47.01 195 PRO B N 1
ATOM 5038 C CA . PRO B 1 211 ? 49.371 -21.035 38.523 1.00 48.33 195 PRO B CA 1
ATOM 5039 C C . PRO B 1 211 ? 50.259 -20.049 39.272 1.00 46.31 195 PRO B C 1
ATOM 5040 O O . PRO B 1 211 ? 49.850 -18.936 39.602 1.00 46.56 195 PRO B O 1
ATOM 5044 N N . ALA B 1 212 ? 51.486 -20.467 39.553 1.00 46.66 196 ALA B N 1
ATOM 5045 C CA . ALA B 1 212 ? 52.374 -19.619 40.335 1.00 47.14 196 ALA B CA 1
ATOM 5046 C C . ALA B 1 212 ? 52.848 -18.425 39.511 1.00 42.31 196 ALA B C 1
ATOM 5047 O O . ALA B 1 212 ? 53.042 -18.513 38.295 1.00 39.50 196 ALA B O 1
ATOM 5049 N N . LEU B 1 213 ? 53.041 -17.303 40.203 1.00 44.95 197 LEU B N 1
ATOM 5050 C CA . LEU B 1 213 ? 53.432 -16.043 39.586 1.00 43.98 197 LEU B CA 1
ATOM 5051 C C . LEU B 1 213 ? 54.918 -16.002 39.273 1.00 46.10 197 LEU B C 1
ATOM 5052 O O . LEU B 1 213 ? 55.737 -16.619 39.957 1.00 47.97 197 LEU B O 1
ATOM 5057 N N . GLU B 1 214 ? 55.260 -15.249 38.234 1.00 43.21 198 GLU B N 1
ATOM 5058 C CA . GLU B 1 214 ? 56.645 -14.874 38.015 1.00 44.78 198 GLU B CA 1
ATOM 5059 C C . GLU B 1 214 ? 57.079 -13.850 39.057 1.00 42.95 198 GLU B C 1
ATOM 5060 O O . GLU B 1 214 ? 56.294 -12.993 39.474 1.00 40.09 198 GLU B O 1
ATOM 5066 N N . GLU B 1 215 ? 58.351 -13.923 39.458 1.00 45.63 199 GLU B N 1
ATOM 5067 C CA . GLU B 1 215 ? 58.849 -13.108 40.561 1.00 45.27 199 GLU B CA 1
ATOM 5068 C C . GLU B 1 215 ? 60.339 -12.833 40.395 1.00 46.48 199 GLU B C 1
ATOM 5069 O O . GLU B 1 215 ? 61.110 -13.746 40.087 1.00 49.58 199 GLU B O 1
ATOM 5075 N N . ASP B 1 216 ? 60.740 -11.575 40.604 1.00 41.89 200 ASP B N 1
ATOM 5076 C CA . ASP B 1 216 ? 62.146 -11.176 40.607 1.00 37.24 200 ASP B CA 1
ATOM 5077 C C . ASP B 1 216 ? 62.586 -10.807 42.017 1.00 38.91 200 ASP B C 1
ATOM 5078 O O . ASP B 1 216 ? 61.856 -10.137 42.751 1.00 37.83 200 ASP B O 1
ATOM 5083 N N . VAL B 1 217 ? 63.791 -11.237 42.390 1.00 38.42 201 VAL B N 1
ATOM 5084 C CA . VAL B 1 217 ? 64.399 -10.875 43.662 1.00 38.97 201 VAL B CA 1
ATOM 5085 C C . VAL B 1 217 ? 65.824 -10.408 43.414 1.00 38.83 201 VAL B C 1
ATOM 5086 O O . VAL B 1 217 ? 66.556 -11.012 42.623 1.00 40.41 201 VAL B O 1
ATOM 5090 N N . VAL B 1 218 ? 66.202 -9.311 44.063 1.00 34.07 202 VAL B N 1
ATOM 5091 C CA . VAL B 1 218 ? 67.601 -8.910 44.206 1.00 34.15 202 VAL B CA 1
ATOM 5092 C C . VAL B 1 218 ? 67.757 -8.646 45.695 1.00 36.79 202 VAL B C 1
ATOM 5093 O O . VAL B 1 218 ? 67.242 -7.641 46.206 1.00 35.97 202 VAL B O 1
ATOM 5097 N N . ASP B 1 219 ? 68.425 -9.567 46.404 1.00 39.46 203 ASP B N 1
ATOM 5098 C CA . ASP B 1 219 ? 68.448 -9.610 47.867 1.00 41.46 203 ASP B CA 1
ATOM 5099 C C . ASP B 1 219 ? 69.871 -9.367 48.361 1.00 42.59 203 ASP B C 1
ATOM 5100 O O . ASP B 1 219 ? 70.690 -10.292 48.411 1.00 38.99 203 ASP B O 1
ATOM 5105 N N . ALA B 1 220 ? 70.150 -8.132 48.766 1.00 44.30 204 ALA B N 1
ATOM 5106 C CA . ALA B 1 220 ? 71.442 -7.794 49.339 1.00 45.18 204 ALA B CA 1
ATOM 5107 C C . ALA B 1 220 ? 71.555 -8.162 50.815 1.00 46.05 204 ALA B C 1
ATOM 5108 O O . ALA B 1 220 ? 72.605 -7.912 51.418 1.00 46.49 204 ALA B O 1
ATOM 5110 N N . GLY B 1 221 ? 70.512 -8.741 51.407 1.00 41.15 205 GLY B N 1
ATOM 5111 C CA . GLY B 1 221 ? 70.542 -9.123 52.805 1.00 43.16 205 GLY B CA 1
ATOM 5112 C C . GLY B 1 221 ? 70.668 -7.936 53.735 1.00 43.73 205 GLY B C 1
ATOM 5113 O O . GLY B 1 221 ? 71.491 -7.926 54.651 1.00 41.82 205 GLY B O 1
ATOM 5114 N N . VAL B 1 222 ? 69.847 -6.934 53.524 1.00 43.66 206 VAL B N 1
ATOM 5115 C CA . VAL B 1 222 ? 69.927 -5.708 54.306 1.00 45.94 206 VAL B CA 1
ATOM 5116 C C . VAL B 1 222 ? 69.237 -5.911 55.653 1.00 46.82 206 VAL B C 1
ATOM 5117 O O . VAL B 1 222 ? 68.165 -6.528 55.734 1.00 44.13 206 VAL B O 1
ATOM 5121 N N . ALA B 1 223 ? 69.861 -5.410 56.721 1.00 44.66 207 ALA B N 1
ATOM 5122 C CA . ALA B 1 223 ? 69.277 -5.432 58.056 1.00 44.17 207 ALA B CA 1
ATOM 5123 C C . ALA B 1 223 ? 69.388 -4.050 58.686 1.00 40.73 207 ALA B C 1
ATOM 5124 O O . ALA B 1 223 ? 70.256 -3.255 58.327 1.00 44.61 207 ALA B O 1
ATOM 5126 N N . TYR B 1 224 ? 68.497 -3.776 59.641 1.00 46.87 208 TYR B N 1
ATOM 5127 C CA . TYR B 1 224 ? 68.351 -2.468 60.274 1.00 49.25 208 TYR B CA 1
ATOM 5128 C C . TYR B 1 224 ? 68.430 -2.583 61.795 1.00 50.06 208 TYR B C 1
ATOM 5129 O O . TYR B 1 224 ? 67.962 -3.564 62.375 1.00 48.54 208 TYR B O 1
ATOM 5138 N N . ALA B 1 225 ? 69.019 -1.565 62.440 1.00 45.27 209 ALA B N 1
ATOM 5139 C CA . ALA B 1 225 ? 68.982 -1.417 63.899 1.00 47.59 209 ALA B CA 1
ATOM 5140 C C . ALA B 1 225 ? 68.684 0.034 64.258 1.00 45.51 209 ALA B C 1
ATOM 5141 O O . ALA B 1 225 ? 69.308 0.955 63.721 1.00 43.18 209 ALA B O 1
ATOM 5143 N N . THR B 1 226 ? 67.736 0.251 65.165 1.00 45.28 210 THR B N 1
ATOM 5144 C CA . THR B 1 226 ? 67.251 1.607 65.389 1.00 47.89 210 THR B CA 1
ATOM 5145 C C . THR B 1 226 ? 67.066 1.895 66.867 1.00 49.09 210 THR B C 1
ATOM 5146 O O . THR B 1 226 ? 66.632 1.032 67.633 1.00 47.33 210 THR B O 1
ATOM 5150 N N . ARG B 1 227 ? 67.361 3.131 67.252 1.00 46.74 211 ARG B N 1
ATOM 5151 C CA . ARG B 1 227 ? 67.015 3.607 68.576 1.00 48.85 211 ARG B CA 1
ATOM 5152 C C . ARG B 1 227 ? 66.533 5.051 68.493 1.00 47.93 211 ARG B C 1
ATOM 5153 O O . ARG B 1 227 ? 66.917 5.817 67.598 1.00 45.29 211 ARG B O 1
ATOM 5161 N N . LEU B 1 228 ? 65.616 5.376 69.395 1.00 50.88 212 LEU B N 1
ATOM 5162 C CA . LEU B 1 228 ? 65.149 6.734 69.626 1.00 50.68 212 LEU B CA 1
ATOM 5163 C C . LEU B 1 228 ? 66.040 7.425 70.651 1.00 51.05 212 LEU B C 1
ATOM 5164 O O . LEU B 1 228 ? 66.537 6.805 71.592 1.00 51.89 212 LEU B O 1
ATOM 5169 N N . PHE B 1 229 ? 66.217 8.724 70.468 1.00 49.35 213 PHE B N 1
ATOM 5170 C CA . PHE B 1 229 ? 67.038 9.516 71.370 1.00 54.06 213 PHE B CA 1
ATOM 5171 C C . PHE B 1 229 ? 66.348 10.849 71.592 1.00 60.06 213 PHE B C 1
ATOM 5172 O O . PHE B 1 229 ? 65.780 11.425 70.656 1.00 57.96 213 PHE B O 1
ATOM 5180 N N . LYS B 1 230 ? 66.391 11.335 72.827 1.00 63.45 214 LYS B N 1
ATOM 5181 C CA . LYS B 1 230 ? 66.079 12.735 73.064 1.00 63.78 214 LYS B CA 1
ATOM 5182 C C . LYS B 1 230 ? 67.143 13.590 72.384 1.00 59.95 214 LYS B C 1
ATOM 5183 O O . LYS B 1 230 ? 68.328 13.255 72.401 1.00 60.36 214 LYS B O 1
ATOM 5186 N N . ALA B 1 231 ? 66.718 14.676 71.759 1.00 60.00 215 ALA B N 1
ATOM 5187 C CA . ALA B 1 231 ? 67.615 15.548 71.018 1.00 61.77 215 ALA B CA 1
ATOM 5188 C C . ALA B 1 231 ? 67.852 16.846 71.779 1.00 64.30 215 ALA B C 1
ATOM 5189 O O . ALA B 1 231 ? 67.063 17.214 72.655 1.00 65.60 215 ALA B O 1
ATOM 5191 N N . PRO B 1 232 ? 68.942 17.554 71.490 1.00 76.80 216 PRO B N 1
ATOM 5192 C CA . PRO B 1 232 ? 69.159 18.846 72.135 1.00 80.09 216 PRO B CA 1
ATOM 5193 C C . PRO B 1 232 ? 68.005 19.788 71.864 1.00 81.98 216 PRO B C 1
ATOM 5194 O O . PRO B 1 232 ? 67.342 19.706 70.810 1.00 78.64 216 PRO B O 1
ATOM 5198 N N . PRO B 1 233 ? 67.704 20.702 72.809 1.00 88.52 217 PRO B N 1
ATOM 5199 C CA . PRO B 1 233 ? 66.617 21.667 72.596 1.00 87.14 217 PRO B CA 1
ATOM 5200 C C . PRO B 1 233 ? 66.828 22.499 71.344 1.00 79.56 217 PRO B C 1
ATOM 5201 O O . PRO B 1 233 ? 67.714 23.358 71.287 1.00 78.27 217 PRO B O 1
ATOM 5205 N N . GLY B 1 234 ? 66.007 22.247 70.334 1.00 69.29 218 GLY B N 1
ATOM 5206 C CA . GLY B 1 234 ? 66.166 22.879 69.049 1.00 64.96 218 GLY B CA 1
ATOM 5207 C C . GLY B 1 234 ? 66.918 22.061 68.028 1.00 61.57 218 GLY B C 1
ATOM 5208 O O . GLY B 1 234 ? 67.186 22.573 66.937 1.00 59.63 218 GLY B O 1
ATOM 5209 N N . ALA B 1 235 ? 67.273 20.811 68.345 1.00 60.61 219 ALA B N 1
ATOM 5210 C CA . ALA B 1 235 ? 68.010 19.994 67.384 1.00 62.39 219 ALA B CA 1
ATOM 5211 C C . ALA B 1 235 ? 67.109 19.497 66.256 1.00 62.38 219 ALA B C 1
ATOM 5212 O O . ALA B 1 235 ? 67.550 19.407 65.105 1.00 60.22 219 ALA B O 1
ATOM 5214 N N . THR B 1 236 ? 65.846 19.176 66.555 1.00 54.35 220 THR B N 1
ATOM 5215 C CA . THR B 1 236 ? 64.966 18.695 65.496 1.00 49.74 220 THR B CA 1
ATOM 5216 C C . THR B 1 236 ? 64.562 19.807 64.541 1.00 49.16 220 THR B C 1
ATOM 5217 O O . THR B 1 236 ? 64.170 19.521 63.407 1.00 50.63 220 THR B O 1
ATOM 5221 N N . THR B 1 237 ? 64.662 21.062 64.965 1.00 58.35 221 THR B N 1
ATOM 5222 C CA . THR B 1 237 ? 64.204 22.176 64.148 1.00 61.91 221 THR B CA 1
ATOM 5223 C C . THR B 1 237 ? 65.312 22.741 63.273 1.00 65.14 221 THR B C 1
ATOM 5224 O O . THR B 1 237 ? 65.057 23.149 62.136 1.00 64.42 221 THR B O 1
ATOM 5228 N N . HIS B 1 238 ? 66.545 22.767 63.785 1.00 75.77 222 HIS B N 1
ATOM 5229 C CA . HIS B 1 238 ? 67.629 23.502 63.154 1.00 79.58 222 HIS B CA 1
ATOM 5230 C C . HIS B 1 238 ? 68.828 22.646 62.772 1.00 75.32 222 HIS B C 1
ATOM 5231 O O . HIS B 1 238 ? 69.723 23.146 62.080 1.00 78.15 222 HIS B O 1
ATOM 5238 N N . PHE B 1 239 ? 68.877 21.381 63.184 1.00 58.02 223 PHE B N 1
ATOM 5239 C CA . PHE B 1 239 ? 70.015 20.532 62.879 1.00 55.24 223 PHE B CA 1
ATOM 5240 C C . PHE B 1 239 ? 69.653 19.594 61.736 1.00 53.67 223 PHE B C 1
ATOM 5241 O O . PHE B 1 239 ? 68.670 18.843 61.848 1.00 48.21 223 PHE B O 1
ATOM 5249 N N . PRO B 1 240 ? 70.414 19.584 60.641 1.00 50.95 224 PRO B N 1
ATOM 5250 C CA . PRO B 1 240 ? 70.030 18.789 59.470 1.00 45.92 224 PRO B CA 1
ATOM 5251 C C . PRO B 1 240 ? 70.047 17.299 59.775 1.00 44.74 224 PRO B C 1
ATOM 5252 O O . PRO B 1 240 ? 70.667 16.838 60.737 1.00 47.53 224 PRO B O 1
ATOM 5256 N N . ALA B 1 241 ? 69.337 16.543 58.940 1.00 44.93 225 ALA B N 1
ATOM 5257 C CA . ALA B 1 241 ? 69.485 15.098 58.936 1.00 44.17 225 ALA B CA 1
ATOM 5258 C C . ALA B 1 241 ? 70.920 14.746 58.577 1.00 44.04 225 ALA B C 1
ATOM 5259 O O . ALA B 1 241 ? 71.651 15.553 58.004 1.00 43.60 225 ALA B O 1
ATOM 5261 N N . VAL B 1 242 ? 71.350 13.542 58.941 1.00 49.30 226 VAL B N 1
ATOM 5262 C CA . VAL B 1 242 ? 72.725 13.155 58.660 1.00 48.46 226 VAL B CA 1
ATOM 5263 C C . VAL B 1 242 ? 72.673 11.734 58.115 1.00 50.62 226 VAL B C 1
ATOM 5264 O O . VAL B 1 242 ? 72.051 10.857 58.730 1.00 49.22 226 VAL B O 1
ATOM 5268 N N . ASN B 1 243 ? 73.326 11.503 56.968 1.00 51.60 227 ASN B N 1
ATOM 5269 C CA . ASN B 1 243 ? 73.314 10.211 56.283 1.00 52.76 227 ASN B CA 1
ATOM 5270 C C . ASN B 1 243 ? 74.750 9.824 55.948 1.00 53.66 227 ASN B C 1
ATOM 5271 O O . ASN B 1 243 ? 75.441 10.561 55.238 1.00 49.16 227 ASN B O 1
ATOM 5276 N N . ILE B 1 244 ? 75.211 8.684 56.465 1.00 47.78 228 ILE B N 1
ATOM 5277 C CA . ILE B 1 244 ? 76.575 8.220 56.222 1.00 47.57 228 ILE B CA 1
ATOM 5278 C C . ILE B 1 244 ? 76.545 6.858 55.545 1.00 52.54 228 ILE B C 1
ATOM 5279 O O . ILE B 1 244 ? 75.813 5.960 55.974 1.00 53.37 228 ILE B O 1
ATOM 5284 N N . ALA B 1 245 ? 77.337 6.715 54.481 1.00 57.17 229 ALA B N 1
ATOM 5285 C CA . ALA B 1 245 ? 77.454 5.457 53.751 1.00 57.94 229 ALA B CA 1
ATOM 5286 C C . ALA B 1 245 ? 78.896 4.943 53.747 1.00 60.39 229 ALA B C 1
ATOM 5287 O O . ALA B 1 245 ? 79.845 5.702 53.533 1.00 62.42 229 ALA B O 1
ATOM 5289 N N . ARG B 1 249 ? 84.980 0.504 49.320 1.00 73.85 233 ARG B N 1
ATOM 5290 C CA . ARG B 1 249 ? 85.542 -0.622 48.585 1.00 72.53 233 ARG B CA 1
ATOM 5291 C C . ARG B 1 249 ? 84.412 -1.497 48.045 1.00 70.78 233 ARG B C 1
ATOM 5292 O O . ARG B 1 249 ? 83.342 -1.587 48.649 1.00 69.99 233 ARG B O 1
ATOM 5294 N N . VAL B 1 250 ? 84.662 -2.143 46.900 1.00 74.77 234 VAL B N 1
ATOM 5295 C CA . VAL B 1 250 ? 83.608 -2.837 46.157 1.00 73.07 234 VAL B CA 1
ATOM 5296 C C . VAL B 1 250 ? 83.442 -4.299 46.545 1.00 69.93 234 VAL B C 1
ATOM 5297 O O . VAL B 1 250 ? 82.449 -4.930 46.149 1.00 71.47 234 VAL B O 1
ATOM 5298 N N . ARG B 1 251 ? 84.381 -4.866 47.289 1.00 61.92 235 ARG B N 1
ATOM 5299 C CA . ARG B 1 251 ? 84.249 -6.222 47.792 1.00 60.96 235 ARG B CA 1
ATOM 5300 C C . ARG B 1 251 ? 83.729 -6.266 49.218 1.00 62.80 235 ARG B C 1
ATOM 5301 O O . ARG B 1 251 ? 83.713 -7.341 49.821 1.00 63.13 235 ARG B O 1
ATOM 5302 N N . GLU B 1 252 ? 83.298 -5.117 49.779 1.00 71.51 236 GLU B N 1
ATOM 5303 C CA . GLU B 1 252 ? 82.861 -5.085 51.172 1.00 75.66 236 GLU B CA 1
ATOM 5304 C C . GLU B 1 252 ? 81.349 -4.951 51.281 1.00 71.02 236 GLU B C 1
ATOM 5305 O O . GLU B 1 252 ? 80.720 -4.278 50.455 1.00 70.69 236 GLU B O 1
ATOM 5311 N N . PRO B 1 253 ? 80.753 -5.562 52.302 1.00 54.99 237 PRO B N 1
ATOM 5312 C CA . PRO B 1 253 ? 79.366 -5.240 52.644 1.00 55.13 237 PRO B CA 1
ATOM 5313 C C . PRO B 1 253 ? 79.236 -3.749 52.916 1.00 52.36 237 PRO B C 1
ATOM 5314 O O . PRO B 1 253 ? 80.140 -3.118 53.468 1.00 49.65 237 PRO B O 1
ATOM 5318 N N . GLY B 1 254 ? 78.107 -3.179 52.514 1.00 45.67 238 GLY B N 1
ATOM 5319 C CA . GLY B 1 254 ? 77.823 -1.807 52.881 1.00 43.64 238 GLY B CA 1
ATOM 5320 C C . GLY B 1 254 ? 77.449 -1.679 54.349 1.00 44.53 238 GLY B C 1
ATOM 5321 O O . GLY B 1 254 ? 76.892 -2.588 54.959 1.00 45.56 238 GLY B O 1
ATOM 5322 N N . ARG B 1 255 ? 77.760 -0.522 54.922 1.00 44.65 239 ARG B N 1
ATOM 5323 C CA . ARG B 1 255 ? 77.347 -0.175 56.275 1.00 45.45 239 ARG B CA 1
ATOM 5324 C C . ARG B 1 255 ? 76.954 1.291 56.273 1.00 45.03 239 ARG B C 1
ATOM 5325 O O . ARG B 1 255 ? 77.669 2.126 55.710 1.00 48.73 239 ARG B O 1
ATOM 5333 N N . PHE B 1 256 ? 75.824 1.601 56.899 1.00 45.97 240 PHE B N 1
ATOM 5334 C CA . PHE B 1 256 ? 75.208 2.908 56.765 1.00 45.44 240 PHE B CA 1
ATOM 5335 C C . PHE B 1 256 ? 74.652 3.352 58.105 1.00 48.21 240 PHE B C 1
ATOM 5336 O O . PHE B 1 256 ? 74.428 2.544 59.009 1.00 48.85 240 PHE B O 1
ATOM 5344 N N . GLY B 1 257 ? 74.398 4.653 58.207 1.00 50.89 241 GLY B N 1
ATOM 5345 C CA . GLY B 1 257 ? 73.728 5.198 59.371 1.00 52.69 241 GLY B CA 1
ATOM 5346 C C . GLY B 1 257 ? 73.055 6.522 59.078 1.00 52.04 241 GLY B C 1
ATOM 5347 O O . GLY B 1 257 ? 73.618 7.372 58.383 1.00 49.93 241 GLY B O 1
ATOM 5348 N N . VAL B 1 258 ? 71.845 6.706 59.589 1.00 45.84 242 VAL B N 1
ATOM 5349 C CA . VAL B 1 258 ? 71.100 7.948 59.434 1.00 45.46 242 VAL B CA 1
ATOM 5350 C C . VAL B 1 258 ? 70.616 8.396 60.809 1.00 46.42 242 VAL B C 1
ATOM 5351 O O . VAL B 1 258 ? 70.370 7.576 61.696 1.00 47.24 242 VAL B O 1
ATOM 5355 N N . VAL B 1 259 ? 70.494 9.707 60.995 1.00 48.99 243 VAL B N 1
ATOM 5356 C CA . VAL B 1 259 ? 69.742 10.259 62.118 1.00 51.39 243 VAL B CA 1
ATOM 5357 C C . VAL B 1 259 ? 68.773 11.282 61.552 1.00 51.07 243 VAL B C 1
ATOM 5358 O O . VAL B 1 259 ? 69.172 12.151 60.769 1.00 52.03 243 VAL B O 1
ATOM 5362 N N . TYR B 1 260 ? 67.500 11.163 61.922 1.00 51.69 244 TYR B N 1
ATOM 5363 C CA . TYR B 1 260 ? 66.491 12.062 61.379 1.00 51.10 244 TYR B CA 1
ATOM 5364 C C . TYR B 1 260 ? 65.721 12.735 62.506 1.00 51.65 244 TYR B C 1
ATOM 5365 O O . TYR B 1 260 ? 65.370 12.085 63.489 1.00 50.51 244 TYR B O 1
ATOM 5374 N N . PRO B 1 261 ? 65.418 14.024 62.376 1.00 56.27 245 PRO B N 1
ATOM 5375 C CA . PRO B 1 261 ? 64.601 14.694 63.394 1.00 55.82 245 PRO B CA 1
ATOM 5376 C C . PRO B 1 261 ? 63.145 14.267 63.284 1.00 59.40 245 PRO B C 1
ATOM 5377 O O . PRO B 1 261 ? 62.556 14.274 62.199 1.00 57.53 245 PRO B O 1
ATOM 5381 N N . ILE B 1 262 ? 62.566 13.909 64.425 1.00 59.44 246 ILE B N 1
ATOM 5382 C CA . ILE B 1 262 ? 61.187 13.447 64.518 1.00 60.53 246 ILE B CA 1
ATOM 5383 C C . ILE B 1 262 ? 60.463 14.304 65.551 1.00 56.64 246 ILE B C 1
ATOM 5384 O O . ILE B 1 262 ? 61.081 14.842 66.476 1.00 55.03 246 ILE B O 1
ATOM 5389 N N . GLU B 1 263 ? 59.148 14.462 65.362 1.00 49.29 247 GLU B N 1
ATOM 5390 C CA . GLU B 1 263 ? 58.284 15.270 66.215 1.00 50.01 247 GLU B CA 1
ATOM 5391 C C . GLU B 1 263 ? 58.473 14.975 67.700 1.00 54.21 247 GLU B C 1
ATOM 5392 O O . GLU B 1 263 ? 58.932 13.890 68.075 1.00 51.77 247 GLU B O 1
ATOM 5398 N N . GLY B 1 264 ? 58.136 15.943 68.552 1.00 52.09 248 GLY B N 1
ATOM 5399 C CA . GLY B 1 264 ? 58.394 15.803 69.970 1.00 53.41 248 GLY B CA 1
ATOM 5400 C C . GLY B 1 264 ? 59.834 15.990 70.386 1.00 53.73 248 GLY B C 1
ATOM 5401 O O . GLY B 1 264 ? 60.199 15.586 71.492 1.00 55.87 248 GLY B O 1
ATOM 5402 N N . GLY B 1 265 ? 60.665 16.585 69.536 1.00 56.84 249 GLY B N 1
ATOM 5403 C CA . GLY B 1 265 ? 62.055 16.834 69.885 1.00 54.26 249 GLY B CA 1
ATOM 5404 C C . GLY B 1 265 ? 62.883 15.578 70.044 1.00 54.75 249 GLY B C 1
ATOM 5405 O O . GLY B 1 265 ? 63.692 15.487 70.973 1.00 54.37 249 GLY B O 1
ATOM 5406 N N . ARG B 1 266 ? 62.706 14.602 69.158 1.00 53.61 250 ARG B N 1
ATOM 5407 C CA . ARG B 1 266 ? 63.431 13.349 69.277 1.00 52.83 250 ARG B CA 1
ATOM 5408 C C . ARG B 1 266 ? 64.239 13.057 68.019 1.00 53.28 250 ARG B C 1
ATOM 5409 O O . ARG B 1 266 ? 63.977 13.594 66.939 1.00 50.69 250 ARG B O 1
ATOM 5417 N N . TRP B 1 267 ? 65.239 12.198 68.185 1.00 56.06 251 TRP B N 1
ATOM 5418 C CA . TRP B 1 267 ? 66.042 11.688 67.083 1.00 55.65 251 TRP B CA 1
ATOM 5419 C C . TRP B 1 267 ? 65.752 10.210 66.913 1.00 52.30 251 TRP B C 1
ATOM 5420 O O . TRP B 1 267 ? 65.738 9.456 67.891 1.00 52.03 251 TRP B O 1
ATOM 5431 N N . LEU B 1 268 ? 65.565 9.788 65.670 1.00 50.02 252 LEU B N 1
ATOM 5432 C CA . LEU B 1 268 ? 65.559 8.375 65.358 1.00 49.96 252 LEU B CA 1
ATOM 5433 C C . LEU B 1 268 ? 66.829 8.074 64.576 1.00 49.37 252 LEU B C 1
ATOM 5434 O O . LEU B 1 268 ? 67.098 8.708 63.544 1.00 48.41 252 LEU B O 1
ATOM 5439 N N . ALA B 1 269 ? 67.598 7.106 65.054 1.00 49.96 253 ALA B N 1
ATOM 5440 C CA . ALA B 1 269 ? 68.873 6.750 64.445 1.00 49.55 253 ALA B CA 1
ATOM 5441 C C . ALA B 1 269 ? 68.772 5.328 63.921 1.00 49.37 253 ALA B C 1
ATOM 5442 O O . ALA B 1 269 ? 68.511 4.399 64.686 1.00 50.18 253 ALA B O 1
ATOM 5444 N N . THR B 1 270 ? 68.960 5.153 62.622 1.00 48.34 254 THR B N 1
ATOM 5445 C CA . THR B 1 270 ? 68.908 3.825 62.035 1.00 48.13 254 THR B CA 1
ATOM 5446 C C . THR B 1 270 ? 70.267 3.494 61.441 1.00 47.94 254 THR B C 1
ATOM 5447 O O . THR B 1 270 ? 70.763 4.215 60.568 1.00 47.07 254 THR B O 1
ATOM 5451 N N . LEU B 1 271 ? 70.879 2.429 61.941 1.00 48.95 255 LEU B N 1
ATOM 5452 C CA . LEU B 1 271 ? 72.083 1.871 61.347 1.00 48.45 255 LEU B CA 1
ATOM 5453 C C . LEU B 1 271 ? 71.697 0.649 60.528 1.00 47.84 255 LEU B C 1
ATOM 5454 O O . LEU B 1 271 ? 70.742 -0.059 60.854 1.00 48.22 255 LEU B O 1
ATOM 5459 N N . SER B 1 272 ? 72.431 0.416 59.449 1.00 47.13 256 SER B N 1
ATOM 5460 C CA . SER B 1 272 ? 72.092 -0.686 58.568 1.00 46.72 256 SER B CA 1
ATOM 5461 C C . SER B 1 272 ? 73.354 -1.217 57.917 1.00 46.49 256 SER B C 1
ATOM 5462 O O . SER B 1 272 ? 74.395 -0.555 57.901 1.00 46.40 256 SER B O 1
ATOM 5465 N N . CYS B 1 273 ? 73.242 -2.422 57.365 1.00 46.42 257 CYS B N 1
ATOM 5466 C CA . CYS B 1 273 ? 74.352 -3.023 56.643 1.00 46.17 257 CYS B CA 1
ATOM 5467 C C . CYS B 1 273 ? 73.810 -4.094 55.716 1.00 45.79 257 CYS B C 1
ATOM 5468 O O . CYS B 1 273 ? 72.702 -4.602 55.906 1.00 49.46 257 CYS B O 1
ATOM 5471 N N . THR B 1 274 ? 74.621 -4.449 54.720 1.00 46.40 258 THR B N 1
ATOM 5472 C CA . THR B 1 274 ? 74.257 -5.517 53.803 1.00 47.82 258 THR B CA 1
ATOM 5473 C C . THR B 1 274 ? 74.854 -6.841 54.279 1.00 51.53 258 THR B C 1
ATOM 5474 O O . THR B 1 274 ? 75.580 -6.908 55.279 1.00 48.49 258 THR B O 1
ATOM 5478 N N . ARG B 1 275 ? 74.526 -7.912 53.556 1.00 55.15 259 ARG B N 1
ATOM 5479 C CA . ARG B 1 275 ? 74.848 -9.262 54.003 1.00 56.34 259 ARG B CA 1
ATOM 5480 C C . ARG B 1 275 ? 76.352 -9.425 54.191 1.00 55.07 259 ARG B C 1
ATOM 5481 O O . ARG B 1 275 ? 77.145 -9.052 53.324 1.00 53.87 259 ARG B O 1
ATOM 5489 N N . GLY B 1 276 ? 76.746 -9.961 5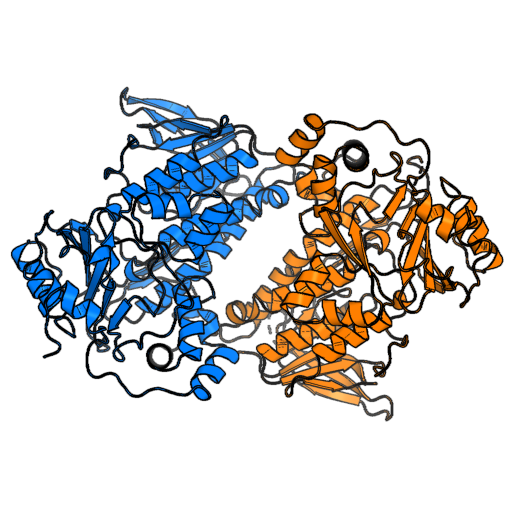5.347 1.00 57.42 260 GLY B N 1
ATOM 5490 C CA . GLY B 1 276 ? 78.135 -10.180 55.681 1.00 55.16 260 GLY B CA 1
ATOM 5491 C C . GLY B 1 276 ? 78.637 -9.311 56.816 1.00 59.25 260 GLY B C 1
ATOM 5492 O O . GLY B 1 276 ? 79.622 -9.674 57.476 1.00 62.19 260 GLY B O 1
ATOM 5493 N N . ALA B 1 277 ? 77.990 -8.181 57.063 1.00 53.30 261 ALA B N 1
ATOM 5494 C CA . ALA B 1 277 ? 78.430 -7.320 58.148 1.00 54.95 261 ALA B CA 1
ATOM 5495 C C . ALA B 1 277 ? 77.673 -7.654 59.435 1.00 57.53 261 ALA B C 1
ATOM 5496 O O . ALA B 1 277 ? 76.649 -8.344 59.431 1.00 58.82 261 ALA B O 1
ATOM 5498 N N . GLN B 1 278 ? 78.195 -7.152 60.547 1.00 56.02 262 GLN B N 1
ATOM 5499 C CA . GLN B 1 278 ? 77.635 -7.405 61.867 1.00 59.41 262 GLN B CA 1
ATOM 5500 C C . GLN B 1 278 ? 76.773 -6.213 62.261 1.00 55.82 262 GLN B C 1
ATOM 5501 O O . GLN B 1 278 ? 77.275 -5.089 62.366 1.00 57.25 262 GLN B O 1
ATOM 5507 N N . LEU B 1 279 ? 75.504 -6.449 62.489 1.00 58.09 263 LEU B N 1
ATOM 5508 C CA . LEU B 1 279 ? 74.815 -5.245 62.881 1.00 57.95 263 LEU B CA 1
ATOM 5509 C C . LEU B 1 279 ? 74.532 -5.304 64.385 1.00 60.48 263 LEU B C 1
ATOM 5510 O O . LEU B 1 279 ? 74.346 -6.397 64.937 1.00 61.65 263 LEU B O 1
ATOM 5515 N N . PRO B 1 280 ? 74.546 -4.156 65.094 1.00 53.87 264 PRO B N 1
ATOM 5516 C CA . PRO B 1 280 ? 74.197 -4.155 66.524 1.00 58.96 264 PRO B CA 1
ATOM 5517 C C . PRO B 1 280 ? 72.871 -4.836 66.834 1.00 60.92 264 PRO B C 1
ATOM 5518 O O . PRO B 1 280 ? 71.831 -4.476 66.269 1.00 58.30 264 PRO B O 1
ATOM 5522 N N . THR B 1 281 ? 72.910 -5.828 67.724 1.00 59.67 265 THR B N 1
ATOM 5523 C CA . THR B 1 281 ? 71.717 -6.436 68.305 1.00 62.16 265 THR B CA 1
ATOM 5524 C C . THR B 1 281 ? 71.443 -5.922 69.712 1.00 64.45 265 THR B C 1
ATOM 5525 O O . THR B 1 281 ? 70.283 -5.740 70.089 1.00 67.29 265 THR B O 1
ATOM 5529 N N . HIS B 1 282 ? 72.490 -5.672 70.487 1.00 78.45 266 HIS B N 1
ATOM 5530 C CA . HIS B 1 282 ? 72.389 -5.080 71.810 1.00 76.93 266 HIS B CA 1
ATOM 5531 C C . HIS B 1 282 ? 72.904 -3.649 71.779 1.00 71.75 266 HIS B C 1
ATOM 5532 O O . HIS B 1 282 ? 73.671 -3.259 70.895 1.00 70.80 266 HIS B O 1
ATOM 5539 N N . GLU B 1 283 ? 72.453 -2.858 72.751 1.00 73.60 267 GLU B N 1
ATOM 5540 C CA . GLU B 1 283 ? 72.709 -1.424 72.701 1.00 80.13 267 GLU B CA 1
ATOM 5541 C C . GLU B 1 283 ? 74.147 -1.061 73.049 1.00 86.65 267 GLU B C 1
ATOM 5542 O O . GLU B 1 283 ? 74.590 0.042 72.705 1.00 87.87 267 GLU B O 1
ATOM 5548 N N . ASP B 1 284 ? 74.894 -1.957 73.699 1.00 78.72 268 ASP B N 1
ATOM 5549 C CA . ASP B 1 284 ? 76.323 -1.706 73.873 1.00 76.67 268 ASP B CA 1
ATOM 5550 C C . ASP B 1 284 ? 77.101 -1.903 72.580 1.00 77.43 268 ASP B C 1
ATOM 5551 O O . ASP B 1 284 ? 78.306 -1.631 72.552 1.00 80.48 268 ASP B O 1
ATOM 5556 N N . GLU B 1 285 ? 76.434 -2.364 71.517 1.00 74.45 269 GLU B N 1
ATOM 5557 C CA . GLU B 1 285 ? 77.024 -2.447 70.188 1.00 69.03 269 GLU B CA 1
ATOM 5558 C C . GLU B 1 285 ? 76.619 -1.290 69.285 1.00 63.23 269 GLU B C 1
ATOM 5559 O O . GLU B 1 285 ? 77.195 -1.141 68.200 1.00 57.70 269 GLU B O 1
ATOM 5565 N N . PHE B 1 286 ? 75.646 -0.478 69.697 1.00 64.04 270 PHE B N 1
ATOM 5566 C CA . PHE B 1 286 ? 75.036 0.505 68.810 1.00 61.78 270 PHE B CA 1
ATOM 5567 C C . PHE B 1 286 ? 76.021 1.589 68.388 1.00 63.69 270 PHE B C 1
ATOM 5568 O O . PHE B 1 286 ? 76.407 1.672 67.216 1.00 59.00 270 PHE B O 1
ATOM 5576 N N . ILE B 1 287 ? 76.419 2.435 69.331 1.00 68.45 271 ILE B N 1
ATOM 5577 C CA . ILE B 1 287 ? 77.278 3.579 69.036 1.00 69.40 271 ILE B CA 1
ATOM 5578 C C . ILE B 1 287 ? 78.637 3.135 68.488 1.00 68.51 271 ILE B C 1
ATOM 5579 O O . ILE B 1 287 ? 79.172 3.818 67.600 1.00 68.33 271 ILE B O 1
ATOM 5584 N N . PRO B 1 288 ? 79.240 2.021 68.949 1.00 60.82 272 PRO B N 1
ATOM 5585 C CA . PRO B 1 288 ? 80.464 1.538 68.273 1.00 56.20 272 PRO B CA 1
ATOM 5586 C C . PRO B 1 288 ? 80.293 1.302 66.779 1.00 53.64 272 PRO B C 1
ATOM 5587 O O . PRO B 1 288 ? 81.243 1.516 66.017 1.00 55.33 272 PRO B O 1
ATOM 5591 N N . PHE B 1 289 ? 79.118 0.849 66.340 1.00 56.61 273 PHE B N 1
ATOM 5592 C CA . PHE B 1 289 ? 78.876 0.687 64.909 1.00 53.73 273 PHE B CA 1
ATOM 5593 C C . PHE B 1 289 ? 78.895 2.038 64.203 1.00 51.14 273 PHE B C 1
ATOM 5594 O O . PHE B 1 289 ? 79.523 2.190 63.147 1.00 53.71 273 PHE B O 1
ATOM 5602 N N . ALA B 1 290 ? 78.207 3.032 64.777 1.00 51.31 274 ALA B N 1
ATOM 5603 C CA . ALA B 1 290 ? 78.250 4.382 64.224 1.00 51.00 274 ALA B CA 1
ATOM 5604 C C . ALA B 1 290 ? 79.683 4.885 64.112 1.00 50.56 274 ALA B C 1
ATOM 5605 O O . ALA B 1 290 ? 80.073 5.456 63.084 1.00 49.67 274 ALA B O 1
ATOM 5607 N N . GLU B 1 291 ? 80.483 4.659 65.159 1.00 51.57 275 GLU B N 1
ATOM 5608 C CA . GLU B 1 291 ? 81.868 5.115 65.181 1.00 51.68 275 GLU B CA 1
ATOM 5609 C C . GLU B 1 291 ? 82.695 4.508 64.055 1.00 53.59 275 GLU B C 1
ATOM 5610 O O . GLU B 1 291 ? 83.613 5.162 63.545 1.00 54.98 275 GLU B O 1
ATOM 5616 N N . ASN B 1 292 ? 82.404 3.268 63.654 1.00 55.64 276 ASN B N 1
ATOM 5617 C CA . ASN B 1 292 ? 83.197 2.617 62.621 1.00 57.87 276 ASN B CA 1
ATOM 5618 C C . ASN B 1 292 ? 82.650 2.838 61.217 1.00 59.67 276 ASN B C 1
ATOM 5619 O O . ASN B 1 292 ? 83.003 2.092 60.294 1.00 60.08 276 ASN B O 1
ATOM 5624 N N . LEU B 1 293 ? 81.824 3.861 61.030 1.00 59.08 277 LEU B N 1
ATOM 5625 C CA . LEU B 1 293 ? 81.452 4.283 59.692 1.00 53.75 277 LEU B CA 1
ATOM 5626 C C . LEU B 1 293 ? 82.599 5.103 59.098 1.00 58.91 277 LEU B C 1
ATOM 5627 O O . LEU B 1 293 ? 83.601 5.387 59.762 1.00 61.16 277 LEU B O 1
ATOM 5632 N N . ASN B 1 294 ? 82.457 5.484 57.825 1.00 62.88 278 ASN B N 1
ATOM 5633 C CA . ASN B 1 294 ? 83.540 6.149 57.104 1.00 60.11 278 ASN B CA 1
ATOM 5634 C C . ASN B 1 294 ? 83.929 7.475 57.734 1.00 55.30 278 ASN B C 1
ATOM 5635 O O . ASN B 1 294 ? 85.063 7.921 57.558 1.00 60.35 278 ASN B O 1
ATOM 5640 N N . HIS B 1 295 ? 83.012 8.112 58.455 1.00 51.24 279 HIS B N 1
ATOM 5641 C CA . HIS B 1 295 ? 83.278 9.268 59.296 1.00 50.93 279 HIS B CA 1
ATOM 5642 C C . HIS B 1 295 ? 82.488 9.022 60.578 1.00 52.31 279 HIS B C 1
ATOM 5643 O O . HIS B 1 295 ? 81.328 8.583 60.508 1.00 49.60 279 HIS B O 1
ATOM 5650 N N . PRO B 1 296 ? 83.074 9.281 61.760 1.00 52.60 280 PRO B N 1
ATOM 5651 C CA . PRO B 1 296 ? 82.401 8.902 63.013 1.00 51.39 280 PRO B CA 1
ATOM 5652 C C . PRO B 1 296 ? 81.433 9.941 63.571 1.00 52.52 280 PRO B C 1
ATOM 5653 O O . PRO B 1 296 ? 81.094 9.903 64.759 1.00 55.84 280 PRO B O 1
ATOM 5657 N N . ILE B 1 297 ? 80.940 10.834 62.713 1.00 55.77 281 ILE B N 1
ATOM 5658 C CA . ILE B 1 297 ? 80.097 11.937 63.171 1.00 57.95 281 ILE B CA 1
ATOM 5659 C C . ILE B 1 297 ? 78.871 11.437 63.938 1.00 59.25 281 ILE B C 1
ATOM 5660 O O . ILE B 1 297 ? 78.499 12.013 64.966 1.00 60.68 281 ILE B O 1
ATOM 5665 N N . LEU B 1 298 ? 78.207 10.383 63.450 1.00 63.26 282 LEU B N 1
ATOM 5666 C CA . LEU B 1 298 ? 76.997 9.904 64.125 1.00 65.39 282 LEU B CA 1
ATOM 5667 C C . LEU B 1 298 ? 77.280 9.546 65.574 1.00 65.11 282 LEU B C 1
ATOM 5668 O O . LEU B 1 298 ? 76.566 9.985 66.484 1.00 67.60 282 LEU B O 1
ATOM 5673 N N . ALA B 1 299 ? 78.311 8.732 65.801 1.00 62.61 283 ALA B N 1
ATOM 5674 C CA . ALA B 1 299 ? 78.717 8.397 67.160 1.00 63.40 283 ALA B CA 1
ATOM 5675 C C . ALA B 1 299 ? 78.981 9.653 67.977 1.00 63.85 283 ALA B C 1
ATOM 5676 O O . ALA B 1 299 ? 78.607 9.730 69.153 1.00 66.21 283 ALA B O 1
ATOM 5678 N N . ASP B 1 300 ? 79.601 10.660 67.364 1.00 66.67 284 ASP B N 1
ATOM 5679 C CA . ASP B 1 300 ? 79.824 11.915 68.067 1.00 70.61 284 ASP B CA 1
ATOM 5680 C C . ASP B 1 300 ? 78.526 12.680 68.310 1.00 72.44 284 ASP B C 1
ATOM 5681 O O . ASP B 1 300 ? 78.478 13.520 69.214 1.00 74.57 284 ASP B O 1
ATOM 5686 N N . LEU B 1 301 ? 77.471 12.397 67.540 1.00 66.35 285 LEU B N 1
ATOM 5687 C CA . LEU B 1 301 ? 76.167 13.008 67.790 1.00 62.95 285 LEU B CA 1
ATOM 5688 C C . LEU B 1 301 ? 75.438 12.324 68.942 1.00 59.63 285 LEU B C 1
ATOM 5689 O O . LEU B 1 301 ? 74.883 12.989 69.823 1.00 55.78 285 LEU B O 1
ATOM 5694 N N . LEU B 1 302 ? 75.416 10.994 68.942 1.00 53.27 286 LEU B N 1
ATOM 5695 C CA . LEU B 1 302 ? 74.621 10.227 69.885 1.00 54.16 286 LEU B CA 1
ATOM 5696 C C . LEU B 1 302 ? 75.415 9.775 71.099 1.00 62.18 286 LEU B C 1
ATOM 5697 O O . LEU B 1 302 ? 74.911 8.971 71.888 1.00 59.15 286 LEU B O 1
ATOM 5702 N N . ARG B 1 303 ? 76.641 10.279 71.268 1.00 63.99 287 ARG B N 1
ATOM 5703 C CA . ARG B 1 303 ? 77.452 9.876 72.410 1.00 69.20 287 ARG B CA 1
ATOM 5704 C C . ARG B 1 303 ? 76.801 10.301 73.719 1.00 70.07 287 ARG B C 1
ATOM 5705 O O . ARG B 1 303 ? 76.717 9.504 74.660 1.00 70.67 287 ARG B O 1
ATOM 5713 N N . ASP B 1 304 ? 76.307 11.540 73.789 1.00 77.59 288 ASP B N 1
ATOM 5714 C CA . ASP B 1 304 ? 75.684 12.080 74.991 1.00 86.19 288 ASP B CA 1
ATOM 5715 C C . ASP B 1 304 ? 74.168 12.207 74.895 1.00 85.49 288 ASP B C 1
ATOM 5716 O O . ASP B 1 304 ? 73.533 12.578 75.891 1.00 87.28 288 ASP B O 1
ATOM 5721 N N . ALA B 1 305 ? 73.566 11.921 73.740 1.00 65.52 289 ALA B N 1
ATOM 5722 C CA . ALA B 1 305 ? 72.116 12.031 73.630 1.00 60.05 289 ALA B CA 1
ATOM 5723 C C . ALA B 1 305 ? 71.429 10.944 74.454 1.00 61.20 289 ALA B C 1
ATOM 5724 O O . ALA B 1 305 ? 71.899 9.801 74.532 1.00 63.16 289 ALA B O 1
ATOM 5726 N N . GLU B 1 306 ? 70.302 11.306 75.065 1.00 69.99 290 GLU B N 1
ATOM 5727 C CA . GLU B 1 306 ? 69.586 10.385 75.937 1.00 68.94 290 GLU B CA 1
ATOM 5728 C C . GLU B 1 306 ? 68.821 9.358 75.110 1.00 69.95 290 GLU B C 1
ATOM 5729 O O . GLU B 1 306 ? 67.935 9.738 74.336 1.00 65.40 290 GLU B O 1
ATOM 5735 N N . PRO B 1 307 ? 69.106 8.062 75.253 1.00 66.12 291 PRO B N 1
ATOM 5736 C CA . PRO B 1 307 ? 68.345 7.042 74.513 1.00 61.16 291 PRO B CA 1
ATOM 5737 C C . PRO B 1 307 ? 66.992 6.779 75.162 1.00 65.30 291 PRO B C 1
ATOM 5738 O O . PRO B 1 307 ? 66.902 6.587 76.379 1.00 66.02 291 PRO B O 1
ATOM 5742 N N . LEU B 1 308 ? 65.939 6.734 74.339 1.00 61.08 292 LEU B N 1
ATOM 5743 C CA . LEU B 1 308 ? 64.580 6.565 74.852 1.00 59.79 292 LEU B CA 1
ATOM 5744 C C . LEU B 1 308 ? 64.030 5.153 74.697 1.00 61.40 292 LEU B C 1
ATOM 5745 O O . LEU B 1 308 ? 63.077 4.797 75.399 1.00 63.62 292 LEU B O 1
ATOM 5750 N N . THR B 1 309 ? 64.592 4.350 73.811 1.00 54.77 293 THR B N 1
ATOM 5751 C CA . THR B 1 309 ? 64.172 2.979 73.558 1.00 54.67 293 THR B CA 1
ATOM 5752 C C . THR B 1 309 ? 65.408 2.105 73.541 1.00 55.55 293 THR B C 1
ATOM 5753 O O . THR B 1 309 ? 66.528 2.619 73.480 1.00 55.89 293 THR B O 1
ATOM 5757 N N . PRO B 1 310 ? 65.253 0.761 73.582 1.00 55.99 294 PRO B N 1
ATOM 5758 C CA . PRO B 1 310 ? 66.380 -0.077 73.186 1.00 56.37 294 PRO B CA 1
ATOM 5759 C C . PRO B 1 310 ? 66.501 -0.131 71.674 1.00 57.99 294 PRO B C 1
ATOM 5760 O O . PRO B 1 310 ? 65.794 0.608 70.982 1.00 53.11 294 PRO B O 1
ATOM 5764 N N . VAL B 1 311 ? 67.373 -0.965 71.132 1.00 72.48 295 VAL B N 1
ATOM 5765 C CA . VAL B 1 311 ? 67.551 -1.009 69.687 1.00 72.20 295 VAL B CA 1
ATOM 5766 C C . VAL B 1 311 ? 66.564 -2.006 69.084 1.00 67.49 295 VAL B C 1
ATOM 5767 O O . VAL B 1 311 ? 66.428 -3.139 69.565 1.00 65.41 295 VAL B O 1
ATOM 5771 N N . PHE B 1 312 ? 65.827 -1.559 68.069 1.00 60.74 296 PHE B N 1
ATOM 5772 C CA . PHE B 1 312 ? 64.925 -2.426 67.324 1.00 60.01 296 PHE B CA 1
ATOM 5773 C C . PHE B 1 312 ? 65.628 -2.923 66.066 1.00 55.16 296 PHE B C 1
ATOM 5774 O O . PHE B 1 312 ? 66.300 -2.152 65.372 1.00 51.07 296 PHE B O 1
ATOM 5782 N N . GLY B 1 313 ? 65.475 -4.214 65.782 1.00 53.37 297 GLY B N 1
ATOM 5783 C CA . GLY B 1 313 ? 66.077 -4.836 64.617 1.00 56.40 297 GLY B CA 1
ATOM 5784 C C . GLY B 1 313 ? 65.023 -5.199 63.587 1.00 56.19 297 GLY B C 1
ATOM 5785 O O . GLY B 1 313 ? 63.855 -5.413 63.921 1.00 50.57 297 GLY B O 1
ATOM 5786 N N . SER B 1 314 ? 65.449 -5.261 62.325 1.00 65.48 298 SER B N 1
ATOM 5787 C CA . SER B 1 314 ? 64.601 -5.656 61.208 1.00 60.92 298 SER B CA 1
ATOM 5788 C C . SER B 1 314 ? 65.493 -6.203 60.105 1.00 55.73 298 SER B C 1
ATOM 5789 O O . SER B 1 314 ? 66.525 -5.605 59.790 1.00 52.96 298 SER B O 1
ATOM 5792 N N . ARG B 1 315 ? 65.104 -7.344 59.542 1.00 58.35 299 ARG B N 1
ATOM 5793 C CA . ARG B 1 315 ? 65.761 -7.915 58.374 1.00 56.31 299 ARG B CA 1
ATOM 5794 C C . ARG B 1 315 ? 64.844 -7.909 57.150 1.00 53.54 299 ARG B C 1
ATOM 5795 O O . ARG B 1 315 ? 64.914 -8.806 56.306 1.00 51.13 299 ARG B O 1
ATOM 5803 N N . SER B 1 316 ? 63.970 -6.910 57.041 1.00 46.39 300 SER B N 1
ATOM 5804 C CA . SER B 1 316 ? 63.087 -6.799 55.877 1.00 51.06 300 SER B CA 1
ATOM 5805 C C . SER B 1 316 ? 63.751 -5.888 54.850 1.00 53.13 300 SER B C 1
ATOM 5806 O O . SER B 1 316 ? 63.420 -4.709 54.715 1.00 56.38 300 SER B O 1
ATOM 5809 N N . GLY B 1 317 ? 64.695 -6.456 54.099 1.00 56.96 301 GLY B N 1
ATOM 5810 C CA . GLY B 1 317 ? 65.537 -5.620 53.262 1.00 55.57 301 GLY B CA 1
ATOM 5811 C C . GLY B 1 317 ? 65.780 -6.047 51.828 1.00 52.92 301 GLY B C 1
ATOM 5812 O O . GLY B 1 317 ? 66.704 -5.530 51.190 1.00 53.99 301 GLY B O 1
ATOM 5813 N N . ALA B 1 318 ? 64.970 -6.954 51.290 1.00 43.70 302 ALA B N 1
ATOM 5814 C CA . ALA B 1 318 ? 65.173 -7.454 49.935 1.00 42.72 302 ALA B CA 1
ATOM 5815 C C . ALA B 1 318 ? 64.284 -6.725 48.920 1.00 42.35 302 ALA B C 1
ATOM 5816 O O . ALA B 1 318 ? 63.228 -6.184 49.259 1.00 41.78 302 ALA B O 1
ATOM 5818 N N . ASN B 1 319 ? 64.734 -6.715 47.661 1.00 36.26 303 ASN B N 1
ATOM 5819 C CA . ASN B 1 319 ? 63.917 -6.263 46.532 1.00 31.93 303 ASN B CA 1
ATOM 5820 C C . ASN B 1 319 ? 63.168 -7.456 45.943 1.00 36.26 303 ASN B C 1
ATOM 5821 O O . ASN B 1 319 ? 63.795 -8.401 45.454 1.00 38.33 303 ASN B O 1
ATOM 5826 N N . ARG B 1 320 ? 61.833 -7.417 45.992 1.00 32.74 304 ARG B N 1
ATOM 5827 C CA . ARG B 1 320 ? 61.000 -8.480 45.447 1.00 32.49 304 ARG B CA 1
ATOM 5828 C C . ARG B 1 320 ? 59.903 -7.853 44.604 1.00 30.28 304 ARG B C 1
ATOM 5829 O O . ARG B 1 320 ? 59.368 -6.801 44.955 1.00 32.38 304 ARG B O 1
ATOM 5837 N N . ARG B 1 321 ? 59.534 -8.522 43.523 1.00 37.91 305 ARG B N 1
ATOM 5838 C CA . ARG B 1 321 ? 58.458 -8.020 42.682 1.00 36.12 305 ARG B CA 1
ATOM 5839 C C . ARG B 1 321 ? 57.745 -9.191 42.040 1.00 40.09 305 ARG B C 1
ATOM 5840 O O . ARG B 1 321 ? 58.378 -9.973 41.323 1.00 41.39 305 ARG B O 1
ATOM 5848 N N . LEU B 1 322 ? 56.441 -9.310 42.301 1.00 31.69 306 LEU B N 1
ATOM 5849 C CA . LEU B 1 322 ? 55.607 -10.256 41.576 1.00 32.46 306 LEU B CA 1
ATOM 5850 C C . LEU B 1 322 ? 55.084 -9.602 40.313 1.00 33.61 306 LEU B C 1
ATOM 5851 O O . LEU B 1 322 ? 54.937 -8.380 40.238 1.00 32.58 306 LEU B O 1
ATOM 5856 N N . TYR B 1 323 ? 54.805 -10.425 39.305 1.00 37.82 307 TYR B N 1
ATOM 5857 C CA . TYR B 1 323 ? 54.284 -9.948 38.025 1.00 36.85 307 TYR B CA 1
ATOM 5858 C C . TYR B 1 323 ? 52.921 -10.548 37.713 1.00 35.81 307 TYR B C 1
ATOM 5859 O O . TYR B 1 323 ? 52.769 -11.279 36.727 1.00 33.07 307 TYR B O 1
ATOM 5868 N N . PRO B 1 324 ? 51.900 -10.253 38.526 1.00 35.59 308 PRO B N 1
ATOM 5869 C CA . PRO B 1 324 ? 50.551 -10.729 38.187 1.00 37.23 308 PRO B CA 1
ATOM 5870 C C . PRO B 1 324 ? 50.107 -10.293 36.809 1.00 34.36 308 PRO B C 1
ATOM 5871 O O . PRO B 1 324 ? 49.302 -10.984 36.176 1.00 38.73 308 PRO B O 1
ATOM 5875 N N . GLU B 1 325 ? 50.618 -9.167 36.320 1.00 33.89 309 GLU B N 1
ATOM 5876 C CA . GLU B 1 325 ? 50.218 -8.676 35.010 1.00 33.11 309 GLU B CA 1
ATOM 5877 C C . GLU B 1 325 ? 50.695 -9.583 33.887 1.00 35.91 309 GLU B C 1
ATOM 5878 O O . GLU B 1 325 ? 50.179 -9.488 32.770 1.00 36.21 309 GLU B O 1
ATOM 5884 N N . ARG B 1 326 ? 51.673 -10.445 34.143 1.00 39.42 310 ARG B N 1
ATOM 5885 C CA . ARG B 1 326 ? 52.106 -11.404 33.135 1.00 41.71 310 ARG B CA 1
ATOM 5886 C C . ARG B 1 326 ? 51.313 -12.705 33.163 1.00 42.95 310 ARG B C 1
ATOM 5887 O O . ARG B 1 326 ? 51.442 -13.509 32.235 1.00 43.70 310 ARG B O 1
ATOM 5895 N N . LEU B 1 327 ? 50.496 -12.933 34.190 1.00 38.85 311 LEU B N 1
ATOM 5896 C CA . LEU B 1 327 ? 49.866 -14.235 34.390 1.00 38.49 311 LEU B CA 1
ATOM 5897 C C . LEU B 1 327 ? 48.594 -14.307 33.555 1.00 37.52 311 LEU B C 1
ATOM 5898 O O . LEU B 1 327 ? 47.605 -13.631 33.859 1.00 36.54 311 LEU B O 1
ATOM 5903 N N . GLU B 1 328 ? 48.606 -15.152 32.526 1.00 46.52 312 GLU B N 1
ATOM 5904 C CA . GLU B 1 328 ? 47.449 -15.254 31.646 1.00 51.35 312 GLU B CA 1
ATOM 5905 C C . GLU B 1 328 ? 46.189 -15.661 32.403 1.00 51.67 312 GLU B C 1
ATOM 5906 O O . GLU B 1 328 ? 45.087 -15.235 32.044 1.00 49.54 312 GLU B O 1
ATOM 5912 N N . GLN B 1 329 ? 46.328 -16.456 33.464 1.00 46.31 313 GLN B N 1
ATOM 5913 C CA . GLN B 1 329 ? 45.193 -16.971 34.221 1.00 48.53 313 GLN B CA 1
ATOM 5914 C C . GLN B 1 329 ? 44.981 -16.239 35.544 1.00 43.26 313 GLN B C 1
ATOM 5915 O O . GLN B 1 329 ? 44.555 -16.849 36.529 1.00 45.48 313 GLN B O 1
ATOM 5921 N N . TRP B 1 330 ? 45.250 -14.942 35.578 1.00 37.42 314 TRP B N 1
ATOM 5922 C CA . TRP B 1 330 ? 45.031 -14.164 36.790 1.00 36.28 314 TRP B CA 1
ATOM 5923 C C . TRP B 1 330 ? 43.535 -14.080 37.097 1.00 35.14 314 TRP B C 1
ATOM 5924 O O . TRP B 1 330 ? 42.739 -13.784 36.199 1.00 37.19 314 TRP B O 1
ATOM 5935 N N . PRO B 1 331 ? 43.109 -14.357 38.330 1.00 37.43 315 PRO B N 1
ATOM 5936 C CA . PRO B 1 331 ? 41.665 -14.390 38.618 1.00 37.23 315 PRO B CA 1
ATOM 5937 C C . PRO B 1 331 ? 41.003 -13.013 38.549 1.00 36.19 315 PRO B C 1
ATOM 5938 O O . PRO B 1 331 ? 41.605 -11.982 38.870 1.00 36.57 315 PRO B O 1
ATOM 5942 N N . ASP B 1 332 ? 39.740 -13.015 38.108 1.00 36.28 316 ASP B N 1
ATOM 5943 C CA . ASP B 1 332 ? 38.934 -11.795 38.063 1.00 33.04 316 ASP B CA 1
ATOM 5944 C C . ASP B 1 332 ? 38.595 -11.295 39.459 1.00 36.68 316 ASP B C 1
ATOM 5945 O O . ASP B 1 332 ? 38.341 -12.081 40.372 1.00 37.27 316 ASP B O 1
ATOM 5950 N N . GLY B 1 333 ? 38.558 -9.975 39.613 1.00 33.46 317 GLY B N 1
ATOM 5951 C CA . GLY B 1 333 ? 38.167 -9.400 40.884 1.00 37.09 317 GLY B CA 1
ATOM 5952 C C . GLY B 1 333 ? 39.225 -9.412 41.969 1.00 34.40 317 GLY B C 1
ATOM 5953 O O . GLY B 1 333 ? 38.895 -9.153 43.132 1.00 37.08 317 GLY B O 1
ATOM 5954 N N . LEU B 1 334 ? 40.475 -9.711 41.641 1.00 27.19 318 LEU B N 1
ATOM 5955 C CA . LEU B 1 334 ? 41.574 -9.629 42.595 1.00 27.55 318 LEU B CA 1
ATOM 5956 C C . LEU B 1 334 ? 42.620 -8.638 42.098 1.00 31.15 318 LEU B C 1
ATOM 5957 O O . LEU B 1 334 ? 43.070 -8.722 40.951 1.00 30.31 318 LEU B O 1
ATOM 5962 N N . LEU B 1 335 ? 43.002 -7.698 42.956 1.00 28.48 319 LEU B N 1
ATOM 5963 C CA . LEU B 1 335 ? 44.173 -6.875 42.716 1.00 28.58 319 LEU B CA 1
ATOM 5964 C C . LEU B 1 335 ? 45.131 -7.031 43.891 1.00 28.20 319 LEU B C 1
ATOM 5965 O O . LEU B 1 335 ? 44.734 -7.377 45.008 1.00 30.13 319 LEU B O 1
ATOM 5970 N N . VAL B 1 336 ? 46.405 -6.761 43.633 1.00 26.88 320 VAL B N 1
ATOM 5971 C CA . VAL B 1 336 ? 47.437 -6.823 44.666 1.00 26.45 320 VAL B CA 1
ATOM 5972 C C . VAL B 1 336 ? 48.299 -5.570 44.551 1.00 27.47 320 VAL B C 1
ATOM 5973 O O . VAL B 1 336 ? 48.691 -5.184 43.444 1.00 26.37 320 VAL B O 1
ATOM 5977 N N . ILE B 1 337 ? 48.544 -4.903 45.684 1.00 30.92 321 ILE B N 1
ATOM 5978 C CA . ILE B 1 337 ? 49.161 -3.583 45.712 1.00 29.82 321 ILE B CA 1
ATOM 5979 C C . ILE B 1 337 ? 50.147 -3.517 46.871 1.00 33.09 321 ILE B C 1
ATOM 5980 O O . ILE B 1 337 ? 50.224 -4.419 47.713 1.00 33.13 321 ILE B O 1
ATOM 5985 N N . GLY B 1 338 ? 50.874 -2.405 46.928 1.00 31.98 322 GLY B N 1
ATOM 5986 C CA . GLY B 1 338 ? 51.798 -2.166 48.006 1.00 33.42 322 GLY B CA 1
ATOM 5987 C C . GLY B 1 338 ? 52.904 -3.205 48.096 1.00 36.44 322 GLY B C 1
ATOM 5988 O O . GLY B 1 338 ? 53.331 -3.816 47.096 1.00 31.54 322 GLY B O 1
ATOM 5989 N N . ASP B 1 339 ? 53.372 -3.410 49.339 1.00 34.64 323 ASP B N 1
ATOM 5990 C CA . ASP B 1 339 ? 54.527 -4.271 49.578 1.00 37.65 323 ASP B CA 1
ATOM 5991 C C . ASP B 1 339 ? 54.253 -5.702 49.166 1.00 37.09 323 ASP B C 1
ATOM 5992 O O . ASP B 1 339 ? 55.182 -6.436 48.799 1.00 36.89 323 ASP B O 1
ATOM 5997 N N . SER B 1 340 ? 52.993 -6.122 49.243 1.00 35.87 324 SER B N 1
ATOM 5998 C CA . SER B 1 340 ? 52.650 -7.473 48.832 1.00 37.28 324 SER B CA 1
ATOM 5999 C C . SER B 1 340 ? 53.013 -7.695 47.369 1.00 37.11 324 SER B C 1
ATOM 6000 O O . SER B 1 340 ? 53.560 -8.743 47.007 1.00 38.29 324 SER B O 1
ATOM 6003 N N . LEU B 1 341 ? 52.749 -6.699 46.519 1.00 35.23 325 LEU B N 1
ATOM 6004 C CA . LEU B 1 341 ? 53.068 -6.821 45.100 1.00 27.53 325 LEU B CA 1
ATOM 6005 C C . LEU B 1 341 ? 54.565 -6.644 44.856 1.00 30.44 325 LEU B C 1
ATOM 6006 O O . LEU B 1 341 ? 55.180 -7.433 44.129 1.00 31.61 325 LEU B O 1
ATOM 6011 N N . THR B 1 342 ? 55.171 -5.620 45.451 1.00 27.53 326 THR B N 1
ATOM 6012 C CA . THR B 1 342 ? 56.607 -5.430 45.293 1.00 32.45 326 THR B CA 1
ATOM 6013 C C . THR B 1 342 ? 57.161 -4.647 46.481 1.00 31.14 326 THR B C 1
ATOM 6014 O O . THR B 1 342 ? 56.567 -3.656 46.917 1.00 33.02 326 THR B O 1
ATOM 6018 N N . ALA B 1 343 ? 58.286 -5.111 47.014 1.00 32.05 327 ALA B N 1
ATOM 6019 C CA . ALA B 1 343 ? 58.925 -4.491 48.167 1.00 32.19 327 ALA B CA 1
ATOM 6020 C C . ALA B 1 343 ? 60.394 -4.247 47.856 1.00 34.76 327 ALA B C 1
ATOM 6021 O O . ALA B 1 343 ? 60.980 -4.927 47.012 1.00 32.92 327 ALA B O 1
ATOM 6023 N N . PHE B 1 344 ? 60.983 -3.269 48.543 1.00 33.41 328 PHE B N 1
ATOM 6024 C CA . PHE B 1 344 ? 62.308 -2.774 48.196 1.00 35.30 328 PHE B CA 1
ATOM 6025 C C . PHE B 1 344 ? 63.190 -2.708 49.441 1.00 39.24 328 PHE B C 1
ATOM 6026 O O . PHE B 1 344 ? 62.717 -2.781 50.582 1.00 37.46 328 PHE B O 1
ATOM 6034 N N . ASN B 1 345 ? 64.491 -2.600 49.191 1.00 33.70 329 ASN B N 1
ATOM 6035 C CA . ASN B 1 345 ? 65.464 -2.187 50.189 1.00 32.72 329 ASN B CA 1
ATOM 6036 C C . ASN B 1 345 ? 65.032 -0.857 50.800 1.00 33.11 329 ASN B C 1
ATOM 6037 O O . ASN B 1 345 ? 64.872 0.131 50.071 1.00 31.86 329 ASN B O 1
ATOM 6042 N N . PRO B 1 346 ? 64.820 -0.785 52.114 1.00 36.72 330 PRO B N 1
ATOM 6043 C CA . PRO B 1 346 ? 64.335 0.470 52.719 1.00 36.70 330 PRO B CA 1
ATOM 6044 C C . PRO B 1 346 ? 65.323 1.633 52.640 1.00 34.91 330 PRO B C 1
ATOM 6045 O O . PRO B 1 346 ? 64.915 2.786 52.847 1.00 35.79 330 PRO B O 1
ATOM 6049 N N . ILE B 1 347 ? 66.611 1.359 52.406 1.00 37.79 331 ILE B N 1
ATOM 6050 C CA . ILE B 1 347 ? 67.628 2.413 52.304 1.00 40.82 331 ILE B CA 1
ATOM 6051 C C . ILE B 1 347 ? 67.184 3.529 51.368 1.00 35.69 331 ILE B C 1
ATOM 6052 O O . ILE B 1 347 ? 67.404 4.713 51.647 1.00 34.79 331 ILE B O 1
ATOM 6057 N N . TYR B 1 348 ? 66.554 3.174 50.248 1.00 34.96 332 TYR B N 1
ATOM 6058 C CA . TYR B 1 348 ? 66.164 4.171 49.255 1.00 32.73 332 TYR B CA 1
ATOM 6059 C C . TYR B 1 348 ? 64.804 4.796 49.556 1.00 32.18 332 TYR B C 1
ATOM 6060 O O . TYR B 1 348 ? 64.463 5.822 48.957 1.00 32.00 332 TYR B O 1
ATOM 6069 N N . GLY B 1 349 ? 64.046 4.228 50.491 1.00 29.87 333 GLY B N 1
ATOM 6070 C CA . GLY B 1 349 ? 62.885 4.894 51.069 1.00 30.52 333 GLY B CA 1
ATOM 6071 C C . GLY B 1 349 ? 61.698 5.127 50.156 1.00 28.34 333 GLY B C 1
ATOM 6072 O O . GLY B 1 349 ? 61.102 6.211 50.197 1.00 27.78 333 GLY B O 1
ATOM 6073 N N . HIS B 1 350 ? 61.310 4.129 49.357 1.00 30.07 334 HIS B N 1
ATOM 6074 C CA . HIS B 1 350 ? 60.256 4.333 48.365 1.00 29.43 334 HIS B CA 1
ATOM 6075 C C . HIS B 1 350 ? 58.951 3.583 48.631 1.00 32.35 334 HIS B C 1
ATOM 6076 O O . HIS B 1 350 ? 57.960 3.855 47.951 1.00 29.21 334 HIS B O 1
ATOM 6083 N N . GLY B 1 351 ? 58.906 2.667 49.592 1.00 30.41 335 GLY B N 1
ATOM 6084 C CA . GLY B 1 351 ? 57.724 1.815 49.728 1.00 29.83 335 GLY B CA 1
ATOM 6085 C C . GLY B 1 351 ? 56.415 2.575 49.870 1.00 30.63 335 GLY B C 1
ATOM 6086 O O . GLY B 1 351 ? 55.388 2.180 49.306 1.00 28.00 335 GLY B O 1
ATOM 6087 N N . MET B 1 352 ? 56.432 3.664 50.635 1.00 31.39 336 MET B N 1
ATOM 6088 C CA . MET B 1 352 ? 55.233 4.476 50.836 1.00 29.99 336 MET B CA 1
ATOM 6089 C C . MET B 1 352 ? 54.855 5.244 49.576 1.00 29.52 336 MET B C 1
ATOM 6090 O O . MET B 1 352 ? 53.670 5.461 49.311 1.00 27.66 336 MET B O 1
ATOM 6095 N N . SER B 1 353 ? 55.852 5.674 48.803 1.00 27.26 337 SER B N 1
ATOM 6096 C CA . SER B 1 353 ? 55.577 6.325 47.533 1.00 23.72 337 SER B CA 1
ATOM 6097 C C . SER B 1 353 ? 55.021 5.325 46.525 1.00 23.15 337 SER B C 1
ATOM 6098 O O . SER B 1 353 ? 54.101 5.646 45.769 1.00 23.64 337 SER B O 1
ATOM 6101 N N . SER B 1 354 ? 55.580 4.113 46.498 1.00 29.57 338 SER B N 1
ATOM 6102 C CA . SER B 1 354 ? 55.030 3.053 45.658 1.00 27.29 338 SER B CA 1
ATOM 6103 C C . SER B 1 354 ? 53.584 2.751 46.041 1.00 27.07 338 SER B C 1
ATOM 6104 O O . SER B 1 354 ? 52.713 2.617 45.171 1.00 28.43 338 SER B O 1
ATOM 6107 N N . ALA B 1 355 ? 53.311 2.659 47.348 1.00 25.41 339 ALA B N 1
ATOM 6108 C CA . ALA B 1 355 ? 51.943 2.492 47.827 1.00 27.21 339 ALA B CA 1
ATOM 6109 C C . ALA B 1 355 ? 51.039 3.618 47.319 1.00 25.57 339 ALA B C 1
ATOM 6110 O O . ALA B 1 355 ? 49.924 3.364 46.850 1.00 24.53 339 ALA B O 1
ATOM 6112 N N . ALA B 1 356 ? 51.507 4.870 47.384 1.00 27.69 340 ALA B N 1
ATOM 6113 C CA . ALA B 1 356 ? 50.696 5.988 46.897 1.00 29.07 340 ALA B CA 1
ATOM 6114 C C . ALA B 1 356 ? 50.471 5.902 45.391 1.00 26.96 340 ALA B C 1
ATOM 6115 O O . ALA B 1 356 ? 49.378 6.226 44.896 1.00 25.14 340 ALA B O 1
ATOM 6117 N N . ARG B 1 357 ? 51.494 5.478 44.647 1.00 29.09 341 ARG B N 1
ATOM 6118 C CA . ARG B 1 357 ? 51.348 5.307 43.202 1.00 25.19 341 ARG B CA 1
ATOM 6119 C C . ARG B 1 357 ? 50.269 4.288 42.866 1.00 28.16 341 ARG B C 1
ATOM 6120 O O . ARG B 1 357 ? 49.508 4.471 41.908 1.00 26.12 341 ARG B O 1
ATOM 6128 N N . CYS B 1 358 ? 50.224 3.191 43.622 1.00 25.59 342 CYS B N 1
ATOM 6129 C CA . CYS B 1 358 ? 49.223 2.150 43.427 1.00 26.78 342 CYS B CA 1
ATOM 6130 C C . CYS B 1 358 ? 47.821 2.729 43.554 1.00 26.60 342 CYS B C 1
ATOM 6131 O O . CYS B 1 358 ? 46.965 2.539 42.681 1.00 26.22 342 CYS B O 1
ATOM 6134 N N . ALA B 1 359 ? 47.577 3.451 44.647 1.00 23.25 343 ALA B N 1
ATOM 6135 C CA . ALA B 1 359 ? 46.266 4.058 44.871 1.00 22.19 343 ALA B CA 1
ATOM 6136 C C . ALA B 1 359 ? 45.949 5.115 43.813 1.00 23.35 343 ALA B C 1
ATOM 6137 O O . ALA B 1 359 ? 44.820 5.183 43.312 1.00 24.91 343 ALA B O 1
ATOM 6139 N N . THR B 1 360 ? 46.938 5.945 43.458 1.00 23.06 344 THR B N 1
ATOM 6140 C CA . THR B 1 360 ? 46.721 6.938 42.415 1.00 22.96 344 THR B CA 1
ATOM 6141 C C . THR B 1 360 ? 46.414 6.273 41.085 1.00 24.30 344 THR B C 1
ATOM 6142 O O . THR B 1 360 ? 45.558 6.752 40.330 1.00 24.39 344 THR B O 1
ATOM 6146 N N . THR B 1 361 ? 47.083 5.152 40.788 1.00 24.75 345 THR B N 1
ATOM 6147 C CA . THR B 1 361 ? 46.848 4.474 39.512 1.00 25.01 345 THR B CA 1
ATOM 6148 C C . THR B 1 361 ? 45.444 3.885 39.458 1.00 25.16 345 THR B C 1
ATOM 6149 O O . THR B 1 361 ? 44.761 3.972 38.434 1.00 24.65 345 THR B O 1
ATOM 6153 N N . ILE B 1 362 ? 44.982 3.312 40.570 1.00 22.22 346 ILE B N 1
ATOM 6154 C CA . ILE B 1 362 ? 43.606 2.846 40.646 1.00 22.92 346 ILE B CA 1
ATOM 6155 C C . ILE B 1 362 ? 42.647 4.011 40.402 1.00 21.57 346 ILE B C 1
ATOM 6156 O O . ILE B 1 362 ? 41.699 3.913 39.613 1.00 23.80 346 ILE B O 1
ATOM 6161 N N . ASP B 1 363 ? 42.913 5.152 41.036 1.00 27.69 347 ASP B N 1
ATOM 6162 C CA . ASP B 1 363 ? 42.025 6.299 40.881 1.00 27.41 347 ASP B CA 1
ATOM 6163 C C . ASP B 1 363 ? 41.962 6.759 39.430 1.00 28.51 347 ASP B C 1
ATOM 6164 O O . ASP B 1 363 ? 40.875 7.019 38.905 1.00 27.18 347 ASP B O 1
ATOM 6169 N N A ARG B 1 364 ? 43.124 6.851 38.768 0.55 22.62 348 ARG B N 1
ATOM 6170 N N B ARG B 1 364 ? 43.103 6.834 38.749 0.45 22.78 348 ARG B N 1
ATOM 6171 C CA A ARG B 1 364 ? 43.188 7.364 37.402 0.55 22.52 348 ARG B CA 1
ATOM 6172 C CA B ARG B 1 364 ? 43.085 7.385 37.401 0.45 22.51 348 ARG B CA 1
ATOM 6173 C C A ARG B 1 364 ? 42.611 6.383 36.388 0.55 23.26 348 ARG B C 1
ATOM 6174 C C B ARG B 1 364 ? 42.676 6.377 36.337 0.45 23.20 348 ARG B C 1
ATOM 6175 O O A ARG B 1 364 ? 42.000 6.813 35.405 0.55 22.36 348 ARG B O 1
ATOM 6176 O O B ARG B 1 364 ? 42.281 6.790 35.242 0.45 20.79 348 ARG B O 1
ATOM 6191 N N . GLU B 1 365 ? 42.765 5.076 36.614 1.00 18.53 349 GLU B N 1
ATOM 6192 C CA . GLU B 1 365 ? 42.440 4.070 35.610 1.00 21.62 349 GLU B CA 1
ATOM 6193 C C . GLU B 1 365 ? 41.126 3.336 35.866 1.00 20.55 349 GLU B C 1
ATOM 6194 O O . GLU B 1 365 ? 40.715 2.550 35.012 1.00 20.24 349 GLU B O 1
ATOM 6200 N N . PHE B 1 366 ? 40.466 3.552 37.014 1.00 19.12 350 PHE B N 1
ATOM 6201 C CA . PHE B 1 366 ? 39.335 2.700 37.389 1.00 21.14 350 PHE B CA 1
ATOM 6202 C C . PHE B 1 366 ? 38.194 2.794 36.377 1.00 15.87 350 PHE B C 1
ATOM 6203 O O . PHE B 1 366 ? 37.684 1.774 35.909 1.00 19.12 350 PHE B O 1
ATOM 6211 N N . GLU B 1 367 ? 37.741 4.004 36.079 1.00 18.35 351 GLU B N 1
ATOM 6212 C CA . GLU B 1 367 ? 36.552 4.136 35.244 1.00 20.40 351 GLU B CA 1
ATOM 6213 C C . GLU B 1 367 ? 36.832 3.625 33.839 1.00 17.74 351 GLU B C 1
ATOM 6214 O O . GLU B 1 367 ? 36.071 2.808 33.299 1.00 18.77 351 GLU B O 1
ATOM 6220 N N . ARG B 1 368 ? 37.938 4.071 33.249 1.00 21.01 352 ARG B N 1
ATOM 6221 C CA . ARG B 1 368 ? 38.328 3.571 31.937 1.00 20.73 352 ARG B CA 1
ATOM 6222 C C . ARG B 1 368 ? 38.359 2.045 31.911 1.00 21.50 352 ARG B C 1
ATOM 6223 O O . ARG B 1 368 ? 37.918 1.419 30.939 1.00 22.54 352 ARG B O 1
ATOM 6231 N N . SER B 1 369 ? 38.837 1.425 32.995 1.00 19.97 353 SER B N 1
ATOM 6232 C CA . SER B 1 369 ? 39.042 -0.014 32.996 1.00 20.39 353 SER B CA 1
ATOM 6233 C C . SER B 1 369 ? 37.744 -0.793 33.162 1.00 22.66 353 SER B C 1
ATOM 6234 O O . SER B 1 369 ? 37.593 -1.868 32.569 1.00 21.16 353 SER B O 1
ATOM 6237 N N . VAL B 1 370 ? 36.799 -0.297 33.973 1.00 23.37 354 VAL B N 1
ATOM 6238 C CA . VAL B 1 370 ? 35.594 -1.073 34.249 1.00 20.01 354 VAL B CA 1
ATOM 6239 C C . VAL B 1 370 ? 34.435 -0.732 33.318 1.00 20.92 354 VAL B C 1
ATOM 6240 O O . VAL B 1 370 ? 33.340 -1.299 33.478 1.00 21.45 354 VAL B O 1
ATOM 6244 N N . GLN B 1 371 ? 34.633 0.159 32.347 1.00 23.62 355 GLN B N 1
ATOM 6245 C CA . GLN B 1 371 ? 33.516 0.550 31.487 1.00 19.15 355 GLN B CA 1
ATOM 6246 C C . GLN B 1 371 ? 32.873 -0.685 30.855 1.00 23.86 355 GLN B C 1
ATOM 6247 O O . GLN B 1 371 ? 33.561 -1.603 30.399 1.00 24.87 355 GLN B O 1
ATOM 6253 N N . GLU B 1 372 ? 31.541 -0.717 30.863 1.00 21.75 356 GLU B N 1
ATOM 6254 C CA . GLU B 1 372 ? 30.809 -1.912 30.468 1.00 27.44 356 GLU B CA 1
ATOM 6255 C C . GLU B 1 372 ? 30.987 -2.233 28.984 1.00 27.29 356 GLU B C 1
ATOM 6256 O O . GLU B 1 372 ? 31.328 -1.378 28.168 1.00 24.21 356 GLU B O 1
ATOM 6262 N N . GLY B 1 373 ? 30.755 -3.504 28.651 1.00 24.09 357 GLY B N 1
ATOM 6263 C CA . GLY B 1 373 ? 30.719 -3.939 27.265 1.00 21.73 357 GLY B CA 1
ATOM 6264 C C . GLY B 1 373 ? 31.201 -5.360 27.045 1.00 24.27 357 GLY B C 1
ATOM 6265 O O . GLY B 1 373 ? 30.768 -5.996 26.085 1.00 20.08 357 GLY B O 1
ATOM 6266 N N . THR B 1 374 ? 32.085 -5.882 27.903 1.00 30.44 358 THR B N 1
ATOM 6267 C CA . THR B 1 374 ? 32.580 -7.250 27.720 1.00 34.07 358 THR B CA 1
ATOM 6268 C C . THR B 1 374 ? 31.727 -8.315 28.412 1.00 37.57 358 THR B C 1
ATOM 6269 O O . THR B 1 374 ? 31.907 -9.508 28.126 1.00 36.19 358 THR B O 1
ATOM 6273 N N . GLY B 1 375 ? 30.826 -7.930 29.319 1.00 29.97 359 GLY B N 1
ATOM 6274 C CA . GLY B 1 375 ? 30.039 -8.895 30.060 1.00 29.15 359 GLY B CA 1
ATOM 6275 C C . GLY B 1 375 ? 30.715 -9.532 31.263 1.00 31.96 359 GLY B C 1
ATOM 6276 O O . GLY B 1 375 ? 30.095 -10.376 31.920 1.00 33.52 359 GLY B O 1
ATOM 6277 N N . SER B 1 376 ? 31.958 -9.182 31.582 1.00 32.47 360 SER B N 1
ATOM 6278 C CA . SER B 1 376 ? 32.592 -9.753 32.759 1.00 33.96 360 SER B CA 1
ATOM 6279 C C . SER B 1 376 ? 33.594 -8.758 33.319 1.00 35.60 360 SER B C 1
ATOM 6280 O O . SER B 1 376 ? 33.952 -7.774 32.668 1.00 30.73 360 SER B O 1
ATOM 6283 N N . ALA B 1 377 ? 34.045 -9.031 34.545 1.00 32.95 361 ALA B N 1
ATOM 6284 C CA . ALA B 1 377 ? 35.020 -8.191 35.228 1.00 33.33 361 ALA B CA 1
ATOM 6285 C C . ALA B 1 377 ? 36.458 -8.439 34.774 1.00 32.34 361 ALA B C 1
ATOM 6286 O O . ALA B 1 377 ? 37.358 -7.723 35.228 1.00 31.82 361 ALA B O 1
ATOM 6288 N N . ARG B 1 378 ? 36.690 -9.423 33.897 1.00 40.48 362 ARG B N 1
ATOM 6289 C CA . ARG B 1 378 ? 38.054 -9.835 33.560 1.00 40.73 362 ARG B CA 1
ATOM 6290 C C . ARG B 1 378 ? 38.858 -8.692 32.943 1.00 38.40 362 ARG B C 1
ATOM 6291 O O . ARG B 1 378 ? 39.986 -8.420 33.362 1.00 36.14 362 ARG B O 1
ATOM 6299 N N . ALA B 1 379 ? 38.296 -8.021 31.932 1.00 34.54 363 ALA B N 1
ATOM 6300 C CA . ALA B 1 379 ? 39.048 -6.990 31.229 1.00 31.12 363 ALA B CA 1
ATOM 6301 C C . ALA B 1 379 ? 39.489 -5.886 32.179 1.00 31.31 363 ALA B C 1
ATOM 6302 O O . ALA B 1 379 ? 40.646 -5.450 32.143 1.00 32.96 363 ALA B O 1
ATOM 6304 N N . GLY B 1 380 ? 38.589 -5.436 33.053 1.00 22.59 364 GLY B N 1
ATOM 6305 C CA . GLY B 1 380 ? 38.922 -4.344 33.955 1.00 22.30 364 GLY B CA 1
ATOM 6306 C C . GLY B 1 380 ? 39.915 -4.735 35.040 1.00 22.60 364 GLY B C 1
ATOM 6307 O O . GLY B 1 380 ? 40.769 -3.932 35.422 1.00 21.32 364 GLY B O 1
ATOM 6308 N N . THR B 1 381 ? 39.804 -5.962 35.563 1.00 27.60 365 THR B N 1
ATOM 6309 C CA . THR B 1 381 ? 40.782 -6.444 36.541 1.00 27.72 365 THR B CA 1
ATOM 6310 C C . THR B 1 381 ? 42.186 -6.399 35.959 1.00 28.89 365 THR B C 1
ATOM 6311 O O . THR B 1 381 ? 43.108 -5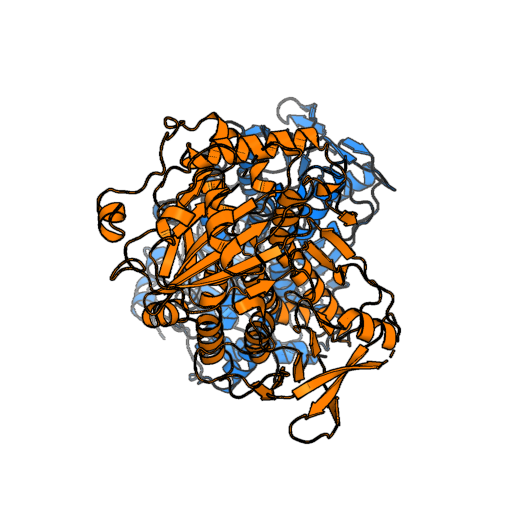.836 36.563 1.00 28.21 365 THR B O 1
ATOM 6315 N N . ARG B 1 382 ? 42.350 -6.959 34.759 1.00 29.15 366 ARG B N 1
ATOM 6316 C CA . ARG B 1 382 ? 43.664 -7.066 34.142 1.00 28.62 366 ARG B CA 1
ATOM 6317 C C . ARG B 1 382 ? 44.214 -5.706 33.755 1.00 30.15 366 ARG B C 1
ATOM 6318 O O . ARG B 1 382 ? 45.412 -5.448 33.929 1.00 29.20 366 ARG B O 1
ATOM 6326 N N . ALA B 1 383 ? 43.359 -4.822 33.229 1.00 27.14 367 ALA B N 1
ATOM 6327 C CA . ALA B 1 383 ? 43.795 -3.463 32.917 1.00 25.33 367 ALA B CA 1
ATOM 6328 C C . ALA B 1 383 ? 44.254 -2.722 34.162 1.00 23.89 367 ALA B C 1
ATOM 6329 O O . ALA B 1 383 ? 45.251 -1.985 34.126 1.00 24.10 367 ALA B O 1
ATOM 6331 N N . LEU B 1 384 ? 43.526 -2.877 35.273 1.00 22.09 368 LEU B N 1
ATOM 6332 C CA . LEU B 1 384 ? 43.951 -2.234 36.516 1.00 21.76 368 LEU B CA 1
ATOM 6333 C C . LEU B 1 384 ? 45.271 -2.816 37.019 1.00 23.03 368 LEU B C 1
ATOM 6334 O O . LEU B 1 384 ? 46.203 -2.066 37.359 1.00 22.15 368 LEU B O 1
ATOM 6339 N N . GLN B 1 385 ? 45.376 -4.151 37.070 1.00 22.81 369 GLN B N 1
ATOM 6340 C CA . GLN B 1 385 ? 46.597 -4.767 37.587 1.00 24.71 369 GLN B CA 1
ATOM 6341 C C . GLN B 1 385 ? 47.793 -4.480 36.691 1.00 28.20 369 GLN B C 1
ATOM 6342 O O . GLN B 1 385 ? 48.927 -4.353 37.179 1.00 24.67 369 GLN B O 1
ATOM 6348 N N . LYS B 1 386 ? 47.556 -4.346 35.386 1.00 26.86 370 LYS B N 1
ATOM 6349 C CA . LYS B 1 386 ? 48.640 -4.007 34.467 1.00 25.67 370 LYS B CA 1
ATOM 6350 C C . LYS B 1 386 ? 49.124 -2.575 34.685 1.00 26.73 370 LYS B C 1
ATOM 6351 O O . LYS B 1 386 ? 50.336 -2.314 34.677 1.00 27.80 370 LYS B O 1
ATOM 6357 N N . ALA B 1 387 ? 48.206 -1.638 34.927 1.00 22.19 371 ALA B N 1
ATOM 6358 C CA . ALA B 1 387 ? 48.620 -0.253 35.176 1.00 18.98 371 ALA B CA 1
ATOM 6359 C C . ALA B 1 387 ? 49.330 -0.104 36.528 1.00 21.15 371 ALA B C 1
ATOM 6360 O O . ALA B 1 387 ? 50.266 0.708 36.675 1.00 21.29 371 ALA B O 1
ATOM 6362 N N . ILE B 1 388 ? 48.871 -0.842 37.539 1.00 21.96 372 ILE B N 1
ATOM 6363 C CA . ILE B 1 388 ? 49.564 -0.855 38.823 1.00 21.74 372 ILE B CA 1
ATOM 6364 C C . ILE B 1 388 ? 50.985 -1.359 38.626 1.00 23.11 372 ILE B C 1
ATOM 6365 O O . ILE B 1 388 ? 51.942 -0.810 39.191 1.00 22.10 372 ILE B O 1
ATOM 6370 N N . GLY B 1 389 ? 51.137 -2.403 37.808 1.00 22.55 373 GLY B N 1
ATOM 6371 C CA . GLY B 1 389 ? 52.457 -2.953 37.542 1.00 28.62 373 GLY B CA 1
ATOM 6372 C C . GLY B 1 389 ? 53.402 -1.929 36.949 1.00 26.23 373 GLY B C 1
ATOM 6373 O O . GLY B 1 389 ? 54.548 -1.799 37.386 1.00 27.24 373 GLY B O 1
ATOM 6374 N N . ALA B 1 390 ? 52.932 -1.177 35.949 1.00 24.45 374 ALA B N 1
ATOM 6375 C CA . ALA B 1 390 ? 53.762 -0.116 35.384 1.00 24.17 374 ALA B CA 1
ATOM 6376 C C . ALA B 1 390 ? 54.084 0.954 36.416 1.00 24.68 374 ALA B C 1
ATOM 6377 O O . ALA B 1 390 ? 55.187 1.521 36.400 1.00 24.01 374 ALA B O 1
ATOM 6379 N N . ALA B 1 391 ? 53.143 1.246 37.317 1.00 21.55 375 ALA B N 1
ATOM 6380 C CA . ALA B 1 391 ? 53.367 2.279 38.322 1.00 19.46 375 ALA B CA 1
ATOM 6381 C C . ALA B 1 391 ? 54.500 1.928 39.280 1.00 20.72 375 ALA B C 1
ATOM 6382 O O . ALA B 1 391 ? 55.167 2.835 39.787 1.00 22.24 375 ALA B O 1
ATOM 6384 N N . VAL B 1 392 ? 54.742 0.644 39.558 1.00 23.19 376 VAL B N 1
ATOM 6385 C CA . VAL B 1 392 ? 55.721 0.321 40.596 1.00 24.03 376 VAL B CA 1
ATOM 6386 C C . VAL B 1 392 ? 57.087 0.034 39.974 1.00 27.97 376 VAL B C 1
ATOM 6387 O O . VAL B 1 392 ? 58.020 -0.399 40.668 1.00 27.80 376 VAL B O 1
ATOM 6391 N N . ASP B 1 393 ? 57.229 0.277 38.669 1.00 24.56 377 ASP B N 1
ATOM 6392 C CA . ASP B 1 393 ? 58.500 -0.041 38.031 1.00 25.72 377 ASP B CA 1
ATOM 6393 C C . ASP B 1 393 ? 59.630 0.874 38.502 1.00 24.10 377 ASP B C 1
ATOM 6394 O O . ASP B 1 393 ? 60.730 0.389 38.786 1.00 29.52 377 ASP B O 1
ATOM 6399 N N . ASP B 1 394 ? 59.409 2.193 38.561 1.00 21.57 378 ASP B N 1
ATOM 6400 C CA . ASP B 1 394 ? 60.493 3.096 38.972 1.00 21.02 378 ASP B CA 1
ATOM 6401 C C . ASP B 1 394 ? 61.151 2.669 40.288 1.00 21.57 378 ASP B C 1
ATOM 6402 O O . ASP B 1 394 ? 62.389 2.533 40.323 1.00 21.77 378 ASP B O 1
ATOM 6407 N N . PRO B 1 395 ? 60.426 2.438 41.389 1.00 22.62 379 PRO B N 1
ATOM 6408 C CA . PRO B 1 395 ? 61.141 2.038 42.616 1.00 23.98 379 PRO B CA 1
ATOM 6409 C C . PRO B 1 395 ? 61.785 0.662 42.513 1.00 25.42 379 PRO B C 1
ATOM 6410 O O . PRO B 1 395 ? 62.836 0.433 43.134 1.00 25.86 379 PRO B O 1
ATOM 6414 N N . TRP B 1 396 ? 61.199 -0.263 41.740 1.00 27.12 380 TRP B N 1
ATOM 6415 C CA . TRP B 1 396 ? 61.830 -1.567 41.575 1.00 25.33 380 TRP B CA 1
ATOM 6416 C C . TRP B 1 396 ? 63.196 -1.427 40.914 1.00 26.86 380 TRP B C 1
ATOM 6417 O O . TRP B 1 396 ? 64.204 -1.922 41.429 1.00 25.85 380 TRP B O 1
ATOM 6428 N N . ILE B 1 397 ? 63.248 -0.759 39.761 1.00 26.05 381 ILE B N 1
ATOM 6429 C CA . ILE B 1 397 ? 64.496 -0.775 39.003 1.00 26.88 381 ILE B CA 1
ATOM 6430 C C . ILE B 1 397 ? 65.562 0.065 39.692 1.00 27.02 381 ILE B C 1
ATOM 6431 O O . ILE B 1 397 ? 66.750 -0.263 39.623 1.00 27.00 381 ILE B O 1
ATOM 6436 N N . LEU B 1 398 ? 65.169 1.150 40.363 1.00 24.89 382 LEU B N 1
ATOM 6437 C CA . LEU B 1 398 ? 66.136 1.928 41.135 1.00 25.84 382 LEU B CA 1
ATOM 6438 C C . LEU B 1 398 ? 66.808 1.062 42.194 1.00 26.22 382 LEU B C 1
ATOM 6439 O O . LEU B 1 398 ? 68.041 0.932 42.239 1.00 25.70 382 LEU B O 1
ATOM 6444 N N . ALA B 1 399 ? 66.004 0.468 43.070 1.00 24.16 383 ALA B N 1
ATOM 6445 C CA . ALA B 1 399 ? 66.569 -0.278 44.183 1.00 25.49 383 ALA B CA 1
ATOM 6446 C C . ALA B 1 399 ? 67.325 -1.511 43.698 1.00 27.48 383 ALA B C 1
ATOM 6447 O O . ALA B 1 399 ? 68.418 -1.808 44.194 1.00 29.62 383 ALA B O 1
ATOM 6449 N N . ALA B 1 400 ? 66.778 -2.225 42.710 1.00 29.83 384 ALA B N 1
ATOM 6450 C CA . ALA B 1 400 ? 67.451 -3.426 42.223 1.00 31.21 384 ALA B CA 1
ATOM 6451 C C . ALA B 1 400 ? 68.761 -3.079 41.524 1.00 33.12 384 ALA B C 1
ATOM 6452 O O . ALA B 1 400 ? 69.754 -3.809 41.644 1.00 33.02 384 ALA B O 1
ATOM 6454 N N . THR B 1 401 ? 68.793 -1.969 40.792 1.00 26.31 385 THR B N 1
ATOM 6455 C CA . THR B 1 401 ? 70.057 -1.564 40.180 1.00 27.27 385 THR B CA 1
ATOM 6456 C C . THR B 1 401 ? 71.084 -1.217 41.246 1.00 27.65 385 THR B C 1
ATOM 6457 O O . THR B 1 401 ? 72.281 -1.516 41.103 1.00 29.29 385 THR B O 1
ATOM 6461 N N . LYS B 1 402 ? 70.630 -0.621 42.335 1.00 38.25 386 LYS B N 1
ATOM 6462 C CA . LYS B 1 402 ? 71.552 -0.136 43.339 1.00 38.64 386 LYS B CA 1
ATOM 6463 C C . LYS B 1 402 ? 72.054 -1.259 44.252 1.00 40.10 386 LYS B C 1
ATOM 6464 O O . LYS B 1 402 ? 73.105 -1.105 44.887 1.00 43.66 386 LYS B O 1
ATOM 6470 N N . ASP B 1 403 ? 71.363 -2.407 44.283 1.00 33.71 387 ASP B N 1
ATOM 6471 C CA . ASP B 1 403 ? 71.706 -3.510 45.178 1.00 37.38 387 ASP B CA 1
ATOM 6472 C C . ASP B 1 403 ? 72.349 -4.705 44.483 1.00 40.34 387 ASP B C 1
ATOM 6473 O O . ASP B 1 403 ? 72.954 -5.539 45.168 1.00 39.00 387 ASP B O 1
ATOM 6478 N N . ILE B 1 404 ? 72.261 -4.804 43.151 1.00 32.92 388 ILE B N 1
ATOM 6479 C CA . ILE B 1 404 ? 72.587 -6.058 42.479 1.00 33.69 388 ILE B CA 1
ATOM 6480 C C . ILE B 1 404 ? 74.069 -6.422 42.582 1.00 36.61 388 ILE B C 1
ATOM 6481 O O . ILE B 1 404 ? 74.418 -7.613 42.532 1.00 36.56 388 ILE B O 1
ATOM 6486 N N . ASP B 1 405 ? 74.962 -5.446 42.750 1.00 36.75 389 ASP B N 1
ATOM 6487 C CA . ASP B 1 405 ? 76.389 -5.736 42.742 1.00 36.20 389 ASP B CA 1
ATOM 6488 C C . ASP B 1 405 ? 77.002 -5.872 44.130 1.00 37.63 389 ASP B C 1
ATOM 6489 O O . ASP B 1 405 ? 78.213 -6.050 44.227 1.00 40.92 389 ASP B O 1
ATOM 6494 N N . TYR B 1 406 ? 76.213 -5.817 45.196 1.00 40.51 390 TYR B N 1
ATOM 6495 C CA . TYR B 1 406 ? 76.781 -6.024 46.524 1.00 41.19 390 TYR B CA 1
ATOM 6496 C C . TYR B 1 406 ? 77.352 -7.432 46.641 1.00 42.99 390 TYR B C 1
ATOM 6497 O O . TYR B 1 406 ? 76.780 -8.391 46.112 1.00 40.71 390 TYR B O 1
ATOM 6506 N N . VAL B 1 407 ? 78.501 -7.553 47.327 1.00 41.58 391 VAL B N 1
ATOM 6507 C CA . VAL B 1 407 ? 79.016 -8.876 47.661 1.00 44.86 391 VAL B CA 1
ATOM 6508 C C . VAL B 1 407 ? 77.936 -9.650 48.394 1.00 43.05 391 VAL B C 1
ATOM 6509 O O . VAL B 1 407 ? 77.193 -9.091 49.213 1.00 42.92 391 VAL B O 1
ATOM 6513 N N . ASN B 1 408 ? 77.839 -10.943 48.075 1.00 44.03 392 ASN B N 1
ATOM 6514 C CA . ASN B 1 408 ? 76.906 -11.886 48.685 1.00 46.84 392 ASN B CA 1
ATOM 6515 C C . ASN B 1 408 ? 75.448 -11.633 48.292 1.00 46.02 392 ASN B C 1
ATOM 6516 O O . ASN B 1 408 ? 74.538 -12.166 48.936 1.00 49.08 392 ASN B O 1
ATOM 6521 N N . CYS B 1 409 ? 75.178 -10.838 47.255 1.00 43.56 393 CYS B N 1
ATOM 6522 C CA . CYS B 1 409 ? 73.795 -10.567 46.874 1.00 42.76 393 CYS B CA 1
ATOM 6523 C C . CYS B 1 409 ? 73.191 -11.770 46.155 1.00 45.99 393 CYS B C 1
ATOM 6524 O O . CYS B 1 409 ? 73.790 -12.313 45.219 1.00 47.17 393 CYS B O 1
ATOM 6527 N N . ARG B 1 410 ? 71.999 -12.182 46.597 1.00 45.12 394 ARG B N 1
ATOM 6528 C CA . ARG B 1 410 ? 71.252 -13.277 45.981 1.00 48.39 394 ARG B CA 1
ATOM 6529 C C . ARG B 1 410 ? 70.306 -12.698 44.939 1.00 45.81 394 ARG B C 1
ATOM 6530 O O . ARG B 1 410 ? 69.331 -12.024 45.289 1.00 42.02 394 ARG B O 1
ATOM 6538 N N . VAL B 1 411 ? 70.578 -12.959 43.664 1.00 48.56 395 VAL B N 1
ATOM 6539 C CA . VAL B 1 411 ? 69.783 -12.411 42.575 1.00 50.59 395 VAL B CA 1
ATOM 6540 C C . VAL B 1 411 ? 69.069 -13.559 41.877 1.00 51.86 395 VAL B C 1
ATOM 6541 O O . VAL B 1 411 ? 69.678 -14.586 41.559 1.00 49.55 395 VAL B O 1
ATOM 6545 N N . SER B 1 412 ? 67.761 -13.395 41.682 1.00 46.35 396 SER B N 1
ATOM 6546 C CA . SER B 1 412 ? 66.906 -14.377 41.041 1.00 44.36 396 SER B CA 1
ATOM 6547 C C . SER B 1 412 ? 65.928 -13.602 40.161 1.00 40.32 396 SER B C 1
ATOM 6548 O O . SER B 1 412 ? 64.754 -13.452 40.484 1.00 40.49 396 SER B O 1
ATOM 6551 N N . ALA B 1 413 ? 66.427 -13.093 39.044 1.00 38.51 397 ALA B N 1
ATOM 6552 C CA . ALA B 1 413 ? 65.670 -12.138 38.255 1.00 41.16 397 ALA B CA 1
ATOM 6553 C C . ALA B 1 413 ? 65.866 -12.399 36.769 1.00 40.38 397 ALA B C 1
ATOM 6554 O O . ALA B 1 413 ? 66.885 -12.951 36.345 1.00 39.95 397 ALA B O 1
ATOM 6556 N N . THR B 1 414 ? 64.865 -11.994 35.985 1.00 39.23 398 THR B N 1
ATOM 6557 C CA . THR B 1 414 ? 64.912 -12.076 34.534 1.00 39.21 398 THR B CA 1
ATOM 6558 C C . THR B 1 414 ? 64.852 -10.710 33.870 1.00 39.51 398 THR B C 1
ATOM 6559 O O . THR B 1 414 ? 64.864 -10.639 32.634 1.00 38.72 398 THR B O 1
ATOM 6563 N N . ASP B 1 415 ? 64.756 -9.632 34.650 1.00 37.14 399 ASP B N 1
ATOM 6564 C CA . ASP B 1 415 ? 64.733 -8.263 34.142 1.00 32.88 399 ASP B CA 1
ATOM 6565 C C . ASP B 1 415 ? 65.990 -8.025 33.313 1.00 31.62 399 ASP B C 1
ATOM 6566 O O . ASP B 1 415 ? 67.106 -8.082 33.847 1.00 32.37 399 ASP B O 1
ATOM 6571 N N . PRO B 1 416 ? 65.851 -7.782 32.003 1.00 28.85 400 PRO B N 1
ATOM 6572 C CA . PRO B 1 416 ? 67.049 -7.628 31.154 1.00 29.23 400 PRO B CA 1
ATOM 6573 C C . PRO B 1 416 ? 67.846 -6.387 31.462 1.00 31.37 400 PRO B C 1
ATOM 6574 O O . PRO B 1 416 ? 69.041 -6.351 31.161 1.00 31.94 400 PRO B O 1
ATOM 6578 N N . ARG B 1 417 ? 67.228 -5.354 32.031 1.00 33.62 401 ARG B N 1
ATOM 6579 C CA . ARG B 1 417 ? 68.006 -4.184 32.416 1.00 32.76 401 ARG B CA 1
ATOM 6580 C C . ARG B 1 417 ? 69.042 -4.531 33.481 1.00 32.17 401 ARG B C 1
ATOM 6581 O O . ARG B 1 417 ? 70.071 -3.856 33.587 1.00 33.40 401 ARG B O 1
ATOM 6589 N N . LEU B 1 418 ? 68.789 -5.580 34.272 1.00 36.18 402 LEU B N 1
ATOM 6590 C CA . LEU B 1 418 ? 69.719 -6.029 35.299 1.00 34.87 402 LEU B CA 1
ATOM 6591 C C . LEU B 1 418 ? 70.678 -7.095 34.778 1.00 40.42 402 LEU B C 1
ATOM 6592 O O . LEU B 1 418 ? 71.894 -6.987 34.972 1.00 42.65 402 LEU B O 1
ATOM 6597 N N . ILE B 1 419 ? 70.153 -8.129 34.108 1.00 42.19 403 ILE B N 1
ATOM 6598 C CA . ILE B 1 419 ? 70.973 -9.287 33.741 1.00 43.12 403 ILE B CA 1
ATOM 6599 C C . ILE B 1 419 ? 71.592 -9.175 32.350 1.00 44.48 403 ILE B C 1
ATOM 6600 O O . ILE B 1 419 ? 72.510 -9.946 32.027 1.00 44.72 403 ILE B O 1
ATOM 6605 N N . GLY B 1 420 ? 71.132 -8.247 31.517 1.00 41.38 404 GLY B N 1
ATOM 6606 C CA . GLY B 1 420 ? 71.690 -8.065 30.194 1.00 42.92 404 GLY B CA 1
ATOM 6607 C C . GLY B 1 420 ? 72.739 -6.981 30.062 1.00 46.66 404 GLY B C 1
ATOM 6608 O O . GLY B 1 420 ? 73.068 -6.596 28.933 1.00 50.23 404 GLY B O 1
ATOM 6609 N N . VAL B 1 421 ? 73.277 -6.474 31.167 1.00 44.71 405 VAL B N 1
ATOM 6610 C CA . VAL B 1 421 ? 74.238 -5.380 31.144 1.00 43.05 405 VAL B CA 1
ATOM 6611 C C . VAL B 1 421 ? 75.535 -5.872 31.769 1.00 43.79 405 VAL B C 1
ATOM 6612 O O . VAL B 1 421 ? 75.528 -6.734 32.653 1.00 44.92 405 VAL B O 1
ATOM 6616 N N . ASP B 1 422 ? 76.654 -5.333 31.286 1.00 58.36 406 ASP B N 1
ATOM 6617 C CA . ASP B 1 422 ? 77.957 -5.619 31.873 1.00 63.03 406 ASP B CA 1
ATOM 6618 C C . ASP B 1 422 ? 78.068 -5.015 33.269 1.00 59.54 406 ASP B C 1
ATOM 6619 O O . ASP B 1 422 ? 77.821 -3.821 33.465 1.00 60.15 406 ASP B O 1
ATOM 6624 N N . THR B 1 423 ? 78.460 -5.844 34.238 1.00 48.09 407 THR B N 1
ATOM 6625 C CA . THR B 1 423 ? 78.587 -5.391 35.624 1.00 47.01 407 THR B CA 1
ATOM 6626 C C . THR B 1 423 ? 79.608 -4.261 35.763 1.00 46.73 407 THR B C 1
ATOM 6627 O O . THR B 1 423 ? 79.343 -3.247 36.421 1.00 44.94 407 THR B O 1
ATOM 6631 N N . GLU B 1 424 ? 80.789 -4.418 35.158 1.00 43.51 408 GLU B N 1
ATOM 6632 C CA . GLU B 1 424 ? 81.799 -3.372 35.292 1.00 47.35 408 GLU B CA 1
ATOM 6633 C C . GLU B 1 424 ? 81.322 -2.046 34.702 1.00 43.16 408 GLU B C 1
ATOM 6634 O O . GLU B 1 424 ? 81.647 -0.978 35.237 1.00 41.81 408 GLU B O 1
ATOM 6640 N N . GLN B 1 425 ? 80.531 -2.088 33.626 1.00 39.41 409 GLN B N 1
ATOM 6641 C CA . GLN B 1 425 ? 79.940 -0.859 33.112 1.00 40.83 409 GLN B CA 1
ATOM 6642 C C . GLN B 1 425 ? 78.927 -0.275 34.095 1.00 38.04 409 GLN B C 1
ATOM 6643 O O . GLN B 1 425 ? 78.904 0.941 34.320 1.00 34.16 409 GLN B O 1
ATOM 6649 N N . ARG B 1 426 ? 78.086 -1.128 34.694 1.00 36.29 410 ARG B N 1
ATOM 6650 C CA . ARG B 1 426 ? 77.122 -0.643 35.673 1.00 35.54 410 ARG B CA 1
ATOM 6651 C C . ARG B 1 426 ? 77.835 -0.005 36.860 1.00 37.05 410 ARG B C 1
ATOM 6652 O O . ARG B 1 426 ? 77.421 1.051 37.356 1.00 33.79 410 ARG B O 1
ATOM 6660 N N . LEU B 1 427 ? 78.924 -0.628 37.321 1.00 36.22 411 LEU B N 1
ATOM 6661 C CA . LEU B 1 427 ? 79.717 -0.042 38.398 1.00 38.13 411 LEU B CA 1
ATOM 6662 C C . LEU B 1 427 ? 80.315 1.297 37.975 1.00 35.32 411 LEU B C 1
ATOM 6663 O O . LEU B 1 427 ? 80.280 2.276 38.734 1.00 33.13 411 LEU B O 1
ATOM 6668 N N . ARG B 1 428 ? 80.857 1.360 36.760 1.00 31.88 412 ARG B N 1
ATOM 6669 C CA . ARG B 1 428 ? 81.383 2.615 36.236 1.00 35.39 412 ARG B CA 1
ATOM 6670 C C . ARG B 1 428 ? 80.309 3.699 36.199 1.00 30.68 412 ARG B C 1
ATOM 6671 O O . ARG B 1 428 ? 80.547 4.835 36.628 1.00 29.06 412 ARG B O 1
ATOM 6679 N N . PHE B 1 429 ? 79.121 3.367 35.682 1.00 33.10 413 PHE B N 1
ATOM 6680 C CA . PHE B 1 429 ? 78.057 4.362 35.564 1.00 30.13 413 PHE B CA 1
ATOM 6681 C C . PHE B 1 429 ? 77.660 4.897 36.934 1.00 31.11 413 PHE B C 1
ATOM 6682 O O . PHE B 1 429 ? 77.468 6.106 37.108 1.00 32.29 413 PHE B O 1
ATOM 6690 N N . ALA B 1 430 ? 77.522 4.004 37.919 1.00 29.93 414 ALA B N 1
ATOM 6691 C CA . ALA B 1 430 ? 77.025 4.409 39.231 1.00 32.31 414 ALA B CA 1
ATOM 6692 C C . ALA B 1 430 ? 77.994 5.359 39.919 1.00 31.83 414 ALA B C 1
ATOM 6693 O O . ALA B 1 430 ? 77.572 6.343 40.540 1.00 28.41 414 ALA B O 1
ATOM 6695 N N . GLU B 1 431 ? 79.296 5.087 39.807 1.00 30.66 415 GLU B N 1
ATOM 6696 C CA . GLU B 1 431 ? 80.281 5.948 40.450 1.00 33.27 415 GLU B CA 1
ATOM 6697 C C . GLU B 1 431 ? 80.291 7.332 39.816 1.00 29.63 415 GLU B C 1
ATOM 6698 O O . GLU B 1 431 ? 80.406 8.341 40.518 1.00 27.68 415 GLU B O 1
ATOM 6704 N N . ALA B 1 432 ? 80.142 7.400 38.491 1.00 32.38 416 ALA B N 1
ATOM 6705 C CA . ALA B 1 432 ? 80.098 8.699 37.826 1.00 30.74 416 ALA B CA 1
ATOM 6706 C C . ALA B 1 432 ? 78.842 9.480 38.197 1.00 29.06 416 ALA B C 1
ATOM 6707 O O . ALA B 1 432 ? 78.892 10.708 38.330 1.00 31.20 416 ALA B O 1
ATOM 6709 N N . ILE B 1 433 ? 77.701 8.795 38.358 1.00 26.88 417 ILE B N 1
ATOM 6710 C CA . ILE B 1 433 ? 76.478 9.476 38.790 1.00 27.99 417 ILE B CA 1
ATOM 6711 C C . ILE B 1 433 ? 76.668 10.075 40.182 1.00 28.53 417 ILE B C 1
ATOM 6712 O O . ILE B 1 433 ? 76.358 11.249 40.429 1.00 26.46 417 ILE B O 1
ATOM 6717 N N . THR B 1 434 ? 77.218 9.287 41.104 1.00 29.42 418 THR B N 1
ATOM 6718 C CA . THR B 1 434 ? 77.396 9.783 42.462 1.00 32.32 418 THR B CA 1
ATOM 6719 C C . THR B 1 434 ? 78.408 10.922 42.513 1.00 30.01 418 THR B C 1
ATOM 6720 O O . THR B 1 434 ? 78.169 11.935 43.183 1.00 28.78 418 THR B O 1
ATOM 6724 N N . ALA B 1 435 ? 79.532 10.780 41.806 1.00 31.55 419 ALA B N 1
ATOM 6725 C CA . ALA B 1 435 ? 80.531 11.843 41.781 1.00 33.29 419 ALA B CA 1
ATOM 6726 C C . ALA B 1 435 ? 79.949 13.141 41.238 1.00 36.07 419 ALA B C 1
ATOM 6727 O O . ALA B 1 435 ? 80.252 14.229 41.749 1.00 37.05 419 ALA B O 1
ATOM 6729 N N . ALA B 1 436 ? 79.105 13.048 40.200 1.00 27.50 420 ALA B N 1
ATOM 6730 C CA . ALA B 1 436 ? 78.473 14.245 39.658 1.00 30.52 420 ALA B CA 1
ATOM 6731 C C . ALA B 1 436 ? 77.498 14.866 40.657 1.00 29.14 420 ALA B C 1
ATOM 6732 O O . ALA B 1 436 ? 77.480 16.088 40.846 1.00 29.31 420 ALA B O 1
ATOM 6734 N N . SER B 1 437 ? 76.691 14.043 41.318 1.00 28.60 421 SER B N 1
ATOM 6735 C CA . SER B 1 437 ? 75.630 14.597 42.146 1.00 28.46 421 SER B CA 1
ATOM 6736 C C . SER B 1 437 ? 76.174 15.375 43.335 1.00 26.71 421 SER B C 1
ATOM 6737 O O . SER B 1 437 ? 75.567 16.368 43.730 1.00 27.38 421 SER B O 1
ATOM 6740 N N . ILE B 1 438 ? 77.329 14.988 43.890 1.00 23.96 422 ILE B N 1
ATOM 6741 C CA . ILE B 1 438 ? 77.753 15.633 45.134 1.00 23.67 422 ILE B CA 1
ATOM 6742 C C . ILE B 1 438 ? 78.375 17.006 44.923 1.00 27.49 422 ILE B C 1
ATOM 6743 O O . ILE B 1 438 ? 78.471 17.778 45.889 1.00 26.24 422 ILE B O 1
ATOM 6748 N N . ARG B 1 439 ? 78.825 17.337 43.707 1.00 28.56 423 ARG B N 1
ATOM 6749 C CA . ARG B 1 439 ? 79.566 18.580 43.521 1.00 27.36 423 ARG B CA 1
ATOM 6750 C C . ARG B 1 439 ? 79.159 19.384 42.297 1.00 24.75 423 ARG B C 1
ATOM 6751 O O . ARG B 1 439 ? 79.759 20.440 42.060 1.00 25.96 423 ARG B O 1
ATOM 6759 N N . SER B 1 440 ? 78.177 18.935 41.520 1.00 26.99 424 SER B N 1
ATOM 6760 C CA . SER B 1 440 ? 77.679 19.684 40.363 1.00 24.27 424 SER B CA 1
ATOM 6761 C C . SER B 1 440 ? 76.191 19.959 40.538 1.00 26.00 424 SER B C 1
ATOM 6762 O O . SER B 1 440 ? 75.398 19.005 40.615 1.00 27.87 424 SER B O 1
ATOM 6765 N N . PRO B 1 441 ? 75.768 21.229 40.586 1.00 32.31 425 PRO B N 1
ATOM 6766 C CA . PRO B 1 441 ? 74.365 21.519 40.949 1.00 34.55 425 PRO B CA 1
ATOM 6767 C C . PRO B 1 441 ? 73.363 20.963 39.951 1.00 31.87 425 PRO B C 1
ATOM 6768 O O . PRO B 1 441 ? 72.273 20.527 40.340 1.00 31.09 425 PRO B O 1
ATOM 6772 N N . LYS B 1 442 ? 73.707 20.952 38.668 1.00 29.34 426 LYS B N 1
ATOM 6773 C CA . LYS B 1 442 ? 72.726 20.549 37.670 1.00 29.65 426 LYS B CA 1
ATOM 6774 C C . LYS B 1 442 ? 72.602 19.032 37.596 1.00 30.10 426 LYS B C 1
ATOM 6775 O O . LYS B 1 442 ? 71.499 18.502 37.403 1.00 27.81 426 LYS B O 1
ATOM 6778 N N . ALA B 1 443 ? 73.720 18.317 37.731 1.00 24.50 427 ALA B N 1
ATOM 6779 C CA . ALA B 1 443 ? 73.649 16.871 37.910 1.00 25.16 427 ALA B CA 1
ATOM 6780 C C . ALA B 1 443 ? 72.928 16.522 39.215 1.00 25.33 427 ALA B C 1
ATOM 6781 O O . ALA B 1 443 ? 72.135 15.573 39.271 1.00 23.04 427 ALA B O 1
ATOM 6783 N N . SER B 1 444 ? 73.174 17.288 40.274 1.00 25.64 428 SER B N 1
ATOM 6784 C CA . SER B 1 444 ? 72.518 16.972 41.538 1.00 26.06 428 SER B CA 1
ATOM 6785 C C . SER B 1 444 ? 71.006 17.090 41.413 1.00 23.27 428 SER B C 1
ATOM 6786 O O . SER B 1 444 ? 70.273 16.225 41.903 1.00 25.96 428 SER B O 1
ATOM 6789 N N . GLU B 1 445 ? 70.523 18.106 40.694 1.00 25.82 429 GLU B N 1
ATOM 6790 C CA . GLU B 1 445 ? 69.079 18.261 40.525 1.00 26.74 429 GLU B CA 1
ATOM 6791 C C . GLU B 1 445 ? 68.454 17.024 39.886 1.00 27.33 429 GLU B C 1
ATOM 6792 O O . GLU B 1 445 ? 67.442 16.501 40.362 1.00 26.89 429 GLU B O 1
ATOM 6798 N N . ILE B 1 446 ? 69.044 16.542 38.795 1.00 22.91 430 ILE B N 1
ATOM 6799 C CA . ILE B 1 446 ? 68.491 15.376 38.126 1.00 21.82 430 ILE B CA 1
ATOM 6800 C C . ILE B 1 446 ? 68.598 14.143 39.015 1.00 20.54 430 ILE B C 1
ATOM 6801 O O . ILE B 1 446 ? 67.658 13.344 39.108 1.00 20.26 430 ILE B O 1
ATOM 6806 N N . VAL B 1 447 ? 69.751 13.937 39.649 1.00 22.74 431 VAL B N 1
ATOM 6807 C CA . VAL B 1 447 ? 69.881 12.758 40.500 1.00 23.70 431 VAL B CA 1
ATOM 6808 C C . VAL B 1 447 ? 68.846 12.801 41.629 1.00 23.55 431 VAL B C 1
ATOM 6809 O O . VAL B 1 447 ? 68.236 11.781 41.965 1.00 21.87 431 VAL B O 1
ATOM 6813 N N . THR B 1 448 ? 68.612 13.979 42.215 1.00 26.50 432 THR B N 1
ATOM 6814 C CA . THR B 1 448 ? 67.641 14.032 43.312 1.00 26.16 432 THR B CA 1
ATOM 6815 C C . THR B 1 448 ? 66.236 13.787 42.787 1.00 24.65 432 THR B C 1
ATOM 6816 O O . THR B 1 448 ? 65.377 13.263 43.515 1.00 23.93 432 THR B O 1
ATOM 6820 N N . ASP B 1 449 ? 65.991 14.147 41.522 1.00 21.91 433 ASP B N 1
ATOM 6821 C CA . ASP B 1 449 ? 64.722 13.823 40.889 1.00 23.53 433 ASP B CA 1
ATOM 6822 C C . ASP B 1 449 ? 64.508 12.321 40.866 1.00 25.33 433 ASP B C 1
ATOM 6823 O O . ASP B 1 449 ? 63.401 11.828 41.116 1.00 23.18 433 ASP B O 1
ATOM 6828 N N . VAL B 1 450 ? 65.547 11.579 40.478 1.00 22.05 434 VAL B N 1
ATOM 6829 C CA . VAL B 1 450 ? 65.452 10.127 40.442 1.00 22.91 434 VAL B CA 1
ATOM 6830 C C . VAL B 1 450 ? 65.355 9.558 41.849 1.00 23.06 434 VAL B C 1
ATOM 6831 O O . VAL B 1 450 ? 64.563 8.647 42.108 1.00 22.39 434 VAL B O 1
ATOM 6835 N N A MET B 1 451 ? 66.167 10.083 42.774 0.58 22.45 435 MET B N 1
ATOM 6836 N N B MET B 1 451 ? 66.158 10.084 42.778 0.42 22.45 435 MET B N 1
ATOM 6837 C CA A MET B 1 451 ? 66.228 9.583 44.145 0.58 20.68 435 MET B CA 1
ATOM 6838 C CA B MET B 1 451 ? 66.199 9.537 44.128 0.42 20.67 435 MET B CA 1
ATOM 6839 C C A MET B 1 451 ? 64.905 9.779 44.874 0.58 21.95 435 MET B C 1
ATOM 6840 C C B MET B 1 451 ? 64.877 9.748 44.851 0.42 21.94 435 MET B C 1
ATOM 6841 O O A MET B 1 451 ? 64.549 8.978 45.752 0.58 23.75 435 MET B O 1
ATOM 6842 O O B MET B 1 451 ? 64.502 8.943 45.715 0.42 23.74 435 MET B O 1
ATOM 6851 N N . SER B 1 452 ? 64.165 10.818 44.515 1.00 26.58 436 SER B N 1
ATOM 6852 C CA . SER B 1 452 ? 62.884 11.124 45.116 1.00 27.05 436 SER B CA 1
ATOM 6853 C C . SER B 1 452 ? 61.719 10.436 44.404 1.00 26.72 436 SER B C 1
ATOM 6854 O O . SER B 1 452 ? 60.568 10.660 44.789 1.00 27.00 436 SER B O 1
ATOM 6857 N N . LEU B 1 453 ? 62.006 9.612 43.387 1.00 25.85 437 LEU B N 1
ATOM 6858 C CA . LEU B 1 453 ? 61.005 8.844 42.642 1.00 25.41 437 LEU B CA 1
ATOM 6859 C C . LEU B 1 453 ? 60.121 9.721 41.747 1.00 25.22 437 LEU B C 1
ATOM 6860 O O . LEU B 1 453 ? 58.955 9.390 41.504 1.00 25.22 437 LEU B O 1
ATOM 6865 N N . ASN B 1 454 ? 60.663 10.825 41.233 1.00 25.12 438 ASN B N 1
ATOM 6866 C CA . ASN B 1 454 ? 59.957 11.685 40.298 1.00 24.93 438 ASN B CA 1
ATOM 6867 C C . ASN B 1 454 ? 60.518 11.624 38.872 1.00 24.11 438 ASN B C 1
ATOM 6868 O O . ASN B 1 454 ? 59.992 12.296 37.977 1.00 23.91 438 ASN B O 1
ATOM 6873 N N . ALA B 1 455 ? 61.563 10.838 38.634 1.00 27.18 439 ALA B N 1
ATOM 6874 C CA . ALA B 1 455 ? 62.077 10.619 37.296 1.00 26.05 439 ALA B CA 1
ATOM 6875 C C . ALA B 1 455 ? 62.613 9.198 37.303 1.00 22.56 439 ALA B C 1
ATOM 6876 O O . ALA B 1 455 ? 63.130 8.747 38.343 1.00 22.94 439 ALA B O 1
ATOM 6878 N N . PRO B 1 456 ? 62.481 8.465 36.196 1.00 22.80 440 PRO B N 1
ATOM 6879 C CA . PRO B 1 456 ? 62.948 7.072 36.182 1.00 22.58 440 PRO B CA 1
ATOM 6880 C C . PRO B 1 456 ? 64.464 6.972 36.271 1.00 23.21 440 PRO B C 1
ATOM 6881 O O . PRO B 1 456 ? 65.193 7.844 35.799 1.00 24.96 440 PRO B O 1
ATOM 6885 N N . GLN B 1 457 ? 64.928 5.855 36.856 1.00 22.45 441 GLN B N 1
ATOM 6886 C CA . GLN B 1 457 ? 66.353 5.519 36.856 1.00 22.98 441 GLN B CA 1
ATOM 6887 C C . GLN B 1 457 ? 66.967 5.637 35.458 1.00 20.85 441 GLN B C 1
ATOM 6888 O O . GLN B 1 457 ? 68.138 5.994 35.321 1.00 22.72 441 GLN B O 1
ATOM 6894 N N . ALA B 1 458 ? 66.187 5.360 34.400 1.00 21.89 442 ALA B N 1
ATOM 6895 C CA . ALA B 1 458 ? 66.746 5.432 33.054 1.00 22.92 442 ALA B CA 1
ATOM 6896 C C . ALA B 1 458 ? 67.166 6.843 32.668 1.00 24.45 442 ALA B C 1
ATOM 6897 O O . ALA B 1 458 ? 68.001 6.988 31.779 1.00 23.07 442 ALA B O 1
ATOM 6899 N N . GLU B 1 459 ? 66.616 7.884 33.308 1.00 23.27 443 GLU B N 1
ATOM 6900 C CA . GLU B 1 459 ? 67.064 9.250 33.009 1.00 23.05 443 GLU B CA 1
ATOM 6901 C C . GLU B 1 459 ? 68.571 9.423 33.210 1.00 23.86 443 GLU B C 1
ATOM 6902 O O . GLU B 1 459 ? 69.201 10.244 32.528 1.00 26.38 443 GLU B O 1
ATOM 6908 N N . LEU B 1 460 ? 69.172 8.669 34.136 1.00 21.00 444 LEU B N 1
ATOM 6909 C CA . LEU B 1 460 ? 70.606 8.828 34.383 1.00 21.11 444 LEU B CA 1
ATOM 6910 C C . LEU B 1 460 ? 71.460 8.283 33.247 1.00 25.40 444 LEU B C 1
ATOM 6911 O O . LEU B 1 460 ? 72.683 8.459 33.276 1.00 26.00 444 LEU B O 1
ATOM 6916 N N . GLY B 1 461 ? 70.861 7.610 32.270 1.00 26.27 445 GLY B N 1
ATOM 6917 C CA . GLY B 1 461 ? 71.557 7.244 31.059 1.00 26.09 445 GLY B CA 1
ATOM 6918 C C . GLY B 1 461 ? 71.188 8.114 29.879 1.00 28.11 445 GLY B C 1
ATOM 6919 O O . GLY B 1 461 ? 71.594 7.802 28.753 1.00 25.68 445 GLY B O 1
ATOM 6920 N N . SER B 1 462 ? 70.433 9.198 30.096 1.00 23.79 446 SER B N 1
ATOM 6921 C CA . SER B 1 462 ? 69.944 10.009 28.985 1.00 22.87 446 SER B CA 1
ATOM 6922 C C . SER B 1 462 ? 71.025 10.935 28.439 1.00 20.29 446 SER B C 1
ATOM 6923 O O . SER B 1 462 ? 72.000 11.273 29.121 1.00 23.74 446 SER B O 1
ATOM 6926 N N . ASN B 1 463 ? 70.793 11.402 27.204 1.00 22.83 447 ASN B N 1
ATOM 6927 C CA . ASN B 1 463 ? 71.631 12.448 26.629 1.00 24.83 447 ASN B CA 1
ATOM 6928 C C . ASN B 1 463 ? 71.604 13.709 27.485 1.00 27.56 447 ASN B C 1
ATOM 6929 O O . ASN B 1 463 ? 72.632 14.373 27.653 1.00 30.55 447 ASN B O 1
ATOM 6934 N N . ARG B 1 464 ? 70.431 14.077 28.006 1.00 24.04 448 ARG B N 1
ATOM 6935 C CA . ARG B 1 464 ? 70.343 15.283 28.823 1.00 27.39 448 ARG B CA 1
ATOM 6936 C C . ARG B 1 464 ? 71.210 15.159 30.066 1.00 27.97 448 ARG B C 1
ATOM 6937 O O . ARG B 1 464 ? 71.919 16.099 30.444 1.00 27.96 448 ARG B O 1
ATOM 6945 N N . PHE B 1 465 ? 71.181 14.001 30.710 1.00 25.79 449 PHE B N 1
ATOM 6946 C CA . PHE B 1 465 ? 71.951 13.877 31.938 1.00 25.50 449 PHE B CA 1
ATOM 6947 C C . PHE B 1 465 ? 73.435 13.791 31.644 1.00 25.28 449 PHE B C 1
ATOM 6948 O O . PHE B 1 465 ? 74.249 14.356 32.378 1.00 25.99 449 PHE B O 1
ATOM 6956 N N . LEU B 1 466 ? 73.805 13.043 30.605 1.00 27.03 450 LEU B N 1
ATOM 6957 C CA . LEU B 1 466 ? 75.208 12.957 30.224 1.00 31.65 450 LEU B CA 1
ATOM 6958 C C . LEU B 1 466 ? 75.754 14.335 29.880 1.00 30.99 450 LEU B C 1
ATOM 6959 O O . LEU B 1 466 ? 76.872 14.689 30.278 1.00 28.58 450 LEU B O 1
ATOM 6964 N N . MET B 1 467 ? 74.963 15.138 29.166 1.00 32.08 451 MET B N 1
ATOM 6965 C CA . MET B 1 467 ? 75.389 16.491 28.832 1.00 33.24 451 MET B CA 1
ATOM 6966 C C . MET B 1 467 ? 75.535 17.347 30.090 1.00 38.33 451 MET B C 1
ATOM 6967 O O . MET B 1 467 ? 76.522 18.080 30.244 1.00 36.13 451 MET B O 1
ATOM 6972 N N . ALA B 1 468 ? 74.586 17.237 31.024 1.00 32.98 452 ALA B N 1
ATOM 6973 C CA . ALA B 1 468 ? 74.697 17.991 32.274 1.00 27.76 452 ALA B CA 1
ATOM 6974 C C . ALA B 1 468 ? 75.918 17.555 33.086 1.00 29.39 452 ALA B C 1
ATOM 6975 O O . ALA B 1 468 ? 76.645 18.398 33.628 1.00 31.03 452 ALA B O 1
ATOM 6977 N N . MET B 1 469 ? 76.168 16.244 33.175 1.00 33.56 453 MET B N 1
ATOM 6978 C CA . MET B 1 469 ? 77.336 15.762 33.899 1.00 33.09 453 MET B CA 1
ATOM 6979 C C . MET B 1 469 ? 78.603 16.400 33.346 1.00 39.67 453 MET B C 1
ATOM 6980 O O . MET B 1 469 ? 79.522 16.754 34.101 1.00 40.38 453 MET B O 1
ATOM 6985 N N . ARG B 1 470 ? 78.679 16.532 32.024 1.00 30.26 454 ARG B N 1
ATOM 6986 C CA . ARG B 1 470 ? 79.937 16.978 31.460 1.00 32.98 454 ARG B CA 1
ATOM 6987 C C . ARG B 1 470 ? 80.017 18.503 31.439 1.00 30.61 454 ARG B C 1
ATOM 6988 O O . ARG B 1 470 ? 81.061 19.077 31.772 1.00 33.23 454 ARG B O 1
ATOM 6996 N N . ALA B 1 471 ? 78.919 19.171 31.094 1.00 28.77 455 ALA B N 1
ATOM 6997 C CA . ALA B 1 471 ? 78.929 20.623 30.948 1.00 29.70 455 ALA B CA 1
ATOM 6998 C C . ALA B 1 471 ? 79.036 21.363 32.279 1.00 32.20 455 ALA B C 1
ATOM 6999 O O . ALA B 1 471 ? 79.611 22.457 32.328 1.00 34.42 455 ALA B O 1
ATOM 7001 N N . ASP B 1 472 ? 78.466 20.813 33.351 1.00 26.32 456 ASP B N 1
ATOM 7002 C CA . ASP B 1 472 ? 78.319 21.553 34.595 1.00 26.98 456 ASP B CA 1
ATOM 7003 C C . ASP B 1 472 ? 79.657 21.734 35.287 1.00 27.84 456 ASP B C 1
ATOM 7004 O O . ASP B 1 472 ? 80.582 20.932 35.133 1.00 30.27 456 ASP B O 1
ATOM 7009 N N . GLU B 1 473 ? 79.764 22.826 36.027 1.00 28.74 457 GLU B N 1
ATOM 7010 C CA . GLU B 1 473 ? 80.929 23.030 36.866 1.00 29.69 457 GLU B CA 1
ATOM 7011 C C . GLU B 1 473 ? 80.950 22.000 37.993 1.00 29.80 457 GLU B C 1
ATOM 7012 O O . GLU B 1 473 ? 79.925 21.409 38.347 1.00 29.33 457 GLU B O 1
ATOM 7018 N N A ARG B 1 474 ? 82.143 21.775 38.537 0.47 30.46 458 ARG B N 1
ATOM 7019 N N B ARG B 1 474 ? 82.140 21.780 38.543 0.53 30.47 458 ARG B N 1
ATOM 7020 C CA A ARG B 1 474 ? 82.351 20.926 39.704 0.47 30.79 458 ARG B CA 1
ATOM 7021 C CA B ARG B 1 474 ? 82.331 20.929 39.708 0.53 30.79 458 ARG B CA 1
ATOM 7022 C C A ARG B 1 474 ? 82.998 21.765 40.793 0.47 32.03 458 ARG B C 1
ATOM 7023 C C B ARG B 1 474 ? 82.994 21.757 40.793 0.53 32.02 458 ARG B C 1
ATOM 7024 O O A ARG B 1 474 ? 84.108 22.277 40.610 0.47 32.67 458 ARG B O 1
ATOM 7025 O O B ARG B 1 474 ? 84.110 22.256 40.605 0.53 32.66 458 ARG B O 1
ATOM 7040 N N . LEU B 1 475 ? 82.300 21.909 41.919 1.00 32.41 459 LEU B N 1
ATOM 7041 C CA . LEU B 1 475 ? 82.837 22.627 43.049 1.00 33.60 459 LEU B CA 1
ATOM 7042 C C . LEU B 1 475 ? 83.984 21.830 43.652 1.00 34.10 459 LEU B C 1
ATOM 7043 O O . LEU B 1 475 ? 84.091 20.623 43.427 1.00 33.49 459 LEU B O 1
ATOM 7048 N N . PRO B 1 476 ? 84.855 22.483 44.423 1.00 44.10 460 PRO B N 1
ATOM 7049 C CA . PRO B 1 476 ? 85.938 21.749 45.089 1.00 45.80 460 PRO B CA 1
ATOM 7050 C C . PRO B 1 476 ? 85.397 20.665 46.005 1.00 42.16 460 PRO B C 1
ATOM 7051 O O . PRO B 1 476 ? 84.284 20.754 46.522 1.00 42.72 460 PRO B O 1
ATOM 7055 N N . GLU B 1 477 ? 86.198 19.623 46.175 1.00 44.43 461 GLU B N 1
ATOM 7056 C CA . GLU B 1 477 ? 85.910 18.580 47.148 1.00 45.59 461 GLU B CA 1
ATOM 7057 C C . GLU B 1 477 ? 85.775 19.173 48.547 1.00 46.62 461 GLU B C 1
ATOM 7058 O O . GLU B 1 477 ? 86.578 20.011 48.958 1.00 51.25 461 GLU B O 1
ATOM 7064 N N . LEU B 1 478 ? 84.742 18.759 49.271 1.00 41.59 462 LEU B N 1
ATOM 7065 C CA . LEU B 1 478 ? 84.656 19.071 50.688 1.00 41.18 462 LEU B CA 1
ATOM 7066 C C . LEU B 1 478 ? 85.580 18.144 51.469 1.00 45.58 462 LEU B C 1
ATOM 7067 O O . LEU B 1 478 ? 85.672 16.947 51.176 1.00 45.81 462 LEU B O 1
ATOM 7072 N N . THR B 1 479 ? 86.286 18.703 52.455 1.00 48.21 463 THR B N 1
ATOM 7073 C CA . THR B 1 479 ? 87.220 17.927 53.256 1.00 50.45 463 THR B CA 1
ATOM 7074 C C . THR B 1 479 ? 86.745 17.726 54.691 1.00 55.26 463 THR B C 1
ATOM 7075 O O . THR B 1 479 ? 87.486 17.166 55.512 1.00 57.65 463 THR B O 1
ATOM 7079 N N . ALA B 1 480 ? 85.532 18.162 55.008 1.00 50.31 464 ALA B N 1
ATOM 7080 C CA . ALA B 1 480 ? 84.899 17.951 56.301 1.00 50.92 464 ALA B CA 1
ATOM 7081 C C . ALA B 1 480 ? 83.392 17.989 56.090 1.00 50.86 464 ALA B C 1
ATOM 7082 O O . ALA B 1 480 ? 82.913 18.567 55.107 1.00 49.66 464 ALA B O 1
ATOM 7084 N N . PRO B 1 481 ? 82.618 17.366 56.976 1.00 54.39 465 PRO B N 1
ATOM 7085 C CA . PRO B 1 481 ? 81.161 17.445 56.855 1.00 54.43 465 PRO B CA 1
ATOM 7086 C C . PRO B 1 481 ? 80.709 18.894 56.837 1.00 54.13 465 PRO B C 1
ATOM 7087 O O . PRO B 1 481 ? 81.104 19.687 57.704 1.00 53.72 465 PRO B O 1
ATOM 7091 N N . PRO B 1 482 ? 79.904 19.291 55.854 1.00 47.83 466 PRO B N 1
ATOM 7092 C CA . PRO B 1 482 ? 79.488 20.693 55.715 1.00 46.14 466 PRO B CA 1
ATOM 7093 C C . PRO B 1 482 ? 78.384 21.117 56.683 1.00 46.64 466 PRO B C 1
ATOM 7094 O O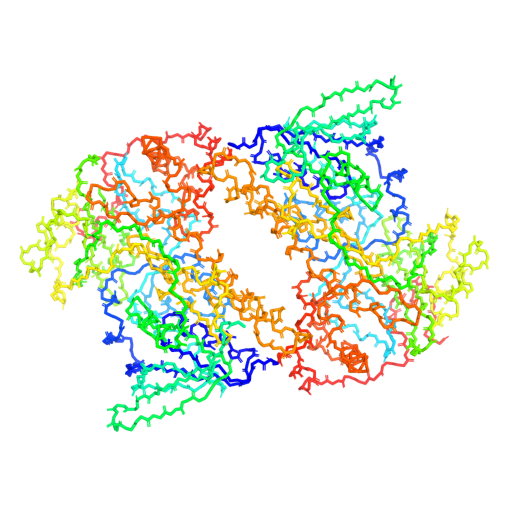 . PRO B 1 482 ? 77.348 21.648 56.280 1.00 49.46 466 PRO B O 1
ATOM 7098 N N . PHE B 1 483 ? 78.605 20.872 57.974 1.00 50.11 467 PHE B N 1
ATOM 7099 C CA . PHE B 1 483 ? 77.766 21.482 58.995 1.00 52.44 467 PHE B CA 1
ATOM 7100 C C . PHE B 1 483 ? 77.979 22.989 59.011 1.00 58.50 467 PHE B C 1
ATOM 7101 O O . PHE B 1 483 ? 79.073 23.490 58.734 1.00 60.81 467 PHE B O 1
ATOM 7109 N N . LEU B 1 484 ? 76.958 23.688 59.338 1.00 61.84 468 LEU B N 1
ATOM 7110 C CA . LEU B 1 484 ? 77.142 25.122 59.475 1.00 62.73 468 LEU B CA 1
ATOM 7111 C C . LEU B 1 484 ? 77.489 25.419 60.933 1.00 60.89 468 LEU B C 1
ATOM 7112 O O . LEU B 1 484 ? 77.092 24.662 61.830 1.00 63.87 468 LEU B O 1
ATOM 7117 N N . PRO B 1 485 ? 78.287 26.454 61.231 1.00 65.88 469 PRO B N 1
ATOM 7118 C CA . PRO B 1 485 ? 78.664 26.678 62.644 1.00 69.58 469 PRO B CA 1
ATOM 7119 C C . PRO B 1 485 ? 77.468 26.825 63.572 1.00 67.55 469 PRO B C 1
ATOM 7120 O O . PRO B 1 485 ? 77.473 26.252 64.670 1.00 67.25 469 PRO B O 1
ATOM 7124 N N . GLU B 1 486 ? 76.419 27.537 63.146 1.00 79.66 470 GLU B N 1
ATOM 7125 C CA . GLU B 1 486 ? 75.225 27.646 63.979 1.00 80.02 470 GLU B CA 1
ATOM 7126 C C . GLU B 1 486 ? 74.649 26.267 64.276 1.00 77.31 470 GLU B C 1
ATOM 7127 O O . GLU B 1 486 ? 74.121 26.026 65.370 1.00 77.88 470 GLU B O 1
ATOM 7133 N N . GLU B 1 487 ? 74.797 25.332 63.328 1.00 58.28 471 GLU B N 1
ATOM 7134 C CA . GLU B 1 487 ? 74.291 23.973 63.523 1.00 58.14 471 GLU B CA 1
ATOM 7135 C C . GLU B 1 487 ? 75.181 23.166 64.455 1.00 59.06 471 GLU B C 1
ATOM 7136 O O . GLU B 1 487 ? 74.689 22.309 65.197 1.00 60.38 471 GLU B O 1
ATOM 7142 N N . LEU B 1 488 ? 76.495 23.386 64.411 1.00 52.72 472 LEU B N 1
ATOM 7143 C CA . LEU B 1 488 ? 77.343 22.722 65.393 1.00 55.00 472 LEU B CA 1
ATOM 7144 C C . LEU B 1 488 ? 77.084 23.297 66.775 1.00 58.01 472 LEU B C 1
ATOM 7145 O O . LEU B 1 488 ? 77.019 22.552 67.759 1.00 60.12 472 LEU B O 1
ATOM 7150 N N . ALA B 1 489 ? 76.892 24.620 66.847 1.00 71.96 473 ALA B N 1
ATOM 7151 C CA . ALA B 1 489 ? 76.558 25.280 68.105 1.00 71.45 473 ALA B CA 1
ATOM 7152 C C . ALA B 1 489 ? 75.336 24.646 68.755 1.00 72.34 473 ALA B C 1
ATOM 7153 O O . ALA B 1 489 ? 75.312 24.444 69.974 1.00 72.84 473 ALA B O 1
ATOM 7155 N N . VAL B 1 490 ? 74.322 24.301 67.952 1.00 80.62 474 VAL B N 1
ATOM 7156 C CA . VAL B 1 490 ? 73.104 23.693 68.495 1.00 80.02 474 VAL B CA 1
ATOM 7157 C C . VAL B 1 490 ? 73.430 22.392 69.219 1.00 81.86 474 VAL B C 1
ATOM 7158 O O . VAL B 1 490 ? 72.968 22.146 70.340 1.00 84.55 474 VAL B O 1
ATOM 7162 N N . VAL B 1 491 ? 74.218 21.528 68.580 1.00 69.10 475 VAL B N 1
ATOM 7163 C CA . VAL B 1 491 ? 74.628 20.262 69.178 1.00 69.68 475 VAL B CA 1
ATOM 7164 C C . VAL B 1 491 ? 75.946 20.386 69.946 1.00 71.75 475 VAL B C 1
ATOM 7165 O O . VAL B 1 491 ? 76.543 19.366 70.311 1.00 73.91 475 VAL B O 1
ATOM 7169 N N . GLY B 1 492 ? 76.435 21.610 70.161 1.00 70.42 476 GLY B N 1
ATOM 7170 C CA . GLY B 1 492 ? 77.620 21.836 70.973 1.00 72.95 476 GLY B CA 1
ATOM 7171 C C . GLY B 1 492 ? 78.925 21.272 70.444 1.00 77.54 476 GLY B C 1
ATOM 7172 O O . GLY B 1 492 ? 79.842 21.047 71.238 1.00 76.36 476 GLY B O 1
ATOM 7173 N N . LEU B 1 493 ? 79.060 21.064 69.134 1.00 76.35 477 LEU B N 1
ATOM 7174 C CA . LEU B 1 493 ? 80.322 20.539 68.604 1.00 75.25 477 LEU B CA 1
ATOM 7175 C C . LEU B 1 493 ? 81.153 21.649 67.975 1.00 78.23 477 LEU B C 1
ATOM 7176 O O . LEU B 1 493 ? 80.694 22.785 67.866 1.00 76.15 477 LEU B O 1
#

B-factor: mean 34.33, std 15.81, range [11.4, 99.38]